Protein 4M8O (pdb70)

Secondary structure (DSSP, 8-state):
--HHHHHHHHHHHHHHHHHTT-PBP-PPP--S---STTTTTSSSEEEEEEEEEEEEE------SS-EEEEEEEEEETTS-EEEEEEE---EEEEEES-GGGHHHHHHHHHHHTTTT--EEEEEEEB-TTSTTGGGT--EEEEEEE-SSHHHHHHHHHHHHHHHHHHHH----S-TTT----GGGGEEEEES-S--HHHHHHHHHT--TTSEEEEETTEEEE-TT--S-----EEEEEEEE---TTS---TTT--EEEEEEEETTEEEEEEETTTS-SPPPPEE--SSTTS--EEEEEEESSHHHHHHHHHHHHHHH--SEEEESSTTTTHHHHHHHHHHHTT--HHHHHS-EE-TTS-EE-SSSEEEEHHHHHHHHS---GGG-SHHHHIIIII-S------GGGHHHHHHH-HHHHHHHHHHHHHHHHHHIIIIIHHHHHHHHTTSSS-HHHHHHS-HHHHHHHHHHHHHHHTTBPPPPPP---S--EETTEEEEEEEE----EEE---EEEETTS-EEEE--HHHHHHHHHHHHHHHHHIIIIIS---GGGBSSHHHHHHHHHHHHHHHHHS-EEEE-EEEEEEEETTHHHHHHHHHT--GGGEESS-SSS----EEEEEEEEEEEE-S--HHHHHHHHHHHHT-EEE---TT-S--EEEGGGS-HHHHHHHHHHHHHHHHHHHHS-S-EEEEEEEEEEEESSS--HHHHHHHHHHHHHHHHHHHHHHHHHHHHHTTTSSS----HHHHHHHHHHHHHHHHHHHHHHHHHGGGSTT-SS--HHHHHHHHHHHHHHHHHHHHHHHHHSEEEEEETTEEEEEEETTS--EEEEEBTTS-EEEEEHHHHHHHHHHHHHH-EEEEEEEEETTTTEEEEEEE----EEEEEEESEEEE-B-SSTT-B--S-EEEE-TTS-EEEEESSTTTSSSEEHHHHHHHHHHGGGGG--SSHHHHHHHHHHHHHHHHHHHHTTTTTS-HHHHHHHH-EEEE-SS-GGGGTT---HHHHHHHHHHHHH-GGGGSSSS-EEEEEEBS-STT--GGG-EEEGGGGGS-HHHHHHHHHHHHT-TT-----HHHHB-HHHHHHHHHHHHIIIIIHHHHHTT---S-TTSPPPHHHHHHS--

Radius of gyration: 33.65 Å; Cα contacts (8 Å, |Δi|>4): 2026; chains: 1; bounding box: 86×96×93 Å

Nearest PDB structures (foldseek):
  4m8o-assembly1_A  TM=1.001E+00  e=0.000E+00  Saccharomyces cerevisiae S288C
  8b79-assembly2_B  TM=9.960E-01  e=0.000E+00  Saccharomyces cerevisiae
  8b7e-assembly1_A  TM=9.956E-01  e=0.000E+00  Saccharomyces cerevisiae
  8b79-assembly1_A  TM=9.960E-01  e=0.000E+00  Saccharomyces cerevisiae
  9b8r-assembly1_E  TM=9.674E-01  e=0.000E+00  Saccharomyces cerevisiae

Structure (mmCIF, N/CA/C/O backbone):
data_4M8O
#
_entry.id   4M8O
#
_cell.length_a   148.495
_cell.length_b   68.919
_cell.length_c   149.852
_cell.angle_alpha   90.00
_cell.angle_beta   109.50
_cell.angle_gamma   90.00
#
_symmetry.space_group_name_H-M   'C 1 2 1'
#
loop_
_entity.id
_entity.type
_entity.pdbx_description
1 polymer 'DNA polymerase epsilon catalytic subunit A'
2 polymer 'PRIMER DNA'
3 polymer 'TEMPLATE DNA'
4 non-polymer "2'-DEOXYADENOSINE 5'-TRIPHOSPHATE"
5 non-polymer 'MAGNESIUM ION'
6 non-polymer 'ZINC ION'
7 non-polymer '2-AMINOETHANESULFONIC ACID'
8 non-polymer 'CHLORIDE ION'
9 water water
#
loop_
_atom_site.group_PDB
_atom_site.id
_atom_site.type_symbol
_atom_site.label_atom_id
_atom_site.label_alt_id
_atom_site.label_comp_id
_atom_site.label_asym_id
_atom_site.label_entity_id
_atom_site.label_seq_id
_atom_site.pdbx_PDB_ins_code
_atom_site.Cartn_x
_atom_site.Cartn_y
_atom_site.Cartn_z
_atom_site.occupancy
_atom_site.B_iso_or_equiv
_atom_site.auth_seq_id
_atom_site.auth_comp_id
_atom_site.auth_asym_id
_atom_site.auth_atom_id
_atom_site.pdbx_PDB_model_num
ATOM 1 N N . ALA A 1 31 ? 39.325 77.405 8.222 1.00 78.02 31 ALA A N 1
ATOM 2 C CA . ALA A 1 31 ? 40.280 77.478 9.377 1.00 79.73 31 ALA A CA 1
ATOM 3 C C . ALA A 1 31 ? 40.109 76.274 10.343 1.00 80.32 31 ALA A C 1
ATOM 4 O O . ALA A 1 31 ? 41.033 75.474 10.507 1.00 78.74 31 ALA A O 1
ATOM 6 N N . LEU A 1 32 ? 38.926 76.156 10.958 1.00 79.49 32 LEU A N 1
ATOM 7 C CA . LEU A 1 32 ? 38.532 74.996 11.807 1.00 72.78 32 LEU A CA 1
ATOM 8 C C . LEU A 1 32 ? 37.952 73.863 10.935 1.00 64.53 32 LEU A C 1
ATOM 9 O O . LEU A 1 32 ? 38.017 72.678 11.274 1.00 58.11 32 LEU A O 1
ATOM 14 N N . SER A 1 33 ? 37.369 74.274 9.812 1.00 66.76 33 SER A N 1
ATOM 15 C CA . SER A 1 33 ? 37.078 73.410 8.679 1.00 65.85 33 SER A CA 1
ATOM 16 C C . SER A 1 33 ? 38.232 72.420 8.435 1.00 66.15 33 SER A C 1
ATOM 17 O O . SER A 1 33 ? 38.040 71.200 8.523 1.00 63.12 33 SER A O 1
ATOM 20 N N . ALA A 1 34 ? 39.438 72.935 8.193 1.00 63.03 34 ALA A N 1
ATOM 21 C CA . ALA A 1 34 ? 40.567 72.076 7.810 1.00 59.22 34 ALA A CA 1
ATOM 22 C C . ALA A 1 34 ? 41.041 71.082 8.911 1.00 52.99 34 ALA A C 1
ATOM 23 O O . ALA A 1 34 ? 41.605 70.057 8.590 1.00 49.55 34 ALA A O 1
ATOM 25 N N . GLN A 1 35 ? 40.779 71.387 10.179 1.00 51.07 35 GLN A N 1
ATOM 26 C CA . GLN A 1 35 ? 41.067 70.499 11.312 1.00 48.68 35 GLN A CA 1
ATOM 27 C C . GLN A 1 35 ? 40.006 69.394 11.458 1.00 52.32 35 GLN A C 1
ATOM 28 O O . GLN A 1 35 ? 40.323 68.229 11.739 1.00 54.18 35 GLN A O 1
ATOM 34 N N . GLN A 1 36 ? 38.735 69.753 11.286 1.00 52.94 36 GLN A N 1
ATOM 35 C CA . GLN A 1 36 ? 37.680 68.730 11.250 1.00 50.33 36 GLN A CA 1
ATOM 36 C C . GLN A 1 36 ? 37.891 67.764 10.087 1.00 46.75 36 GLN A C 1
ATOM 37 O O . GLN A 1 36 ? 37.554 66.596 10.201 1.00 45.92 36 GLN A O 1
ATOM 43 N N . LEU A 1 37 ? 38.475 68.241 8.987 1.00 46.69 37 LEU A N 1
ATOM 44 C CA . LEU A 1 37 ? 38.803 67.363 7.861 1.00 47.48 37 LEU A CA 1
ATOM 45 C C . LEU A 1 37 ? 39.929 66.384 8.217 1.00 45.94 37 LEU A C 1
ATOM 46 O O . LEU A 1 37 ? 39.987 65.267 7.699 1.00 45.85 37 LEU A O 1
ATOM 51 N N . LEU A 1 38 ? 40.828 66.804 9.096 1.00 51.33 38 LEU A N 1
ATOM 52 C CA . LEU A 1 38 ? 41.904 65.928 9.547 1.00 54.71 38 LEU A CA 1
ATOM 53 C C . LEU A 1 38 ? 41.345 64.829 10.446 1.00 51.61 38 LEU A C 1
ATOM 54 O O . LEU A 1 38 ? 41.744 63.679 10.332 1.00 46.43 38 LEU A O 1
ATOM 59 N N . ASN A 1 39 ? 40.424 65.184 11.340 1.00 48.89 39 ASN A N 1
ATOM 60 C CA . ASN A 1 39 ? 39.797 64.180 12.196 1.00 46.44 39 ASN A CA 1
ATOM 61 C C . ASN A 1 39 ? 39.012 63.150 11.401 1.00 39.76 39 ASN A C 1
ATOM 62 O O . ASN A 1 39 ? 39.073 61.972 11.713 1.00 38.26 39 ASN A O 1
ATOM 67 N N . ALA A 1 40 ? 38.294 63.604 10.377 1.00 36.56 40 ALA A N 1
ATOM 68 C CA . ALA A 1 40 ? 37.545 62.733 9.457 1.00 34.01 40 ALA A CA 1
ATOM 69 C C . ALA A 1 40 ? 38.419 61.695 8.768 1.00 37.69 40 ALA A C 1
ATOM 70 O O . ALA A 1 40 ? 38.055 60.483 8.597 1.00 37.05 40 ALA A O 1
ATOM 72 N N . SER A 1 41 ? 39.585 62.183 8.359 1.00 35.68 41 SER A N 1
ATOM 73 C CA . SER A 1 41 ? 40.519 61.396 7.603 1.00 38.19 41 SER A CA 1
ATOM 74 C C . SER A 1 41 ? 41.155 60.354 8.538 1.00 35.96 41 SER A C 1
ATOM 75 O O . SER A 1 41 ? 41.322 59.193 8.144 1.00 31.17 41 SER A O 1
ATOM 78 N N . LYS A 1 42 ? 41.431 60.738 9.788 1.00 34.37 42 LYS A N 1
ATOM 79 C CA . LYS A 1 42 ? 41.793 59.757 10.825 1.00 35.82 42 LYS A CA 1
ATOM 80 C C . LYS A 1 42 ? 40.690 58.721 11.076 1.00 36.21 42 LYS A C 1
ATOM 81 O O . LYS A 1 42 ? 40.961 57.546 11.272 1.00 34.05 42 LYS A O 1
ATOM 87 N N . ILE A 1 43 ? 39.433 59.167 11.119 1.00 33.90 43 ILE A N 1
ATOM 88 C CA . ILE A 1 43 ? 38.308 58.231 11.278 1.00 33.17 43 ILE A CA 1
ATOM 89 C C . ILE A 1 43 ? 38.184 57.311 10.079 1.00 28.04 43 ILE A C 1
ATOM 90 O O . ILE A 1 43 ? 37.950 56.122 10.233 1.00 28.95 43 ILE A O 1
ATOM 95 N N . ASP A 1 44 ? 38.398 57.840 8.882 1.00 31.44 44 ASP A N 1
ATOM 96 C CA . ASP A 1 44 ? 38.434 56.984 7.670 1.00 29.61 44 ASP A CA 1
ATOM 97 C C . ASP A 1 44 ? 39.457 55.864 7.762 1.00 29.35 44 ASP A C 1
ATOM 98 O O . ASP A 1 44 ? 39.174 54.697 7.412 1.00 26.74 44 ASP A O 1
ATOM 103 N N . ASP A 1 45 ? 40.615 56.167 8.320 1.00 31.35 45 ASP A N 1
ATOM 104 C CA . ASP A 1 45 ? 41.667 55.124 8.468 1.00 33.43 45 ASP A CA 1
ATOM 105 C C . ASP A 1 45 ? 41.295 54.041 9.480 1.00 31.77 45 ASP A C 1
ATOM 106 O O . ASP A 1 45 ? 41.476 52.822 9.233 1.00 26.84 45 ASP A O 1
ATOM 111 N N . ILE A 1 46 ? 40.775 54.471 10.631 1.00 33.43 46 ILE A N 1
ATOM 112 C CA . ILE A 1 46 ? 40.217 53.507 11.615 1.00 32.05 46 ILE A CA 1
ATOM 113 C C . ILE A 1 46 ? 39.143 52.599 10.937 1.00 25.69 46 ILE A C 1
ATOM 114 O O . ILE A 1 46 ? 39.146 51.399 11.048 1.00 24.87 46 ILE A O 1
ATOM 119 N N . ASP A 1 47 ? 38.227 53.219 10.230 1.00 27.26 47 ASP A N 1
ATOM 120 C CA . ASP A 1 47 ? 37.145 52.507 9.586 1.00 29.11 47 ASP A CA 1
ATOM 121 C C . ASP A 1 47 ? 37.650 51.511 8.567 1.00 29.67 47 ASP A C 1
ATOM 122 O O . ASP A 1 47 ? 37.169 50.388 8.581 1.00 32.34 47 ASP A O 1
ATOM 127 N N . SER A 1 48 ? 38.635 51.855 7.722 1.00 30.89 48 SER A N 1
ATOM 128 C CA . SER A 1 48 ? 39.124 50.845 6.725 1.00 33.96 48 SER A CA 1
ATOM 129 C C . SER A 1 48 ? 39.844 49.741 7.428 1.00 31.38 48 SER A C 1
ATOM 130 O O . SER A 1 48 ? 39.689 48.571 7.083 1.00 37.98 48 SER A O 1
ATOM 133 N N . MET A 1 49 ? 40.607 50.063 8.461 1.00 33.79 49 MET A N 1
ATOM 134 C CA . MET A 1 49 ? 41.223 48.957 9.255 1.00 37.69 49 MET A CA 1
ATOM 135 C C . MET A 1 49 ? 40.188 47.974 9.864 1.00 35.25 49 MET A C 1
ATOM 136 O O . MET A 1 49 ? 40.439 46.761 10.000 1.00 32.60 49 MET A O 1
ATOM 141 N N . MET A 1 50 ? 39.018 48.496 10.238 1.00 32.66 50 MET A N 1
ATOM 142 C CA . MET A 1 50 ? 37.983 47.641 10.822 1.00 29.40 50 MET A CA 1
ATOM 143 C C . MET A 1 50 ? 36.955 47.143 9.831 1.00 29.75 50 MET A C 1
ATOM 144 O O . MET A 1 50 ? 35.926 46.566 10.251 1.00 28.33 50 MET A O 1
ATOM 149 N N . GLY A 1 51 ? 37.206 47.343 8.531 1.00 27.06 51 GLY A N 1
ATOM 150 C CA . GLY A 1 51 ? 36.363 46.699 7.505 1.00 25.87 51 GLY A CA 1
ATOM 151 C C . GLY A 1 51 ? 35.288 47.582 6.910 1.00 26.54 51 GLY A C 1
ATOM 152 O O . GLY A 1 51 ? 34.370 47.063 6.262 1.00 32.44 51 GLY A O 1
ATOM 153 N N . PHE A 1 52 ? 35.375 48.882 7.121 1.00 28.04 52 PHE A N 1
ATOM 154 C CA . PHE A 1 52 ? 34.439 49.826 6.536 1.00 28.74 52 PHE A CA 1
ATOM 155 C C . PHE A 1 52 ? 35.084 50.791 5.567 1.00 31.60 52 PHE A C 1
ATOM 156 O O . PHE A 1 52 ? 35.268 51.916 5.880 1.00 34.45 52 PHE A O 1
ATOM 164 N N . GLU A 1 53 ? 35.381 50.337 4.370 1.00 31.13 53 GLU A N 1
ATOM 165 C CA . GLU A 1 53 ? 35.833 51.232 3.294 1.00 36.97 53 GLU A CA 1
ATOM 166 C C . GLU A 1 53 ? 34.651 51.963 2.736 1.00 34.83 53 GLU A C 1
ATOM 167 O O . GLU A 1 53 ? 33.569 51.430 2.703 1.00 32.83 53 GLU A O 1
ATOM 173 N N . ARG A 1 54 ? 34.894 53.178 2.264 1.00 35.30 54 ARG A N 1
ATOM 174 C CA . ARG A 1 54 ? 33.895 53.993 1.632 1.00 37.46 54 ARG A CA 1
ATOM 175 C C . ARG A 1 54 ? 33.548 53.399 0.270 1.00 37.72 54 ARG A C 1
ATOM 176 O O . ARG A 1 54 ? 34.417 53.234 -0.564 1.00 40.98 54 ARG A O 1
ATOM 184 N N . TYR A 1 55 ? 32.288 53.012 0.098 1.00 35.70 55 TYR A N 1
ATOM 185 C CA . TYR A 1 55 ? 31.718 52.544 -1.172 1.00 33.90 55 TYR A CA 1
ATOM 186 C C . TYR A 1 55 ? 31.012 53.721 -1.886 1.00 34.98 55 TYR A C 1
ATOM 187 O O . TYR A 1 55 ? 30.217 54.474 -1.258 1.00 34.55 55 TYR A O 1
ATOM 196 N N . VAL A 1 56 ? 31.329 53.892 -3.170 1.00 32.25 56 VAL A N 1
ATOM 197 C CA . VAL A 1 56 ? 30.710 54.884 -4.058 1.00 35.50 56 VAL A CA 1
ATOM 198 C C . VAL A 1 56 ? 30.041 54.103 -5.165 1.00 34.52 56 VAL A C 1
ATOM 199 O O . VAL A 1 56 ? 30.744 53.415 -5.922 1.00 35.72 56 VAL A O 1
ATOM 203 N N . PRO A 1 57 ? 28.683 54.126 -5.250 1.00 34.04 57 PRO A N 1
ATOM 204 C CA . PRO A 1 57 ? 27.998 53.233 -6.208 1.00 31.38 57 PRO A CA 1
ATOM 205 C C . PRO A 1 57 ? 28.230 53.661 -7.650 1.00 34.31 57 PRO A C 1
ATOM 206 O O . PRO A 1 57 ? 28.651 54.786 -7.883 1.00 32.34 57 PRO A O 1
ATOM 210 N N . PRO A 1 58 ? 27.929 52.787 -8.619 1.00 34.96 58 PRO A N 1
ATOM 211 C CA . PRO A 1 58 ? 28.231 53.201 -9.985 1.00 39.77 58 PRO A CA 1
ATOM 212 C C . PRO A 1 58 ? 27.281 54.267 -10.484 1.00 40.97 58 PRO A C 1
ATOM 213 O O . PRO A 1 58 ? 26.136 54.337 -10.022 1.00 39.22 58 PRO A O 1
ATOM 217 N N . GLN A 1 59 ? 27.771 55.099 -11.402 1.00 47.01 59 GLN A N 1
ATOM 218 C CA . GLN A 1 59 ? 26.926 56.039 -12.160 1.00 51.96 59 GLN A CA 1
ATOM 219 C C . GLN A 1 59 ? 25.794 55.305 -12.784 1.00 45.46 59 GLN A C 1
ATOM 220 O O . GLN A 1 59 ? 25.969 54.190 -13.254 1.00 47.49 59 GLN A O 1
ATOM 226 N N . TYR A 1 60 ? 24.623 55.924 -12.757 1.00 51.15 60 TYR A N 1
ATOM 227 C CA . TYR A 1 60 ? 23.442 55.373 -13.399 1.00 51.66 60 TYR A CA 1
ATOM 228 C C . TYR A 1 60 ? 22.494 56.479 -13.821 1.00 55.86 60 TYR A C 1
ATOM 229 O O . TYR A 1 60 ? 21.732 56.995 -13.007 1.00 60.12 60 TYR A O 1
ATOM 238 N N . ASN A 1 61 ? 22.528 56.807 -15.105 1.00 62.90 61 ASN A N 1
ATOM 239 C CA . ASN A 1 61 ? 21.738 57.908 -15.662 1.00 69.43 61 ASN A CA 1
ATOM 240 C C . ASN A 1 61 ? 20.235 57.664 -15.711 1.00 64.94 61 ASN A C 1
ATOM 241 O O . ASN A 1 61 ? 19.497 58.605 -15.883 1.00 60.86 61 ASN A O 1
ATOM 246 N N . GLY A 1 62 ? 19.814 56.423 -15.541 1.00 64.40 62 GLY A N 1
ATOM 247 C CA . GLY A 1 62 ? 18.432 56.028 -15.662 1.00 62.26 62 GLY A CA 1
ATOM 248 C C . GLY A 1 62 ? 17.488 56.590 -14.643 1.00 61.86 62 GLY A C 1
ATOM 249 O O . GLY A 1 62 ? 17.811 57.526 -13.984 1.00 66.94 62 GLY A O 1
ATOM 250 N N . ARG A 1 63 ? 16.312 55.993 -14.535 1.00 71.04 63 ARG A N 1
ATOM 251 C CA . ARG A 1 63 ? 15.254 56.459 -13.657 1.00 78.12 63 ARG A CA 1
ATOM 252 C C . ARG A 1 63 ? 15.394 55.907 -12.280 1.00 94.66 63 ARG A C 1
ATOM 253 O O . ARG A 1 63 ? 15.194 54.727 -12.028 1.00 93.90 63 ARG A O 1
ATOM 261 N N . PHE A 1 64 ? 15.688 56.813 -11.349 1.00 112.05 64 PHE A N 1
ATOM 262 C CA . PHE A 1 64 ? 15.693 56.509 -9.923 1.00 116.72 64 PHE A CA 1
ATOM 263 C C . PHE A 1 64 ? 14.242 56.055 -9.810 1.00 116.86 64 PHE A C 1
ATOM 264 O O . PHE A 1 64 ? 13.310 56.857 -9.867 1.00 117.37 64 PHE A O 1
ATOM 272 N N . ASP A 1 65 ? 14.078 54.749 -9.652 1.00 117.36 65 ASP A N 1
ATOM 273 C CA . ASP A 1 65 ? 12.791 54.100 -9.490 1.00 109.96 65 ASP A CA 1
ATOM 274 C C . ASP A 1 65 ? 12.967 53.160 -8.308 1.00 110.93 65 ASP A C 1
ATOM 275 O O . ASP A 1 65 ? 14.018 52.531 -8.166 1.00 111.98 65 ASP A O 1
ATOM 280 N N . ALA A 1 66 ? 11.951 53.055 -7.458 1.00 105.49 66 ALA A N 1
ATOM 281 C CA . ALA A 1 66 ? 12.081 52.186 -6.285 1.00 96.98 66 ALA A CA 1
ATOM 282 C C . ALA A 1 66 ? 11.558 50.791 -6.488 1.00 83.49 66 ALA A C 1
ATOM 283 O O . ALA A 1 66 ? 11.855 49.942 -5.680 1.00 73.89 66 ALA A O 1
ATOM 285 N N . LYS A 1 67 ? 10.805 50.555 -7.557 1.00 73.12 67 LYS A N 1
ATOM 286 C CA . LYS A 1 67 ? 10.117 49.280 -7.730 1.00 78.84 67 LYS A CA 1
ATOM 287 C C . LYS A 1 67 ? 10.935 48.173 -8.413 1.00 74.31 67 LYS A C 1
ATOM 288 O O . LYS A 1 67 ? 10.735 46.996 -8.111 1.00 75.49 67 LYS A O 1
ATOM 294 N N . ASP A 1 68 ? 11.837 48.543 -9.324 1.00 75.23 68 ASP A N 1
ATOM 295 C CA . ASP A 1 68 ? 12.707 47.570 -10.032 1.00 78.74 68 ASP A CA 1
ATOM 296 C C . ASP A 1 68 ? 14.092 47.534 -9.392 1.00 72.98 68 ASP A C 1
ATOM 297 O O . ASP A 1 68 ? 15.108 47.342 -10.074 1.00 67.09 68 ASP A O 1
ATOM 302 N N . ILE A 1 69 ? 14.105 47.716 -8.072 1.00 64.50 69 ILE A N 1
ATOM 303 C CA . ILE A 1 69 ? 15.326 47.944 -7.300 1.00 55.84 69 ILE A CA 1
ATOM 304 C C . ILE A 1 69 ? 16.425 46.973 -7.736 1.00 45.02 69 ILE A C 1
ATOM 305 O O . ILE A 1 69 ? 17.583 47.356 -7.802 1.00 38.03 69 ILE A O 1
ATOM 310 N N . ASP A 1 70 ? 16.058 45.742 -8.076 1.00 49.68 70 ASP A N 1
ATOM 311 C CA . ASP A 1 70 ? 17.078 44.712 -8.351 1.00 52.92 70 ASP A CA 1
ATOM 312 C C . ASP A 1 70 ? 17.861 44.931 -9.633 1.00 52.08 70 ASP A C 1
ATOM 313 O O . ASP A 1 70 ? 18.932 44.366 -9.786 1.00 57.78 70 ASP A O 1
ATOM 318 N N . GLN A 1 71 ? 17.366 45.776 -10.532 1.00 57.38 71 GLN A N 1
ATOM 319 C CA . GLN A 1 71 ? 18.128 46.133 -11.748 1.00 62.33 71 GLN A CA 1
ATOM 320 C C . GLN A 1 71 ? 19.226 47.162 -11.471 1.00 56.49 71 GLN A C 1
ATOM 321 O O . GLN A 1 71 ? 20.370 47.015 -11.914 1.00 62.76 71 GLN A O 1
ATOM 327 N N . ILE A 1 72 ? 18.870 48.169 -10.691 1.00 52.20 72 ILE A N 1
ATOM 328 C CA . ILE A 1 72 ? 19.680 49.367 -10.511 1.00 51.07 72 ILE A CA 1
ATOM 329 C C . ILE A 1 72 ? 21.064 49.064 -9.931 1.00 47.72 72 ILE A C 1
ATOM 330 O O . ILE A 1 72 ? 21.175 48.273 -9.009 1.00 39.23 72 ILE A O 1
ATOM 335 N N . PRO A 1 73 ? 22.117 49.711 -10.458 1.00 45.60 73 PRO A N 1
ATOM 336 C CA . PRO A 1 73 ? 23.441 49.462 -9.921 1.00 43.46 73 PRO A CA 1
ATOM 337 C C . PRO A 1 73 ? 23.637 50.064 -8.523 1.00 39.31 73 PRO A C 1
ATOM 338 O O . PRO A 1 73 ? 23.285 51.213 -8.269 1.00 42.50 73 PRO A O 1
ATOM 342 N N . GLY A 1 74 ? 24.226 49.277 -7.648 1.00 34.53 74 GLY A N 1
ATOM 343 C CA . GLY A 1 74 ? 24.532 49.689 -6.290 1.00 32.74 74 GLY A CA 1
ATOM 344 C C . GLY A 1 74 ? 24.714 48.475 -5.405 1.00 30.68 74 GLY A C 1
ATOM 345 O O . GLY A 1 74 ? 24.841 47.360 -5.902 1.00 27.09 74 GLY A O 1
ATOM 346 N N . ARG A 1 75 ? 24.654 48.685 -4.090 1.00 30.96 75 ARG A N 1
ATOM 347 C CA . ARG A 1 75 ? 24.927 47.615 -3.105 1.00 28.02 75 ARG A CA 1
ATOM 348 C C . ARG A 1 75 ? 23.925 47.640 -1.956 1.00 25.36 75 ARG A C 1
ATOM 349 O O . ARG A 1 75 ? 23.636 48.694 -1.414 1.00 24.57 75 ARG A O 1
ATOM 357 N N . VAL A 1 76 ? 23.392 46.467 -1.653 1.00 26.56 76 VAL A N 1
ATOM 358 C CA . VAL A 1 76 ? 22.446 46.236 -0.597 1.00 28.77 76 VAL A CA 1
ATOM 359 C C . VAL A 1 76 ? 23.137 46.026 0.766 1.00 26.73 76 VAL A C 1
ATOM 360 O O . VAL A 1 76 ? 24.114 45.298 0.867 1.00 27.64 76 VAL A O 1
ATOM 364 N N . GLY A 1 77 ? 22.607 46.663 1.806 1.00 25.14 77 GLY A N 1
ATOM 365 C CA . GLY A 1 77 ? 23.201 46.644 3.147 1.00 21.64 77 GLY A CA 1
ATOM 366 C C . GLY A 1 77 ? 22.178 46.824 4.245 1.00 19.33 77 GLY A C 1
ATOM 367 O O . GLY A 1 77 ? 21.164 47.461 4.023 1.00 21.05 77 GLY A O 1
ATOM 368 N N . TRP A 1 78 ? 22.458 46.271 5.427 1.00 19.04 78 TRP A N 1
ATOM 369 C CA . TRP A 1 78 ? 21.670 46.463 6.628 1.00 17.41 78 TRP A CA 1
ATOM 370 C C . TRP A 1 78 ? 22.342 47.606 7.341 1.00 17.56 78 TRP A C 1
ATOM 371 O O . TRP A 1 78 ? 23.509 47.574 7.581 1.00 16.40 78 TRP A O 1
ATOM 382 N N . LEU A 1 79 ? 21.627 48.659 7.601 1.00 16.93 79 LEU A N 1
ATOM 383 C CA . LEU A 1 79 ? 22.237 49.829 8.123 1.00 18.84 79 LEU A CA 1
ATOM 384 C C . LEU A 1 79 ? 22.396 49.662 9.635 1.00 18.80 79 LEU A C 1
ATOM 385 O O . LEU A 1 79 ? 21.458 49.300 10.341 1.00 18.45 79 LEU A O 1
ATOM 390 N N . THR A 1 80 ? 23.603 49.878 10.132 1.00 18.12 80 THR A N 1
ATOM 391 C CA . THR A 1 80 ? 23.864 49.592 11.520 1.00 19.46 80 THR A CA 1
ATOM 392 C C . THR A 1 80 ? 24.378 50.773 12.349 1.00 18.23 80 THR A C 1
ATOM 393 O O . THR A 1 80 ? 24.409 50.682 13.562 1.00 16.56 80 THR A O 1
ATOM 397 N N . ASN A 1 81 ? 24.771 51.881 11.719 1.00 19.61 81 ASN A N 1
ATOM 398 C CA . ASN A 1 81 ? 25.257 53.020 12.459 1.00 19.76 81 ASN A CA 1
ATOM 399 C C . ASN A 1 81 ? 25.303 54.208 11.521 1.00 20.74 81 ASN A C 1
ATOM 400 O O . ASN A 1 81 ? 25.211 54.020 10.329 1.00 19.82 81 ASN A O 1
ATOM 405 N N . MET A 1 82 ? 25.428 55.421 12.050 1.00 19.62 82 MET A N 1
ATOM 406 C CA . MET A 1 82 ? 25.575 56.623 11.232 1.00 22.09 82 MET A CA 1
ATOM 407 C C . MET A 1 82 ? 26.213 57.733 12.080 1.00 22.68 82 MET A C 1
ATOM 408 O O . MET A 1 82 ? 25.991 57.766 13.280 1.00 23.72 82 MET A O 1
ATOM 413 N N . HIS A 1 83 ? 27.018 58.607 11.478 1.00 21.59 83 HIS A N 1
ATOM 414 C CA . HIS A 1 83 ? 27.638 59.758 12.214 1.00 23.88 83 HIS A CA 1
ATOM 415 C C . HIS A 1 83 ? 27.805 60.972 11.257 1.00 23.08 83 HIS A C 1
ATOM 416 O O . HIS A 1 83 ? 28.139 60.785 10.104 1.00 25.78 83 HIS A O 1
ATOM 423 N N . ALA A 1 84 ? 27.618 62.183 11.735 1.00 22.51 84 ALA A N 1
ATOM 424 C CA . ALA A 1 84 ? 27.995 63.382 11.013 1.00 24.19 84 ALA A CA 1
ATOM 425 C C . ALA A 1 84 ? 29.444 63.365 10.713 1.00 26.19 84 ALA A C 1
ATOM 426 O O . ALA A 1 84 ? 30.236 62.857 11.483 1.00 26.05 84 ALA A O 1
ATOM 428 N N . THR A 1 85 ? 29.806 63.939 9.581 1.00 30.51 85 THR A N 1
ATOM 429 C CA . THR A 1 85 ? 31.208 64.036 9.222 1.00 30.27 85 THR A CA 1
ATOM 430 C C . THR A 1 85 ? 31.391 65.206 8.259 1.00 32.55 85 THR A C 1
ATOM 431 O O . THR A 1 85 ? 30.451 65.889 7.851 1.00 26.01 85 THR A O 1
ATOM 435 N N . LEU A 1 86 ? 32.641 65.450 7.911 1.00 35.42 86 LEU A N 1
ATOM 436 C CA . LEU A 1 86 ? 32.960 66.509 6.966 1.00 35.89 86 LEU A CA 1
ATOM 437 C C . LEU A 1 86 ? 33.849 65.902 5.881 1.00 37.03 86 LEU A C 1
ATOM 438 O O . LEU A 1 86 ? 34.785 65.183 6.172 1.00 34.45 86 LEU A O 1
ATOM 443 N N . VAL A 1 87 ? 33.536 66.212 4.636 1.00 38.00 87 VAL A N 1
ATOM 444 C CA . VAL A 1 87 ? 34.139 65.545 3.516 1.00 41.70 87 VAL A CA 1
ATOM 445 C C . VAL A 1 87 ? 34.600 66.633 2.546 1.00 42.19 87 VAL A C 1
ATOM 446 O O . VAL A 1 87 ? 33.960 67.669 2.469 1.00 38.10 87 VAL A O 1
ATOM 450 N N . SER A 1 88 ? 35.725 66.413 1.859 1.00 47.78 88 SER A N 1
ATOM 451 C CA . SER A 1 88 ? 36.220 67.342 0.826 1.00 50.29 88 SER A CA 1
ATOM 452 C C . SER A 1 88 ? 35.588 67.087 -0.510 1.00 51.10 88 SER A C 1
ATOM 453 O O . SER A 1 88 ? 35.114 65.990 -0.779 1.00 50.31 88 SER A O 1
ATOM 456 N N . GLN A 1 89 ? 35.614 68.113 -1.360 1.00 62.43 89 GLN A N 1
ATOM 457 C CA . GLN A 1 89 ? 35.261 67.992 -2.792 1.00 69.97 89 GLN A CA 1
ATOM 458 C C . GLN A 1 89 ? 35.866 66.745 -3.464 1.00 69.17 89 GLN A C 1
ATOM 459 O O . GLN A 1 89 ? 35.163 66.039 -4.164 1.00 71.90 89 GLN A O 1
ATOM 465 N N . GLU A 1 90 ? 37.170 66.518 -3.267 1.00 73.07 90 GLU A N 1
ATOM 466 C CA . GLU A 1 90 ? 37.854 65.244 -3.570 1.00 75.68 90 GLU A CA 1
ATOM 467 C C . GLU A 1 90 ? 39.379 65.449 -3.642 1.00 77.79 90 GLU A C 1
ATOM 468 O O . GLU A 1 90 ? 40.160 64.508 -3.440 1.00 68.50 90 GLU A O 1
ATOM 474 N N . VAL A 1 108 ? 30.231 74.264 -6.433 1.00 95.34 108 VAL A N 1
ATOM 475 C CA . VAL A 1 108 ? 31.199 75.252 -6.893 1.00 100.10 108 VAL A CA 1
ATOM 476 C C . VAL A 1 108 ? 31.741 76.075 -5.734 1.00 94.73 108 VAL A C 1
ATOM 477 O O . VAL A 1 108 ? 31.621 77.280 -5.737 1.00 82.53 108 VAL A O 1
ATOM 481 N N . THR A 1 109 ? 32.352 75.392 -4.766 1.00 98.71 109 THR A N 1
ATOM 482 C CA . THR A 1 109 ? 32.794 75.963 -3.491 1.00 96.95 109 THR A CA 1
ATOM 483 C C . THR A 1 109 ? 34.328 76.155 -3.618 1.00 97.28 109 THR A C 1
ATOM 484 O O . THR A 1 109 ? 34.889 75.944 -4.701 1.00 80.67 109 THR A O 1
ATOM 488 N N . THR A 1 110 ? 34.941 76.346 -2.417 1.00 95.33 110 THR A N 1
ATOM 489 C CA . THR A 1 110 ? 36.292 76.869 -2.109 1.00 87.91 110 THR A CA 1
ATOM 490 C C . THR A 1 110 ? 37.089 75.762 -1.342 1.00 89.62 110 THR A C 1
ATOM 491 O O . THR A 1 110 ? 36.792 74.598 -1.468 1.00 81.64 110 THR A O 1
ATOM 495 N N . ASN A 1 111 ? 38.132 76.132 -0.595 1.00 95.68 111 ASN A N 1
ATOM 496 C CA . ASN A 1 111 ? 38.950 75.152 0.116 1.00 97.19 111 ASN A CA 1
ATOM 497 C C . ASN A 1 111 ? 38.365 74.981 1.528 1.00 92.22 111 ASN A C 1
ATOM 498 O O . ASN A 1 111 ? 38.977 75.360 2.518 1.00 90.39 111 ASN A O 1
ATOM 503 N N . GLN A 1 112 ? 37.167 74.425 1.602 1.00 79.23 112 GLN A N 1
ATOM 504 C CA . GLN A 1 112 ? 36.482 74.222 2.855 1.00 69.39 112 GLN A CA 1
ATOM 505 C C . GLN A 1 112 ? 35.649 72.962 2.702 1.00 59.03 112 GLN A C 1
ATOM 506 O O . GLN A 1 112 ? 35.231 72.648 1.613 1.00 57.97 112 GLN A O 1
ATOM 512 N N . GLY A 1 113 ? 35.423 72.249 3.791 1.00 49.44 113 GLY A N 1
ATOM 513 C CA . GLY A 1 113 ? 34.717 70.969 3.742 1.00 44.29 113 GLY A CA 1
ATOM 514 C C . GLY A 1 113 ? 33.187 71.047 3.650 1.00 37.14 113 GLY A C 1
ATOM 515 O O . GLY A 1 113 ? 32.584 72.097 3.904 1.00 36.69 113 GLY A O 1
ATOM 516 N N . ILE A 1 114 ? 32.611 69.921 3.250 1.00 30.93 114 ILE A N 1
ATOM 517 C CA . ILE A 1 114 ? 31.190 69.739 2.984 1.00 33.63 114 ILE A CA 1
ATOM 518 C C . ILE A 1 114 ? 30.600 68.823 4.051 1.00 30.79 114 ILE A C 1
ATOM 519 O O . ILE A 1 114 ? 31.115 67.739 4.273 1.00 26.33 114 ILE A O 1
ATOM 524 N N . SER A 1 115 ? 29.510 69.243 4.689 1.00 28.75 115 SER A N 1
ATOM 525 C CA . SER A 1 115 ? 28.851 68.400 5.696 1.00 26.75 115 SER A CA 1
ATOM 526 C C . SER A 1 115 ? 28.110 67.236 5.028 1.00 25.44 115 SER A C 1
ATOM 527 O O . SER A 1 115 ? 27.518 67.373 3.957 1.00 24.59 115 SER A O 1
ATOM 530 N N . GLY A 1 116 ? 28.159 66.092 5.681 1.00 24.70 116 GLY A N 1
ATOM 531 C CA . GLY A 1 116 ? 27.371 64.936 5.251 1.00 25.60 116 GLY A CA 1
ATOM 532 C C . GLY A 1 116 ? 27.370 63.936 6.399 1.00 24.26 116 GLY A C 1
ATOM 533 O O . GLY A 1 116 ? 27.829 64.265 7.525 1.00 26.01 116 GLY A O 1
ATOM 534 N N . VAL A 1 117 ? 26.841 62.743 6.127 1.00 24.33 117 VAL A N 1
ATOM 535 C CA . VAL A 1 117 ? 26.719 61.671 7.135 1.00 24.31 117 VAL A CA 1
ATOM 536 C C . VAL A 1 117 ? 27.271 60.392 6.573 1.00 23.34 117 VAL A C 1
ATOM 537 O O . VAL A 1 117 ? 26.955 60.020 5.456 1.00 23.48 117 VAL A O 1
ATOM 541 N N . ASP A 1 118 ? 28.084 59.717 7.368 1.00 22.64 118 ASP A N 1
ATOM 542 C CA . ASP A 1 118 ? 28.558 58.384 7.022 1.00 24.65 118 ASP A CA 1
ATOM 543 C C . ASP A 1 118 ? 27.531 57.376 7.570 1.00 24.47 118 ASP A C 1
ATOM 544 O O . ASP A 1 118 ? 27.179 57.407 8.768 1.00 26.22 118 ASP A O 1
ATOM 549 N N . PHE A 1 119 ? 27.089 56.474 6.709 1.00 22.08 119 PHE A N 1
ATOM 550 C CA . PHE A 1 119 ? 26.232 55.396 7.086 1.00 23.07 119 PHE A CA 1
ATOM 551 C C . PHE A 1 119 ? 26.982 54.063 6.976 1.00 25.16 119 PHE A C 1
ATOM 552 O O . PHE A 1 119 ? 27.626 53.816 5.965 1.00 24.25 119 PHE A O 1
ATOM 560 N N . TYR A 1 120 ? 26.910 53.234 8.032 1.00 23.82 120 TYR A N 1
ATOM 561 C CA . TYR A 1 120 ? 27.644 51.946 8.156 1.00 21.02 120 TYR A CA 1
ATOM 562 C C . TYR A 1 120 ? 26.739 50.741 7.917 1.00 22.42 120 TYR A C 1
ATOM 563 O O . TYR A 1 120 ? 25.728 50.574 8.598 1.00 25.96 120 TYR A O 1
ATOM 572 N N . PHE A 1 121 ? 27.111 49.875 6.983 1.00 21.02 121 PHE A N 1
ATOM 573 C CA . PHE A 1 121 ? 26.293 48.774 6.533 1.00 18.95 121 PHE A CA 1
ATOM 574 C C . PHE A 1 121 ? 26.974 47.449 6.712 1.00 21.50 121 PHE A C 1
ATOM 575 O O . PHE A 1 121 ? 28.214 47.332 6.570 1.00 19.75 121 PHE A O 1
ATOM 583 N N . LEU A 1 122 ? 26.173 46.436 6.983 1.00 21.90 122 LEU A N 1
ATOM 584 C CA . LEU A 1 122 ? 26.625 45.051 6.879 1.00 24.32 122 LEU A CA 1
ATOM 585 C C . LEU A 1 122 ? 26.002 44.469 5.595 1.00 27.87 122 LEU A C 1
ATOM 586 O O . LEU A 1 122 ? 24.775 44.618 5.386 1.00 26.27 122 LEU A O 1
ATOM 591 N N . ASP A 1 123 ? 26.816 43.826 4.749 1.00 25.61 123 ASP A N 1
ATOM 592 C CA . ASP A 1 123 ? 26.274 43.295 3.503 1.00 31.64 123 ASP A CA 1
ATOM 593 C C . ASP A 1 123 ? 25.666 41.905 3.658 1.00 32.96 123 ASP A C 1
ATOM 594 O O . ASP A 1 123 ? 25.689 41.299 4.733 1.00 35.08 123 ASP A O 1
ATOM 599 N N . GLU A 1 124 ? 25.062 41.449 2.566 1.00 38.18 124 GLU A N 1
ATOM 600 C CA . GLU A 1 124 ? 24.437 40.152 2.488 1.00 40.01 124 GLU A CA 1
ATOM 601 C C . GLU A 1 124 ? 25.460 39.014 2.424 1.00 40.06 124 GLU A C 1
ATOM 602 O O . GLU A 1 124 ? 25.089 37.862 2.584 1.00 40.60 124 GLU A O 1
ATOM 608 N N . GLU A 1 125 ? 26.731 39.335 2.193 1.00 42.98 125 GLU A N 1
ATOM 609 C CA . GLU A 1 125 ? 27.773 38.315 1.999 1.00 47.77 125 GLU A CA 1
ATOM 610 C C . GLU A 1 125 ? 28.719 38.134 3.204 1.00 44.63 125 GLU A C 1
ATOM 611 O O . GLU A 1 125 ? 29.778 37.541 3.043 1.00 46.53 125 GLU A O 1
ATOM 617 N N . GLY A 1 126 ? 28.363 38.621 4.396 1.00 41.87 126 GLY A N 1
ATOM 618 C CA . GLY A 1 126 ? 29.289 38.583 5.554 1.00 36.78 126 GLY A CA 1
ATOM 619 C C . GLY A 1 126 ? 30.361 39.689 5.657 1.00 33.99 126 GLY A C 1
ATOM 620 O O . GLY A 1 126 ? 31.237 39.649 6.527 1.00 36.21 126 GLY A O 1
ATOM 621 N N . GLY A 1 127 ? 30.292 40.681 4.786 1.00 33.33 127 GLY A N 1
ATOM 622 C CA . GLY A 1 127 ? 31.237 41.791 4.775 1.00 30.66 127 GLY A CA 1
ATOM 623 C C . GLY A 1 127 ? 30.531 43.069 5.230 1.00 29.10 127 GLY A C 1
ATOM 624 O O . GLY A 1 127 ? 29.391 43.022 5.636 1.00 25.12 127 GLY A O 1
ATOM 625 N N . SER A 1 128 ? 31.215 44.202 5.098 1.00 24.52 128 SER A N 1
ATOM 626 C CA . SER A 1 128 ? 30.719 45.440 5.588 1.00 27.18 128 SER A CA 1
ATOM 627 C C . SER A 1 128 ? 31.272 46.589 4.747 1.00 25.59 128 SER A C 1
ATOM 628 O O . SER A 1 128 ? 32.309 46.441 4.081 1.00 25.17 128 SER A O 1
ATOM 631 N N . PHE A 1 129 ? 30.570 47.724 4.760 1.00 23.23 129 PHE A N 1
ATOM 632 C CA . PHE A 1 129 ? 31.049 48.943 4.105 1.00 22.55 129 PHE A CA 1
ATOM 633 C C . PHE A 1 129 ? 30.358 50.200 4.612 1.00 23.18 129 PHE A C 1
ATOM 634 O O . PHE A 1 129 ? 29.335 50.130 5.259 1.00 27.54 129 PHE A O 1
ATOM 642 N N . LYS A 1 130 ? 30.901 51.354 4.282 1.00 22.63 130 LYS A N 1
ATOM 643 C CA . LYS A 1 130 ? 30.224 52.568 4.570 1.00 26.07 130 LYS A CA 1
ATOM 644 C C . LYS A 1 130 ? 30.023 53.401 3.347 1.00 26.19 130 LYS A C 1
ATOM 645 O O . LYS A 1 130 ? 30.767 53.339 2.411 1.00 25.71 130 LYS A O 1
ATOM 651 N N . SER A 1 131 ? 29.009 54.223 3.375 1.00 28.42 131 SER A N 1
ATOM 652 C CA . SER A 1 131 ? 28.768 55.084 2.270 1.00 31.08 131 SER A CA 1
ATOM 653 C C . SER A 1 131 ? 28.230 56.396 2.827 1.00 33.35 131 SER A C 1
ATOM 654 O O . SER A 1 131 ? 27.741 56.442 3.946 1.00 29.30 131 SER A O 1
ATOM 657 N N . THR A 1 132 ? 28.383 57.466 2.065 1.00 33.01 132 THR A N 1
ATOM 658 C CA . THR A 1 132 ? 28.213 58.848 2.555 1.00 30.84 132 THR A CA 1
ATOM 659 C C . THR A 1 132 ? 27.178 59.631 1.767 1.00 31.22 132 THR A C 1
ATOM 660 O O . THR A 1 132 ? 27.164 59.580 0.547 1.00 29.71 132 THR A O 1
ATOM 664 N N . VAL A 1 133 ? 26.339 60.365 2.483 1.00 33.03 133 VAL A N 1
ATOM 665 C CA . VAL A 1 133 ? 25.328 61.239 1.888 1.00 33.74 133 VAL A CA 1
ATOM 666 C C . VAL A 1 133 ? 25.751 62.649 2.257 1.00 30.48 133 VAL A C 1
ATOM 667 O O . VAL A 1 133 ? 26.079 62.910 3.407 1.00 26.97 133 VAL A O 1
ATOM 671 N N . VAL A 1 134 ? 25.746 63.534 1.292 1.00 30.40 134 VAL A N 1
ATOM 672 C CA . VAL A 1 134 ? 25.906 64.933 1.573 1.00 29.28 134 VAL A CA 1
ATOM 673 C C . VAL A 1 134 ? 24.585 65.683 1.494 1.00 27.62 134 VAL A C 1
ATOM 674 O O . VAL A 1 134 ? 23.732 65.341 0.739 1.00 23.91 134 VAL A O 1
ATOM 678 N N . TYR A 1 135 ? 24.455 66.705 2.321 1.00 28.07 135 TYR A N 1
ATOM 679 C CA . TYR A 1 135 ? 23.235 67.473 2.470 1.00 27.27 135 TYR A CA 1
ATOM 680 C C . TYR A 1 135 ? 23.617 68.814 3.060 1.00 25.39 135 TYR A C 1
ATOM 681 O O . TYR A 1 135 ? 24.337 68.870 3.982 1.00 25.25 135 TYR A O 1
ATOM 690 N N . ASP A 1 136 ? 23.082 69.883 2.500 1.00 25.58 136 ASP A N 1
ATOM 691 C CA . ASP A 1 136 ? 23.198 71.232 3.037 1.00 26.27 136 ASP A CA 1
ATOM 692 C C . ASP A 1 136 ? 22.367 71.441 4.320 1.00 26.38 136 ASP A C 1
ATOM 693 O O . ASP A 1 136 ? 21.188 71.287 4.299 1.00 23.94 136 ASP A O 1
ATOM 698 N N . PRO A 1 137 ? 23.011 71.777 5.422 1.00 24.64 137 PRO A N 1
ATOM 699 C CA . PRO A 1 137 ? 22.320 72.235 6.589 1.00 25.45 137 PRO A CA 1
ATOM 700 C C . PRO A 1 137 ? 21.638 73.547 6.313 1.00 29.61 137 PRO A C 1
ATOM 701 O O . PRO A 1 137 ? 22.121 74.378 5.493 1.00 27.28 137 PRO A O 1
ATOM 705 N N . TYR A 1 138 ? 20.519 73.718 6.999 1.00 25.57 138 TYR A N 1
ATOM 706 C CA . TYR A 1 138 ? 19.669 74.862 6.789 1.00 24.43 138 TYR A CA 1
ATOM 707 C C . TYR A 1 138 ? 18.879 75.248 8.027 1.00 21.91 138 TYR A C 1
ATOM 708 O O . TYR A 1 138 ? 18.702 74.448 8.932 1.00 23.95 138 TYR A O 1
ATOM 717 N N . PHE A 1 139 ? 18.445 76.504 8.057 1.00 23.74 139 PHE A N 1
ATOM 718 C CA . PHE A 1 139 ? 17.446 77.005 9.019 1.00 21.14 139 PHE A CA 1
ATOM 719 C C . PHE A 1 139 ? 16.637 78.142 8.386 1.00 22.64 139 PHE A C 1
ATOM 720 O O . PHE A 1 139 ? 16.943 78.555 7.247 1.00 20.81 139 PHE A O 1
ATOM 728 N N . PHE A 1 140 ? 15.557 78.590 9.063 1.00 20.66 140 PHE A N 1
ATOM 729 C CA . PHE A 1 140 ? 14.633 79.508 8.488 1.00 21.06 140 PHE A CA 1
ATOM 730 C C . PHE A 1 140 ? 14.675 80.854 9.248 1.00 24.16 140 PHE A C 1
ATOM 731 O O . PHE A 1 140 ? 14.973 80.899 10.446 1.00 23.37 140 PHE A O 1
ATOM 739 N N . ILE A 1 141 ? 14.365 81.930 8.519 1.00 25.90 141 ILE A N 1
ATOM 740 C CA . ILE A 1 141 ? 14.046 83.238 9.107 1.00 27.35 141 ILE A CA 1
ATOM 741 C C . ILE A 1 141 ? 12.595 83.490 8.919 1.00 27.82 141 ILE A C 1
ATOM 742 O O . ILE A 1 141 ? 12.081 83.332 7.810 1.00 29.14 141 ILE A O 1
ATOM 747 N N . ALA A 1 142 ? 11.918 83.885 9.990 1.00 26.13 142 ALA A N 1
ATOM 748 C CA . ALA A 1 142 ? 10.539 84.285 9.874 1.00 31.82 142 ALA A CA 1
ATOM 749 C C . ALA A 1 142 ? 10.420 85.821 9.888 1.00 34.48 142 ALA A C 1
ATOM 750 O O . ALA A 1 142 ? 11.184 86.484 10.632 1.00 31.74 142 ALA A O 1
ATOM 752 N N . CYS A 1 143 ? 9.427 86.347 9.142 1.00 34.00 143 CYS A N 1
ATOM 753 C CA . CYS A 1 143 ? 9.150 87.791 9.070 1.00 37.93 143 CYS A CA 1
ATOM 754 C C . CYS A 1 143 ? 7.841 88.210 9.701 1.00 43.71 143 CYS A C 1
ATOM 755 O O . CYS A 1 143 ? 6.853 87.467 9.692 1.00 43.44 143 CYS A O 1
ATOM 758 N N . ASN A 1 144 ? 7.820 89.417 10.256 1.00 46.44 144 ASN A N 1
ATOM 759 C CA . ASN A 1 144 ? 6.546 89.974 10.763 1.00 53.34 144 ASN A CA 1
ATOM 760 C C . ASN A 1 144 ? 5.729 90.769 9.717 1.00 51.31 144 ASN A C 1
ATOM 761 O O . ASN A 1 144 ? 4.564 91.074 9.972 1.00 44.72 144 ASN A O 1
ATOM 766 N N . ASP A 1 145 ? 6.321 91.077 8.563 1.00 47.98 145 ASP A N 1
ATOM 767 C CA . ASP A 1 145 ? 5.556 91.637 7.426 1.00 53.63 145 ASP A CA 1
ATOM 768 C C . ASP A 1 145 ? 5.779 90.903 6.105 1.00 45.71 145 ASP A C 1
ATOM 769 O O . ASP A 1 145 ? 6.779 91.144 5.416 1.00 40.92 145 ASP A O 1
ATOM 774 N N . GLU A 1 146 ? 4.822 90.076 5.710 1.00 50.99 146 GLU A N 1
ATOM 775 C CA . GLU A 1 146 ? 4.985 89.297 4.474 1.00 58.34 146 GLU A CA 1
ATOM 776 C C . GLU A 1 146 ? 5.256 90.189 3.261 1.00 58.08 146 GLU A C 1
ATOM 777 O O . GLU A 1 146 ? 6.099 89.868 2.432 1.00 53.99 146 GLU A O 1
ATOM 783 N N . SER A 1 147 ? 4.572 91.329 3.177 1.00 62.53 147 SER A N 1
ATOM 784 C CA . SER A 1 147 ? 4.612 92.155 1.958 1.00 61.04 147 SER A CA 1
ATOM 785 C C . SER A 1 147 ? 6.038 92.525 1.590 1.00 56.81 147 SER A C 1
ATOM 786 O O . SER A 1 147 ? 6.364 92.661 0.410 1.00 55.67 147 SER A O 1
ATOM 789 N N . ARG A 1 148 ? 6.894 92.621 2.607 1.00 51.07 148 ARG A N 1
ATOM 790 C CA . ARG A 1 148 ? 8.280 93.002 2.413 1.00 49.55 148 ARG A CA 1
ATOM 791 C C . ARG A 1 148 ? 9.279 91.874 2.659 1.00 48.80 148 ARG A C 1
ATOM 792 O O . ARG A 1 148 ? 10.432 92.112 2.993 1.00 47.67 148 ARG A O 1
ATOM 800 N N . VAL A 1 149 ? 8.852 90.642 2.472 1.00 50.20 149 VAL A N 1
ATOM 801 C CA . VAL A 1 149 ? 9.784 89.519 2.492 1.00 49.07 149 VAL A CA 1
ATOM 802 C C . VAL A 1 149 ? 10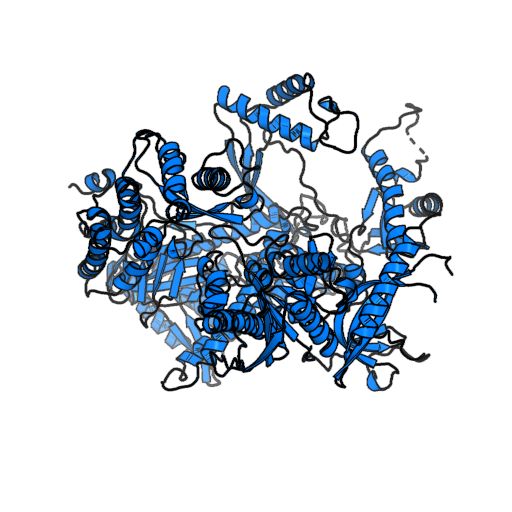.958 89.749 1.553 1.00 46.90 149 VAL A C 1
ATOM 803 O O . VAL A 1 149 ? 12.065 89.359 1.881 1.00 46.46 149 VAL A O 1
ATOM 807 N N . ASN A 1 150 ? 10.739 90.374 0.398 1.00 53.04 150 ASN A N 1
ATOM 808 C CA . ASN A 1 150 ? 11.833 90.595 -0.548 1.00 53.88 150 ASN A CA 1
ATOM 809 C C . ASN A 1 150 ? 12.923 91.506 0.025 1.00 49.22 150 ASN A C 1
ATOM 810 O O . ASN A 1 150 ? 14.102 91.296 -0.244 1.00 49.14 150 ASN A O 1
ATOM 815 N N . ASP A 1 151 ? 12.552 92.488 0.840 1.00 50.17 151 ASP A N 1
ATOM 816 C CA . ASP A 1 151 ? 13.574 93.343 1.502 1.00 50.88 151 ASP A CA 1
ATOM 817 C C . ASP A 1 151 ? 14.401 92.549 2.566 1.00 49.42 151 ASP A C 1
ATOM 818 O O . ASP A 1 151 ? 15.615 92.784 2.741 1.00 47.43 151 ASP A O 1
ATOM 823 N N . VAL A 1 152 ? 13.771 91.630 3.303 1.00 41.56 152 VAL A N 1
ATOM 824 C CA . VAL A 1 152 ? 14.561 90.853 4.261 1.00 40.21 152 VAL A CA 1
ATOM 825 C C . VAL A 1 152 ? 15.596 90.023 3.527 1.00 38.15 152 VAL A C 1
ATOM 826 O O . VAL A 1 152 ? 16.772 89.988 3.910 1.00 36.30 152 VAL A O 1
ATOM 830 N N . GLU A 1 153 ? 15.136 89.369 2.461 1.00 39.20 153 GLU A N 1
ATOM 831 C CA . GLU A 1 153 ? 15.961 88.540 1.627 1.00 41.49 153 GLU A CA 1
ATOM 832 C C . GLU A 1 153 ? 17.204 89.287 1.136 1.00 45.32 153 GLU A C 1
ATOM 833 O O . GLU A 1 153 ? 18.339 88.796 1.258 1.00 43.21 153 GLU A O 1
ATOM 839 N N . GLU A 1 154 ? 16.990 90.488 0.600 1.00 48.69 154 GLU A N 1
ATOM 840 C CA . GLU A 1 154 ? 18.078 91.308 0.044 1.00 52.03 154 GLU A CA 1
ATOM 841 C C . GLU A 1 154 ? 19.028 91.719 1.145 1.00 49.29 154 GLU A C 1
ATOM 842 O O . GLU A 1 154 ? 20.244 91.697 0.982 1.00 48.44 154 GLU A O 1
ATOM 848 N N . LEU A 1 155 ? 18.474 92.118 2.276 1.00 44.18 155 LEU A N 1
ATOM 849 C CA . LEU A 1 155 ? 19.319 92.447 3.400 1.00 44.19 155 LEU A CA 1
ATOM 850 C C . LEU A 1 155 ? 20.254 91.261 3.774 1.00 44.46 155 LEU A C 1
ATOM 851 O O . LEU A 1 155 ? 21.474 91.448 3.937 1.00 44.24 155 LEU A O 1
ATOM 856 N N . VAL A 1 156 ? 19.708 90.049 3.923 1.00 43.02 156 VAL A N 1
ATOM 857 C CA . VAL A 1 156 ? 20.539 88.972 4.527 1.00 43.68 156 VAL A CA 1
ATOM 858 C C . VAL A 1 156 ? 21.520 88.348 3.561 1.00 41.54 156 VAL A C 1
ATOM 859 O O . VAL A 1 156 ? 22.628 87.979 3.966 1.00 41.92 156 VAL A O 1
ATOM 863 N N . LYS A 1 157 ? 21.127 88.247 2.295 1.00 43.32 157 LYS A N 1
ATOM 864 C CA . LYS A 1 157 ? 22.050 87.839 1.234 1.00 49.23 157 LYS A CA 1
ATOM 865 C C . LYS A 1 157 ? 23.406 88.538 1.413 1.00 51.16 157 LYS A C 1
ATOM 866 O O . LYS A 1 157 ? 24.457 87.906 1.330 1.00 54.73 157 LYS A O 1
ATOM 872 N N . LYS A 1 158 ? 23.332 89.850 1.658 1.00 51.81 158 LYS A N 1
ATOM 873 C CA . LYS A 1 158 ? 24.476 90.709 1.934 1.00 50.00 158 LYS A CA 1
ATOM 874 C C . LYS A 1 158 ? 24.999 90.617 3.336 1.00 40.30 158 LYS A C 1
ATOM 875 O O . LYS A 1 158 ? 26.175 90.391 3.521 1.00 37.62 158 LYS A O 1
ATOM 881 N N . TYR A 1 159 ? 24.157 90.809 4.343 1.00 38.24 159 TYR A N 1
ATOM 882 C CA . TYR A 1 159 ? 24.666 90.694 5.743 1.00 40.36 159 TYR A CA 1
ATOM 883 C C . TYR A 1 159 ? 25.401 89.360 6.007 1.00 40.31 159 TYR A C 1
ATOM 884 O O . TYR A 1 159 ? 26.398 89.354 6.715 1.00 39.30 159 TYR A O 1
ATOM 893 N N . LEU A 1 160 ? 24.950 88.261 5.380 1.00 38.34 160 LEU A N 1
ATOM 894 C CA . LEU A 1 160 ? 25.503 86.899 5.622 1.00 38.97 160 LEU A CA 1
ATOM 895 C C . LEU A 1 160 ? 26.333 86.397 4.446 1.00 39.52 160 LEU A C 1
ATOM 896 O O . LEU A 1 160 ? 26.533 85.199 4.282 1.00 34.03 160 LEU A O 1
ATOM 901 N N . GLU A 1 161 ? 26.814 87.320 3.624 1.00 47.33 161 GLU A N 1
ATOM 902 C CA . GLU A 1 161 ? 27.578 86.970 2.415 1.00 51.72 161 GLU A CA 1
ATOM 903 C C . GLU A 1 161 ? 28.754 86.047 2.732 1.00 43.65 161 GLU A C 1
ATOM 904 O O . GLU A 1 161 ? 29.050 85.171 1.970 1.00 41.33 161 GLU A O 1
ATOM 910 N N . SER A 1 162 ? 29.393 86.218 3.882 1.00 46.08 162 SER A N 1
ATOM 911 C CA . SER A 1 162 ? 30.593 85.434 4.219 1.00 44.20 162 SER A CA 1
ATOM 912 C C . SER A 1 162 ? 30.353 83.966 4.632 1.00 49.01 162 SER A C 1
ATOM 913 O O . SER A 1 162 ? 31.309 83.194 4.772 1.00 48.89 162 SER A O 1
ATOM 916 N N . CYS A 1 163 ? 29.104 83.576 4.876 1.00 47.02 163 CYS A N 1
ATOM 917 C CA . CYS A 1 163 ? 28.819 82.246 5.364 1.00 45.61 163 CYS A CA 1
ATOM 918 C C . CYS A 1 163 ? 27.741 81.440 4.582 1.00 39.03 163 CYS A C 1
ATOM 919 O O . CYS A 1 163 ? 27.709 80.223 4.610 1.00 45.33 163 CYS A O 1
ATOM 922 N N . LEU A 1 164 ? 26.923 82.149 3.835 1.00 34.08 164 LEU A N 1
ATOM 923 C CA . LEU A 1 164 ? 25.685 81.680 3.321 1.00 35.20 164 LEU A CA 1
ATOM 924 C C . LEU A 1 164 ? 25.950 80.984 1.971 1.00 36.12 164 LEU A C 1
ATOM 925 O O . LEU A 1 164 ? 26.754 81.484 1.188 1.00 36.20 164 LEU A O 1
ATOM 930 N N . LYS A 1 165 ? 25.295 79.852 1.719 1.00 35.26 165 LYS A N 1
ATOM 931 C CA . LYS A 1 165 ? 25.391 79.155 0.437 1.00 31.23 165 LYS A CA 1
ATOM 932 C C . LYS A 1 165 ? 24.248 79.490 -0.494 1.00 33.52 165 LYS A C 1
ATOM 933 O O . LYS A 1 165 ? 24.445 79.562 -1.680 1.00 34.97 165 LYS A O 1
ATOM 939 N N . SER A 1 166 ? 23.030 79.625 0.027 1.00 36.21 166 SER A N 1
ATOM 940 C CA . SER A 1 166 ? 21.885 80.014 -0.810 1.00 34.00 166 SER A CA 1
ATOM 941 C C . SER A 1 166 ? 20.665 80.317 0.015 1.00 33.34 166 SER A C 1
ATOM 942 O O . SER A 1 166 ? 20.618 80.119 1.228 1.00 29.56 166 SER A O 1
ATOM 945 N N . LEU A 1 167 ? 19.649 80.776 -0.662 1.00 33.68 167 LEU A N 1
ATOM 946 C CA . LEU A 1 167 ? 18.462 81.145 0.035 1.00 38.48 167 LEU A CA 1
ATOM 947 C C . LEU A 1 167 ? 17.280 81.029 -0.874 1.00 39.65 167 LEU A C 1
ATOM 948 O O . LEU A 1 167 ? 17.431 81.049 -2.113 1.00 39.94 167 LEU A O 1
ATOM 953 N N . GLN A 1 168 ? 16.107 80.859 -0.268 1.00 34.92 168 GLN A N 1
ATOM 954 C CA . GLN A 1 168 ? 14.939 80.573 -1.036 1.00 40.02 168 GLN A CA 1
ATOM 955 C C . GLN A 1 168 ? 13.726 80.749 -0.160 1.00 37.44 168 GLN A C 1
ATOM 956 O O . GLN A 1 168 ? 13.789 80.626 1.050 1.00 42.88 168 GLN A O 1
ATOM 962 N N . ILE A 1 169 ? 12.642 81.148 -0.774 1.00 34.26 169 ILE A N 1
ATOM 963 C CA . ILE A 1 169 ? 11.407 81.407 -0.070 1.00 37.36 169 ILE A CA 1
ATOM 964 C C . ILE A 1 169 ? 10.606 80.131 -0.072 1.00 36.50 169 ILE A C 1
ATOM 965 O O . ILE A 1 169 ? 10.446 79.524 -1.102 1.00 35.29 169 ILE A O 1
ATOM 970 N N . ILE A 1 170 ? 10.142 79.719 1.098 1.00 35.22 170 ILE A N 1
ATOM 971 C CA . ILE A 1 170 ? 9.346 78.519 1.211 1.00 32.85 170 ILE A CA 1
ATOM 972 C C . ILE A 1 170 ? 8.190 78.758 2.180 1.00 33.07 170 ILE A C 1
ATOM 973 O O . ILE A 1 170 ? 8.124 79.798 2.868 1.00 28.07 170 ILE A O 1
ATOM 978 N N . ARG A 1 171 ? 7.263 77.805 2.171 1.00 29.90 171 ARG A N 1
ATOM 979 C CA . ARG A 1 171 ? 6.053 77.877 2.948 1.00 30.56 171 ARG A CA 1
ATOM 980 C C . ARG A 1 171 ? 5.890 76.589 3.754 1.00 28.31 171 ARG A C 1
ATOM 981 O O . ARG A 1 171 ? 6.119 75.481 3.226 1.00 25.42 171 ARG A O 1
ATOM 989 N N . LYS A 1 172 ? 5.539 76.752 5.024 1.00 24.65 172 LYS A N 1
ATOM 990 C CA . LYS A 1 172 ? 5.176 75.623 5.895 1.00 26.87 172 LYS A CA 1
ATOM 991 C C . LYS A 1 172 ? 3.859 75.912 6.607 1.00 26.32 172 LYS A C 1
ATOM 992 O O . LYS A 1 172 ? 3.410 77.085 6.623 1.00 25.77 172 LYS A O 1
ATOM 998 N N . GLU A 1 173 ? 3.229 74.885 7.189 1.00 29.03 173 GLU A N 1
ATOM 999 C CA . GLU A 1 173 ? 2.012 75.099 8.003 1.00 30.10 173 GLU A CA 1
ATOM 1000 C C . GLU A 1 173 ? 2.522 75.573 9.358 1.00 29.95 173 GLU A C 1
ATOM 1001 O O . GLU A 1 173 ? 3.547 75.083 9.836 1.00 28.48 173 GLU A O 1
ATOM 1007 N N . ASP A 1 174 ? 1.870 76.603 9.904 1.00 27.75 174 ASP A N 1
ATOM 1008 C CA . ASP A 1 174 ? 2.145 77.163 11.228 1.00 27.03 174 ASP A CA 1
ATOM 1009 C C . ASP A 1 174 ? 0.867 77.017 12.067 1.00 25.98 174 ASP A C 1
ATOM 1010 O O . ASP A 1 174 ? -0.168 77.618 11.740 1.00 26.29 174 ASP A O 1
ATOM 1015 N N . LEU A 1 175 ? 0.925 76.237 13.137 1.00 22.29 175 LEU A N 1
ATOM 1016 C CA . LEU A 1 175 ? -0.282 75.964 13.882 1.00 26.91 175 LEU A CA 1
ATOM 1017 C C . LEU A 1 175 ? -0.702 77.084 14.877 1.00 27.93 175 LEU A C 1
ATOM 1018 O O . LEU A 1 175 ? -1.748 76.965 15.488 1.00 31.86 175 LEU A O 1
ATOM 1023 N N . THR A 1 176 ? 0.118 78.121 15.056 1.00 28.73 176 THR A N 1
ATOM 1024 C CA . THR A 1 176 ? -0.296 79.344 15.793 1.00 31.43 176 THR A CA 1
ATOM 1025 C C . THR A 1 176 ? -1.012 80.385 14.935 1.00 32.95 176 THR A C 1
ATOM 1026 O O . THR A 1 176 ? -1.490 81.368 15.465 1.00 38.61 176 THR A O 1
ATOM 1030 N N . MET A 1 177 ? -1.080 80.169 13.629 1.00 34.13 177 MET A N 1
ATOM 1031 C CA . MET A 1 177 ? -1.511 81.187 12.652 1.00 38.50 177 MET A CA 1
ATOM 1032 C C . MET A 1 177 ? -2.985 81.040 12.300 1.00 42.82 177 MET A C 1
ATOM 1033 O O . MET A 1 177 ? -3.457 79.931 12.019 1.00 43.92 177 MET A O 1
ATOM 1038 N N . ASP A 1 178 ? -3.701 82.173 12.269 1.00 51.45 178 ASP A N 1
ATOM 1039 C CA . ASP A 1 178 ? -5.098 82.217 11.822 1.00 49.60 178 ASP A CA 1
ATOM 1040 C C . ASP A 1 178 ? -5.291 81.715 10.414 1.00 47.19 178 ASP A C 1
ATOM 1041 O O . ASP A 1 178 ? -4.507 82.039 9.512 1.00 43.98 178 ASP A O 1
ATOM 1046 N N . ASN A 1 179 ? -6.349 80.917 10.252 1.00 46.90 179 ASN A N 1
ATOM 1047 C CA . ASN A 1 179 ? -6.735 80.259 8.986 1.00 46.43 179 ASN A CA 1
ATOM 1048 C C . ASN A 1 179 ? -5.718 79.232 8.433 1.00 45.41 179 ASN A C 1
ATOM 1049 O O . ASN A 1 179 ? -5.771 78.856 7.231 1.00 44.42 179 ASN A O 1
ATOM 1054 N N . HIS A 1 180 ? -4.839 78.715 9.299 1.00 39.05 180 HIS A N 1
ATOM 1055 C CA . HIS A 1 180 ? -3.979 77.636 8.836 1.00 36.93 180 HIS A CA 1
ATOM 1056 C C . HIS A 1 180 ? -4.830 76.398 8.450 1.00 31.29 180 HIS A C 1
ATOM 1057 O O . HIS A 1 180 ? -4.453 75.641 7.575 1.00 30.05 180 HIS A O 1
ATOM 1064 N N . LEU A 1 181 ? -5.996 76.245 9.057 1.00 32.33 181 LEU A N 1
ATOM 1065 C CA . LEU A 1 181 ? -6.959 75.144 8.759 1.00 37.52 181 LEU A CA 1
ATOM 1066 C C . LEU A 1 181 ? -7.712 75.263 7.418 1.00 42.60 181 LEU A C 1
ATOM 1067 O O . LEU A 1 181 ? -8.385 74.302 6.976 1.00 34.99 181 LEU A O 1
ATOM 1072 N N . LEU A 1 182 ? -7.648 76.449 6.804 1.00 47.76 182 LEU A N 1
ATOM 1073 C CA . LEU A 1 182 ? -8.223 76.681 5.457 1.00 46.74 182 LEU A CA 1
ATOM 1074 C C . LEU A 1 182 ? -7.140 76.673 4.401 1.00 46.28 182 LEU A C 1
ATOM 1075 O O . LEU A 1 182 ? -7.406 77.051 3.254 1.00 45.55 182 LEU A O 1
ATOM 1080 N N . GLY A 1 183 ? -5.925 76.255 4.809 1.00 38.47 183 GLY A N 1
ATOM 1081 C CA . GLY A 1 183 ? -4.790 76.085 3.919 1.00 36.04 183 GLY A CA 1
ATOM 1082 C C . GLY A 1 183 ? -3.801 77.239 3.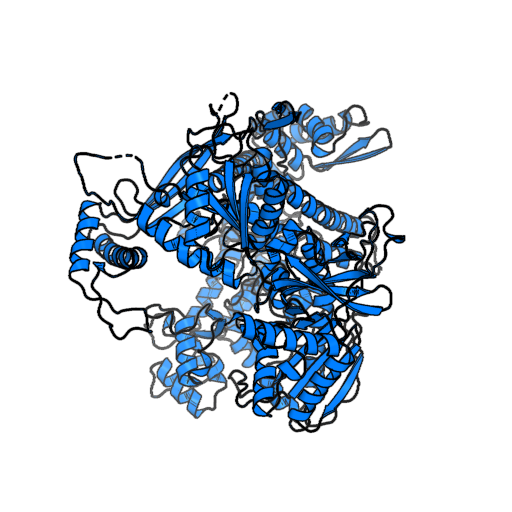824 1.00 32.74 183 GLY A C 1
ATOM 1083 O O . GLY A 1 183 ? -2.786 77.114 3.138 1.00 36.50 183 GLY A O 1
ATOM 1084 N N . LEU A 1 184 ? -4.075 78.340 4.507 1.00 30.27 184 LEU A N 1
ATOM 1085 C CA . LEU A 1 184 ? -3.128 79.453 4.622 1.00 33.81 184 LEU A CA 1
ATOM 1086 C C . LEU A 1 184 ? -1.794 79.019 5.252 1.00 33.82 184 LEU A C 1
ATOM 1087 O O . LEU A 1 184 ? -1.767 78.413 6.292 1.00 32.66 184 LEU A O 1
ATOM 1092 N N . GLN A 1 185 ? -0.689 79.324 4.592 1.00 36.04 185 GLN A N 1
ATOM 1093 C CA . GLN A 1 185 ? 0.644 78.908 5.052 1.00 35.61 185 GLN A CA 1
ATOM 1094 C C . GLN A 1 185 ? 1.520 80.087 5.513 1.00 36.35 185 GLN A C 1
ATOM 1095 O O . GLN A 1 185 ? 1.273 81.242 5.146 1.00 34.09 185 GLN A O 1
ATOM 1101 N N . LYS A 1 186 ? 2.562 79.794 6.285 1.00 35.39 186 LYS A N 1
ATOM 1102 C CA . LYS A 1 186 ? 3.540 80.812 6.660 1.00 30.20 186 LYS A CA 1
ATOM 1103 C C . LYS A 1 186 ? 4.677 80.856 5.662 1.00 30.81 186 LYS A C 1
ATOM 1104 O O . LYS A 1 186 ? 5.202 79.807 5.305 1.00 29.64 186 LYS A O 1
ATOM 1110 N N . THR A 1 187 ? 5.086 82.066 5.252 1.00 31.47 187 THR A N 1
ATOM 1111 C CA . THR A 1 187 ? 6.152 82.234 4.257 1.00 32.60 187 THR A CA 1
ATOM 1112 C C . THR A 1 187 ? 7.441 82.393 4.972 1.00 29.12 187 THR A C 1
ATOM 1113 O O . THR A 1 187 ? 7.524 83.191 5.884 1.00 29.16 187 THR A O 1
ATOM 1117 N N . LEU A 1 188 ? 8.467 81.654 4.580 1.00 29.49 188 LEU A N 1
ATOM 1118 C CA . LEU A 1 188 ? 9.732 81.685 5.328 1.00 28.53 188 LEU A CA 1
ATOM 1119 C C . LEU A 1 188 ? 10.882 81.850 4.364 1.00 28.88 188 LEU A C 1
ATOM 1120 O O . LEU A 1 188 ? 10.763 81.438 3.179 1.00 30.16 188 LEU A O 1
ATOM 1125 N N . ILE A 1 189 ? 11.989 82.382 4.882 1.00 23.67 189 ILE A N 1
ATOM 1126 C CA . ILE A 1 189 ? 13.244 82.329 4.182 1.00 26.93 189 ILE A CA 1
ATOM 1127 C C . ILE A 1 189 ? 14.103 81.172 4.660 1.00 24.66 189 ILE A C 1
ATOM 1128 O O . ILE A 1 189 ? 14.544 81.172 5.784 1.00 24.05 189 ILE A O 1
ATOM 1133 N N . LYS A 1 190 ? 14.316 80.194 3.797 1.00 23.27 190 LYS A N 1
ATOM 1134 C CA . LYS A 1 190 ? 15.248 79.100 4.056 1.00 25.06 190 LYS A CA 1
ATOM 1135 C C . LYS A 1 190 ? 16.688 79.446 3.704 1.00 25.09 190 LYS A C 1
ATOM 1136 O O . LYS A 1 190 ? 16.985 79.822 2.572 1.00 24.85 190 LYS A O 1
ATOM 1142 N N . LEU A 1 191 ? 17.588 79.277 4.669 1.00 26.05 191 LEU A N 1
ATOM 1143 C CA . LEU A 1 191 ? 18.979 79.621 4.514 1.00 26.10 191 LEU A CA 1
ATOM 1144 C C . LEU A 1 191 ? 19.756 78.354 4.527 1.00 26.49 191 LEU A C 1
ATOM 1145 O O . LEU A 1 191 ? 19.706 77.630 5.518 1.00 27.47 191 LEU A O 1
ATOM 1150 N N . SER A 1 192 ? 20.499 78.089 3.446 1.00 28.07 192 SER A N 1
ATOM 1151 C CA . SER A 1 192 ? 21.322 76.886 3.340 1.00 26.82 192 SER A CA 1
ATOM 1152 C C . SER A 1 192 ? 22.796 77.235 3.388 1.00 26.22 192 SER A C 1
ATOM 1153 O O . SER A 1 192 ? 23.247 78.357 3.002 1.00 23.81 192 SER A O 1
ATOM 1156 N N . PHE A 1 193 ? 23.535 76.232 3.801 1.00 25.46 193 PHE A N 1
ATOM 1157 C CA . PHE A 1 193 ? 24.941 76.365 4.123 1.00 27.02 193 PHE A CA 1
ATOM 1158 C C . PHE A 1 193 ? 25.691 75.166 3.637 1.00 29.77 193 PHE A C 1
ATOM 1159 O O . PHE A 1 193 ? 25.111 74.087 3.435 1.00 32.08 193 PHE A O 1
ATOM 1167 N N . VAL A 1 194 ? 26.994 75.353 3.452 1.00 31.72 194 VAL A N 1
ATOM 1168 C CA . VAL A 1 194 ? 27.883 74.328 2.932 1.00 30.52 194 VAL A CA 1
ATOM 1169 C C . VAL A 1 194 ? 28.170 73.339 4.003 1.00 28.12 194 VAL A C 1
ATOM 1170 O O . VAL A 1 194 ? 28.347 72.163 3.731 1.00 32.71 194 VAL A O 1
ATOM 1174 N N . ASN A 1 195 ? 28.257 73.836 5.221 1.00 29.21 195 ASN A N 1
ATOM 1175 C CA . ASN A 1 195 ? 28.487 73.014 6.364 1.00 28.26 195 ASN A CA 1
ATOM 1176 C C . ASN A 1 195 ? 28.007 73.639 7.667 1.00 28.02 195 ASN A C 1
ATOM 1177 O O . ASN A 1 195 ? 27.521 74.771 7.713 1.00 28.57 195 ASN A O 1
ATOM 1182 N N . SER A 1 196 ? 28.135 72.852 8.715 1.00 28.90 196 SER A N 1
ATOM 1183 C CA . SER A 1 196 ? 27.638 73.176 10.038 1.00 31.69 196 SER A CA 1
ATOM 1184 C C . SER A 1 196 ? 28.345 74.389 10.662 1.00 30.61 196 SER A C 1
ATOM 1185 O O . SER A 1 196 ? 27.711 75.234 11.290 1.00 28.21 196 SER A O 1
ATOM 1188 N N . ASN A 1 197 ? 29.646 74.515 10.439 1.00 34.63 197 ASN A N 1
ATOM 1189 C CA . ASN A 1 197 ? 30.398 75.705 10.897 1.00 36.21 197 ASN A CA 1
ATOM 1190 C C . ASN A 1 197 ? 29.835 76.974 10.314 1.00 35.06 197 ASN A C 1
ATOM 1191 O O . ASN A 1 197 ? 29.717 77.968 11.002 1.00 37.95 197 ASN A O 1
ATOM 1196 N N . GLN A 1 198 ? 29.519 76.961 9.029 1.00 34.60 198 GLN A N 1
ATOM 1197 C CA . GLN A 1 198 ? 28.981 78.159 8.406 1.00 35.42 198 GLN A CA 1
ATOM 1198 C C . GLN A 1 198 ? 27.586 78.456 8.970 1.00 35.55 198 GLN A C 1
ATOM 1199 O O . GLN A 1 198 ? 27.244 79.623 9.170 1.00 34.21 198 GLN A O 1
ATOM 1205 N N . LEU A 1 199 ? 26.789 77.401 9.225 1.00 29.86 199 LEU A N 1
ATOM 1206 C CA . LEU A 1 199 ? 25.460 77.585 9.822 1.00 29.78 199 LEU A CA 1
ATOM 1207 C C . LEU A 1 199 ? 25.584 78.372 11.143 1.00 30.80 199 LEU A C 1
ATOM 1208 O O . LEU A 1 199 ? 24.820 79.324 11.372 1.00 26.11 199 LEU A O 1
ATOM 1213 N N . PHE A 1 200 ? 26.570 77.986 11.961 1.00 32.61 200 PHE A N 1
ATOM 1214 C CA . PHE A 1 200 ? 26.766 78.539 13.286 1.00 38.24 200 PHE A CA 1
ATOM 1215 C C . PHE A 1 200 ? 27.218 80.005 13.218 1.00 38.15 200 PHE A C 1
ATOM 1216 O O . PHE A 1 200 ? 26.820 80.802 14.065 1.00 37.94 200 PHE A O 1
ATOM 1224 N N . GLU A 1 201 ? 27.977 80.375 12.187 1.00 38.04 201 GLU A N 1
ATOM 1225 C CA . GLU A 1 201 ? 28.327 81.780 11.930 1.00 37.41 201 GLU A CA 1
ATOM 1226 C C . GLU A 1 201 ? 27.106 82.551 11.550 1.00 33.73 201 GLU A C 1
ATOM 1227 O O . GLU A 1 201 ? 26.944 83.705 11.919 1.00 39.83 201 GLU A O 1
ATOM 1233 N N . ALA A 1 202 ? 26.202 81.936 10.818 1.00 34.71 202 ALA A N 1
ATOM 1234 C CA . ALA A 1 202 ? 25.003 82.670 10.500 1.00 31.78 202 ALA A CA 1
ATOM 1235 C C . ALA A 1 202 ? 24.283 82.945 11.777 1.00 31.75 202 ALA A C 1
ATOM 1236 O O . ALA A 1 202 ? 23.723 84.013 11.930 1.00 34.27 202 ALA A O 1
ATOM 1238 N N . ARG A 1 203 ? 24.239 81.981 12.695 1.00 30.55 203 ARG A N 1
ATOM 1239 C CA . ARG A 1 203 ? 23.471 82.214 13.926 1.00 33.46 203 ARG A CA 1
ATOM 1240 C C . ARG A 1 203 ? 24.065 83.338 14.796 1.00 37.09 203 ARG A C 1
ATOM 1241 O O . ARG A 1 203 ? 23.313 84.104 15.414 1.00 37.67 203 ARG A O 1
ATOM 1249 N N . LYS A 1 204 ? 25.397 83.387 14.862 1.00 40.03 204 LYS A N 1
ATOM 1250 C CA . LYS A 1 204 ? 26.133 84.429 15.591 1.00 44.48 204 LYS A CA 1
ATOM 1251 C C . LYS A 1 204 ? 25.937 85.839 15.016 1.00 43.73 204 LYS A C 1
ATOM 1252 O O . LYS A 1 204 ? 25.899 86.822 15.753 1.00 46.46 204 LYS A O 1
ATOM 1258 N N . LEU A 1 205 ? 25.841 85.948 13.698 1.00 43.22 205 LEU A N 1
ATOM 1259 C CA . LEU A 1 205 ? 25.501 87.223 13.067 1.00 40.10 205 LEU A CA 1
ATOM 1260 C C . LEU A 1 205 ? 24.045 87.627 13.304 1.00 40.97 205 LEU A C 1
ATOM 1261 O O . LEU A 1 205 ? 23.738 88.808 13.453 1.00 39.56 205 LEU A O 1
ATOM 1266 N N . LEU A 1 206 ? 23.145 86.654 13.358 1.00 38.08 206 LEU A N 1
ATOM 1267 C CA . LEU A 1 206 ? 21.721 86.976 13.471 1.00 37.43 206 LEU A CA 1
ATOM 1268 C C . LEU A 1 206 ? 21.230 87.158 14.872 1.00 38.38 206 LEU A C 1
ATOM 1269 O O . LEU A 1 206 ? 20.338 87.951 15.094 1.00 38.14 206 LEU A O 1
ATOM 1274 N N . ARG A 1 207 ? 21.809 86.449 15.836 1.00 44.16 207 ARG A N 1
ATOM 1275 C CA . ARG A 1 207 ? 21.325 86.550 17.214 1.00 43.44 207 ARG A CA 1
ATOM 1276 C C . ARG A 1 207 ? 21.349 87.988 17.738 1.00 41.31 207 ARG A C 1
ATOM 1277 O O . ARG A 1 207 ? 20.426 88.362 18.429 1.00 42.21 207 ARG A O 1
ATOM 1285 N N . PRO A 1 208 ? 22.402 88.767 17.446 1.00 39.54 208 PRO A N 1
ATOM 1286 C CA . PRO A 1 208 ? 22.443 90.158 17.906 1.00 41.65 208 PRO A CA 1
ATOM 1287 C C . PRO A 1 208 ? 21.339 91.021 17.295 1.00 42.01 208 PRO A C 1
ATOM 1288 O O . PRO A 1 208 ? 20.785 91.888 17.945 1.00 32.15 208 PRO A O 1
ATOM 1292 N N . ILE A 1 209 ? 21.025 90.799 16.038 1.00 41.61 209 ILE A N 1
ATOM 1293 C CA . ILE A 1 209 ? 19.944 91.560 15.461 1.00 42.94 209 ILE A CA 1
ATOM 1294 C C . ILE A 1 209 ? 18.645 91.343 16.268 1.00 43.01 209 ILE A C 1
ATOM 1295 O O . ILE A 1 209 ? 17.940 92.305 16.616 1.00 35.90 209 ILE A O 1
ATOM 1300 N N . LEU A 1 210 ? 18.367 90.078 16.585 1.00 40.66 210 LEU A N 1
ATOM 1301 C CA . LEU A 1 210 ? 17.135 89.679 17.272 1.00 41.74 210 LEU A CA 1
ATOM 1302 C C . LEU A 1 210 ? 17.141 90.189 18.704 1.00 43.52 210 LEU A C 1
ATOM 1303 O O . LEU A 1 210 ? 16.089 90.596 19.213 1.00 47.79 210 LEU A O 1
ATOM 1308 N N . GLN A 1 211 ? 18.313 90.148 19.348 1.00 43.12 211 GLN A N 1
ATOM 1309 C CA . GLN A 1 211 ? 18.549 90.834 20.632 1.00 48.44 211 GLN A CA 1
ATOM 1310 C C . GLN A 1 211 ? 18.211 92.332 20.552 1.00 47.38 211 GLN A C 1
ATOM 1311 O O . GLN A 1 211 ? 17.295 92.770 21.205 1.00 47.99 211 GLN A O 1
ATOM 1317 N N . ASP A 1 212 ? 18.943 93.085 19.727 1.00 46.78 212 ASP A N 1
ATOM 1318 C CA . ASP A 1 212 ? 18.718 94.522 19.491 1.00 45.38 212 ASP A CA 1
ATOM 1319 C C . ASP A 1 212 ? 17.235 94.823 19.216 1.00 46.68 212 ASP A C 1
ATOM 1320 O O . ASP A 1 212 ? 16.673 95.752 19.818 1.00 45.97 212 ASP A O 1
ATOM 1325 N N . ASN A 1 213 ? 16.582 94.030 18.362 1.00 44.99 213 ASN A N 1
ATOM 1326 C CA . ASN A 1 213 ? 15.140 94.247 18.053 1.00 45.75 213 ASN A CA 1
ATOM 1327 C C . ASN A 1 213 ? 14.224 94.176 19.285 1.00 42.98 213 ASN A C 1
ATOM 1328 O O . ASN A 1 213 ? 13.287 94.935 19.414 1.00 46.06 213 ASN A O 1
ATOM 1333 N N . ALA A 1 214 ? 14.476 93.243 20.186 1.00 44.07 214 ALA A N 1
ATOM 1334 C CA . ALA A 1 214 ? 13.600 93.069 21.347 1.00 43.59 214 ALA A CA 1
ATOM 1335 C C . ALA A 1 214 ? 14.012 93.981 22.533 1.00 46.41 214 ALA A C 1
ATOM 1336 O O . ALA A 1 214 ? 13.230 94.188 23.454 1.00 43.45 214 ALA A O 1
ATOM 1338 N N . ASN A 1 215 ? 15.237 94.510 22.479 1.00 50.02 215 ASN A N 1
ATOM 1339 C CA . ASN A 1 215 ? 15.919 95.163 23.605 1.00 58.22 215 ASN A CA 1
ATOM 1340 C C . ASN A 1 215 ? 15.876 96.682 23.646 1.00 61.37 215 ASN A C 1
ATOM 1341 O O . ASN A 1 215 ? 15.827 97.252 24.729 1.00 58.47 215 ASN A O 1
ATOM 1346 N N . ASN A 1 216 ? 16.067 97.337 22.502 1.00 68.99 216 ASN A N 1
ATOM 1347 C CA . ASN A 1 216 ? 16.207 98.798 22.511 1.00 77.86 216 ASN A CA 1
ATOM 1348 C C . ASN A 1 216 ? 15.378 99.560 21.482 1.00 70.37 216 ASN A C 1
ATOM 1349 O O . ASN A 1 216 ? 15.310 99.226 20.291 1.00 67.24 216 ASN A O 1
ATOM 1354 N N . ASN A 1 217 ? 14.729 100.580 22.022 1.00 63.87 217 ASN A N 1
ATOM 1355 C CA . ASN A 1 217 ? 14.062 101.605 21.273 1.00 62.51 217 ASN A CA 1
ATOM 1356 C C . ASN A 1 217 ? 15.031 102.696 20.758 1.00 59.49 217 ASN A C 1
ATOM 1357 O O . ASN A 1 217 ? 15.696 103.456 21.522 1.00 47.09 217 ASN A O 1
ATOM 1362 N N . VAL A 1 218 ? 15.141 102.754 19.440 1.00 58.56 218 VAL A N 1
ATOM 1363 C CA . VAL A 1 218 ? 15.998 103.765 18.839 1.00 59.33 218 VAL A CA 1
ATOM 1364 C C . VAL A 1 218 ? 15.083 104.880 18.378 1.00 51.23 218 VAL A C 1
ATOM 1365 O O . VAL A 1 218 ? 14.349 104.743 17.380 1.00 48.33 218 VAL A O 1
ATOM 1369 N N . GLN A 1 219 ? 15.089 105.966 19.142 1.00 51.30 219 GLN A N 1
ATOM 1370 C CA . GLN A 1 219 ? 14.378 107.170 18.725 1.00 52.95 219 GLN A CA 1
ATOM 1371 C C . GLN A 1 219 ? 15.381 108.196 18.248 1.00 46.29 219 GLN A C 1
ATOM 1372 O O . GLN A 1 219 ? 16.375 108.446 18.945 1.00 45.49 219 GLN A O 1
ATOM 1378 N N . ARG A 1 220 ? 15.113 108.767 17.078 1.00 38.26 220 ARG A N 1
ATOM 1379 C CA . ARG A 1 220 ? 15.895 109.861 16.537 1.00 40.74 220 ARG A CA 1
ATOM 1380 C C . ARG A 1 220 ? 14.987 111.069 16.376 1.00 35.02 220 ARG A C 1
ATOM 1381 O O . ARG A 1 220 ? 15.015 111.954 17.219 1.00 32.08 220 ARG A O 1
ATOM 1389 N N . ASN A 1 221 ? 14.163 111.058 15.328 1.00 28.97 221 ASN A N 1
ATOM 1390 C CA . ASN A 1 221 ? 13.238 112.116 15.048 1.00 30.12 221 ASN A CA 1
ATOM 1391 C C . ASN A 1 221 ? 11.969 111.705 15.750 1.00 29.91 221 ASN A C 1
ATOM 1392 O O . ASN A 1 221 ? 11.254 110.826 15.277 1.00 30.56 221 ASN A O 1
ATOM 1397 N N . ILE A 1 222 ? 11.717 112.296 16.913 1.00 27.59 222 ILE A N 1
ATOM 1398 C CA . ILE A 1 222 ? 10.533 111.947 17.664 1.00 22.78 222 ILE A CA 1
ATOM 1399 C C . ILE A 1 222 ? 9.261 112.439 16.973 1.00 22.04 222 ILE A C 1
ATOM 1400 O O . ILE A 1 222 ? 8.162 112.019 17.344 1.00 22.80 222 ILE A O 1
ATOM 1405 N N . TYR A 1 223 ? 9.398 113.311 16.002 1.00 22.53 223 TYR A N 1
ATOM 1406 C CA . TYR A 1 223 ? 8.273 113.768 15.232 1.00 25.99 223 TYR A CA 1
ATOM 1407 C C . TYR A 1 223 ? 7.983 112.920 13.994 1.00 33.69 223 TYR A C 1
ATOM 1408 O O . TYR A 1 223 ? 7.065 113.195 13.277 1.00 34.08 223 TYR A O 1
ATOM 1417 N N . ASN A 1 224 ? 8.773 111.895 13.754 1.00 38.68 224 ASN A N 1
ATOM 1418 C CA . ASN A 1 224 ? 8.572 111.067 12.597 1.00 46.33 224 ASN A CA 1
ATOM 1419 C C . ASN A 1 224 ? 7.741 109.817 12.831 1.00 54.50 224 ASN A C 1
ATOM 1420 O O . ASN A 1 224 ? 6.527 109.778 12.552 1.00 55.11 224 ASN A O 1
ATOM 1425 N N . VAL A 1 225 ? 8.426 108.803 13.332 1.00 63.83 225 VAL A N 1
ATOM 1426 C CA . VAL A 1 225 ? 7.896 107.467 13.442 1.00 81.53 225 VAL A CA 1
ATOM 1427 C C . VAL A 1 225 ? 7.176 107.176 14.761 1.00 82.04 225 VAL A C 1
ATOM 1428 O O . VAL A 1 225 ? 6.176 106.470 14.789 1.00 75.01 225 VAL A O 1
ATOM 1432 N N . LYS A 1 232 ? 9.519 104.938 6.212 1.00 76.28 232 LYS A N 1
ATOM 1433 C CA . LYS A 1 232 ? 9.956 103.735 5.511 1.00 84.89 232 LYS A CA 1
ATOM 1434 C C . LYS A 1 232 ? 10.945 102.866 6.357 1.00 92.15 232 LYS A C 1
ATOM 1435 O O . LYS A 1 232 ? 12.177 102.965 6.201 1.00 82.77 232 LYS A O 1
ATOM 1441 N N . VAL A 1 233 ? 10.386 102.001 7.223 1.00 93.72 233 VAL A N 1
ATOM 1442 C CA . VAL A 1 233 ? 11.167 101.146 8.175 1.00 89.92 233 VAL A CA 1
ATOM 1443 C C . VAL A 1 233 ? 12.284 100.300 7.490 1.00 89.45 233 VAL A C 1
ATOM 1444 O O . VAL A 1 233 ? 12.256 100.026 6.276 1.00 83.54 233 VAL A O 1
ATOM 1448 N N . ASP A 1 234 ? 13.295 99.947 8.280 1.00 82.23 234 ASP A N 1
ATOM 1449 C CA . ASP A 1 234 ? 14.470 99.278 7.770 1.00 77.58 234 ASP A CA 1
ATOM 1450 C C . ASP A 1 234 ? 14.366 97.759 7.945 1.00 70.53 234 ASP A C 1
ATOM 1451 O O . ASP A 1 234 ? 13.600 97.239 8.765 1.00 58.77 234 ASP A O 1
ATOM 1456 N N . ALA A 1 235 ? 15.183 97.062 7.173 1.00 59.73 235 ALA A N 1
ATOM 1457 C CA . ALA A 1 235 ? 15.031 95.646 6.997 1.00 59.29 235 ALA A CA 1
ATOM 1458 C C . ALA A 1 235 ? 15.196 94.836 8.318 1.00 53.32 235 ALA A C 1
ATOM 1459 O O . ALA A 1 235 ? 14.488 93.862 8.542 1.00 49.36 235 ALA A O 1
ATOM 1461 N N . LYS A 1 236 ? 16.091 95.260 9.199 1.00 45.77 236 LYS A N 1
ATOM 1462 C CA . LYS A 1 236 ? 16.408 94.454 10.336 1.00 48.35 236 LYS A CA 1
ATOM 1463 C C . LYS A 1 236 ? 15.172 94.175 11.142 1.00 47.89 236 LYS A C 1
ATOM 1464 O O . LYS A 1 236 ? 15.000 93.105 11.665 1.00 48.68 236 LYS A O 1
ATOM 1470 N N . HIS A 1 237 ? 14.281 95.134 11.250 1.00 49.78 237 HIS A N 1
ATOM 1471 C CA . HIS A 1 237 ? 13.210 94.950 12.187 1.00 50.00 237 HIS A CA 1
ATOM 1472 C C . HIS A 1 237 ? 12.103 94.086 11.656 1.00 45.58 237 HIS A C 1
ATOM 1473 O O . HIS A 1 237 ? 11.154 93.817 12.390 1.00 34.88 237 HIS A O 1
ATOM 1480 N N . LEU A 1 238 ? 12.214 93.623 10.411 1.00 43.78 238 LEU A N 1
ATOM 1481 C CA . LEU A 1 238 ? 11.189 92.704 9.877 1.00 46.88 238 LEU A CA 1
ATOM 1482 C C . LEU A 1 238 ? 11.506 91.225 10.217 1.00 45.59 238 LEU A C 1
ATOM 1483 O O . LEU A 1 238 ? 10.628 90.371 10.097 1.00 40.94 238 LEU A O 1
ATOM 1488 N N . ILE A 1 239 ? 12.749 90.957 10.648 1.00 42.37 239 ILE A N 1
ATOM 1489 C CA . ILE A 1 239 ? 13.163 89.633 11.106 1.00 39.22 239 ILE A CA 1
ATOM 1490 C C . ILE A 1 239 ? 12.580 89.397 12.497 1.00 37.96 239 ILE A C 1
ATOM 1491 O O . ILE A 1 239 ? 13.111 89.864 13.496 1.00 45.75 239 ILE A O 1
ATOM 1496 N N . GLU A 1 240 ? 11.496 88.666 12.578 1.00 35.59 240 GLU A N 1
ATOM 1497 C CA . GLU A 1 240 ? 10.868 88.403 13.839 1.00 39.09 240 GLU A CA 1
ATOM 1498 C C . GLU A 1 240 ? 11.600 87.318 14.613 1.00 34.91 240 GLU A C 1
ATOM 1499 O O . GLU A 1 240 ? 11.685 87.391 15.817 1.00 37.05 240 GLU A O 1
ATOM 1505 N N . ASP A 1 241 ? 12.068 86.274 13.936 1.00 33.52 241 ASP A N 1
ATOM 1506 C CA . ASP A 1 241 ? 12.798 85.152 14.612 1.00 32.96 241 ASP A CA 1
ATOM 1507 C C . ASP A 1 241 ? 13.500 84.234 13.624 1.00 30.35 241 ASP A C 1
ATOM 1508 O O . ASP A 1 241 ? 13.302 84.347 12.429 1.00 32.18 241 ASP A O 1
ATOM 1513 N N . ILE A 1 242 ? 14.292 83.307 14.151 1.00 28.72 242 ILE A N 1
ATOM 1514 C CA . ILE A 1 242 ? 14.807 82.200 13.400 1.00 27.82 242 ILE A CA 1
ATOM 1515 C C . ILE A 1 242 ? 14.228 80.866 13.923 1.00 26.27 242 ILE A C 1
ATOM 1516 O O . ILE A 1 242 ? 13.883 80.745 15.097 1.00 24.46 242 ILE A O 1
ATOM 1521 N N . ARG A 1 243 ? 14.072 79.912 12.998 1.00 22.98 243 ARG A N 1
ATOM 1522 C CA . ARG A 1 243 ? 13.288 78.749 13.233 1.00 22.96 243 ARG A CA 1
ATOM 1523 C C . ARG A 1 243 ? 14.078 77.536 12.776 1.00 23.00 243 ARG A C 1
ATOM 1524 O O . ARG A 1 243 ? 14.888 77.634 11.833 1.00 21.28 243 ARG A O 1
ATOM 1532 N N . GLU A 1 244 ? 13.918 76.429 13.517 1.00 21.65 244 GLU A N 1
ATOM 1533 C CA . GLU A 1 244 ? 14.590 75.189 13.224 1.00 21.31 244 GLU A CA 1
ATOM 1534 C C . GLU A 1 244 ? 16.093 75.362 13.110 1.00 22.64 244 GLU A C 1
ATOM 1535 O O . GLU A 1 244 ? 16.731 74.790 12.232 1.00 23.40 244 GLU A O 1
ATOM 1541 N N . TYR A 1 245 ? 16.665 76.122 14.030 1.00 23.31 245 TYR A N 1
ATOM 1542 C CA . TYR A 1 245 ? 18.058 76.527 13.915 1.00 24.53 245 TYR A CA 1
ATOM 1543 C C . TYR A 1 245 ? 18.973 75.640 14.746 1.00 24.21 245 TYR A C 1
ATOM 1544 O O . TYR A 1 245 ? 20.174 75.750 14.596 1.00 23.95 245 TYR A O 1
ATOM 1553 N N . ASP A 1 246 ? 18.402 74.759 15.574 1.00 23.68 246 ASP A N 1
ATOM 1554 C CA . ASP A 1 246 ? 19.146 73.945 16.533 1.00 24.36 246 ASP A CA 1
ATOM 1555 C C . ASP A 1 246 ? 18.762 72.493 16.364 1.00 24.11 246 ASP A C 1
ATOM 1556 O O . ASP A 1 246 ? 18.707 71.769 17.341 1.00 22.82 246 ASP A O 1
ATOM 1561 N N . VAL A 1 247 ? 18.436 72.055 15.155 1.00 25.32 247 VAL A N 1
ATOM 1562 C CA . VAL A 1 247 ? 18.084 70.637 14.952 1.00 25.40 247 VAL A CA 1
ATOM 1563 C C . VAL A 1 247 ? 19.423 69.992 14.713 1.00 26.89 247 VAL A C 1
ATOM 1564 O O . VAL A 1 247 ? 20.142 70.472 13.856 1.00 26.00 247 VAL A O 1
ATOM 1568 N N . PRO A 1 248 ? 19.793 68.938 15.486 1.00 27.22 248 PRO A N 1
ATOM 1569 C CA . PRO A 1 248 ? 21.141 68.395 15.290 1.00 24.39 248 PRO A CA 1
ATOM 1570 C C . PRO A 1 248 ? 21.283 67.826 13.885 1.00 24.92 248 PRO A C 1
ATOM 1571 O O . PRO A 1 248 ? 20.293 67.304 13.314 1.00 22.44 248 PRO A O 1
ATOM 1575 N N . TYR A 1 249 ? 22.471 67.999 13.293 1.00 21.08 249 TYR A N 1
ATOM 1576 C CA . TYR A 1 249 ? 22.616 67.746 11.880 1.00 20.36 249 TYR A CA 1
ATOM 1577 C C . TYR A 1 249 ? 22.356 66.331 11.496 1.00 21.13 249 TYR A C 1
ATOM 1578 O O . TYR A 1 249 ? 21.711 66.101 10.488 1.00 23.47 249 TYR A O 1
ATOM 1587 N N . HIS A 1 250 ? 22.857 65.362 12.268 1.00 22.50 250 HIS A N 1
ATOM 1588 C CA . HIS A 1 250 ? 22.636 63.958 11.941 1.00 22.09 250 HIS A CA 1
ATOM 1589 C C . HIS A 1 250 ? 21.112 63.652 11.939 1.00 20.66 250 HIS A C 1
ATOM 1590 O O . HIS A 1 250 ? 20.627 62.910 11.117 1.00 20.10 250 HIS A O 1
ATOM 1597 N N . VAL A 1 251 ? 20.355 64.296 12.814 1.00 19.62 251 VAL A N 1
ATOM 1598 C CA . VAL A 1 251 ? 18.899 64.120 12.876 1.00 18.89 251 VAL A CA 1
ATOM 1599 C C . VAL A 1 251 ? 18.224 64.705 11.662 1.00 19.30 251 VAL A C 1
ATOM 1600 O O . VAL A 1 251 ? 17.304 64.142 11.099 1.00 20.18 251 VAL A O 1
ATOM 1604 N N . ARG A 1 252 ? 18.685 65.895 11.288 1.00 20.70 252 ARG A N 1
ATOM 1605 C CA . ARG A 1 252 ? 18.125 66.623 10.159 1.00 20.65 252 ARG A CA 1
ATOM 1606 C C . ARG A 1 252 ? 18.240 65.788 8.895 1.00 20.65 252 ARG A C 1
ATOM 1607 O O . ARG A 1 252 ? 17.318 65.747 8.081 1.00 20.41 252 ARG A O 1
ATOM 1615 N N . VAL A 1 253 ? 19.376 65.119 8.738 1.00 19.64 253 VAL A N 1
ATOM 1616 C CA . VAL A 1 253 ? 19.571 64.259 7.603 1.00 21.69 253 VAL A CA 1
ATOM 1617 C C . VAL A 1 253 ? 18.737 63.004 7.697 1.00 19.05 253 VAL A C 1
ATOM 1618 O O . VAL A 1 253 ? 18.191 62.598 6.733 1.00 20.11 253 VAL A O 1
ATOM 1622 N N . SER A 1 254 ? 18.754 62.323 8.827 1.00 19.09 254 SER A N 1
ATOM 1623 C CA . SER A 1 254 ? 17.925 61.140 9.026 1.00 19.07 254 SER A CA 1
ATOM 1624 C C . SER A 1 254 ? 16.449 61.407 8.796 1.00 20.75 254 SER A C 1
ATOM 1625 O O . SER A 1 254 ? 15.747 60.602 8.186 1.00 21.29 254 SER A O 1
ATOM 1628 N N . ILE A 1 255 ? 15.960 62.544 9.254 1.00 20.71 255 ILE A N 1
ATOM 1629 C CA . ILE A 1 255 ? 14.525 62.878 9.024 1.00 20.80 255 ILE A CA 1
ATOM 1630 C C . ILE A 1 255 ? 14.226 63.220 7.552 1.00 19.19 255 ILE A C 1
ATOM 1631 O O . ILE A 1 255 ? 13.316 62.678 6.959 1.00 19.57 255 ILE A O 1
ATOM 1636 N N . ASP A 1 256 ? 14.964 64.162 6.991 1.00 19.94 256 ASP A N 1
ATOM 1637 C CA . ASP A 1 256 ? 14.639 64.687 5.667 1.00 20.69 256 ASP A CA 1
ATOM 1638 C C . ASP A 1 256 ? 14.864 63.609 4.645 1.00 20.95 256 ASP A C 1
ATOM 1639 O O . ASP A 1 256 ? 14.171 63.599 3.700 1.00 21.57 256 ASP A O 1
ATOM 1644 N N . LYS A 1 257 ? 15.864 62.726 4.811 1.00 22.29 257 LYS A N 1
ATOM 1645 C CA . LYS A 1 257 ? 16.091 61.650 3.846 1.00 24.57 257 LYS A CA 1
ATOM 1646 C C . LYS A 1 257 ? 15.341 60.399 4.173 1.00 27.16 257 LYS A C 1
ATOM 1647 O O . LYS A 1 257 ? 15.320 59.500 3.363 1.00 25.11 257 LYS A O 1
ATOM 1653 N N . ASP A 1 258 ? 14.746 60.331 5.382 1.00 26.16 258 ASP A N 1
ATOM 1654 C CA . ASP A 1 258 ? 13.984 59.188 5.794 1.00 28.42 258 ASP A CA 1
ATOM 1655 C C . ASP A 1 258 ? 14.822 57.889 5.831 1.00 26.57 258 ASP A C 1
ATOM 1656 O O . ASP A 1 258 ? 14.429 56.864 5.288 1.00 29.06 258 ASP A O 1
ATOM 1661 N N . ILE A 1 259 ? 15.967 57.947 6.498 1.00 22.64 259 ILE A N 1
ATOM 1662 C CA . ILE A 1 259 ? 16.865 56.824 6.606 1.00 20.78 259 ILE A CA 1
ATOM 1663 C C . ILE A 1 259 ? 16.859 56.463 8.099 1.00 19.97 259 ILE A C 1
ATOM 1664 O O . ILE A 1 259 ? 16.927 57.361 8.943 1.00 20.55 259 ILE A O 1
ATOM 1669 N N . ARG A 1 260 ? 16.801 55.171 8.424 1.00 19.18 260 ARG A N 1
ATOM 1670 C CA . ARG A 1 260 ? 16.862 54.641 9.819 1.00 18.58 260 ARG A CA 1
ATOM 1671 C C . ARG A 1 260 ? 17.762 53.434 10.034 1.00 18.83 260 ARG A C 1
ATOM 1672 O O . ARG A 1 260 ? 17.739 52.460 9.265 1.00 18.60 260 ARG A O 1
ATOM 1680 N N . VAL A 1 261 ? 18.548 53.487 11.093 1.00 18.30 261 VAL A N 1
ATOM 1681 C CA . VAL A 1 261 ? 19.311 52.354 11.469 1.00 17.45 261 VAL A CA 1
ATOM 1682 C C . VAL A 1 261 ? 18.376 51.203 11.673 1.00 18.64 261 VAL A C 1
ATOM 1683 O O . VAL A 1 261 ? 17.253 51.393 12.126 1.00 19.45 261 VAL A O 1
ATOM 1687 N N . GLY A 1 262 ? 18.809 49.990 11.319 1.00 19.33 262 GLY A N 1
ATOM 1688 C CA . GLY A 1 262 ? 17.972 48.791 11.457 1.00 19.54 262 GLY A CA 1
ATOM 1689 C C . GLY A 1 262 ? 17.187 48.361 10.200 1.00 20.86 262 GLY A C 1
ATOM 1690 O O . GLY A 1 262 ? 16.683 47.243 10.123 1.00 21.25 262 GLY A O 1
ATOM 1691 N N . LYS A 1 263 ? 17.090 49.240 9.219 1.00 20.99 263 LYS A N 1
ATOM 1692 C CA . LYS A 1 263 ? 16.476 48.899 7.960 1.00 22.73 263 LYS A CA 1
ATOM 1693 C C . LYS A 1 263 ? 17.548 48.636 6.924 1.00 23.84 263 LYS A C 1
ATOM 1694 O O . LYS A 1 263 ? 18.718 49.022 7.120 1.00 21.70 263 LYS A O 1
ATOM 1700 N N . TRP A 1 264 ? 17.111 48.024 5.820 1.00 23.66 264 TRP A N 1
ATOM 1701 C CA . TRP A 1 264 ? 17.954 47.571 4.706 1.00 23.43 264 TRP A CA 1
ATOM 1702 C C . TRP A 1 264 ? 17.732 48.550 3.607 1.00 24.20 264 TRP A C 1
ATOM 1703 O O . TRP A 1 264 ? 16.602 48.949 3.395 1.00 25.46 264 TRP A O 1
ATOM 1714 N N . TYR A 1 265 ? 18.807 48.939 2.937 1.00 23.47 265 TYR A N 1
ATOM 1715 C CA . TYR A 1 265 ? 18.811 49.898 1.854 1.00 23.64 265 TYR A CA 1
ATOM 1716 C C . TYR A 1 265 ? 19.706 49.342 0.699 1.00 25.43 265 TYR A C 1
ATOM 1717 O O . TYR A 1 265 ? 20.751 48.643 0.944 1.00 22.92 265 TYR A O 1
ATOM 1726 N N . LYS A 1 266 ? 19.316 49.639 -0.551 1.00 26.82 266 LYS A N 1
ATOM 1727 C CA . LYS A 1 266 ? 20.290 49.608 -1.651 1.00 26.66 266 LYS A CA 1
ATOM 1728 C C . LYS A 1 266 ? 20.887 50.999 -1.847 1.00 26.26 266 LYS A C 1
ATOM 1729 O O . LYS A 1 266 ? 20.179 51.948 -2.107 1.00 28.92 266 LYS A O 1
ATOM 1735 N N . VAL A 1 267 ? 22.195 51.110 -1.720 1.00 26.16 267 VAL A N 1
ATOM 1736 C CA . VAL A 1 267 ? 22.920 52.337 -1.974 1.00 26.89 267 VAL A CA 1
ATOM 1737 C C . VAL A 1 267 ? 23.205 52.498 -3.476 1.00 29.49 267 VAL A C 1
ATOM 1738 O O . VAL A 1 267 ? 23.877 51.638 -4.075 1.00 26.80 267 VAL A O 1
ATOM 1742 N N . THR A 1 268 ? 22.718 53.613 -4.037 1.00 28.70 268 THR A N 1
ATOM 1743 C CA . THR A 1 268 ? 22.721 53.942 -5.466 1.00 29.70 268 THR A CA 1
ATOM 1744 C C . THR A 1 268 ? 23.164 55.377 -5.584 1.00 33.60 268 THR A C 1
ATOM 1745 O O . THR A 1 268 ? 23.249 56.102 -4.567 1.00 35.01 268 THR A O 1
ATOM 1749 N N . GLN A 1 269 ? 23.444 55.789 -6.815 1.00 34.94 269 GLN A N 1
ATOM 1750 C CA . GLN A 1 269 ? 23.861 57.182 -7.082 1.00 41.42 269 GLN A CA 1
ATOM 1751 C C . GLN A 1 269 ? 22.711 58.159 -6.761 1.00 39.34 269 GLN A C 1
ATOM 1752 O O . GLN A 1 269 ? 22.927 59.269 -6.342 1.00 43.09 269 GLN A O 1
ATOM 1758 N N . GLN A 1 270 ? 21.497 57.686 -6.951 1.00 44.54 270 GLN A N 1
ATOM 1759 C CA . GLN A 1 270 ? 20.285 58.416 -6.657 1.00 49.95 270 GLN A CA 1
ATOM 1760 C C . GLN A 1 270 ? 19.996 58.632 -5.160 1.00 49.46 270 GLN A C 1
ATOM 1761 O O . GLN A 1 270 ? 19.255 59.561 -4.799 1.00 54.92 270 GLN A O 1
ATOM 1767 N N . GLY A 1 271 ? 20.588 57.784 -4.312 1.00 43.41 271 GLY A N 1
ATOM 1768 C CA . GLY A 1 271 ? 20.396 57.808 -2.869 1.00 35.23 271 GLY A CA 1
ATOM 1769 C C . GLY A 1 271 ? 20.094 56.407 -2.358 1.00 32.43 271 GLY A C 1
ATOM 1770 O O . GLY A 1 271 ? 20.249 55.370 -3.070 1.00 28.96 271 GLY A O 1
ATOM 1771 N N . PHE A 1 272 ? 19.642 56.365 -1.119 1.00 30.31 272 PHE A N 1
ATOM 1772 C CA . PHE A 1 272 ? 19.403 55.099 -0.452 1.00 29.83 272 PHE A CA 1
ATOM 1773 C C . PHE A 1 272 ? 17.991 54.685 -0.761 1.00 27.92 272 PHE A C 1
ATOM 1774 O O . PHE A 1 272 ? 17.097 55.460 -0.551 1.00 30.39 272 PHE A O 1
ATOM 1782 N N . ILE A 1 273 ? 17.804 53.473 -1.238 1.00 24.87 273 ILE A N 1
ATOM 1783 C CA . ILE A 1 273 ? 16.502 52.973 -1.550 1.00 27.33 273 ILE A CA 1
ATOM 1784 C C . ILE A 1 273 ? 16.137 51.895 -0.571 1.00 28.33 273 ILE A C 1
ATOM 1785 O O . ILE A 1 273 ? 16.732 50.841 -0.585 1.00 30.37 273 ILE A O 1
ATOM 1790 N N . GLU A 1 274 ? 15.144 52.138 0.271 1.00 31.90 274 GLU A N 1
ATOM 1791 C CA . GLU A 1 274 ? 14.713 51.146 1.279 1.00 35.88 274 GLU A CA 1
ATOM 1792 C C . GLU A 1 274 ? 14.237 49.856 0.628 1.00 38.49 274 GLU A C 1
ATOM 1793 O O . GLU A 1 274 ? 13.393 49.856 -0.285 1.00 37.42 274 GLU A O 1
ATOM 1799 N N . ASP A 1 275 ? 14.780 48.749 1.104 1.00 40.69 275 ASP A N 1
ATOM 1800 C CA . ASP A 1 275 ? 14.239 47.479 0.715 1.00 40.68 275 ASP A CA 1
ATOM 1801 C C . ASP A 1 275 ? 13.216 47.020 1.705 1.00 41.82 275 ASP A C 1
ATOM 1802 O O . ASP A 1 275 ? 13.532 46.405 2.710 1.00 43.54 275 ASP A O 1
ATOM 1807 N N . THR A 1 276 ? 11.972 47.329 1.359 1.00 44.06 276 THR A N 1
ATOM 1808 C CA . THR A 1 276 ? 10.799 46.943 2.107 1.00 47.78 276 THR A CA 1
ATOM 1809 C C . THR A 1 276 ? 10.561 45.433 2.150 1.00 48.67 276 THR A C 1
ATOM 1810 O O . THR A 1 276 ? 9.805 44.959 2.997 1.00 55.10 276 THR A O 1
ATOM 1814 N N . ARG A 1 277 ? 11.215 44.678 1.275 1.00 49.43 277 ARG A N 1
ATOM 1815 C CA . ARG A 1 277 ? 11.104 43.209 1.307 1.00 50.44 277 ARG A CA 1
ATOM 1816 C C . ARG A 1 277 ? 11.894 42.532 2.424 1.00 52.22 277 ARG A C 1
ATOM 1817 O O . ARG A 1 277 ? 11.576 41.415 2.831 1.00 48.74 277 ARG A O 1
ATOM 1825 N N . LYS A 1 278 ? 12.965 43.174 2.864 1.00 53.80 278 LYS A N 1
ATOM 1826 C CA . LYS A 1 278 ? 13.811 42.634 3.923 1.00 53.75 278 LYS A CA 1
ATOM 1827 C C . LYS A 1 278 ? 13.500 43.411 5.193 1.00 49.86 278 LYS A C 1
ATOM 1828 O O . LYS A 1 278 ? 13.632 44.647 5.211 1.00 43.69 278 LYS A O 1
ATOM 1834 N N . ILE A 1 279 ? 13.054 42.694 6.207 1.00 45.91 279 ILE A N 1
ATOM 1835 C CA . ILE A 1 279 ? 12.741 43.233 7.518 1.00 40.50 279 ILE A CA 1
ATOM 1836 C C . ILE A 1 279 ? 13.622 42.640 8.611 1.00 38.54 279 ILE A C 1
ATOM 1837 O O . ILE A 1 279 ? 14.107 43.374 9.419 1.00 36.75 279 ILE A O 1
ATOM 1842 N N . ALA A 1 280 ? 13.826 41.322 8.634 1.00 34.33 280 ALA A N 1
ATOM 1843 C CA . ALA A 1 280 ? 14.790 40.666 9.550 1.00 30.05 280 ALA A CA 1
ATOM 1844 C C . ALA A 1 280 ? 16.169 41.324 9.548 1.00 27.84 280 ALA A C 1
ATOM 1845 O O . ALA A 1 280 ? 16.772 41.530 8.496 1.00 27.82 280 ALA A O 1
ATOM 1847 N N . PHE A 1 281 ? 16.666 41.647 10.731 1.00 25.52 281 PHE A N 1
ATOM 1848 C CA . PHE A 1 281 ? 17.968 42.249 10.877 1.00 25.60 281 PHE A CA 1
ATOM 1849 C C . PHE A 1 281 ? 19.092 41.300 10.391 1.00 23.48 281 PHE A C 1
ATOM 1850 O O . PHE A 1 281 ? 18.987 40.110 10.576 1.00 25.62 281 PHE A O 1
ATOM 1858 N N . ALA A 1 282 ? 20.196 41.846 9.886 1.00 21.04 282 ALA A N 1
ATOM 1859 C CA . ALA A 1 282 ? 21.466 41.096 9.764 1.00 21.35 282 ALA A CA 1
ATOM 1860 C C . ALA A 1 282 ? 22.076 40.904 11.144 1.00 21.99 282 ALA A C 1
ATOM 1861 O O . ALA A 1 282 ? 21.545 41.441 12.135 1.00 21.22 282 ALA A O 1
ATOM 1863 N N . ASP A 1 283 ? 23.200 40.181 11.215 1.00 21.55 283 ASP A N 1
ATOM 1864 C CA . ASP A 1 283 ? 23.788 39.807 12.506 1.00 22.78 283 ASP A CA 1
ATOM 1865 C C . ASP A 1 283 ? 25.113 40.447 12.676 1.00 24.38 283 ASP A C 1
ATOM 1866 O O . ASP A 1 283 ? 26.101 39.983 12.117 1.00 22.63 283 ASP A O 1
ATOM 1871 N N . PRO A 1 284 ? 25.153 41.535 13.466 1.00 24.36 284 PRO A N 1
ATOM 1872 C CA . PRO A 1 284 ? 26.475 42.142 13.708 1.00 24.01 284 PRO A CA 1
ATOM 1873 C C . PRO A 1 284 ? 27.384 41.190 14.489 1.00 22.38 284 PRO A C 1
ATOM 1874 O O . PRO A 1 284 ? 26.892 40.293 15.156 1.00 24.24 284 PRO A O 1
ATOM 1878 N N . VAL A 1 285 ? 28.699 41.397 14.423 1.00 20.67 285 VAL A N 1
ATOM 1879 C CA . VAL A 1 285 ? 29.604 40.783 15.369 1.00 19.90 285 VAL A CA 1
ATOM 1880 C C . VAL A 1 285 ? 29.461 41.527 16.721 1.00 19.14 285 VAL A C 1
ATOM 1881 O O . VAL A 1 285 ? 29.715 42.724 16.783 1.00 17.67 285 VAL A O 1
ATOM 1885 N N . VAL A 1 286 ? 29.134 40.806 17.788 1.00 17.86 286 VAL A N 1
ATOM 1886 C CA . VAL A 1 286 ? 28.886 41.416 19.061 1.00 20.37 286 VAL A CA 1
ATOM 1887 C C . VAL A 1 286 ? 29.884 40.987 20.108 1.00 20.56 286 VAL A C 1
ATOM 1888 O O . VAL A 1 286 ? 30.055 39.790 20.333 1.00 19.39 286 VAL A O 1
ATOM 1892 N N . MET A 1 287 ? 30.544 41.952 20.723 1.00 19.30 287 MET A N 1
ATOM 1893 C CA . MET A 1 287 ? 31.434 41.629 21.830 1.00 23.04 287 MET A CA 1
ATOM 1894 C C . MET A 1 287 ? 30.982 42.242 23.145 1.00 22.13 287 MET A C 1
ATOM 1895 O O . MET A 1 287 ? 30.723 43.401 23.143 1.00 26.27 287 MET A O 1
ATOM 1900 N N . ALA A 1 288 ? 30.977 41.496 24.251 1.00 19.01 288 ALA A N 1
ATOM 1901 C CA . ALA A 1 288 ? 30.742 42.036 25.563 1.00 20.15 288 ALA A CA 1
ATOM 1902 C C . ALA A 1 288 ? 31.943 41.733 26.451 1.00 21.76 288 ALA A C 1
ATOM 1903 O O . ALA A 1 288 ? 32.417 40.609 26.424 1.00 22.49 288 ALA A O 1
ATOM 1905 N N . PHE A 1 289 ? 32.349 42.689 27.283 1.00 19.13 289 PHE A N 1
ATOM 1906 C CA . PHE A 1 289 ? 33.455 42.524 28.180 1.00 20.53 289 PHE A CA 1
ATOM 1907 C C . PHE A 1 289 ? 33.243 43.168 29.577 1.00 21.51 289 PHE A C 1
ATOM 1908 O O . PHE A 1 289 ? 32.387 44.059 29.776 1.00 20.63 289 PHE A O 1
ATOM 1916 N N . ALA A 1 290 ? 33.972 42.608 30.534 1.00 20.59 290 ALA A N 1
ATOM 1917 C CA . ALA A 1 290 ? 34.084 43.086 31.896 1.00 21.96 290 ALA A CA 1
ATOM 1918 C C . ALA A 1 290 ? 35.589 43.002 32.349 1.00 23.10 290 ALA A C 1
ATOM 1919 O O . ALA A 1 290 ? 36.251 42.002 32.066 1.00 26.87 290 ALA A O 1
ATOM 1921 N N . ILE A 1 291 ? 36.102 44.040 33.003 1.00 22.23 291 ILE A N 1
ATOM 1922 C CA . ILE A 1 291 ? 37.411 44.019 33.641 1.00 23.33 291 ILE A CA 1
ATOM 1923 C C . ILE A 1 291 ? 37.337 43.807 35.133 1.00 25.25 291 ILE A C 1
ATOM 1924 O O . ILE A 1 291 ? 36.357 44.163 35.785 1.00 23.02 291 ILE A O 1
ATOM 1929 N N . ALA A 1 292 ? 38.413 43.251 35.663 1.00 23.82 292 ALA A N 1
ATOM 1930 C CA . ALA A 1 292 ? 38.647 43.119 37.075 1.00 23.83 292 ALA A CA 1
ATOM 1931 C C . ALA A 1 292 ? 39.978 43.794 37.380 1.00 26.08 292 ALA A C 1
ATOM 1932 O O . ALA A 1 292 ? 40.988 43.579 36.657 1.00 27.65 292 ALA A O 1
ATOM 1934 N N . THR A 1 293 ? 39.987 44.622 38.422 1.00 24.63 293 THR A N 1
ATOM 1935 C CA . THR A 1 293 ? 41.158 45.363 38.794 1.00 24.94 293 THR A CA 1
ATOM 1936 C C . THR A 1 293 ? 41.513 45.103 40.258 1.00 26.55 293 THR A C 1
ATOM 1937 O O . THR A 1 293 ? 40.670 44.655 41.012 1.00 24.89 293 THR A O 1
ATOM 1941 N N . THR A 1 294 ? 42.782 45.327 40.615 1.00 26.09 294 THR A N 1
ATOM 1942 C CA . THR A 1 294 ? 43.246 45.336 41.997 1.00 26.45 294 THR A CA 1
ATOM 1943 C C . THR A 1 294 ? 42.692 46.618 42.617 1.00 29.10 294 THR A C 1
ATOM 1944 O O . THR A 1 294 ? 42.322 47.543 41.912 1.00 29.34 294 THR A O 1
ATOM 1948 N N . LYS A 1 295 ? 42.652 46.670 43.939 1.00 31.17 295 LYS A N 1
ATOM 1949 C CA . LYS A 1 295 ? 42.341 47.917 44.662 1.00 31.03 295 LYS A CA 1
ATOM 1950 C C . LYS A 1 295 ? 42.866 47.806 46.110 1.00 28.56 295 LYS A C 1
ATOM 1951 O O . LYS A 1 295 ? 43.040 46.723 46.631 1.00 28.14 295 LYS A O 1
ATOM 1957 N N . PRO A 1 296 ? 43.063 48.927 46.774 1.00 31.94 296 PRO A N 1
ATOM 1958 C CA . PRO A 1 296 ? 43.415 48.780 48.180 1.00 35.31 296 PRO A CA 1
ATOM 1959 C C . PRO A 1 296 ? 42.253 48.364 49.080 1.00 36.77 296 PRO A C 1
ATOM 1960 O O . PRO A 1 296 ? 41.107 48.680 48.795 1.00 37.69 296 PRO A O 1
ATOM 1964 N N . PRO A 1 297 ? 42.555 47.718 50.210 1.00 41.25 297 PRO A N 1
ATOM 1965 C CA . PRO A 1 297 ? 41.490 47.432 51.171 1.00 42.26 297 PRO A CA 1
ATOM 1966 C C . PRO A 1 297 ? 40.596 48.650 51.576 1.00 36.86 297 PRO A C 1
ATOM 1967 O O . PRO A 1 297 ? 41.069 49.747 51.802 1.00 33.28 297 PRO A O 1
ATOM 1971 N N . LEU A 1 298 ? 39.290 48.412 51.548 1.00 34.42 298 LEU A N 1
ATOM 1972 C CA . LEU A 1 298 ? 38.246 49.393 51.881 1.00 34.49 298 LEU A CA 1
ATOM 1973 C C . LEU A 1 298 ? 38.206 50.672 51.058 1.00 32.04 298 LEU A C 1
ATOM 1974 O O . LEU A 1 298 ? 37.442 51.543 51.404 1.00 31.64 298 LEU A O 1
ATOM 1979 N N . LYS A 1 299 ? 39.009 50.806 50.002 1.00 32.50 299 LYS A N 1
ATOM 1980 C CA . LYS A 1 299 ? 38.917 51.973 49.124 1.00 34.87 299 LYS A CA 1
ATOM 1981 C C . LYS A 1 299 ? 38.524 51.561 47.720 1.00 35.13 299 LYS A C 1
ATOM 1982 O O . LYS A 1 299 ? 38.354 50.389 47.424 1.00 31.40 299 LYS A O 1
ATOM 1988 N N . PHE A 1 300 ? 38.366 52.555 46.872 1.00 34.85 300 PHE A N 1
ATOM 1989 C CA . PHE A 1 300 ? 38.011 52.334 45.497 1.00 37.54 300 PHE A CA 1
ATOM 1990 C C . PHE A 1 300 ? 39.241 52.141 44.633 1.00 35.68 300 PHE A C 1
ATOM 1991 O O . PHE A 1 300 ? 40.341 52.638 44.975 1.00 32.18 300 PHE A O 1
ATOM 1999 N N . PRO A 1 301 ? 39.054 51.423 43.511 1.00 35.56 301 PRO A N 1
ATOM 2000 C CA . PRO A 1 301 ? 40.103 51.259 42.488 1.00 35.04 301 PRO A CA 1
ATOM 2001 C C . PRO A 1 301 ? 40.559 52.605 42.004 1.00 31.24 301 PRO A C 1
ATOM 2002 O O . PRO A 1 301 ? 39.741 53.489 41.803 1.00 28.36 301 PRO A O 1
ATOM 2006 N N . ASP A 1 302 ? 41.859 52.789 41.849 1.00 32.94 302 ASP A N 1
ATOM 2007 C CA . ASP A 1 302 ? 42.352 54.016 41.264 1.00 34.00 302 ASP A CA 1
ATOM 2008 C C . ASP A 1 302 ? 43.302 53.722 40.098 1.00 33.43 302 ASP A C 1
ATOM 2009 O O . ASP A 1 302 ? 44.332 53.102 40.291 1.00 35.89 302 ASP A O 1
ATOM 2014 N N . SER A 1 303 ? 42.978 54.205 38.899 1.00 31.17 303 SER A N 1
ATOM 2015 C CA . SER A 1 303 ? 43.658 53.743 37.700 1.00 30.02 303 SER A CA 1
ATOM 2016 C C . SER A 1 303 ? 45.075 54.285 37.566 1.00 31.87 303 SER A C 1
ATOM 2017 O O . SER A 1 303 ? 45.867 53.738 36.803 1.00 28.12 303 SER A O 1
ATOM 2020 N N . ALA A 1 304 ? 45.389 55.290 38.353 1.00 35.67 304 ALA A N 1
ATOM 2021 C CA . ALA A 1 304 ? 46.731 55.808 38.470 1.00 40.31 304 ALA A CA 1
ATOM 2022 C C . ALA A 1 304 ? 47.705 54.817 39.072 1.00 41.95 304 ALA A C 1
ATOM 2023 O O . ALA A 1 304 ? 48.869 54.882 38.788 1.00 48.48 304 ALA A O 1
ATOM 2025 N N . VAL A 1 305 ? 47.224 53.903 39.887 1.00 39.73 305 VAL A N 1
ATOM 2026 C CA . VAL A 1 305 ? 48.086 52.985 40.562 1.00 38.70 305 VAL A CA 1
ATOM 2027 C C . VAL A 1 305 ? 47.650 51.540 40.521 1.00 41.70 305 VAL A C 1
ATOM 2028 O O . VAL A 1 305 ? 48.482 50.666 40.523 1.00 40.15 305 VAL A O 1
ATOM 2032 N N . ASP A 1 306 ? 46.354 51.284 40.491 1.00 34.46 306 ASP A N 1
ATOM 2033 C CA . ASP A 1 306 ? 45.874 49.934 40.387 1.00 36.47 306 ASP A CA 1
ATOM 2034 C C . ASP A 1 306 ? 45.991 49.360 38.991 1.00 31.19 306 ASP A C 1
ATOM 2035 O O . ASP A 1 306 ? 46.004 50.069 38.041 1.00 30.14 306 ASP A O 1
ATOM 2040 N N . GLN A 1 307 ? 46.078 48.047 38.906 1.00 31.45 307 GLN A N 1
ATOM 2041 C CA . GLN A 1 307 ? 46.336 47.394 37.630 1.00 30.47 307 GLN A CA 1
ATOM 2042 C C . GLN A 1 307 ? 45.161 46.546 37.212 1.00 29.37 307 GLN A C 1
ATOM 2043 O O . GLN A 1 307 ? 44.505 45.954 38.069 1.00 25.90 307 GLN A O 1
ATOM 2049 N N . ILE A 1 308 ? 45.025 46.312 35.907 1.00 26.64 308 ILE A N 1
ATOM 2050 C CA . ILE A 1 308 ? 44.037 45.326 35.448 1.00 28.59 308 ILE A CA 1
ATOM 2051 C C . ILE A 1 308 ? 44.578 43.906 35.623 1.00 28.92 308 ILE A C 1
ATOM 2052 O O . ILE A 1 308 ? 45.697 43.621 35.193 1.00 25.30 308 ILE A O 1
ATOM 2057 N N . MET A 1 309 ? 43.792 43.033 36.245 1.00 28.86 309 MET A N 1
ATOM 2058 C CA . MET A 1 309 ? 44.194 41.659 36.473 1.00 31.02 309 MET A CA 1
ATOM 2059 C C . MET A 1 309 ? 43.556 40.623 35.533 1.00 31.86 309 MET A C 1
ATOM 2060 O O . MET A 1 309 ? 44.214 39.605 35.226 1.00 31.21 309 MET A O 1
ATOM 2065 N N . MET A 1 310 ? 42.328 40.876 35.062 1.00 26.13 310 MET A N 1
ATOM 2066 C CA . MET A 1 310 ? 41.651 40.052 34.051 1.00 25.47 310 MET A CA 1
ATOM 2067 C C . MET A 1 310 ? 40.740 40.918 33.210 1.00 27.52 310 MET A C 1
ATOM 2068 O O . MET A 1 310 ? 40.262 41.977 33.675 1.00 25.73 310 MET A O 1
ATOM 2073 N N . ILE A 1 311 ? 40.555 40.509 31.951 1.00 25.91 311 ILE A N 1
ATOM 2074 C CA . ILE A 1 311 ? 39.456 40.963 31.123 1.00 25.46 311 ILE A CA 1
ATOM 2075 C C . ILE A 1 311 ? 38.787 39.730 30.613 1.00 24.86 311 ILE A C 1
ATOM 2076 O O . ILE A 1 311 ? 39.478 38.886 30.046 1.00 25.03 311 ILE A O 1
ATOM 2081 N N . SER A 1 312 ? 37.506 39.552 30.960 1.00 22.17 312 SER A N 1
ATOM 2082 C CA . SER A 1 312 ? 36.664 38.459 30.433 1.00 22.89 312 SER A CA 1
ATOM 2083 C C . SER A 1 312 ? 35.836 39.075 29.333 1.00 22.85 312 SER A C 1
ATOM 2084 O O . SER A 1 312 ? 35.513 40.283 29.387 1.00 23.21 312 SER A O 1
ATOM 2087 N N . TYR A 1 313 ? 35.549 38.294 28.319 1.00 22.32 313 TYR A N 1
ATOM 2088 C CA . TYR A 1 313 ? 34.677 38.728 27.265 1.00 22.31 313 TYR A CA 1
ATOM 2089 C C . TYR A 1 313 ? 34.032 37.588 26.500 1.00 23.16 313 TYR A C 1
ATOM 2090 O O . TYR A 1 313 ? 34.421 36.434 26.654 1.00 24.55 313 TYR A O 1
ATOM 2099 N N . MET A 1 314 ? 32.989 37.914 25.746 1.00 22.54 314 MET A N 1
ATOM 2100 C CA . MET A 1 314 ? 32.358 37.001 24.842 1.00 25.28 314 MET A CA 1
ATOM 2101 C C . MET A 1 314 ? 32.251 37.675 23.497 1.00 25.31 314 MET A C 1
ATOM 2102 O O . MET A 1 314 ? 31.982 38.855 23.421 1.00 27.08 314 MET A O 1
ATOM 2107 N N . ILE A 1 315 ? 32.471 36.907 22.440 1.00 26.94 315 ILE A N 1
ATOM 2108 C CA . ILE A 1 315 ? 32.291 37.331 21.057 1.00 24.96 315 ILE A CA 1
ATOM 2109 C C . ILE A 1 315 ? 31.355 36.310 20.392 1.00 26.28 315 ILE A C 1
ATOM 2110 O O . ILE A 1 315 ? 31.660 35.108 20.297 1.00 25.37 315 ILE A O 1
ATOM 2115 N N . ASP A 1 316 ? 30.166 36.774 20.023 1.00 26.32 316 ASP A N 1
ATOM 2116 C CA . ASP A 1 316 ? 29.177 35.955 19.369 1.00 28.81 316 ASP A CA 1
ATOM 2117 C C . ASP A 1 316 ? 29.063 34.605 20.037 1.00 30.51 316 ASP A C 1
ATOM 2118 O O . ASP A 1 316 ? 28.886 33.584 19.398 1.00 28.80 316 ASP A O 1
ATOM 2123 N N . GLY A 1 317 ? 29.097 34.620 21.361 1.00 32.00 317 GLY A N 1
ATOM 2124 C CA . GLY A 1 317 ? 28.761 33.417 22.120 1.00 29.54 317 GLY A CA 1
ATOM 2125 C C . GLY A 1 317 ? 29.935 32.549 22.515 1.00 27.32 317 GLY A C 1
ATOM 2126 O O . GLY A 1 317 ? 29.699 31.500 23.098 1.00 29.11 317 GLY A O 1
ATOM 2127 N N . GLU A 1 318 ? 31.154 33.020 22.261 1.00 26.79 318 GLU A N 1
ATOM 2128 C CA . GLU A 1 318 ? 32.420 32.323 22.590 1.00 30.47 318 GLU A CA 1
ATOM 2129 C C . GLU A 1 318 ? 33.188 33.142 23.602 1.00 26.06 318 GLU A C 1
ATOM 2130 O O . GLU A 1 318 ? 33.378 34.334 23.407 1.00 22.53 318 GLU A O 1
ATOM 2136 N N . GLY A 1 319 ? 33.637 32.512 24.674 1.00 24.44 319 GLY A N 1
ATOM 2137 C CA . GLY A 1 319 ? 34.283 33.235 25.768 1.00 24.68 319 GLY A CA 1
ATOM 2138 C C . GLY A 1 319 ? 35.790 33.267 25.690 1.00 25.14 319 GLY A C 1
ATOM 2139 O O . GLY A 1 319 ? 36.438 32.348 25.195 1.00 25.78 319 GLY A O 1
ATOM 2140 N N . PHE A 1 320 ? 36.338 34.352 26.201 1.00 24.18 320 PHE A N 1
ATOM 2141 C CA . PHE A 1 320 ? 37.737 34.575 26.281 1.00 23.73 320 PHE A CA 1
ATOM 2142 C C . PHE A 1 320 ? 37.980 35.208 27.650 1.00 28.17 320 PHE A C 1
ATOM 2143 O O . PHE A 1 320 ? 37.137 35.933 28.151 1.00 29.30 320 PHE A O 1
ATOM 2151 N N . LEU A 1 321 ? 39.116 34.866 28.249 1.00 26.58 321 LEU A N 1
ATOM 2152 C CA . LEU A 1 321 ? 39.618 35.432 29.467 1.00 26.40 321 LEU A CA 1
ATOM 2153 C C . LEU A 1 321 ? 41.123 35.696 29.348 1.00 27.48 321 LEU A C 1
ATOM 2154 O O . LEU A 1 321 ? 41.920 34.755 29.046 1.00 24.70 321 LEU A O 1
ATOM 2159 N N . ILE A 1 322 ? 41.503 36.956 29.570 1.00 26.18 322 ILE A N 1
ATOM 2160 C CA . ILE A 1 322 ? 42.864 37.361 29.469 1.00 28.02 322 ILE A CA 1
ATOM 2161 C C . ILE A 1 322 ? 43.264 37.594 30.881 1.00 31.38 322 ILE A C 1
ATOM 2162 O O . ILE A 1 322 ? 42.511 38.194 31.630 1.00 33.76 322 ILE A O 1
ATOM 2167 N N . THR A 1 323 ? 44.483 37.173 31.219 1.00 30.34 323 THR A N 1
ATOM 2168 C CA . THR A 1 323 ? 44.919 37.077 32.585 1.00 28.84 323 THR A CA 1
ATOM 2169 C C . THR A 1 323 ? 46.254 37.859 32.646 1.00 32.00 323 THR A C 1
ATOM 2170 O O . THR A 1 323 ? 47.003 37.914 31.679 1.00 26.06 323 THR A O 1
ATOM 2174 N N . ASN A 1 324 ? 46.485 38.550 33.747 1.00 32.17 324 ASN A N 1
ATOM 2175 C CA . ASN A 1 324 ? 47.697 39.253 33.957 1.00 32.65 324 ASN A CA 1
ATOM 2176 C C . ASN A 1 324 ? 48.527 38.532 34.994 1.00 32.85 324 ASN A C 1
ATOM 2177 O O . ASN A 1 324 ? 48.338 38.769 36.182 1.00 31.86 324 ASN A O 1
ATOM 2182 N N . ARG A 1 325 ? 49.505 37.739 34.517 1.00 32.79 325 ARG A N 1
ATOM 2183 C CA . ARG A 1 325 ? 50.287 36.833 35.368 1.00 29.77 325 ARG A CA 1
ATOM 2184 C C . ARG A 1 325 ? 51.326 37.486 36.290 1.00 30.46 325 ARG A C 1
ATOM 2185 O O . ARG A 1 325 ? 51.926 36.755 37.072 1.00 31.24 325 ARG A O 1
ATOM 2193 N N . GLU A 1 326 ? 51.479 38.805 36.282 1.00 30.29 326 GLU A N 1
ATOM 2194 C CA . GLU A 1 326 ? 52.175 39.532 37.330 1.00 32.86 326 GLU A CA 1
ATOM 2195 C C . GLU A 1 326 ? 51.352 39.510 38.591 1.00 37.69 326 GLU A C 1
ATOM 2196 O O . GLU A 1 326 ? 51.851 39.793 39.643 1.00 33.91 326 GLU A O 1
ATOM 2202 N N . ILE A 1 327 ? 50.060 39.225 38.462 1.00 41.24 327 ILE A N 1
ATOM 2203 C CA . ILE A 1 327 ? 49.109 39.324 39.555 1.00 37.66 327 ILE A CA 1
ATOM 2204 C C . ILE A 1 327 ? 48.419 38.013 39.824 1.00 34.62 327 ILE A C 1
ATOM 2205 O O . ILE A 1 327 ? 48.388 37.556 40.920 1.00 35.31 327 ILE A O 1
ATOM 2210 N N . ILE A 1 328 ? 47.866 37.418 38.791 1.00 35.71 328 ILE A N 1
ATOM 2211 C CA . ILE A 1 328 ? 47.205 36.140 38.862 1.00 35.50 328 ILE A CA 1
ATOM 2212 C C . ILE A 1 328 ? 48.258 35.045 39.012 1.00 40.78 328 ILE A C 1
ATOM 2213 O O . ILE A 1 328 ? 49.069 34.868 38.143 1.00 37.73 328 ILE A O 1
ATOM 2218 N N . SER A 1 329 ? 48.224 34.318 40.111 1.00 41.56 329 SER A N 1
ATOM 2219 C CA . SER A 1 329 ? 49.347 33.519 40.540 1.00 43.77 329 SER A CA 1
ATOM 2220 C C . SER A 1 329 ? 49.428 32.125 39.897 1.00 47.89 329 SER A C 1
ATOM 2221 O O . SER A 1 329 ? 50.314 31.341 40.243 1.00 51.47 329 SER A O 1
ATOM 2224 N N . GLU A 1 330 ? 48.506 31.778 39.012 1.00 47.64 330 GLU A N 1
ATOM 2225 C CA . GLU A 1 330 ? 48.742 30.606 38.161 1.00 45.29 330 GLU A CA 1
ATOM 2226 C C . GLU A 1 330 ? 48.098 30.772 36.806 1.00 46.54 330 GLU A C 1
ATOM 2227 O O . GLU A 1 330 ? 47.206 31.607 36.620 1.00 44.69 330 GLU A O 1
ATOM 2233 N N . ASP A 1 331 ? 48.583 29.986 35.854 1.00 43.97 331 ASP A N 1
ATOM 2234 C CA . ASP A 1 331 ? 47.988 29.928 34.539 1.00 44.64 331 ASP A CA 1
ATOM 2235 C C . ASP A 1 331 ? 46.608 29.362 34.740 1.00 43.91 331 ASP A C 1
ATOM 2236 O O . ASP A 1 331 ? 46.444 28.260 35.280 1.00 38.00 331 ASP A O 1
ATOM 2241 N N . ILE A 1 332 ? 45.608 30.107 34.293 1.00 42.21 332 ILE A N 1
ATOM 2242 C CA . ILE A 1 332 ? 44.257 29.604 34.332 1.00 34.71 332 ILE A CA 1
ATOM 2243 C C . ILE A 1 332 ? 44.041 28.757 33.101 1.00 31.48 332 ILE A C 1
ATOM 2244 O O . ILE A 1 332 ? 44.471 29.149 32.022 1.00 32.75 332 ILE A O 1
ATOM 2249 N N . GLU A 1 333 ? 43.344 27.628 33.258 1.00 30.79 333 GLU A N 1
ATOM 2250 C CA . GLU A 1 333 ? 42.995 26.732 32.171 1.00 35.60 333 GLU A CA 1
ATOM 2251 C C . GLU A 1 333 ? 41.559 27.008 31.599 1.00 36.40 333 GLU A C 1
ATOM 2252 O O . GLU A 1 333 ? 40.711 27.602 32.243 1.00 37.11 333 GLU A O 1
ATOM 2258 N N . ASP A 1 334 ? 41.333 26.527 30.394 1.00 32.03 334 ASP A N 1
ATOM 2259 C CA . ASP A 1 334 ? 40.133 26.716 29.674 1.00 29.75 334 ASP A CA 1
ATOM 2260 C C . ASP A 1 334 ? 39.056 26.057 30.461 1.00 31.70 334 ASP A C 1
ATOM 2261 O O . ASP A 1 334 ? 39.271 24.967 30.990 1.00 34.43 334 ASP A O 1
ATOM 2266 N N . PHE A 1 335 ? 37.883 26.693 30.555 1.00 28.30 335 PHE A N 1
ATOM 2267 C CA . PHE A 1 335 ? 36.766 26.036 31.255 1.00 27.83 335 PHE A CA 1
ATOM 2268 C C . PHE A 1 335 ? 35.437 26.560 30.790 1.00 27.01 335 PHE A C 1
ATOM 2269 O O . PHE A 1 335 ? 35.368 27.545 30.073 1.00 24.45 335 PHE A O 1
ATOM 2277 N N . GLU A 1 336 ? 34.399 25.879 31.229 1.00 28.93 336 GLU A N 1
ATOM 2278 C CA . GLU A 1 336 ? 33.044 26.122 30.819 1.00 32.11 336 GLU A CA 1
ATOM 2279 C C . GLU A 1 336 ? 32.330 26.757 31.979 1.00 30.52 336 GLU A C 1
ATOM 2280 O O . GLU A 1 336 ? 32.394 26.249 33.082 1.00 26.47 336 GLU A O 1
ATOM 2286 N N . TYR A 1 337 ? 31.622 27.854 31.724 1.00 29.69 337 TYR A N 1
ATOM 2287 C CA . TYR A 1 337 ? 30.573 28.316 32.631 1.00 29.93 337 TYR A CA 1
ATOM 2288 C C . TYR A 1 337 ? 29.272 28.615 31.876 1.00 29.10 337 TYR A C 1
ATOM 2289 O O . TYR A 1 337 ? 29.135 29.650 31.201 1.00 29.22 337 TYR A O 1
ATOM 2298 N N . THR A 1 338 ? 28.320 27.717 32.046 1.00 27.67 338 THR A N 1
ATOM 2299 C CA . THR A 1 338 ? 27.115 27.663 31.277 1.00 27.40 338 THR A CA 1
ATOM 2300 C C . THR A 1 338 ? 25.965 27.497 32.272 1.00 29.85 338 THR A C 1
ATOM 2301 O O . THR A 1 338 ? 25.700 26.383 32.720 1.00 29.36 338 THR A O 1
ATOM 2305 N N . PRO A 1 339 ? 25.314 28.619 32.661 1.00 29.39 339 PRO A N 1
ATOM 2306 C CA . PRO A 1 339 ? 24.312 28.588 33.764 1.00 29.19 339 PRO A CA 1
ATOM 2307 C C . PRO A 1 339 ? 22.959 28.105 33.351 1.00 28.39 339 PRO A C 1
ATOM 2308 O O . PRO A 1 339 ? 22.169 27.726 34.212 1.00 30.71 339 PRO A O 1
ATOM 2312 N N . LYS A 1 340 ? 22.713 28.097 32.045 1.00 30.13 340 LYS A N 1
ATOM 2313 C CA . LYS A 1 340 ? 21.543 27.478 31.471 1.00 33.69 340 LYS A CA 1
ATOM 2314 C C . LYS A 1 340 ? 21.935 26.967 30.100 1.00 33.98 340 LYS A C 1
ATOM 2315 O O . LYS A 1 340 ? 22.763 27.568 29.467 1.00 39.09 340 LYS A O 1
ATOM 2321 N N . PRO A 1 341 ? 21.312 25.889 29.606 1.00 34.75 341 PRO A N 1
ATOM 2322 C CA . PRO A 1 341 ? 21.743 25.435 28.267 1.00 36.32 341 PRO A CA 1
ATOM 2323 C C . PRO A 1 341 ? 21.634 26.550 27.210 1.00 37.63 341 PRO A C 1
ATOM 2324 O O . PRO A 1 341 ? 22.515 26.658 26.373 1.00 39.74 341 PRO A O 1
ATOM 2328 N N . GLU A 1 342 ? 20.613 27.390 27.299 1.00 38.49 342 GLU A N 1
ATOM 2329 C CA . GLU A 1 342 ? 20.479 28.609 26.485 1.00 41.76 342 GLU A CA 1
ATOM 2330 C C . GLU A 1 342 ? 21.687 29.534 26.455 1.00 36.86 342 GLU A C 1
ATOM 2331 O O . GLU A 1 342 ? 21.910 30.202 25.493 1.00 30.24 342 GLU A O 1
ATOM 2337 N N . TYR A 1 343 ? 22.421 29.600 27.553 1.00 34.68 343 TYR A N 1
ATOM 2338 C CA . TYR A 1 343 ? 23.542 30.498 27.687 1.00 32.28 343 TYR A CA 1
ATOM 2339 C C . TYR A 1 343 ? 24.911 29.812 27.730 1.00 32.73 343 TYR A C 1
ATOM 2340 O O . TYR A 1 343 ? 25.529 29.718 28.761 1.00 30.26 343 TYR A O 1
ATOM 2349 N N . PRO A 1 344 ? 25.332 29.214 26.643 1.00 31.17 344 PRO A N 1
ATOM 2350 C CA . PRO A 1 344 ? 26.602 28.520 26.694 1.00 29.92 344 PRO A CA 1
ATOM 2351 C C . PRO A 1 344 ? 27.749 29.472 26.995 1.00 29.53 344 PRO A C 1
ATOM 2352 O O . PRO A 1 344 ? 27.772 30.577 26.564 1.00 25.93 344 PRO A O 1
ATOM 2356 N N . GLY A 1 345 ? 28.677 29.031 27.810 1.00 27.96 345 GLY A N 1
ATOM 2357 C CA . GLY A 1 345 ? 29.907 29.784 27.974 1.00 29.18 345 GLY A CA 1
ATOM 2358 C C . GLY A 1 345 ? 31.167 28.943 28.026 1.00 29.33 345 GLY A C 1
ATOM 2359 O O . GLY A 1 345 ? 31.625 28.601 29.092 1.00 29.53 345 GLY A O 1
ATOM 2360 N N . PHE A 1 346 ? 31.774 28.669 26.879 1.00 31.30 346 PHE A N 1
ATOM 2361 C CA . PHE A 1 346 ? 33.068 27.929 26.854 1.00 30.81 346 PHE A CA 1
ATOM 2362 C C . PHE A 1 346 ? 34.159 28.985 26.784 1.00 28.92 346 PHE A C 1
ATOM 2363 O O . PHE A 1 346 ? 34.211 29.783 25.834 1.00 28.30 346 PHE A O 1
ATOM 2371 N N . PHE A 1 347 ? 34.989 29.067 27.819 1.00 24.30 347 PHE A N 1
ATOM 2372 C CA . PHE A 1 347 ? 36.018 30.075 27.822 1.00 27.57 347 PHE A CA 1
ATOM 2373 C C . PHE A 1 347 ? 37.423 29.543 27.450 1.00 27.94 347 PHE A C 1
ATOM 2374 O O . PHE A 1 347 ? 37.921 28.614 28.094 1.00 27.25 347 PHE A O 1
ATOM 2382 N N . THR A 1 348 ? 38.063 30.230 26.491 1.00 29.13 348 THR A N 1
ATOM 2383 C CA . THR A 1 348 ? 39.472 30.024 26.098 1.00 29.73 348 THR A CA 1
ATOM 2384 C C . THR A 1 348 ? 40.344 31.056 26.781 1.00 28.87 348 THR A C 1
ATOM 2385 O O . THR A 1 348 ? 39.961 32.228 26.835 1.00 24.24 348 THR A O 1
ATOM 2389 N N . ILE A 1 349 ? 41.522 30.629 27.285 1.00 27.99 349 ILE A N 1
ATOM 2390 C CA . ILE A 1 349 ? 42.363 31.482 28.122 1.00 28.21 349 ILE A CA 1
ATOM 2391 C C . ILE A 1 349 ? 43.609 31.989 27.435 1.00 29.15 349 ILE A C 1
ATOM 2392 O O . ILE A 1 349 ? 44.214 31.254 26.655 1.00 34.59 349 ILE A O 1
ATOM 2397 N N . PHE A 1 350 ? 43.954 33.255 27.710 1.00 30.75 350 PHE A N 1
ATOM 2398 C CA . PHE A 1 350 ? 45.174 33.911 27.259 1.00 31.29 350 PHE A CA 1
ATOM 2399 C C . PHE A 1 350 ? 45.898 34.413 28.481 1.00 34.01 350 PHE A C 1
ATOM 2400 O O . PHE A 1 350 ? 45.613 35.523 29.002 1.00 34.50 350 PHE A O 1
ATOM 2408 N N . ASN A 1 351 ? 46.829 33.587 28.964 1.00 32.23 351 ASN A N 1
ATOM 2409 C CA . ASN A 1 351 ? 47.635 33.947 30.108 1.00 32.32 351 ASN A CA 1
ATOM 2410 C C . ASN A 1 351 ? 48.799 34.834 29.692 1.00 31.06 351 ASN A C 1
ATOM 2411 O O . ASN A 1 351 ? 49.767 34.334 29.148 1.00 33.80 351 ASN A O 1
ATOM 2416 N N . GLU A 1 352 ? 48.715 36.129 29.939 1.00 30.37 352 GLU A N 1
ATOM 2417 C CA . GLU A 1 352 ? 49.736 37.071 29.498 1.00 31.02 352 GLU A CA 1
ATOM 2418 C C . GLU A 1 352 ? 50.655 37.402 30.637 1.00 33.26 352 GLU A C 1
ATOM 2419 O O . GLU A 1 352 ? 50.249 37.322 31.773 1.00 29.96 352 GLU A O 1
ATOM 2425 N N . ASN A 1 353 ? 51.905 37.769 30.333 1.00 36.27 353 ASN A N 1
ATOM 2426 C CA . ASN A 1 353 ? 52.898 37.904 31.387 1.00 37.78 353 ASN A CA 1
ATOM 2427 C C . ASN A 1 353 ? 52.634 39.119 32.257 1.00 38.15 353 ASN A C 1
ATOM 2428 O O . ASN A 1 353 ? 52.972 39.127 33.419 1.00 34.29 353 ASN A O 1
ATOM 2433 N N . ASP A 1 354 ? 52.128 40.193 31.666 1.00 37.65 354 ASP A N 1
ATOM 2434 C CA . ASP A 1 354 ? 51.920 41.402 32.433 1.00 37.64 354 ASP A CA 1
ATOM 2435 C C . ASP A 1 354 ? 50.789 42.281 31.871 1.00 34.19 354 ASP A C 1
ATOM 2436 O O . ASP A 1 354 ? 50.084 41.896 30.935 1.00 30.75 354 ASP A O 1
ATOM 2441 N N . GLU A 1 355 ? 50.692 43.493 32.397 1.00 33.79 355 GLU A N 1
ATOM 2442 C CA . GLU A 1 355 ? 49.560 44.306 32.168 1.00 34.20 355 GLU A CA 1
ATOM 2443 C C . GLU A 1 355 ? 49.539 44.747 30.738 1.00 34.30 355 GLU A C 1
ATOM 2444 O O . GLU A 1 355 ? 48.501 44.700 30.098 1.00 34.25 355 GLU A O 1
ATOM 2450 N N . VAL A 1 356 ? 50.694 45.157 30.228 1.00 34.28 356 VAL A N 1
ATOM 2451 C CA . VAL A 1 356 ? 50.777 45.728 28.882 1.00 29.56 356 VAL A CA 1
ATOM 2452 C C . VAL A 1 356 ? 50.416 44.630 27.855 1.00 28.71 356 VAL A C 1
ATOM 2453 O O . VAL A 1 356 ? 49.701 44.835 26.878 1.00 29.66 356 VAL A O 1
ATOM 2457 N N . ALA A 1 357 ? 50.858 43.425 28.118 1.00 27.43 357 ALA A N 1
ATOM 2458 C CA . ALA A 1 357 ? 50.587 42.355 27.234 1.00 28.16 357 ALA A CA 1
ATOM 2459 C C . ALA A 1 357 ? 49.059 42.062 27.213 1.00 27.08 357 ALA A C 1
ATOM 2460 O O . ALA A 1 357 ? 48.449 41.838 26.149 1.00 23.81 357 ALA A O 1
ATOM 2462 N N . LEU A 1 358 ? 48.446 42.043 28.403 1.00 28.35 358 LEU A N 1
ATOM 2463 C CA . LEU A 1 358 ? 46.984 41.857 28.516 1.00 25.59 358 LEU A CA 1
ATOM 2464 C C . LEU A 1 358 ? 46.272 42.902 27.684 1.00 23.41 358 LEU A C 1
ATOM 2465 O O . LEU A 1 358 ? 45.396 42.531 26.920 1.00 23.71 358 LEU A O 1
ATOM 2470 N N . LEU A 1 359 ? 46.679 44.175 27.777 1.00 21.16 359 LEU A N 1
ATOM 2471 C CA . LEU A 1 359 ? 46.096 45.224 26.929 1.00 26.31 359 LEU A CA 1
ATOM 2472 C C . LEU A 1 359 ? 46.283 45.011 25.426 1.00 29.65 359 LEU A C 1
ATOM 2473 O O . LEU A 1 359 ? 45.367 45.236 24.614 1.00 27.58 359 LEU A O 1
ATOM 2478 N N . GLN A 1 360 ? 47.486 44.595 25.051 1.00 30.97 360 GLN A N 1
ATOM 2479 C CA . GLN A 1 360 ? 47.823 44.421 23.642 1.00 29.58 360 GLN A CA 1
ATOM 2480 C C . GLN A 1 360 ? 47.088 43.234 23.102 1.00 26.10 360 GLN A C 1
ATOM 2481 O O . GLN A 1 360 ? 46.604 43.261 21.985 1.00 29.47 360 GLN A O 1
ATOM 2487 N N . ARG A 1 361 ? 46.987 42.188 23.893 1.00 24.48 361 ARG A N 1
ATOM 2488 C CA . ARG A 1 361 ? 46.138 41.061 23.511 1.00 28.55 361 ARG A CA 1
ATOM 2489 C C . ARG A 1 361 ? 44.611 41.478 23.337 1.00 31.04 361 ARG A C 1
ATOM 2490 O O . ARG A 1 361 ? 43.919 40.959 22.462 1.00 24.70 361 ARG A O 1
ATOM 2498 N N . PHE A 1 362 ? 44.114 42.398 24.177 1.00 27.94 362 PHE A N 1
ATOM 2499 C CA . PHE A 1 362 ? 42.692 42.815 24.100 1.00 24.97 362 PHE A CA 1
ATOM 2500 C C . PHE A 1 362 ? 42.456 43.556 22.804 1.00 25.83 362 PHE A C 1
ATOM 2501 O O . PHE A 1 362 ? 41.572 43.179 22.038 1.00 22.69 362 PHE A O 1
ATOM 2509 N N . PHE A 1 363 ? 43.295 44.566 22.542 1.00 25.63 363 PHE A N 1
ATOM 2510 C CA . PHE A 1 363 ? 43.214 45.374 21.349 1.00 26.12 363 PHE A CA 1
ATOM 2511 C C . PHE A 1 363 ? 43.403 44.545 20.081 1.00 30.02 363 PHE A C 1
ATOM 2512 O O . PHE A 1 363 ? 42.617 44.636 19.120 1.00 32.45 363 PHE A O 1
ATOM 2520 N N . GLU A 1 364 ? 44.400 43.684 20.078 1.00 29.72 364 GLU A N 1
ATOM 2521 C CA . GLU A 1 364 ? 44.606 42.868 18.916 1.00 29.29 364 GLU A CA 1
ATOM 2522 C C . GLU A 1 364 ? 43.388 41.952 18.644 1.00 27.05 364 GLU A C 1
ATOM 2523 O O . GLU A 1 364 ? 42.960 41.801 17.512 1.00 24.61 364 GLU A O 1
ATOM 2529 N N . HIS A 1 365 ? 42.836 41.330 19.670 1.00 23.80 365 HIS A N 1
ATOM 2530 C CA . HIS A 1 365 ? 41.635 40.532 19.429 1.00 23.83 365 HIS A CA 1
ATOM 2531 C C . HIS A 1 365 ? 40.451 41.320 18.859 1.00 23.49 365 HIS A C 1
ATOM 2532 O O . HIS A 1 365 ? 39.687 40.865 18.004 1.00 22.54 365 HIS A O 1
ATOM 2539 N N . ILE A 1 366 ? 40.311 42.533 19.333 1.00 24.71 366 ILE A N 1
ATOM 2540 C CA . ILE A 1 366 ? 39.262 43.391 18.839 1.00 26.33 366 ILE A CA 1
ATOM 2541 C C . ILE A 1 366 ? 39.499 43.710 17.356 1.00 27.16 366 ILE A C 1
ATOM 2542 O O . ILE A 1 366 ? 38.562 43.681 16.553 1.00 24.63 366 ILE A O 1
ATOM 2547 N N . ARG A 1 367 ? 40.737 44.068 17.022 1.00 28.80 367 ARG A N 1
ATOM 2548 C CA . ARG A 1 367 ? 41.132 44.274 15.621 1.00 29.42 367 ARG A CA 1
ATOM 2549 C C . ARG A 1 367 ? 40.909 42.995 14.798 1.00 29.19 367 ARG A C 1
ATOM 2550 O O . ARG A 1 367 ? 40.426 43.086 13.682 1.00 27.95 367 ARG A O 1
ATOM 2558 N N . ASP A 1 368 ? 41.207 41.820 15.344 1.00 30.39 368 ASP A N 1
ATOM 2559 C CA . ASP A 1 368 ? 40.944 40.583 14.628 1.00 35.11 368 ASP A CA 1
ATOM 2560 C C . ASP A 1 368 ? 39.448 40.361 14.241 1.00 35.06 368 ASP A C 1
ATOM 2561 O O . ASP A 1 368 ? 39.176 39.911 13.119 1.00 31.12 368 ASP A O 1
ATOM 2566 N N . VAL A 1 369 ? 38.497 40.605 15.163 1.00 29.89 369 VAL A N 1
ATOM 2567 C CA . VAL A 1 369 ? 37.064 40.205 14.926 1.00 27.61 369 VAL A CA 1
ATOM 2568 C C . VAL A 1 369 ? 36.152 41.294 14.393 1.00 23.60 369 VAL A C 1
ATOM 2569 O O . VAL A 1 369 ? 35.108 41.004 13.850 1.00 28.03 369 VAL A O 1
ATOM 2573 N N . ARG A 1 370 ? 36.539 42.537 14.582 1.00 23.92 370 ARG A N 1
ATOM 2574 C CA . ARG A 1 370 ? 35.853 43.694 14.070 1.00 28.59 370 ARG A CA 1
ATOM 2575 C C . ARG A 1 370 ? 34.404 43.715 14.619 1.00 25.94 370 ARG A C 1
ATOM 2576 O O . ARG A 1 370 ? 33.450 43.560 13.843 1.00 23.40 370 ARG A O 1
ATOM 2584 N N . PRO A 1 371 ? 34.270 43.834 15.953 1.00 23.91 371 PRO A N 1
ATOM 2585 C CA . PRO A 1 371 ? 32.924 43.890 16.518 1.00 22.37 371 PRO A CA 1
ATOM 2586 C C . PRO A 1 371 ? 32.306 45.185 16.013 1.00 21.26 371 PRO A C 1
ATOM 2587 O O . PRO A 1 371 ? 32.975 46.179 15.860 1.00 19.59 371 PRO A O 1
ATOM 2591 N N . THR A 1 372 ? 31.032 45.136 15.726 1.00 22.20 372 THR A N 1
ATOM 2592 C CA . THR A 1 372 ? 30.298 46.357 15.527 1.00 23.58 372 THR A CA 1
ATOM 2593 C C . THR A 1 372 ? 29.316 46.762 16.649 1.00 21.54 372 THR A C 1
ATOM 2594 O O . THR A 1 372 ? 28.812 47.905 16.660 1.00 21.10 372 THR A O 1
ATOM 2598 N N . VAL A 1 373 ? 29.105 45.866 17.605 1.00 20.12 373 VAL A N 1
ATOM 2599 C CA . VAL A 1 373 ? 28.681 46.247 18.900 1.00 19.01 373 VAL A CA 1
ATOM 2600 C C . VAL A 1 373 ? 29.668 45.781 19.949 1.00 21.51 373 VAL A C 1
ATOM 2601 O O . VAL A 1 373 ? 30.093 44.633 19.934 1.00 21.16 373 VAL A O 1
ATOM 2605 N N . ILE A 1 374 ? 30.040 46.687 20.851 1.00 21.24 374 ILE A N 1
ATOM 2606 C CA . ILE A 1 374 ? 30.710 46.307 22.078 1.00 22.63 374 ILE A CA 1
ATOM 2607 C C . ILE A 1 374 ? 29.821 46.702 23.246 1.00 20.05 374 ILE A C 1
ATOM 2608 O O . ILE A 1 374 ? 29.540 47.871 23.405 1.00 20.48 374 ILE A O 1
ATOM 2613 N N . SER A 1 375 ? 29.455 45.751 24.081 1.00 18.50 375 SER A N 1
ATOM 2614 C CA . SER A 1 375 ? 28.581 45.984 25.196 1.00 20.10 375 SER A CA 1
ATOM 2615 C C . SER A 1 375 ? 29.327 45.842 26.496 1.00 20.62 375 SER A C 1
ATOM 2616 O O . SER A 1 375 ? 30.272 45.035 26.602 1.00 21.21 375 SER A O 1
ATOM 2619 N N . THR A 1 376 ? 28.899 46.586 27.495 1.00 19.87 376 THR A N 1
ATOM 2620 C CA . THR A 1 376 ? 29.420 46.483 28.863 1.00 18.93 376 THR A CA 1
ATOM 2621 C C . THR A 1 376 ? 28.272 46.622 29.867 1.00 19.96 376 THR A C 1
ATOM 2622 O O . THR A 1 376 ? 27.120 46.801 29.483 1.00 20.50 376 THR A O 1
ATOM 2626 N N . PHE A 1 377 ? 28.588 46.525 31.147 1.00 19.41 377 PHE A N 1
ATOM 2627 C CA . PHE A 1 377 ? 27.676 46.934 32.191 1.00 20.83 377 PHE A CA 1
ATOM 2628 C C . PHE A 1 377 ? 28.354 48.012 33.016 1.00 19.81 377 PHE A C 1
ATOM 2629 O O . PHE A 1 377 ? 29.280 47.697 33.706 1.00 19.01 377 PHE A O 1
ATOM 2637 N N . ASN A 1 378 ? 27.946 49.286 32.841 1.00 19.98 378 ASN A N 1
ATOM 2638 C CA . ASN A 1 378 ? 28.616 50.414 33.457 1.00 20.81 378 ASN A CA 1
ATOM 2639 C C . ASN A 1 378 ? 30.055 50.609 32.953 1.00 22.25 378 ASN A C 1
ATOM 2640 O O . ASN A 1 378 ? 30.869 51.150 33.642 1.00 20.58 378 ASN A O 1
ATOM 2645 N N . GLY A 1 379 ? 30.320 50.268 31.700 1.00 20.96 379 GLY A N 1
ATOM 2646 C CA . GLY A 1 379 ? 31.609 50.521 31.118 1.00 19.61 379 GLY A CA 1
ATOM 2647 C C . GLY A 1 379 ? 31.961 51.938 30.843 1.00 20.59 379 GLY A C 1
ATOM 2648 O O . GLY A 1 379 ? 33.135 52.253 30.808 1.00 21.36 379 GLY A O 1
ATOM 2649 N N . ASP A 1 380 ? 30.991 52.833 30.664 1.00 20.97 380 ASP A N 1
ATOM 2650 C CA . ASP A 1 380 ? 31.310 54.224 30.427 1.00 21.69 380 ASP A CA 1
ATOM 2651 C C . ASP A 1 380 ? 31.897 54.869 31.652 1.00 24.63 380 ASP A C 1
ATOM 2652 O O . ASP A 1 380 ? 32.725 55.761 31.519 1.00 27.54 380 ASP A O 1
ATOM 2657 N N . PHE A 1 381 ? 31.499 54.427 32.843 1.00 26.79 381 PHE A N 1
ATOM 2658 C CA . PHE A 1 381 ? 32.026 54.994 34.068 1.00 31.96 381 PHE A CA 1
ATOM 2659 C C . PHE A 1 381 ? 33.144 54.221 34.768 1.00 27.88 381 PHE A C 1
ATOM 2660 O O . PHE A 1 381 ? 33.911 54.814 35.466 1.00 27.54 381 PHE A O 1
ATOM 2668 N N . PHE A 1 382 ? 33.243 52.925 34.579 1.00 24.92 382 PHE A N 1
ATOM 2669 C CA . PHE A 1 382 ? 34.321 52.169 35.172 1.00 24.16 382 PHE A CA 1
ATOM 2670 C C . PHE A 1 382 ? 35.283 51.523 34.102 1.00 22.61 382 PHE A C 1
ATOM 2671 O O . PHE A 1 382 ? 36.339 52.033 33.916 1.00 25.90 382 PHE A O 1
ATOM 2679 N N . ASP A 1 383 ? 34.858 50.439 33.463 1.00 22.99 383 ASP A N 1
ATOM 2680 C CA . ASP A 1 383 ? 35.703 49.697 32.532 1.00 22.52 383 ASP A CA 1
ATOM 2681 C C . ASP A 1 383 ? 36.533 50.559 31.578 1.00 25.45 383 ASP A C 1
ATOM 2682 O O . ASP A 1 383 ? 37.763 50.512 31.601 1.00 25.26 383 ASP A O 1
ATOM 2687 N N . TRP A 1 384 ? 35.858 51.330 30.731 1.00 24.70 384 TRP A N 1
ATOM 2688 C CA . TRP A 1 384 ? 36.511 52.021 29.637 1.00 26.08 384 TRP A CA 1
ATOM 2689 C C . TRP A 1 384 ? 37.560 53.020 30.134 1.00 28.12 384 TRP A C 1
ATOM 2690 O O . TRP A 1 384 ? 38.689 52.982 29.680 1.00 22.86 384 TRP A O 1
ATOM 2701 N N . PRO A 1 385 ? 37.182 53.927 31.055 1.00 27.71 385 PRO A N 1
ATOM 2702 C CA . PRO A 1 385 ? 38.165 54.891 31.557 1.00 28.30 385 PRO A CA 1
ATOM 2703 C C . PRO A 1 385 ? 39.376 54.237 32.249 1.00 26.16 385 PRO A C 1
ATOM 2704 O O . PRO A 1 385 ? 40.520 54.729 32.110 1.00 25.98 385 PRO A O 1
ATOM 2708 N N . PHE A 1 386 ? 39.130 53.101 32.889 1.00 23.56 386 PHE A N 1
ATOM 2709 C CA . PHE A 1 386 ? 40.194 52.357 33.490 1.00 24.68 386 PHE A CA 1
ATOM 2710 C C . PHE A 1 386 ? 41.152 51.837 32.413 1.00 25.39 386 PHE A C 1
ATOM 2711 O O . PHE A 1 386 ? 42.349 52.078 32.479 1.00 24.62 386 PHE A O 1
ATOM 2719 N N . ILE A 1 387 ? 40.610 51.162 31.417 1.00 23.74 387 ILE A N 1
ATOM 2720 C CA . ILE A 1 387 ? 41.382 50.746 30.297 1.00 23.90 387 ILE A CA 1
ATOM 2721 C C . ILE A 1 387 ? 42.118 51.883 29.643 1.00 25.73 387 ILE A C 1
ATOM 2722 O O . ILE A 1 387 ? 43.309 51.753 29.417 1.00 24.71 387 ILE A O 1
ATOM 2727 N N . HIS A 1 388 ? 41.458 53.000 29.384 1.00 27.02 388 HIS A N 1
ATOM 2728 C CA . HIS A 1 388 ? 42.132 54.170 28.783 1.00 26.08 388 HIS A CA 1
ATOM 2729 C C . HIS A 1 388 ? 43.319 54.690 29.631 1.00 28.90 388 HIS A C 1
ATOM 2730 O O . HIS A 1 388 ? 44.357 55.073 29.077 1.00 31.77 388 HIS A O 1
ATOM 2737 N N . ASN A 1 389 ? 43.182 54.735 30.950 1.00 28.11 389 ASN A N 1
ATOM 2738 C CA . ASN A 1 389 ? 44.221 55.347 31.768 1.00 29.74 389 ASN A CA 1
ATOM 2739 C C . ASN A 1 389 ? 45.454 54.456 31.932 1.00 29.66 389 ASN A C 1
ATOM 2740 O O . ASN A 1 389 ? 46.567 54.921 31.819 1.00 28.48 389 ASN A O 1
ATOM 2745 N N . ARG A 1 390 ? 45.246 53.156 32.054 1.00 29.85 390 ARG A N 1
ATOM 2746 C CA . ARG A 1 390 ? 46.321 52.200 32.047 1.00 31.04 390 ARG A CA 1
ATOM 2747 C C . ARG A 1 390 ? 47.014 52.141 30.678 1.00 35.11 390 ARG A C 1
ATOM 2748 O O . ARG A 1 390 ? 48.252 51.986 30.613 1.00 38.24 390 ARG A O 1
ATOM 2756 N N . SER A 1 391 ? 46.243 52.280 29.598 1.00 32.55 391 SER A N 1
ATOM 2757 C CA . SER A 1 391 ? 46.832 52.328 28.270 1.00 31.09 391 SER A CA 1
ATOM 2758 C C . SER A 1 391 ? 47.826 53.449 28.157 1.00 30.10 391 SER A C 1
ATOM 2759 O O . SER A 1 391 ? 48.937 53.240 27.712 1.00 35.16 391 SER A O 1
ATOM 2762 N N . LYS A 1 392 ? 47.415 54.632 28.560 1.00 32.71 392 LYS A N 1
ATOM 2763 C CA . LYS A 1 392 ? 48.282 55.798 28.606 1.00 35.02 392 LYS A CA 1
ATOM 2764 C C . LYS A 1 392 ? 49.505 55.592 29.533 1.00 36.30 392 LYS A C 1
ATOM 2765 O O . LYS A 1 392 ? 50.589 55.949 29.187 1.00 35.42 392 LYS A O 1
ATOM 2771 N N . ILE A 1 393 ? 49.333 54.986 30.699 1.00 38.20 393 ILE A N 1
ATOM 2772 C CA . ILE A 1 393 ? 50.474 54.795 31.553 1.00 39.33 393 ILE A CA 1
ATOM 2773 C C . ILE A 1 393 ? 51.545 53.950 30.852 1.00 39.63 393 ILE A C 1
ATOM 2774 O O . ILE A 1 393 ? 52.703 54.190 31.041 1.00 47.23 393 ILE A O 1
ATOM 2779 N N . HIS A 1 394 ? 51.161 52.968 30.054 1.00 37.08 394 HIS A N 1
ATOM 2780 C CA . HIS A 1 394 ? 52.117 52.160 29.326 1.00 38.33 394 HIS A CA 1
ATOM 2781 C C . HIS A 1 394 ? 52.458 52.698 27.917 1.00 34.74 394 HIS A C 1
ATOM 2782 O O . HIS A 1 394 ? 52.918 51.948 27.082 1.00 33.32 394 HIS A O 1
ATOM 2789 N N . GLY A 1 395 ? 52.205 53.964 27.643 1.00 36.51 395 GLY A N 1
ATOM 2790 C CA . GLY A 1 395 ? 52.535 54.482 26.335 1.00 38.41 395 GLY A CA 1
ATOM 2791 C C . GLY A 1 395 ? 51.759 53.970 25.142 1.00 37.85 395 GLY A C 1
ATOM 2792 O O . GLY A 1 395 ? 52.216 54.117 24.015 1.00 38.89 395 GLY A O 1
ATOM 2793 N N . LEU A 1 396 ? 50.563 53.423 25.358 1.00 40.38 396 LEU A N 1
ATOM 2794 C CA . LEU A 1 396 ? 49.710 52.985 24.254 1.00 36.45 396 LEU A CA 1
ATOM 2795 C C . LEU A 1 396 ? 48.660 54.031 23.915 1.00 40.00 396 LEU A C 1
ATOM 2796 O O . LEU A 1 396 ? 48.179 54.745 24.809 1.00 41.02 396 LEU A O 1
ATOM 2801 N N . ASP A 1 397 ? 48.272 54.086 22.636 1.00 39.34 397 ASP A N 1
ATOM 2802 C CA . ASP A 1 397 ? 47.255 55.039 22.171 1.00 42.40 397 ASP A CA 1
ATOM 2803 C C . ASP A 1 397 ? 45.962 54.296 21.795 1.00 39.06 397 ASP A C 1
ATOM 2804 O O . ASP A 1 397 ? 45.864 53.648 20.728 1.00 33.26 397 ASP A O 1
ATOM 2809 N N . MET A 1 398 ? 44.980 54.366 22.686 1.00 35.95 398 MET A N 1
ATOM 2810 C CA . MET A 1 398 ? 43.785 53.525 22.541 1.00 32.22 398 MET A CA 1
ATOM 2811 C C . MET A 1 398 ? 43.051 53.926 21.282 1.00 26.17 398 MET A C 1
ATOM 2812 O O . MET A 1 398 ? 42.597 53.093 20.538 1.00 24.66 398 MET A O 1
ATOM 2817 N N . PHE A 1 399 ? 42.973 55.208 21.020 1.00 25.07 399 PHE A N 1
ATOM 2818 C CA . PHE A 1 399 ? 42.350 55.614 19.815 1.00 28.45 399 PHE A CA 1
ATOM 2819 C C . PHE A 1 399 ? 43.024 54.968 18.580 1.00 32.65 399 PHE A C 1
ATOM 2820 O O . PHE A 1 399 ? 42.307 54.443 17.720 1.00 35.58 399 PHE A O 1
ATOM 2828 N N . ASP A 1 400 ? 44.367 54.964 18.493 1.00 34.10 400 ASP A N 1
ATOM 2829 C CA . ASP A 1 400 ? 45.047 54.339 17.344 1.00 33.61 400 ASP A CA 1
ATOM 2830 C C . ASP A 1 400 ? 44.895 52.867 17.339 1.00 29.65 400 ASP A C 1
ATOM 2831 O O . ASP A 1 400 ? 44.887 52.263 16.299 1.00 27.95 400 ASP A O 1
ATOM 2836 N N . GLU A 1 401 ? 44.778 52.258 18.496 1.00 30.71 401 GLU A N 1
ATOM 2837 C CA . GLU A 1 401 ? 44.715 50.791 18.533 1.00 32.58 401 GLU A CA 1
ATOM 2838 C C . GLU A 1 401 ? 43.332 50.243 18.123 1.00 32.96 401 GLU A C 1
ATOM 2839 O O . GLU A 1 401 ? 43.230 49.230 17.414 1.00 34.96 401 GLU A O 1
ATOM 2845 N N . ILE A 1 402 ? 42.261 50.898 18.573 1.00 29.02 402 ILE A N 1
ATOM 2846 C CA . ILE A 1 402 ? 40.891 50.398 18.288 1.00 26.09 402 ILE A CA 1
ATOM 2847 C C . ILE A 1 402 ? 39.803 51.439 18.035 1.00 24.56 402 ILE A C 1
ATOM 2848 O O . ILE A 1 402 ? 38.626 51.076 17.879 1.00 27.32 402 ILE A O 1
ATOM 2853 N N . GLY A 1 403 ? 40.169 52.706 18.002 1.00 24.64 403 GLY A N 1
ATOM 2854 C CA . GLY A 1 403 ? 39.281 53.752 17.510 1.00 26.95 403 GLY A CA 1
ATOM 2855 C C . GLY A 1 403 ? 38.255 54.286 18.495 1.00 27.45 403 GLY A C 1
ATOM 2856 O O . GLY A 1 403 ? 37.366 55.026 18.101 1.00 30.02 403 GLY A O 1
ATOM 2857 N N . PHE A 1 404 ? 38.442 53.947 19.773 1.00 29.69 404 PHE A N 1
ATOM 2858 C CA . PHE A 1 404 ? 37.657 54.418 20.911 1.00 27.29 404 PHE A CA 1
ATOM 2859 C C . PHE A 1 404 ? 38.383 55.528 21.666 1.00 28.40 404 PHE A C 1
ATOM 2860 O O . PHE A 1 404 ? 39.614 55.455 21.839 1.00 26.32 404 PHE A O 1
ATOM 2868 N N . ALA A 1 405 ? 37.589 56.533 22.059 1.00 26.32 405 ALA A N 1
ATOM 2869 C CA . ALA A 1 405 ? 37.973 57.727 22.834 1.00 26.90 405 ALA A CA 1
ATOM 2870 C C . ALA A 1 405 ? 36.744 58.283 23.597 1.00 30.98 405 ALA A C 1
ATOM 2871 O O . ALA A 1 405 ? 35.588 58.073 23.200 1.00 26.76 405 ALA A O 1
ATOM 2873 N N . PRO A 1 406 ? 37.004 59.053 24.662 1.00 32.67 406 PRO A N 1
ATOM 2874 C CA . PRO A 1 406 ? 35.909 59.703 25.324 1.00 32.11 406 PRO A CA 1
ATOM 2875 C C . PRO A 1 406 ? 35.356 60.828 24.448 1.00 33.88 406 PRO A C 1
ATOM 2876 O O . PRO A 1 406 ? 36.125 61.458 23.728 1.00 34.53 406 PRO A O 1
ATOM 2880 N N . ASP A 1 407 ? 34.032 61.021 24.455 1.00 32.35 407 ASP A N 1
ATOM 2881 C CA . ASP A 1 407 ? 33.375 62.122 23.737 1.00 32.55 407 ASP A CA 1
ATOM 2882 C C . ASP A 1 407 ? 33.135 63.267 24.686 1.00 31.32 407 ASP A C 1
ATOM 2883 O O . ASP A 1 407 ? 33.513 63.196 25.855 1.00 30.36 407 ASP A O 1
ATOM 2888 N N . ALA A 1 408 ? 32.418 64.283 24.244 1.00 32.81 408 ALA A N 1
ATOM 2889 C CA . ALA A 1 408 ? 32.246 65.480 25.092 1.00 38.31 408 ALA A CA 1
ATOM 2890 C C . ALA A 1 408 ? 31.532 65.178 26.442 1.00 41.76 408 ALA A C 1
ATOM 2891 O O . ALA A 1 408 ? 31.728 65.895 27.412 1.00 46.74 408 ALA A O 1
ATOM 2893 N N . GLU A 1 409 ? 30.737 64.106 26.522 1.00 43.85 409 GLU A N 1
ATOM 2894 C CA . GLU A 1 409 ? 30.091 63.748 27.803 1.00 44.97 409 GLU A CA 1
ATOM 2895 C C . GLU A 1 409 ? 30.988 62.902 28.692 1.00 37.84 409 GLU A C 1
ATOM 2896 O O . GLU A 1 409 ? 30.557 62.445 29.749 1.00 36.33 409 GLU A O 1
ATOM 2902 N N . GLY A 1 410 ? 32.219 62.654 28.270 1.00 34.14 410 GLY A N 1
ATOM 2903 C CA . GLY A 1 410 ? 33.039 61.680 28.965 1.00 32.63 410 GLY A CA 1
ATOM 2904 C C . GLY A 1 410 ? 32.666 60.234 28.652 1.00 32.49 410 GLY A C 1
ATOM 2905 O O . GLY A 1 410 ? 33.238 59.324 29.218 1.00 36.98 410 GLY A O 1
ATOM 2906 N N . GLU A 1 411 ? 31.793 59.985 27.685 1.00 28.32 411 GLU A N 1
ATOM 2907 C CA . GLU A 1 411 ? 31.443 58.597 27.350 1.00 28.42 411 GLU A CA 1
ATOM 2908 C C . GLU A 1 411 ? 32.310 58.044 26.208 1.00 26.07 411 GLU A C 1
ATOM 2909 O O . GLU A 1 411 ? 32.757 58.818 25.387 1.00 29.01 411 GLU A O 1
ATOM 2915 N N . TYR A 1 412 ? 32.530 56.729 26.188 1.00 21.74 412 TYR A N 1
ATOM 2916 C CA . TYR A 1 412 ? 33.389 56.047 25.239 1.00 24.52 412 TYR A CA 1
ATOM 2917 C C . TYR A 1 412 ? 32.635 55.508 23.991 1.00 26.05 412 TYR A C 1
ATOM 2918 O O . TYR A 1 412 ? 31.707 54.661 24.069 1.00 22.78 412 TYR A O 1
ATOM 2927 N N . LYS A 1 413 ? 33.076 56.035 22.861 1.00 25.50 413 LYS A N 1
ATOM 2928 C CA . LYS A 1 413 ? 32.454 55.912 21.541 1.00 26.56 413 LYS A CA 1
ATOM 2929 C C . LYS A 1 413 ? 33.532 55.654 20.494 1.00 28.23 413 LYS A C 1
ATOM 2930 O O . LYS A 1 413 ? 34.712 56.080 20.678 1.00 28.10 413 LYS A O 1
ATOM 2936 N N . SER A 1 414 ? 33.141 54.901 19.457 1.00 28.43 414 SER A N 1
ATOM 2937 C CA . SER A 1 414 ? 33.871 54.812 18.185 1.00 27.10 414 SER A CA 1
ATOM 2938 C C . SER A 1 414 ? 32.982 55.145 17.011 1.00 25.67 414 SER A C 1
ATOM 2939 O O . SER A 1 414 ? 31.772 55.284 17.154 1.00 25.83 414 SER A O 1
ATOM 2942 N N . SER A 1 415 ? 33.563 55.225 15.824 1.00 24.91 415 SER A N 1
ATOM 2943 C CA . SER A 1 415 ? 32.802 55.437 14.606 1.00 23.38 415 SER A CA 1
ATOM 2944 C C . SER A 1 415 ? 32.122 54.134 14.140 1.00 24.70 415 SER A C 1
ATOM 2945 O O . SER A 1 415 ? 30.920 54.086 13.843 1.00 29.70 415 SER A O 1
ATOM 2948 N N . TYR A 1 416 ? 32.873 53.052 14.132 1.00 20.89 416 TYR A N 1
ATOM 2949 C CA . TYR A 1 416 ? 32.497 51.850 13.489 1.00 19.54 416 TYR A CA 1
ATOM 2950 C C . TYR A 1 416 ? 31.809 50.899 14.475 1.00 21.71 416 TYR A C 1
ATOM 2951 O O . TYR A 1 416 ? 31.251 49.903 14.061 1.00 18.68 416 TYR A O 1
ATOM 2960 N N . CYS A 1 417 ? 31.841 51.176 15.784 1.00 20.88 417 CYS A N 1
ATOM 2961 C CA . CYS A 1 417 ? 31.288 50.197 16.714 1.00 21.85 417 CYS A CA 1
ATOM 2962 C C . CYS A 1 417 ? 30.505 50.854 17.863 1.00 20.35 417 CYS A C 1
ATOM 2963 O O . CYS A 1 417 ? 31.034 51.687 18.586 1.00 20.30 417 CYS A O 1
ATOM 2966 N N . SER A 1 418 ? 29.253 50.478 18.024 1.00 19.54 418 SER A N 1
ATOM 2967 C CA . SER A 1 418 ? 28.418 51.070 19.085 1.00 18.99 418 SER A CA 1
ATOM 2968 C C . SER A 1 418 ? 28.884 50.585 20.432 1.00 18.01 418 SER A C 1
ATOM 2969 O O . SER A 1 418 ? 29.317 49.471 20.573 1.00 18.24 418 SER A O 1
ATOM 2972 N N . HIS A 1 419 ? 28.860 51.469 21.403 1.00 16.78 419 HIS A N 1
ATOM 2973 C CA . HIS A 1 419 ? 29.086 51.073 22.779 1.00 15.89 419 HIS A CA 1
ATOM 2974 C C . HIS A 1 419 ? 27.753 51.000 23.544 1.00 16.59 419 HIS A C 1
ATOM 2975 O O . HIS A 1 419 ? 27.239 52.021 24.032 1.00 18.88 419 HIS A O 1
ATOM 2982 N N . MET A 1 420 ? 27.263 49.794 23.716 1.00 16.51 420 MET A N 1
ATOM 2983 C CA . MET A 1 420 ? 25.991 49.554 24.283 1.00 17.25 420 MET A CA 1
ATOM 2984 C C . MET A 1 420 ? 26.208 49.173 25.726 1.00 18.20 420 MET A C 1
ATOM 2985 O O . MET A 1 420 ? 26.464 48.023 26.060 1.00 20.12 420 MET A O 1
ATOM 2990 N N . ASP A 1 421 ? 26.182 50.192 26.567 1.00 17.98 421 ASP A N 1
ATOM 2991 C CA . ASP A 1 421 ? 26.323 50.021 28.006 1.00 19.03 421 ASP A CA 1
ATOM 2992 C C . ASP A 1 421 ? 24.963 49.587 28.544 1.00 17.79 421 ASP A C 1
ATOM 2993 O O . ASP A 1 421 ? 24.031 50.378 28.554 1.00 16.85 421 ASP A O 1
ATOM 2998 N N . CYS A 1 422 ? 24.864 48.327 28.954 1.00 18.62 422 CYS A N 1
ATOM 2999 C CA . CYS A 1 422 ? 23.625 47.758 29.401 1.00 19.67 422 CYS A CA 1
ATOM 3000 C C . CYS A 1 422 ? 23.046 48.491 30.614 1.00 19.72 422 CYS A C 1
ATOM 3001 O O . CYS A 1 422 ? 21.847 48.511 30.789 1.00 19.58 422 CYS A O 1
ATOM 3004 N N . PHE A 1 423 ? 23.885 49.061 31.450 1.00 18.67 423 PHE A N 1
ATOM 3005 C CA . PHE A 1 423 ? 23.408 49.835 32.581 1.00 20.15 423 PHE A CA 1
ATOM 3006 C C . PHE A 1 423 ? 22.462 50.983 32.178 1.00 19.52 423 PHE A C 1
ATOM 3007 O O . PHE A 1 423 ? 21.529 51.256 32.904 1.00 16.72 423 PHE A O 1
ATOM 3015 N N . ARG A 1 424 ? 22.683 51.601 31.025 1.00 20.38 424 ARG A N 1
ATOM 3016 C CA . ARG A 1 424 ? 21.800 52.670 30.547 1.00 19.62 424 ARG A CA 1
ATOM 3017 C C . ARG A 1 424 ? 20.392 52.140 30.282 1.00 20.40 424 ARG A C 1
ATOM 3018 O O . ARG A 1 424 ? 19.440 52.793 30.697 1.00 19.56 424 ARG A O 1
ATOM 3026 N N . TRP A 1 425 ? 20.287 50.956 29.672 1.00 18.46 425 TRP A N 1
ATOM 3027 C CA . TRP A 1 425 ? 19.002 50.299 29.397 1.00 19.63 425 TRP A CA 1
ATOM 3028 C C . TRP A 1 425 ? 18.357 49.922 30.731 1.00 21.59 425 TRP A C 1
ATOM 3029 O O . TRP A 1 425 ? 17.146 50.099 30.922 1.00 20.46 425 TRP A O 1
ATOM 3040 N N . VAL A 1 426 ? 19.169 49.366 31.626 1.00 21.21 426 VAL A N 1
ATOM 3041 C CA . VAL A 1 426 ? 18.706 49.049 32.937 1.00 19.18 426 VAL A CA 1
ATOM 3042 C C . VAL A 1 426 ? 18.061 50.270 33.594 1.00 19.25 426 VAL A C 1
ATOM 3043 O O . VAL A 1 426 ? 16.990 50.124 34.095 1.00 18.80 426 VAL A O 1
ATOM 3047 N N . LYS A 1 427 ? 18.708 51.411 33.650 1.00 19.67 427 LYS A N 1
ATOM 3048 C CA . LYS A 1 427 ? 18.123 52.566 34.361 1.00 23.38 427 LYS A CA 1
ATOM 3049 C C . LYS A 1 427 ? 16.883 53.147 33.658 1.00 22.31 427 LYS A C 1
ATOM 3050 O O . LYS A 1 427 ? 15.995 53.679 34.293 1.00 20.10 427 LYS A O 1
ATOM 3056 N N . ARG A 1 428 ? 16.878 53.131 32.322 1.00 22.13 428 ARG A N 1
ATOM 3057 C CA . ARG A 1 428 ? 15.827 53.792 31.557 1.00 20.76 428 ARG A CA 1
ATOM 3058 C C . ARG A 1 428 ? 14.603 52.925 31.254 1.00 19.54 428 ARG A C 1
ATOM 3059 O O . ARG A 1 428 ? 13.477 53.357 31.441 1.00 19.13 428 ARG A O 1
ATOM 3067 N N . ASP A 1 429 ? 14.834 51.685 30.881 1.00 19.72 429 ASP A N 1
ATOM 3068 C CA . ASP A 1 429 ? 13.879 50.856 30.204 1.00 19.41 429 ASP A CA 1
ATOM 3069 C C . ASP A 1 429 ? 13.498 49.542 30.926 1.00 19.61 429 ASP A C 1
ATOM 3070 O O . ASP A 1 429 ? 12.521 48.909 30.562 1.00 19.28 429 ASP A O 1
ATOM 3075 N N . SER A 1 430 ? 14.268 49.101 31.911 1.00 19.14 430 SER A N 1
ATOM 3076 C CA . SER A 1 430 ? 13.998 47.800 32.521 1.00 18.22 430 SER A CA 1
ATOM 3077 C C . SER A 1 430 ? 12.769 47.771 33.423 1.00 19.01 430 SER A C 1
ATOM 3078 O O . SER A 1 430 ? 12.332 46.708 33.775 1.00 18.33 430 SER A O 1
ATOM 3081 N N . TYR A 1 431 ? 12.367 48.936 33.925 1.00 21.71 431 TYR A N 1
ATOM 3082 C CA . TYR A 1 431 ? 11.313 49.072 34.935 1.00 22.43 431 TYR A CA 1
ATOM 3083 C C . TYR A 1 431 ? 11.699 48.425 36.261 1.00 22.27 431 TYR A C 1
ATOM 3084 O O . TYR A 1 431 ? 10.858 48.010 36.965 1.00 26.02 431 TYR A O 1
ATOM 3093 N N . LEU A 1 432 ? 12.973 48.292 36.582 1.00 25.13 432 LEU A N 1
ATOM 3094 C CA . LEU A 1 432 ? 13.365 47.731 37.873 1.00 22.51 432 LEU A CA 1
ATOM 3095 C C . LEU A 1 432 ? 13.610 48.851 38.849 1.00 20.05 432 LEU A C 1
ATOM 3096 O O . LEU A 1 432 ? 14.157 49.891 38.492 1.00 18.08 432 LEU A O 1
ATOM 3101 N N . PRO A 1 433 ? 13.283 48.607 40.113 1.00 18.78 433 PRO A N 1
ATOM 3102 C CA . PRO A 1 433 ? 13.673 49.582 41.120 1.00 19.57 433 PRO A CA 1
ATOM 3103 C C . PRO A 1 433 ? 15.191 49.708 41.230 1.00 20.20 433 PRO A C 1
ATOM 3104 O O . PRO A 1 433 ? 15.906 48.766 41.019 1.00 21.34 433 PRO A O 1
ATOM 3108 N N . GLN A 1 434 ? 15.652 50.873 41.600 1.00 22.22 434 GLN A N 1
ATOM 3109 C CA . GLN A 1 434 ? 17.076 51.111 41.698 1.00 24.73 434 GLN A CA 1
ATOM 3110 C C . GLN A 1 434 ? 17.721 50.098 42.624 1.00 25.84 434 GLN A C 1
ATOM 3111 O O . GLN A 1 434 ? 18.844 49.687 42.365 1.00 24.42 434 GLN A O 1
ATOM 3117 N N . GLY A 1 435 ? 16.992 49.627 43.650 1.00 26.77 435 GLY A N 1
ATOM 3118 C CA . GLY A 1 435 ? 17.518 48.544 44.537 1.00 26.83 435 GLY A CA 1
ATOM 3119 C C . GLY A 1 435 ? 17.829 47.237 43.806 1.00 25.86 435 GLY A C 1
ATOM 3120 O O . GLY A 1 435 ? 18.598 46.414 44.303 1.00 22.21 435 GLY A O 1
ATOM 3121 N N . SER A 1 436 ? 17.233 47.043 42.624 1.00 22.88 436 SER A N 1
ATOM 3122 C CA . SER A 1 436 ? 17.522 45.845 41.837 1.00 23.69 436 SER A CA 1
ATOM 3123 C C . SER A 1 436 ? 18.248 46.128 40.518 1.00 23.01 436 SER A C 1
ATOM 3124 O O . SER A 1 436 ? 18.107 45.358 39.565 1.00 22.37 436 SER A O 1
ATOM 3127 N N . GLN A 1 437 ? 19.023 47.206 40.458 1.00 21.65 437 GLN A N 1
ATOM 3128 C CA . GLN A 1 437 ? 19.704 47.575 39.211 1.00 22.84 437 GLN A CA 1
ATOM 3129 C C . GLN A 1 437 ? 21.178 47.173 39.108 1.00 23.83 437 GLN A C 1
ATOM 3130 O O . GLN A 1 437 ? 21.831 47.548 38.150 1.00 24.45 437 GLN A O 1
ATOM 3136 N N . GLY A 1 438 ? 21.695 46.446 40.095 1.00 23.74 438 GLY A N 1
ATOM 3137 C CA . GLY A 1 438 ? 23.021 45.832 40.029 1.00 24.83 438 GLY A CA 1
ATOM 3138 C C . GLY A 1 438 ? 22.965 44.636 39.070 1.00 25.07 438 GLY A C 1
ATOM 3139 O O . GLY A 1 438 ? 21.870 44.054 38.817 1.00 22.69 438 GLY A O 1
ATOM 3140 N N . LEU A 1 439 ? 24.126 44.257 38.525 1.00 24.39 439 LEU A N 1
ATOM 3141 C CA . LEU A 1 439 ? 24.178 43.130 37.558 1.00 24.64 439 LEU A CA 1
ATOM 3142 C C . LEU A 1 439 ? 23.623 41.868 38.124 1.00 24.67 439 LEU A C 1
ATOM 3143 O O . LEU A 1 439 ? 22.935 41.137 37.456 1.00 26.83 439 LEU A O 1
ATOM 3148 N N . LYS A 1 440 ? 23.931 41.610 39.371 1.00 26.13 440 LYS A N 1
ATOM 3149 C CA . LYS A 1 440 ? 23.426 40.410 40.015 1.00 27.36 440 LYS A CA 1
ATOM 3150 C C . LYS A 1 440 ? 21.890 40.363 39.990 1.00 25.60 440 LYS A C 1
ATOM 3151 O O . LYS A 1 440 ? 21.282 39.386 39.523 1.00 25.57 440 LYS A O 1
ATOM 3157 N N . ALA A 1 441 ? 21.259 41.418 40.524 1.00 24.06 441 ALA A N 1
ATOM 3158 C CA . ALA A 1 441 ? 19.801 41.460 40.563 1.00 25.53 441 ALA A CA 1
ATOM 3159 C C . ALA A 1 441 ? 19.164 41.504 39.135 1.00 23.51 441 ALA A C 1
ATOM 3160 O O . ALA A 1 441 ? 18.133 40.899 38.886 1.00 24.79 441 ALA A O 1
ATOM 3162 N N . VAL A 1 442 ? 19.809 42.166 38.188 1.00 24.04 442 VAL A N 1
ATOM 3163 C CA . VAL A 1 442 ? 19.306 42.193 36.813 1.00 23.29 442 VAL A CA 1
ATOM 3164 C C . VAL A 1 442 ? 19.427 40.793 36.222 1.00 24.11 442 VAL A C 1
ATOM 3165 O O . VAL A 1 442 ? 18.531 40.309 35.511 1.00 21.56 442 VAL A O 1
ATOM 3169 N N . THR A 1 443 ? 20.516 40.104 36.566 1.00 23.65 443 THR A N 1
ATOM 3170 C CA . THR A 1 443 ? 20.714 38.786 36.023 1.00 23.79 443 THR A CA 1
ATOM 3171 C C . THR A 1 443 ? 19.549 37.865 36.515 1.00 25.60 443 THR A C 1
ATOM 3172 O O . THR A 1 443 ? 18.918 37.166 35.708 1.00 27.61 443 THR A O 1
ATOM 3176 N N . GLN A 1 444 ? 19.218 37.915 37.805 1.00 27.63 444 GLN A N 1
ATOM 3177 C CA . GLN A 1 444 ? 18.177 37.015 38.376 1.00 29.94 444 GLN A CA 1
ATOM 3178 C C . GLN A 1 444 ? 16.820 37.316 37.792 1.00 30.22 444 GLN A C 1
ATOM 3179 O O . GLN A 1 444 ? 16.105 36.438 37.328 1.00 30.08 444 GLN A O 1
ATOM 3185 N N . SER A 1 445 ? 16.527 38.599 37.694 1.00 29.78 445 SER A N 1
ATOM 3186 C CA . SER A 1 445 ? 15.231 39.050 37.204 1.00 27.60 445 SER A CA 1
ATOM 3187 C C . SER A 1 445 ? 15.103 38.707 35.721 1.00 27.76 445 SER A C 1
ATOM 3188 O O . SER A 1 445 ? 14.094 38.190 35.284 1.00 30.21 445 SER A O 1
ATOM 3191 N N . LYS A 1 446 ? 16.141 38.938 34.928 1.00 25.43 446 LYS A N 1
ATOM 3192 C CA . LYS A 1 446 ? 15.932 38.962 33.509 1.00 23.89 446 LYS A CA 1
ATOM 3193 C C . LYS A 1 446 ? 16.413 37.686 32.817 1.00 24.09 446 LYS A C 1
ATOM 3194 O O . LYS A 1 446 ? 15.809 37.262 31.813 1.00 20.38 446 LYS A O 1
ATOM 3200 N N . LEU A 1 447 ? 17.472 37.076 33.345 1.00 24.88 447 LEU A N 1
ATOM 3201 C CA . LEU A 1 447 ? 17.986 35.850 32.730 1.00 26.62 447 LEU A CA 1
ATOM 3202 C C . LEU A 1 447 ? 17.594 34.593 33.536 1.00 24.80 447 LEU A C 1
ATOM 3203 O O . LEU A 1 447 ? 17.756 33.477 33.063 1.00 23.12 447 LEU A O 1
ATOM 3208 N N . GLY A 1 448 ? 17.181 34.779 34.782 1.00 26.86 448 GLY A N 1
ATOM 3209 C CA . GLY A 1 448 ? 16.465 33.730 35.503 1.00 25.38 448 GLY A CA 1
ATOM 3210 C C . GLY A 1 448 ? 17.367 32.708 36.172 1.00 27.62 448 GLY A C 1
ATOM 3211 O O . GLY A 1 448 ? 16.985 31.578 36.350 1.00 29.23 448 GLY A O 1
ATOM 3212 N N . TYR A 1 449 ? 18.538 33.142 36.596 1.00 28.60 449 TYR A N 1
ATOM 3213 C CA . TYR A 1 449 ? 19.469 32.290 37.265 1.00 29.56 449 TYR A CA 1
ATOM 3214 C C . TYR A 1 449 ? 20.315 33.181 38.149 1.00 28.55 449 TYR A C 1
ATOM 3215 O O . TYR A 1 449 ? 20.267 34.391 38.099 1.00 28.95 449 TYR A O 1
ATOM 3224 N N . ASN A 1 450 ? 21.119 32.546 38.957 1.00 31.13 450 ASN A N 1
ATOM 3225 C CA . ASN A 1 450 ? 21.813 33.191 40.031 1.00 32.74 450 ASN A CA 1
ATOM 3226 C C . ASN A 1 450 ? 23.314 33.219 39.759 1.00 32.97 450 ASN A C 1
ATOM 3227 O O . ASN A 1 450 ? 23.959 32.208 39.856 1.00 30.36 450 ASN A O 1
ATOM 3232 N N . PRO A 1 451 ? 23.873 34.380 39.406 1.00 31.99 451 PRO A N 1
ATOM 3233 C CA . PRO A 1 451 ? 25.251 34.353 38.973 1.00 32.23 451 PRO A CA 1
ATOM 3234 C C . PRO A 1 451 ? 26.206 34.256 40.114 1.00 34.26 451 PRO A C 1
ATOM 3235 O O . PRO A 1 451 ? 25.805 34.394 41.292 1.00 33.82 451 PRO A O 1
ATOM 3239 N N . ILE A 1 452 ? 27.479 34.062 39.759 1.00 34.73 452 ILE A N 1
ATOM 3240 C CA . ILE A 1 452 ? 28.522 33.983 40.760 1.00 33.70 452 ILE A CA 1
ATOM 3241 C C . ILE A 1 452 ? 28.756 35.338 41.374 1.00 34.60 452 ILE A C 1
ATOM 3242 O O . ILE A 1 452 ? 28.873 36.368 40.701 1.00 37.22 452 ILE A O 1
ATOM 3247 N N . GLU A 1 453 ? 28.905 35.284 42.682 1.00 39.90 453 GLU A N 1
ATOM 3248 C CA . GLU A 1 453 ? 29.039 36.424 43.533 1.00 39.90 453 GLU A CA 1
ATOM 3249 C C . GLU A 1 453 ? 30.345 36.326 44.326 1.00 36.03 453 GLU A C 1
ATOM 3250 O O . GLU A 1 453 ? 30.702 35.255 44.789 1.00 33.52 453 GLU A O 1
ATOM 3256 N N . LEU A 1 454 ? 31.031 37.457 44.471 1.00 34.35 454 LEU A N 1
ATOM 3257 C CA . LEU A 1 454 ? 32.307 37.557 45.166 1.00 38.48 454 LEU A CA 1
ATOM 3258 C C . LEU A 1 454 ? 32.433 38.925 45.829 1.00 39.63 454 LEU A C 1
ATOM 3259 O O . LEU A 1 454 ? 32.270 39.943 45.182 1.00 46.97 454 LEU A O 1
ATOM 3264 N N . ASP A 1 455 ? 32.768 38.946 47.110 1.00 38.20 455 ASP A N 1
ATOM 3265 C CA . ASP A 1 455 ? 32.983 40.177 47.867 1.00 36.40 455 ASP A CA 1
ATOM 3266 C C . ASP A 1 455 ? 34.117 41.038 47.262 1.00 36.56 455 ASP A C 1
ATOM 3267 O O . ASP A 1 455 ? 35.225 40.542 47.000 1.00 35.17 455 ASP A O 1
ATOM 3272 N N . PRO A 1 456 ? 33.855 42.332 47.015 1.00 39.92 456 PRO A N 1
ATOM 3273 C CA . PRO A 1 456 ? 34.894 43.140 46.383 1.00 38.22 456 PRO A CA 1
ATOM 3274 C C . PRO A 1 456 ? 36.202 43.197 47.138 1.00 40.74 456 PRO A C 1
ATOM 3275 O O . PRO A 1 456 ? 37.308 43.244 46.489 1.00 34.19 456 PRO A O 1
ATOM 3279 N N . GLU A 1 457 ? 36.099 43.206 48.474 1.00 37.81 457 GLU A N 1
ATOM 3280 C CA . GLU A 1 457 ? 37.296 43.146 49.342 1.00 41.55 457 GLU A CA 1
ATOM 3281 C C . GLU A 1 457 ? 38.145 41.875 49.120 1.00 40.36 457 GLU A C 1
ATOM 3282 O O . GLU A 1 457 ? 39.322 41.882 49.422 1.00 38.40 457 GLU A O 1
ATOM 3288 N N . LEU A 1 458 ? 37.550 40.805 48.597 1.00 35.75 458 LEU A N 1
ATOM 3289 C CA . LEU A 1 458 ? 38.304 39.571 48.370 1.00 36.46 458 LEU A CA 1
ATOM 3290 C C . LEU A 1 458 ? 38.985 39.411 47.003 1.00 35.42 458 LEU A C 1
ATOM 3291 O O . LEU A 1 458 ? 39.751 38.457 46.815 1.00 33.38 458 LEU A O 1
ATOM 3296 N N . MET A 1 459 ? 38.748 40.306 46.059 1.00 34.98 459 MET A N 1
ATOM 3297 C CA . MET A 1 459 ? 39.213 40.062 44.674 1.00 36.52 459 MET A CA 1
ATOM 3298 C C . MET A 1 459 ? 40.752 40.161 44.475 1.00 34.17 459 MET A C 1
ATOM 3299 O O . MET A 1 459 ? 41.341 39.340 43.766 1.00 36.51 459 MET A O 1
ATOM 3304 N N . THR A 1 460 ? 41.369 41.149 45.106 1.00 30.77 460 THR A N 1
ATOM 3305 C CA . THR A 1 460 ? 42.808 41.348 45.043 1.00 34.05 460 THR A CA 1
ATOM 3306 C C . THR A 1 460 ? 43.517 40.147 45.720 1.00 35.90 460 THR A C 1
ATOM 3307 O O . THR A 1 460 ? 44.234 39.413 45.026 1.00 38.53 460 THR A O 1
ATOM 3311 N N . PRO A 1 461 ? 43.201 39.857 47.013 1.00 38.33 461 PRO A N 1
ATOM 3312 C CA . PRO A 1 461 ? 43.769 38.688 47.706 1.00 37.39 461 PRO A CA 1
ATOM 3313 C C . PRO A 1 461 ? 43.587 37.365 46.995 1.00 40.56 461 PRO A C 1
ATOM 3314 O O . PRO A 1 461 ? 44.516 36.556 46.986 1.00 43.76 461 PRO A O 1
ATOM 3318 N N . TYR A 1 462 ? 42.417 37.132 46.420 1.00 34.43 462 TYR A N 1
ATOM 3319 C CA . TYR A 1 462 ? 42.163 35.893 45.676 1.00 36.69 462 TYR A CA 1
ATOM 3320 C C . TYR A 1 462 ? 43.011 35.710 44.415 1.00 32.85 462 TYR A C 1
ATOM 3321 O O . TYR A 1 462 ? 43.219 34.610 43.970 1.00 33.02 462 TYR A O 1
ATOM 3330 N N . ALA A 1 463 ? 43.427 36.797 43.813 1.00 33.57 463 ALA A N 1
ATOM 3331 C CA . ALA A 1 463 ? 44.342 36.736 42.684 1.00 37.29 463 ALA A CA 1
ATOM 3332 C C . ALA A 1 463 ? 45.521 35.829 43.057 1.00 42.19 463 ALA A C 1
ATOM 3333 O O . ALA A 1 463 ? 45.929 34.970 42.262 1.00 40.26 463 ALA A O 1
ATOM 3335 N N . PHE A 1 464 ? 46.056 36.056 44.265 1.00 44.13 464 PHE A N 1
ATOM 3336 C CA . PHE A 1 464 ? 47.137 35.248 44.797 1.00 46.18 464 PHE A CA 1
ATOM 3337 C C . PHE A 1 464 ? 46.613 33.907 45.326 1.00 44.80 464 PHE A C 1
ATOM 3338 O O . PHE A 1 464 ? 47.105 32.847 44.933 1.00 39.76 464 PHE A O 1
ATOM 3346 N N . GLU A 1 465 ? 45.610 33.955 46.193 1.00 41.20 465 GLU A N 1
ATOM 3347 C CA . GLU A 1 465 ? 45.224 32.799 46.973 1.00 42.85 465 GLU A CA 1
ATOM 3348 C C . GLU A 1 465 ? 44.261 31.869 46.269 1.00 47.89 465 GLU A C 1
ATOM 3349 O O . GLU A 1 465 ? 44.365 30.672 46.474 1.00 47.20 465 GLU A O 1
ATOM 3355 N N . LYS A 1 466 ? 43.301 32.380 45.484 1.00 45.94 466 LYS A N 1
ATOM 3356 C CA . LYS A 1 466 ? 42.306 31.498 44.850 1.00 45.00 466 LYS A CA 1
ATOM 3357 C C . LYS A 1 466 ? 42.020 31.925 43.407 1.00 46.88 466 LYS A C 1
ATOM 3358 O O . LYS A 1 466 ? 40.880 32.222 43.073 1.00 47.60 466 LYS A O 1
ATOM 3364 N N . PRO A 1 467 ? 42.988 31.842 42.508 1.00 46.89 467 PRO A N 1
ATOM 3365 C CA . PRO A 1 467 ? 42.937 32.498 41.217 1.00 41.95 467 PRO A CA 1
ATOM 3366 C C . PRO A 1 467 ? 41.843 31.888 40.374 1.00 40.50 467 PRO A C 1
ATOM 3367 O O . PRO A 1 467 ? 41.252 32.586 39.553 1.00 41.55 467 PRO A O 1
ATOM 3371 N N . GLN A 1 468 ? 41.561 30.611 40.577 1.00 38.97 468 GLN A N 1
ATOM 3372 C CA . GLN A 1 468 ? 40.468 29.951 39.878 1.00 39.79 468 GLN A CA 1
ATOM 3373 C C . GLN A 1 468 ? 39.101 30.512 40.255 1.00 41.36 468 GLN A C 1
ATOM 3374 O O . GLN A 1 468 ? 38.235 30.696 39.381 1.00 31.75 468 GLN A O 1
ATOM 3380 N N . HIS A 1 469 ? 38.905 30.796 41.540 1.00 39.14 469 HIS A N 1
ATOM 3381 C CA . HIS A 1 469 ? 37.614 31.315 41.985 1.00 41.10 469 HIS A CA 1
ATOM 3382 C C . HIS A 1 469 ? 37.399 32.742 41.412 1.00 35.62 469 HIS A C 1
ATOM 3383 O O . HIS A 1 469 ? 36.340 33.062 40.855 1.00 32.58 469 HIS A O 1
ATOM 3390 N N . LEU A 1 470 ? 38.419 33.578 41.503 1.00 31.34 470 LEU A N 1
ATOM 3391 C CA . LEU A 1 470 ? 38.351 34.889 40.892 1.00 30.66 470 LEU A CA 1
ATOM 3392 C C . LEU A 1 470 ? 38.024 34.827 39.383 1.00 35.39 470 LEU A C 1
ATOM 3393 O O . LEU A 1 470 ? 37.197 35.606 38.873 1.00 34.23 470 LEU A O 1
ATOM 3398 N N . SER A 1 471 ? 38.588 33.857 38.669 1.00 30.88 471 SER A N 1
ATOM 3399 C CA . SER A 1 471 ? 38.346 33.785 37.226 1.00 32.59 471 SER A CA 1
ATOM 3400 C C . SER A 1 471 ? 36.939 33.277 36.928 1.00 29.22 471 SER A C 1
ATOM 3401 O O . SER A 1 471 ? 36.345 33.620 35.933 1.00 27.64 471 SER A O 1
ATOM 3404 N N . GLU A 1 472 ? 36.376 32.490 37.817 1.00 28.23 472 GLU A N 1
ATOM 3405 C CA . GLU A 1 472 ? 35.017 32.070 37.630 1.00 30.66 472 GLU A CA 1
ATOM 3406 C C . GLU A 1 472 ? 34.050 33.266 37.781 1.00 28.42 472 GLU A C 1
ATOM 3407 O O . GLU A 1 472 ? 33.107 33.365 37.007 1.00 24.82 472 GLU A O 1
ATOM 3413 N N . TYR A 1 473 ? 34.330 34.149 38.735 1.00 24.67 473 TYR A N 1
ATOM 3414 C CA . TYR A 1 473 ? 33.571 35.353 38.924 1.00 27.85 473 TYR A CA 1
ATOM 3415 C C . TYR A 1 473 ? 33.679 36.247 37.671 1.00 28.61 473 TYR A C 1
ATOM 3416 O O . TYR A 1 473 ? 32.670 36.723 37.108 1.00 26.57 473 TYR A O 1
ATOM 3425 N N . SER A 1 474 ? 34.921 36.436 37.230 1.00 25.03 474 SER A N 1
ATOM 3426 C CA . SER A 1 474 ? 35.214 37.272 36.120 1.00 24.53 474 SER A CA 1
ATOM 3427 C C . SER A 1 474 ? 34.419 36.813 34.916 1.00 24.16 474 SER A C 1
ATOM 3428 O O . SER A 1 474 ? 33.771 37.661 34.288 1.00 25.66 474 SER A O 1
ATOM 3431 N N . VAL A 1 475 ? 34.447 35.519 34.596 1.00 20.76 475 VAL A N 1
ATOM 3432 C CA . VAL A 1 475 ? 33.804 35.071 33.424 1.00 22.09 475 VAL A CA 1
ATOM 3433 C C . VAL A 1 475 ? 32.272 35.099 33.605 1.00 24.02 475 VAL A C 1
ATOM 3434 O O . VAL A 1 475 ? 31.566 35.241 32.613 1.00 18.83 475 VAL A O 1
ATOM 3438 N N . SER A 1 476 ? 31.780 34.944 34.841 1.00 23.76 476 SER A N 1
ATOM 3439 C CA . SER A 1 476 ? 30.343 35.039 35.099 1.00 25.51 476 SER A CA 1
ATOM 3440 C C . SER A 1 476 ? 29.763 36.432 34.701 1.00 23.36 476 SER A C 1
ATOM 3441 O O . SER A 1 476 ? 28.670 36.529 34.138 1.00 24.70 476 SER A O 1
ATOM 3444 N N . ASP A 1 477 ? 30.482 37.484 35.045 1.00 21.74 477 ASP A N 1
ATOM 3445 C CA . ASP A 1 477 ? 30.194 38.833 34.579 1.00 22.55 477 ASP A CA 1
ATOM 3446 C C . ASP A 1 477 ? 30.030 38.993 33.070 1.00 22.00 477 ASP A C 1
ATOM 3447 O O . ASP A 1 477 ? 29.080 39.616 32.595 1.00 20.40 477 ASP A O 1
ATOM 3452 N N . ALA A 1 478 ? 30.968 38.435 32.318 1.00 20.28 478 ALA A N 1
ATOM 3453 C CA . ALA A 1 478 ? 30.943 38.555 30.888 1.00 20.19 478 ALA A CA 1
ATOM 3454 C C . ALA A 1 478 ? 29.784 37.755 30.340 1.00 19.23 478 ALA A C 1
ATOM 3455 O O . ALA A 1 478 ? 29.226 38.137 29.315 1.00 16.63 478 ALA A O 1
ATOM 3457 N N . VAL A 1 479 ? 29.452 36.624 30.965 1.00 18.91 479 VAL A N 1
ATOM 3458 C CA . VAL A 1 479 ? 28.317 35.780 30.469 1.00 20.91 479 VAL A CA 1
ATOM 3459 C C . VAL A 1 479 ? 26.973 36.562 30.705 1.00 20.19 479 VAL A C 1
ATOM 3460 O O . VAL A 1 479 ? 26.096 36.625 29.826 1.00 20.18 479 VAL A O 1
ATOM 3464 N N . ALA A 1 480 ? 26.830 37.108 31.894 1.00 18.51 480 ALA A N 1
ATOM 3465 C CA . ALA A 1 480 ? 25.601 37.820 32.255 1.00 21.40 480 ALA A CA 1
ATOM 3466 C C . ALA A 1 480 ? 25.458 39.002 31.282 1.00 20.96 480 ALA A C 1
ATOM 3467 O O . ALA A 1 480 ? 24.399 39.202 30.759 1.00 21.72 480 ALA A O 1
ATOM 3469 N N . THR A 1 481 ? 26.566 39.692 31.005 1.00 19.64 481 THR A N 1
ATOM 3470 C CA . THR A 1 481 ? 26.542 40.870 30.265 1.00 18.28 481 THR A CA 1
ATOM 3471 C C . THR A 1 481 ? 26.214 40.598 28.841 1.00 21.24 481 THR A C 1
ATOM 3472 O O . THR A 1 481 ? 25.364 41.329 28.299 1.00 23.15 481 THR A O 1
ATOM 3476 N N . TYR A 1 482 ? 26.827 39.556 28.247 1.00 18.80 482 TYR A N 1
ATOM 3477 C CA . TYR A 1 482 ? 26.584 39.170 26.876 1.00 19.50 482 TYR A CA 1
ATOM 3478 C C . TYR A 1 482 ? 25.122 38.821 26.595 1.00 20.51 482 TYR A C 1
ATOM 3479 O O . TYR A 1 482 ? 24.536 39.251 25.587 1.00 19.77 482 TYR A O 1
ATOM 3488 N N . TYR A 1 483 ? 24.563 37.957 27.422 1.00 20.02 483 TYR A N 1
ATOM 3489 C CA . TYR A 1 483 ? 23.260 37.460 27.110 1.00 19.66 483 TYR A CA 1
ATOM 3490 C C . TYR A 1 483 ? 22.164 38.468 27.510 1.00 19.35 483 TYR A C 1
ATOM 3491 O O . TYR A 1 483 ? 21.104 38.451 26.948 1.00 19.71 483 TYR A O 1
ATOM 3500 N N . LEU A 1 484 ? 22.446 39.319 28.486 1.00 19.65 484 LEU A N 1
ATOM 3501 C CA . LEU A 1 484 ? 21.587 40.448 28.817 1.00 18.83 484 LEU A CA 1
ATOM 3502 C C . LEU A 1 484 ? 21.458 41.352 27.611 1.00 17.60 484 LEU A C 1
ATOM 3503 O O . LEU A 1 484 ? 20.305 41.745 27.205 1.00 19.20 484 LEU A O 1
ATOM 3508 N N . TYR A 1 485 ? 22.610 41.622 26.998 1.00 16.17 485 TYR A N 1
ATOM 3509 C CA . TYR A 1 485 ? 22.700 42.416 25.808 1.00 16.51 485 TYR A CA 1
ATOM 3510 C C . TYR A 1 485 ? 21.942 41.757 24.653 1.00 19.03 485 TYR A C 1
ATOM 3511 O O . TYR A 1 485 ? 21.109 42.418 24.053 1.00 17.69 485 TYR A O 1
ATOM 3520 N N . MET A 1 486 ? 22.214 40.478 24.339 1.00 16.85 486 MET A N 1
ATOM 3521 C CA . MET A 1 486 ? 21.600 39.854 23.197 1.00 19.19 486 MET A CA 1
ATOM 3522 C C . MET A 1 486 ? 20.051 39.678 23.359 1.00 21.07 486 MET A C 1
ATOM 3523 O O . MET A 1 486 ? 19.307 39.817 22.408 1.00 20.47 486 MET A O 1
ATOM 3528 N N . LYS A 1 487 ? 19.595 39.362 24.555 1.00 21.37 487 LYS A N 1
ATOM 3529 C CA . LYS A 1 487 ? 18.205 39.049 24.799 1.00 23.25 487 LYS A CA 1
ATOM 3530 C C . LYS A 1 487 ? 17.306 40.258 25.072 1.00 21.02 487 LYS A C 1
ATOM 3531 O O . LYS A 1 487 ? 16.144 40.200 24.725 1.00 20.16 487 LYS A O 1
ATOM 3537 N N . TYR A 1 488 ? 17.853 41.333 25.673 1.00 18.96 488 TYR A N 1
ATOM 3538 C CA . TYR A 1 488 ? 17.053 42.480 26.097 1.00 17.77 488 TYR A CA 1
ATOM 3539 C C . TYR A 1 488 ? 17.454 43.741 25.407 1.00 17.07 488 TYR A C 1
ATOM 3540 O O . TYR A 1 488 ? 16.609 44.349 24.854 1.00 18.90 488 TYR A O 1
ATOM 3549 N N . VAL A 1 489 ? 18.738 44.111 25.366 1.00 15.56 489 VAL A N 1
ATOM 3550 C CA . VAL A 1 489 ? 19.113 45.417 24.923 1.00 16.06 489 VAL A CA 1
ATOM 3551 C C . VAL A 1 489 ? 19.113 45.506 23.380 1.00 18.51 489 VAL A C 1
ATOM 3552 O O . VAL A 1 489 ? 18.506 46.386 22.782 1.00 16.56 489 VAL A O 1
ATOM 3556 N N . HIS A 1 490 ? 19.694 44.517 22.745 1.00 15.91 490 HIS A N 1
ATOM 3557 C CA . HIS A 1 490 ? 19.859 44.526 21.327 1.00 18.36 490 HIS A CA 1
ATOM 3558 C C . HIS A 1 490 ? 18.559 44.623 20.541 1.00 18.89 490 HIS A C 1
ATOM 3559 O O . HIS A 1 490 ? 18.431 45.518 19.708 1.00 19.28 490 HIS A O 1
ATOM 3566 N N . PRO A 1 491 ? 17.626 43.677 20.750 1.00 19.51 491 PRO A N 1
ATOM 3567 C CA . PRO A 1 491 ? 16.352 43.772 20.013 1.00 21.10 491 PRO A CA 1
ATOM 3568 C C . PRO A 1 491 ? 15.628 45.116 20.250 1.00 21.08 491 PRO A C 1
ATOM 3569 O O . PRO A 1 491 ? 15.167 45.771 19.291 1.00 21.28 491 PRO A O 1
ATOM 3573 N N . PHE A 1 492 ? 15.631 45.572 21.488 1.00 20.11 492 PHE A N 1
ATOM 3574 C CA . PHE A 1 492 ? 14.905 46.774 21.811 1.00 20.53 492 PHE A CA 1
ATOM 3575 C C . PHE A 1 492 ? 15.497 47.986 21.158 1.00 19.30 492 PHE A C 1
ATOM 3576 O O . PHE A 1 492 ? 14.800 48.703 20.460 1.00 16.73 492 PHE A O 1
ATOM 3584 N N . ILE A 1 493 ? 16.793 48.222 21.355 1.00 19.15 493 ILE A N 1
ATOM 3585 C CA . ILE A 1 493 ? 17.411 49.430 20.813 1.00 19.58 493 ILE A CA 1
ATOM 3586 C C . ILE A 1 493 ? 17.411 49.475 19.272 1.00 19.38 493 ILE A C 1
ATOM 3587 O O . ILE A 1 493 ? 16.980 50.465 18.653 1.00 20.13 493 ILE A O 1
ATOM 3592 N N . PHE A 1 494 ? 17.858 48.390 18.646 1.00 18.51 494 PHE A N 1
ATOM 3593 C CA . PHE A 1 494 ? 17.883 48.316 17.192 1.00 17.14 494 PHE A CA 1
ATOM 3594 C C . PHE A 1 494 ? 16.477 48.431 16.632 1.00 17.41 494 PHE A C 1
ATOM 3595 O O . PHE A 1 494 ? 16.286 49.111 15.629 1.00 18.68 494 PHE A O 1
ATOM 3603 N N . SER A 1 495 ? 15.475 47.797 17.241 1.00 16.80 495 SER A N 1
ATOM 3604 C CA . SER A 1 495 ? 14.117 48.026 16.739 1.00 16.37 495 SER A CA 1
ATOM 3605 C C . SER A 1 495 ? 13.622 49.458 16.915 1.00 17.05 495 SER A C 1
ATOM 3606 O O . SER A 1 495 ? 13.008 50.001 16.032 1.00 20.10 495 SER A O 1
ATOM 3609 N N . LEU A 1 496 ? 13.890 50.077 18.042 1.00 17.25 496 LEU A N 1
ATOM 3610 C CA . LEU A 1 496 ? 13.591 51.522 18.246 1.00 16.00 496 LEU A CA 1
ATOM 3611 C C . LEU A 1 496 ? 14.264 52.435 17.211 1.00 15.94 496 LEU A C 1
ATOM 3612 O O . LEU A 1 496 ? 13.677 53.366 16.664 1.00 15.72 496 LEU A O 1
ATOM 3617 N N . CYS A 1 497 ? 15.498 52.124 16.848 1.00 16.51 497 CYS A N 1
ATOM 3618 C CA . CYS A 1 497 ? 16.140 52.845 15.781 1.00 17.22 497 CYS A CA 1
ATOM 3619 C C . CYS A 1 497 ? 15.370 52.791 14.452 1.00 15.78 497 CYS A C 1
ATOM 3620 O O . CYS A 1 497 ? 15.561 53.654 13.602 1.00 14.12 497 CYS A O 1
ATOM 3623 N N . THR A 1 498 ? 14.584 51.753 14.194 1.00 15.21 498 THR A N 1
ATOM 3624 C CA . THR A 1 498 ? 13.877 51.730 12.917 1.00 15.91 498 THR A CA 1
ATOM 3625 C C . THR A 1 498 ? 12.761 52.801 12.838 1.00 17.12 498 THR A C 1
ATOM 3626 O O . THR A 1 498 ? 12.264 53.109 11.741 1.00 17.28 498 THR A O 1
ATOM 3630 N N . ILE A 1 499 ? 12.427 53.409 13.954 1.00 16.61 499 ILE A N 1
ATOM 3631 C CA . ILE A 1 499 ? 11.462 54.502 13.956 1.00 20.09 499 ILE A CA 1
ATOM 3632 C C . ILE A 1 499 ? 11.959 55.833 14.525 1.00 19.92 499 ILE A C 1
ATOM 3633 O O . ILE A 1 499 ? 11.402 56.852 14.197 1.00 22.74 499 ILE A O 1
ATOM 3638 N N . ILE A 1 500 ? 13.003 55.833 15.331 1.00 20.12 500 ILE A N 1
ATOM 3639 C CA . ILE A 1 500 ? 13.568 57.062 15.874 1.00 22.02 500 ILE A CA 1
ATOM 3640 C C . ILE A 1 500 ? 14.846 57.380 15.085 1.00 21.91 500 ILE A C 1
ATOM 3641 O O . ILE A 1 500 ? 15.599 56.473 14.813 1.00 24.18 500 ILE A O 1
ATOM 3646 N N . PRO A 1 501 ? 15.048 58.642 14.683 1.00 20.49 501 PRO A N 1
ATOM 3647 C CA . PRO A 1 501 ? 16.099 59.079 13.779 1.00 20.12 501 PRO A CA 1
ATOM 3648 C C . PRO A 1 501 ? 17.407 59.342 14.447 1.00 20.65 501 PRO A C 1
ATOM 3649 O O . PRO A 1 501 ? 17.894 60.450 14.361 1.00 23.75 501 PRO A O 1
ATOM 3653 N N . LEU A 1 502 ? 17.969 58.311 15.083 1.00 20.97 502 LEU A N 1
ATOM 3654 C CA . LEU A 1 502 ? 19.193 58.382 15.882 1.00 20.27 502 LEU A CA 1
ATOM 3655 C C . LEU A 1 502 ? 19.955 57.078 15.693 1.00 20.27 502 LEU A C 1
ATOM 3656 O O . LEU A 1 502 ? 19.363 56.049 15.326 1.00 19.26 502 LEU A O 1
ATOM 3661 N N . ASN A 1 503 ? 21.249 57.096 15.963 1.00 19.15 503 ASN A N 1
ATOM 3662 C CA . ASN A 1 503 ? 22.002 55.868 15.980 1.00 18.12 503 ASN A CA 1
ATOM 3663 C C . ASN A 1 503 ? 21.817 55.120 17.284 1.00 18.17 503 ASN A C 1
ATOM 3664 O O . ASN A 1 503 ? 21.228 55.638 18.206 1.00 17.96 503 ASN A O 1
ATOM 3669 N N . PRO A 1 504 ? 22.264 53.866 17.336 1.00 18.48 504 PRO A N 1
ATOM 3670 C CA . PRO A 1 504 ? 22.117 53.052 18.514 1.00 18.98 504 PRO A CA 1
ATOM 3671 C C . PRO A 1 504 ? 22.679 53.623 19.828 1.00 18.58 504 PRO A C 1
ATOM 3672 O O . PRO A 1 504 ? 21.999 53.560 20.847 1.00 20.15 504 PRO A O 1
ATOM 3676 N N . ASP A 1 505 ? 23.886 54.152 19.802 1.00 18.06 505 ASP A N 1
ATOM 3677 C CA . ASP A 1 505 ? 24.513 54.783 20.950 1.00 18.43 505 ASP A CA 1
ATOM 3678 C C . ASP A 1 505 ? 23.552 55.829 21.612 1.00 19.43 505 ASP A C 1
ATOM 3679 O O . ASP A 1 505 ? 23.424 55.927 22.861 1.00 17.11 505 ASP A O 1
ATOM 3684 N N . GLU A 1 506 ? 22.955 56.632 20.751 1.00 18.96 506 GLU A N 1
ATOM 3685 C CA . GLU A 1 506 ? 22.145 57.779 21.141 1.00 21.92 506 GLU A CA 1
ATOM 3686 C C . GLU A 1 506 ? 20.791 57.257 21.596 1.00 19.33 506 GLU A C 1
ATOM 3687 O O . GLU A 1 506 ? 20.328 57.583 22.662 1.00 19.91 506 GLU A O 1
ATOM 3693 N N . THR A 1 507 ? 20.223 56.349 20.801 1.00 17.48 507 THR A N 1
ATOM 3694 C CA . THR A 1 507 ? 18.968 55.734 21.088 1.00 17.03 507 THR A CA 1
ATOM 3695 C C . THR A 1 507 ? 18.956 55.010 22.413 1.00 19.56 507 THR A C 1
ATOM 3696 O O . THR A 1 507 ? 17.941 55.058 23.135 1.00 17.99 507 THR A O 1
ATOM 3700 N N . LEU A 1 508 ? 20.091 54.402 22.774 1.00 20.79 508 LEU A N 1
ATOM 3701 C CA . LEU A 1 508 ? 20.280 53.840 24.127 1.00 20.10 508 LEU A CA 1
ATOM 3702 C C . LEU A 1 508 ? 20.266 54.876 25.269 1.00 19.96 508 LEU A C 1
ATOM 3703 O O . LEU A 1 508 ? 19.804 54.609 26.366 1.00 19.00 508 LEU A O 1
ATOM 3708 N N . ARG A 1 509 ? 20.822 56.029 25.011 1.00 19.65 509 ARG A N 1
ATOM 3709 C CA . ARG A 1 509 ? 21.188 56.953 26.066 1.00 19.99 509 ARG A CA 1
ATOM 3710 C C . ARG A 1 509 ? 20.250 58.160 26.209 1.00 20.64 509 ARG A C 1
ATOM 3711 O O . ARG A 1 509 ? 20.205 58.683 27.288 1.00 20.77 509 ARG A O 1
ATOM 3719 N N . LYS A 1 510 ? 19.522 58.600 25.178 1.00 19.38 510 LYS A N 1
ATOM 3720 C CA . LYS A 1 510 ? 18.698 59.805 25.374 1.00 21.52 510 LYS A CA 1
ATOM 3721 C C . LYS A 1 510 ? 17.593 59.621 26.433 1.00 18.34 510 LYS A C 1
ATOM 3722 O O . LYS A 1 510 ? 17.040 58.558 26.552 1.00 16.95 510 LYS A O 1
ATOM 3728 N N . GLY A 1 511 ? 17.209 60.693 27.094 1.00 17.07 511 GLY A N 1
ATOM 3729 C CA . GLY A 1 511 ? 15.956 60.661 27.962 1.00 17.18 511 GLY A CA 1
ATOM 3730 C C . GLY A 1 511 ? 14.730 60.210 27.144 1.00 16.17 511 GLY A C 1
ATOM 3731 O O . GLY A 1 511 ? 14.680 60.444 25.932 1.00 15.99 511 GLY A O 1
ATOM 3732 N N . THR A 1 512 ? 13.753 59.548 27.771 1.00 16.16 512 THR A N 1
ATOM 3733 C CA . THR A 1 512 ? 12.487 59.238 27.105 1.00 16.47 512 THR A CA 1
ATOM 3734 C C . THR A 1 512 ? 11.713 60.453 26.568 1.00 16.16 512 THR A C 1
ATOM 3735 O O . THR A 1 512 ? 11.050 60.388 25.526 1.00 17.63 512 THR A O 1
ATOM 3739 N N . GLY A 1 513 ? 11.800 61.585 27.246 1.00 16.07 513 GLY A N 1
ATOM 3740 C CA . GLY A 1 513 ? 11.231 62.818 26.699 1.00 15.04 513 GLY A CA 1
ATOM 3741 C C . GLY A 1 513 ? 11.826 63.215 25.366 1.00 16.97 513 GLY A C 1
ATOM 3742 O O . GLY A 1 513 ? 11.109 63.641 24.442 1.00 15.72 513 GLY A O 1
ATOM 3743 N N . THR A 1 514 ? 13.146 63.077 25.230 1.00 18.03 514 THR A N 1
ATOM 3744 C CA . THR A 1 514 ? 13.807 63.398 23.965 1.00 18.93 514 THR A CA 1
ATOM 3745 C C . THR A 1 514 ? 13.435 62.421 22.879 1.00 17.35 514 THR A C 1
ATOM 3746 O O . THR A 1 514 ? 13.295 62.823 21.698 1.00 19.01 514 THR A O 1
ATOM 3750 N N . LEU A 1 515 ? 13.267 61.165 23.254 1.00 16.50 515 LEU A N 1
ATOM 3751 C CA . LEU A 1 515 ? 12.792 60.161 22.294 1.00 18.10 515 LEU A CA 1
ATOM 3752 C C . LEU A 1 515 ? 11.440 60.564 21.677 1.00 17.79 515 LEU A C 1
ATOM 3753 O O . LEU A 1 515 ? 11.265 60.439 20.448 1.00 16.16 515 LEU A O 1
ATOM 3758 N N . CYS A 1 516 ? 10.508 60.958 22.556 1.00 17.62 516 CYS A N 1
ATOM 3759 C CA . CYS A 1 516 ? 9.201 61.517 22.161 1.00 18.65 516 CYS A CA 1
ATOM 3760 C C . CYS A 1 516 ? 9.358 62.661 21.237 1.00 18.39 516 CYS A C 1
ATOM 3761 O O . CYS A 1 516 ? 8.719 62.694 20.161 1.00 18.28 516 CYS A O 1
ATOM 3764 N N . GLU A 1 517 ? 10.227 63.585 21.617 1.00 16.59 517 GLU A N 1
ATOM 3765 C CA . GLU A 1 517 ? 10.483 64.738 20.756 1.00 19.12 517 GLU A CA 1
ATOM 3766 C C . GLU A 1 517 ? 10.856 64.353 19.255 1.00 19.74 517 GLU A C 1
ATOM 3767 O O . GLU A 1 517 ? 10.376 64.950 18.243 1.00 16.22 517 GLU A O 1
ATOM 3773 N N . MET A 1 518 ? 11.706 63.336 19.153 1.00 19.06 518 MET A N 1
ATOM 3774 C CA . MET A 1 518 ? 12.250 62.903 17.876 1.00 19.97 518 MET A CA 1
ATOM 3775 C C . MET A 1 518 ? 11.080 62.300 17.119 1.00 18.48 518 MET A C 1
ATOM 3776 O O . MET A 1 518 ? 10.855 62.626 15.961 1.00 19.30 518 MET A O 1
ATOM 3781 N N . LEU A 1 519 ? 10.254 61.523 17.788 1.00 18.35 519 LEU A N 1
ATOM 3782 C CA . LEU A 1 519 ? 9.071 60.999 17.085 1.00 18.25 519 LEU A CA 1
ATOM 3783 C C . LEU A 1 519 ? 8.160 62.103 16.574 1.00 18.07 519 LEU A C 1
ATOM 3784 O O . LEU A 1 519 ? 7.639 62.062 15.433 1.00 18.71 519 LEU A O 1
ATOM 3789 N N . LEU A 1 520 ? 7.960 63.115 17.399 1.00 16.22 520 LEU A N 1
ATOM 3790 C CA . LEU A 1 520 ? 7.038 64.193 17.016 1.00 14.94 520 LEU A CA 1
ATOM 3791 C C . LEU A 1 520 ? 7.598 65.028 15.919 1.00 15.11 520 LEU A C 1
ATOM 3792 O O . LEU A 1 520 ? 6.865 65.472 15.090 1.00 15.50 520 LEU A O 1
ATOM 3797 N N . MET A 1 521 ? 8.910 65.230 15.906 1.00 16.54 521 MET A N 1
ATOM 3798 C CA . MET A 1 521 ? 9.561 65.994 14.881 1.00 17.55 521 MET A CA 1
ATOM 3799 C C . MET A 1 521 ? 9.408 65.348 13.513 1.00 18.50 521 MET A C 1
ATOM 3800 O O . MET A 1 521 ? 9.261 66.031 12.511 1.00 17.98 521 MET A O 1
ATOM 3805 N N . VAL A 1 522 ? 9.508 64.031 13.467 1.00 19.29 522 VAL A N 1
ATOM 3806 C CA . VAL A 1 522 ? 9.305 63.351 12.214 1.00 19.17 522 VAL A CA 1
ATOM 3807 C C . VAL A 1 522 ? 7.887 63.602 11.734 1.00 19.60 522 VAL A C 1
ATOM 3808 O O . VAL A 1 522 ? 7.630 63.998 10.576 1.00 17.95 522 VAL A O 1
ATOM 3812 N N . GLN A 1 523 ? 6.960 63.391 12.628 1.00 19.34 523 GLN A N 1
ATOM 3813 C CA . GLN A 1 523 ? 5.572 63.560 12.215 1.00 19.97 523 GLN A CA 1
ATOM 3814 C C . GLN A 1 523 ? 5.322 64.981 11.787 1.00 19.62 523 GLN A C 1
ATOM 3815 O O . GLN A 1 523 ? 4.639 65.209 10.775 1.00 17.15 523 GLN A O 1
ATOM 3821 N N . ALA A 1 524 ? 5.958 65.946 12.440 1.00 20.70 524 ALA A N 1
ATOM 3822 C CA . ALA A 1 524 ? 5.686 67.342 12.058 1.00 20.49 524 ALA A CA 1
ATOM 3823 C C . ALA A 1 524 ? 6.315 67.665 10.732 1.00 20.77 524 ALA A C 1
ATOM 3824 O O . ALA A 1 524 ? 5.675 68.263 9.830 1.00 17.16 524 ALA A O 1
ATOM 3826 N N . TYR A 1 525 ? 7.596 67.304 10.603 1.00 20.82 525 TYR A N 1
ATOM 3827 C CA . TYR A 1 525 ? 8.285 67.478 9.330 1.00 20.13 525 TYR A CA 1
ATOM 3828 C C . TYR A 1 525 ? 7.543 66.851 8.161 1.00 19.96 525 TYR A C 1
ATOM 3829 O O . TYR A 1 525 ? 7.354 67.476 7.144 1.00 20.42 525 TYR A O 1
ATOM 3838 N N . GLN A 1 526 ? 7.056 65.632 8.307 1.00 20.95 526 GLN A N 1
ATOM 3839 C CA . GLN A 1 526 ? 6.378 64.980 7.167 1.00 22.34 526 GLN A CA 1
ATOM 3840 C C . GLN A 1 526 ? 5.031 65.599 6.864 1.00 23.06 526 GLN A C 1
ATOM 3841 O O . GLN A 1 526 ? 4.588 65.487 5.792 1.00 22.04 526 GLN A O 1
ATOM 3847 N N . HIS A 1 527 ? 4.409 66.307 7.784 1.00 24.10 527 HIS A N 1
ATOM 3848 C CA . HIS A 1 527 ? 3.142 66.931 7.456 1.00 22.86 527 HIS A CA 1
ATOM 3849 C C . HIS A 1 527 ? 3.405 68.401 7.127 1.00 22.60 527 HIS A C 1
ATOM 3850 O O . HIS A 1 527 ? 2.491 69.203 7.098 1.00 19.88 527 HIS A O 1
ATOM 3857 N N . ASN A 1 528 ? 4.683 68.747 6.924 1.00 22.44 528 ASN A N 1
ATOM 3858 C CA . ASN A 1 528 ? 5.080 70.094 6.609 1.00 22.71 528 ASN A CA 1
ATOM 3859 C C . ASN A 1 528 ? 4.731 71.122 7.629 1.00 22.36 528 ASN A C 1
ATOM 3860 O O . ASN A 1 528 ? 4.410 72.259 7.259 1.00 23.51 528 ASN A O 1
ATOM 3865 N N . ILE A 1 529 ? 4.805 70.757 8.896 1.00 21.20 529 ILE A N 1
ATOM 3866 C CA . ILE A 1 529 ? 4.521 71.696 9.993 1.00 22.58 529 ILE A CA 1
ATOM 3867 C C . ILE A 1 529 ? 5.823 72.264 10.520 1.00 21.23 529 ILE A C 1
ATOM 3868 O O . ILE A 1 529 ? 6.727 71.539 10.852 1.00 21.43 529 ILE A O 1
ATOM 3873 N N . LEU A 1 530 ? 5.925 73.574 10.541 1.00 19.14 530 LEU A N 1
ATOM 3874 C CA . LEU A 1 530 ? 7.057 74.269 11.104 1.00 21.18 530 LEU A CA 1
ATOM 3875 C C . LEU A 1 530 ? 7.153 73.978 12.596 1.00 20.70 530 LEU A C 1
ATOM 3876 O O . LEU A 1 530 ? 6.177 74.120 13.337 1.00 19.87 530 LEU A O 1
ATOM 3881 N N . LEU A 1 531 ? 8.331 73.579 13.028 1.00 20.89 531 LEU A N 1
ATOM 3882 C CA . LEU A 1 531 ? 8.564 73.322 14.413 1.00 21.22 531 LEU A CA 1
ATOM 3883 C C . LEU A 1 531 ? 8.603 74.596 15.258 1.00 21.77 531 LEU A C 1
ATOM 3884 O O . LEU A 1 531 ? 9.291 75.596 14.921 1.00 22.52 531 LEU A O 1
ATOM 3889 N N . PRO A 1 532 ? 7.939 74.544 16.411 1.00 21.11 532 PRO A N 1
ATOM 3890 C CA . PRO A 1 532 ? 8.120 75.619 17.375 1.00 21.82 532 PRO A CA 1
ATOM 3891 C C . PRO A 1 532 ? 9.527 75.548 17.923 1.00 22.42 532 PRO A C 1
ATOM 3892 O O . PRO A 1 532 ? 10.099 74.478 17.966 1.00 19.88 532 PRO A O 1
ATOM 3896 N N . ASN A 1 533 ? 10.089 76.701 18.282 1.00 23.73 533 ASN A N 1
ATOM 3897 C CA . ASN A 1 533 ? 11.278 76.772 19.106 1.00 23.76 533 ASN A CA 1
ATOM 3898 C C . ASN A 1 533 ? 11.073 76.230 20.531 1.00 23.10 533 ASN A C 1
ATOM 3899 O O . ASN A 1 533 ? 9.961 76.149 21.049 1.00 21.09 533 ASN A O 1
ATOM 3904 N N . LYS A 1 534 ? 12.168 75.859 21.143 1.00 23.26 534 LYS A N 1
ATOM 3905 C CA . LYS A 1 534 ? 12.161 75.339 22.507 1.00 24.91 534 LYS A CA 1
ATOM 3906 C C . LYS A 1 534 ? 11.668 76.382 23.474 1.00 22.25 534 LYS A C 1
ATOM 3907 O O . LYS A 1 534 ? 12.006 77.531 23.350 1.00 22.87 534 LYS A O 1
ATOM 3913 N N . HIS A 1 535 ? 10.794 75.930 24.354 1.00 23.36 535 HIS A N 1
ATOM 3914 C CA . HIS A 1 535 ? 10.198 76.685 25.401 1.00 26.20 535 HIS A CA 1
ATOM 3915 C C . HIS A 1 535 ? 11.211 77.050 26.439 1.00 29.33 535 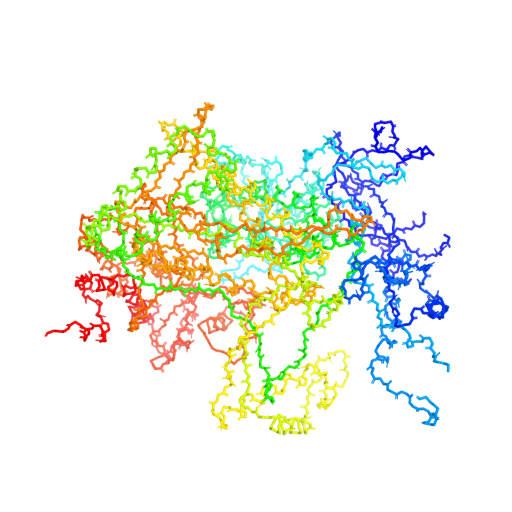HIS A C 1
ATOM 3916 O O . HIS A 1 535 ? 12.068 76.259 26.802 1.00 27.86 535 HIS A O 1
ATOM 3923 N N . THR A 1 536 ? 11.088 78.247 26.941 1.00 33.30 536 THR A N 1
ATOM 3924 C CA . THR A 1 536 ? 11.929 78.674 28.019 1.00 41.06 536 THR A CA 1
ATOM 3925 C C . THR A 1 536 ? 11.002 79.208 29.134 1.00 39.31 536 THR A C 1
ATOM 3926 O O . THR A 1 536 ? 10.122 80.011 28.848 1.00 35.65 536 THR A O 1
ATOM 3930 N N . ASP A 1 537 ? 11.159 78.689 30.360 1.00 42.86 537 ASP A N 1
ATOM 3931 C CA . ASP A 1 537 ? 10.273 79.026 31.517 1.00 49.56 537 ASP A CA 1
ATOM 3932 C C . ASP A 1 537 ? 10.438 80.494 31.848 1.00 43.01 537 ASP A C 1
ATOM 3933 O O . ASP A 1 537 ? 11.549 81.017 31.737 1.00 41.07 537 ASP A O 1
ATOM 3938 N N . PRO A 1 538 ? 9.356 81.176 32.240 1.00 42.08 538 PRO A N 1
ATOM 3939 C CA . PRO A 1 538 ? 9.576 82.583 32.662 1.00 45.07 538 PRO A CA 1
ATOM 3940 C C . PRO A 1 538 ? 10.477 82.629 33.918 1.00 40.47 538 PRO A C 1
ATOM 3941 O O . PRO A 1 538 ? 10.433 81.745 34.751 1.00 37.53 538 PRO A O 1
ATOM 3945 N N . ILE A 1 539 ? 11.354 83.605 33.995 1.00 43.51 539 ILE A N 1
ATOM 3946 C CA . ILE A 1 539 ? 12.250 83.700 35.140 1.00 50.31 539 ILE A CA 1
ATOM 3947 C C . ILE A 1 539 ? 11.491 83.989 36.479 1.00 47.60 539 ILE A C 1
ATOM 3948 O O . ILE A 1 539 ? 11.842 83.442 37.533 1.00 51.19 539 ILE A O 1
ATOM 3953 N N . GLU A 1 540 ? 10.438 84.799 36.412 1.00 44.27 540 GLU A N 1
ATOM 3954 C CA . GLU A 1 540 ? 9.598 85.072 37.551 1.00 50.75 540 GLU A CA 1
ATOM 3955 C C . GLU A 1 540 ? 8.140 85.220 37.161 1.00 50.24 540 GLU A C 1
ATOM 3956 O O . GLU A 1 540 ? 7.813 85.950 36.236 1.00 53.56 540 GLU A O 1
ATOM 3962 N N . ARG A 1 541 ? 7.257 84.510 37.857 1.00 52.61 541 ARG A N 1
ATOM 3963 C CA . ARG A 1 541 ? 5.822 84.740 37.713 1.00 57.54 541 ARG A CA 1
ATOM 3964 C C . ARG A 1 541 ? 5.223 85.205 39.044 1.00 52.41 541 ARG A C 1
ATOM 3965 O O . ARG A 1 541 ? 5.715 84.840 40.107 1.00 45.76 541 ARG A O 1
ATOM 3973 N N . PHE A 1 542 ? 4.164 86.001 38.936 1.00 44.69 542 PHE A N 1
ATOM 3974 C CA . PHE A 1 542 ? 3.443 86.587 40.052 1.00 46.43 542 PHE A CA 1
ATOM 3975 C C . PHE A 1 542 ? 1.994 86.126 40.063 1.00 43.40 542 PHE A C 1
ATOM 3976 O O . PHE A 1 542 ? 1.416 85.939 39.011 1.00 46.07 542 PHE A O 1
ATOM 3984 N N . TYR A 1 543 ? 1.415 85.933 41.246 1.00 41.96 543 TYR A N 1
ATOM 3985 C CA . TYR A 1 543 ? -0.023 85.674 41.377 1.00 39.97 543 TYR A CA 1
ATOM 3986 C C . TYR A 1 543 ? -0.541 86.569 42.499 1.00 41.65 543 TYR A C 1
ATOM 3987 O O . TYR A 1 543 ? 0.081 86.627 43.550 1.00 37.81 543 TYR A O 1
ATOM 3996 N N . ASP A 1 544 ? -1.637 87.305 42.238 1.00 50.23 544 ASP A N 1
ATOM 3997 C CA . ASP A 1 544 ? -2.232 88.250 43.203 1.00 50.31 544 ASP A CA 1
ATOM 3998 C C . ASP A 1 544 ? -1.166 89.166 43.789 1.00 45.83 544 ASP A C 1
ATOM 3999 O O . ASP A 1 544 ? -1.158 89.428 44.993 1.00 42.53 544 ASP A O 1
ATOM 4004 N N . GLY A 1 545 ? -0.209 89.587 42.967 1.00 44.66 545 GLY A N 1
ATOM 4005 C CA . GLY A 1 545 ? 0.871 90.468 43.449 1.00 45.61 545 GLY A CA 1
ATOM 4006 C C . GLY A 1 545 ? 1.991 89.782 44.224 1.00 43.57 545 GLY A C 1
ATOM 4007 O O . GLY A 1 545 ? 2.916 90.450 44.659 1.00 40.05 545 GLY A O 1
ATOM 4008 N N . HIS A 1 546 ? 1.925 88.453 44.376 1.00 44.82 546 HIS A N 1
ATOM 4009 C CA . HIS A 1 546 ? 2.960 87.692 45.071 1.00 43.36 546 HIS A CA 1
ATOM 4010 C C . HIS A 1 546 ? 3.864 87.035 44.060 1.00 40.92 546 HIS A C 1
ATOM 4011 O O . HIS A 1 546 ? 3.390 86.616 43.005 1.00 39.36 546 HIS A O 1
ATOM 4018 N N . LEU A 1 547 ? 5.144 86.906 44.396 1.00 35.36 547 LEU A N 1
ATOM 4019 C CA . LEU A 1 547 ? 6.057 86.151 43.581 1.00 35.19 547 LEU A CA 1
ATOM 4020 C C . LEU A 1 547 ? 5.836 84.672 43.844 1.00 39.49 547 LEU A C 1
ATOM 4021 O O . LEU A 1 547 ? 5.734 84.232 44.999 1.00 33.69 547 LEU A O 1
ATOM 4026 N N . LEU A 1 548 ? 5.764 83.904 42.759 1.00 42.13 548 LEU A N 1
ATOM 4027 C CA . LEU A 1 548 ? 5.578 82.449 42.852 1.00 40.28 548 LEU A CA 1
ATOM 4028 C C . LEU A 1 548 ? 6.923 81.806 43.062 1.00 37.80 548 LEU A C 1
ATOM 4029 O O . LEU A 1 548 ? 7.854 82.113 42.353 1.00 35.70 548 LEU A O 1
ATOM 4034 N N . GLU A 1 549 ? 7.026 80.922 44.041 1.00 38.31 549 GLU A N 1
ATOM 4035 C CA . GLU A 1 549 ? 8.184 80.044 44.123 1.00 42.35 549 GLU A CA 1
ATOM 4036 C C . GLU A 1 549 ? 8.039 78.899 43.075 1.00 40.17 549 GLU A C 1
ATOM 4037 O O . GLU A 1 549 ? 8.996 78.557 42.400 1.00 42.48 549 GLU A O 1
ATOM 4043 N N . SER A 1 550 ? 6.844 78.346 42.906 1.00 38.50 550 SER A N 1
ATOM 4044 C CA . SER A 1 550 ? 6.590 77.314 41.885 1.00 38.43 550 SER A CA 1
ATOM 4045 C C . SER A 1 550 ? 5.113 77.257 41.511 1.00 40.73 550 SER A C 1
ATOM 4046 O O . SER A 1 550 ? 4.266 77.726 42.275 1.00 36.12 550 SER A O 1
ATOM 4049 N N . GLU A 1 551 ? 4.802 76.694 40.341 1.00 39.13 551 GLU A N 1
ATOM 4050 C CA . GLU A 1 551 ? 3.437 76.439 39.993 1.00 40.57 551 GLU A CA 1
ATOM 4051 C C . GLU A 1 551 ? 3.343 75.193 39.183 1.00 40.24 551 GLU A C 1
ATOM 4052 O O . GLU A 1 551 ? 4.229 74.920 38.379 1.00 36.73 551 GLU A O 1
ATOM 4058 N N . THR A 1 552 ? 2.225 74.489 39.366 1.00 31.41 552 THR A N 1
ATOM 4059 C CA . THR A 1 552 ? 2.056 73.133 38.865 1.00 29.30 552 THR A CA 1
ATOM 4060 C C . THR A 1 552 ? 0.544 72.919 38.803 1.00 24.59 552 THR A C 1
ATOM 4061 O O . THR A 1 552 ? -0.229 73.902 38.821 1.00 24.34 552 THR A O 1
ATOM 4065 N N . TYR A 1 553 ? 0.113 71.681 38.633 1.00 24.38 553 TYR A N 1
ATOM 4066 C CA . TYR A 1 553 ? -1.315 71.311 38.586 1.00 21.50 553 TYR A CA 1
ATOM 4067 C C . TYR A 1 553 ? -1.438 70.139 39.474 1.00 22.88 553 TYR A C 1
ATOM 4068 O O . TYR A 1 553 ? -0.428 69.463 39.737 1.00 21.71 553 TYR A O 1
ATOM 4077 N N . VAL A 1 554 ? -2.679 69.882 39.915 1.00 22.49 554 VAL A N 1
ATOM 4078 C CA . VAL A 1 554 ? -2.983 68.719 40.723 1.00 23.57 554 VAL A CA 1
ATOM 4079 C C . VAL A 1 554 ? -2.886 67.475 39.839 1.00 23.75 554 VAL A C 1
ATOM 4080 O O . VAL A 1 554 ? -3.482 67.431 38.755 1.00 22.13 554 VAL A O 1
ATOM 4084 N N . GLY A 1 555 ? -2.198 66.447 40.332 1.00 20.83 555 GLY A N 1
ATOM 4085 C CA . GLY A 1 555 ? -1.963 65.245 39.535 1.00 20.80 555 GLY A CA 1
ATOM 4086 C C . GLY A 1 555 ? -2.889 64.086 39.806 1.00 20.73 555 GLY A C 1
ATOM 4087 O O . GLY A 1 555 ? -4.108 64.235 39.916 1.00 22.97 555 GLY A O 1
ATOM 4088 N N . GLY A 1 556 ? -2.323 62.903 39.917 1.00 21.28 556 GLY A N 1
ATOM 4089 C CA . GLY A 1 556 ? -3.163 61.707 40.133 1.00 21.36 556 GLY A CA 1
ATOM 4090 C C . GLY A 1 556 ? -3.829 61.702 41.492 1.00 20.42 556 GLY A C 1
ATOM 4091 O O . GLY A 1 556 ? -3.382 62.400 42.420 1.00 20.71 556 GLY A O 1
ATOM 4092 N N . HIS A 1 557 ? -4.908 60.926 41.595 1.00 20.14 557 HIS A N 1
ATOM 4093 C CA . HIS A 1 557 ? -5.651 60.853 42.790 1.00 19.43 557 HIS A CA 1
ATOM 4094 C C . HIS A 1 557 ? -5.339 59.547 43.440 1.00 19.17 557 HIS A C 1
ATOM 4095 O O . HIS A 1 557 ? -5.502 58.503 42.811 1.00 17.82 557 HIS A O 1
ATOM 4102 N N . VAL A 1 558 ? -5.051 59.602 44.749 1.00 18.85 558 VAL A N 1
ATOM 4103 C CA . VAL A 1 558 ? -4.696 58.416 45.507 1.00 19.89 558 VAL A CA 1
ATOM 4104 C C . VAL A 1 558 ? -5.453 58.330 46.821 1.00 18.52 558 VAL A C 1
ATOM 4105 O O . VAL A 1 558 ? -5.563 59.326 47.525 1.00 18.69 558 VAL A O 1
ATOM 4109 N N . GLU A 1 559 ? -5.873 57.127 47.189 1.00 19.90 559 GLU A N 1
ATOM 4110 C CA . GLU A 1 559 ? -6.598 56.916 48.464 1.00 22.36 559 GLU A CA 1
ATOM 4111 C C . GLU A 1 559 ? -6.223 55.594 49.154 1.00 21.57 559 GLU A C 1
ATOM 4112 O O . GLU A 1 559 ? -6.138 54.539 48.518 1.00 20.69 559 GLU A O 1
ATOM 4118 N N . SER A 1 560 ? -6.022 55.694 50.460 1.00 22.71 560 SER A N 1
ATOM 4119 C CA . SER A 1 560 ? -5.955 54.562 51.314 1.00 26.77 560 SER A CA 1
ATOM 4120 C C . SER A 1 560 ? -7.319 54.440 52.030 1.00 27.32 560 SER A C 1
ATOM 4121 O O . SER A 1 560 ? -7.665 55.283 52.781 1.00 27.99 560 SER A O 1
ATOM 4124 N N . LEU A 1 561 ? -8.034 53.356 51.817 1.00 28.64 561 LEU A N 1
ATOM 4125 C CA . LEU A 1 561 ? -9.384 53.169 52.379 1.00 33.13 561 LEU A CA 1
ATOM 4126 C C . LEU A 1 561 ? -9.388 52.151 53.499 1.00 34.49 561 LEU A C 1
ATOM 4127 O O . LEU A 1 561 ? -10.122 52.279 54.437 1.00 36.89 561 LEU A O 1
ATOM 4132 N N . GLU A 1 562 ? -8.568 51.125 53.389 1.00 34.31 562 GLU A N 1
ATOM 4133 C CA . GLU A 1 562 ? -8.555 50.093 54.396 1.00 33.10 562 GLU A CA 1
ATOM 4134 C C . GLU A 1 562 ? -7.161 49.494 54.605 1.00 31.37 562 GLU A C 1
ATOM 4135 O O . GLU A 1 562 ? -6.351 49.450 53.691 1.00 27.40 562 GLU A O 1
ATOM 4141 N N . ALA A 1 563 ? -6.931 49.010 55.819 1.00 26.00 563 ALA A N 1
ATOM 4142 C CA . ALA A 1 563 ? -5.779 48.282 56.150 1.00 24.54 563 ALA A CA 1
ATOM 4143 C C . ALA A 1 563 ? -6.215 46.912 56.653 1.00 28.60 563 ALA A C 1
ATOM 4144 O O . ALA A 1 563 ? -7.435 46.667 56.898 1.00 28.71 563 ALA A O 1
ATOM 4146 N N . GLY A 1 564 ? -5.273 45.977 56.714 1.00 25.92 564 GLY A N 1
ATOM 4147 C CA . GLY A 1 564 ? -5.645 44.613 57.136 1.00 24.14 564 GLY A CA 1
ATOM 4148 C C . GLY A 1 564 ? -5.182 43.508 56.205 1.00 24.18 564 GLY A C 1
ATOM 4149 O O . GLY A 1 564 ? -4.513 43.737 55.177 1.00 23.78 564 GLY A O 1
ATOM 4150 N N . VAL A 1 565 ? -5.519 42.283 56.587 1.00 23.15 565 VAL A N 1
ATOM 4151 C CA . VAL A 1 565 ? -5.235 41.093 55.822 1.00 22.59 565 VAL A CA 1
ATOM 4152 C C . VAL A 1 565 ? -6.552 40.753 55.195 1.00 23.67 565 VAL A C 1
ATOM 4153 O O . VAL A 1 565 ? -7.576 40.773 55.894 1.00 22.28 565 VAL A O 1
ATOM 4157 N N . PHE A 1 566 ? -6.518 40.424 53.901 1.00 24.49 566 PHE A N 1
ATOM 4158 C CA . PHE A 1 566 ? -7.663 39.961 53.133 1.00 22.97 566 PHE A CA 1
ATOM 4159 C C . PHE A 1 566 ? -7.270 38.669 52.395 1.00 25.28 566 PHE A C 1
ATOM 4160 O O . PHE A 1 566 ? -6.213 38.590 51.777 1.00 23.69 566 PHE A O 1
ATOM 4168 N N . ARG A 1 567 ? -8.094 37.639 52.498 1.00 24.77 567 ARG A N 1
ATOM 4169 C CA . ARG A 1 567 ? -7.742 36.329 51.974 1.00 26.93 567 ARG A CA 1
ATOM 4170 C C . ARG A 1 567 ? -8.963 35.605 51.462 1.00 27.00 567 ARG A C 1
ATOM 4171 O O . ARG A 1 567 ? -10.005 35.750 52.047 1.00 25.27 567 ARG A O 1
ATOM 4179 N N . SER A 1 568 ? -8.789 34.826 50.391 1.00 28.02 568 SER A N 1
ATOM 4180 C CA . SER A 1 568 ? -9.878 34.209 49.663 1.00 30.39 568 SER A CA 1
ATOM 4181 C C . SER A 1 568 ? -10.561 33.115 50.465 1.00 33.97 568 SER A C 1
ATOM 4182 O O . SER A 1 568 ? -11.647 32.661 50.111 1.00 34.81 568 SER A O 1
ATOM 4185 N N . ASP A 1 569 ? -9.941 32.713 51.562 1.00 33.14 569 ASP A N 1
ATOM 4186 C CA . ASP A 1 569 ? -10.522 31.692 52.413 1.00 34.42 569 ASP A CA 1
ATOM 4187 C C . ASP A 1 569 ? -10.938 32.262 53.768 1.00 34.19 569 ASP A C 1
ATOM 4188 O O . ASP A 1 569 ? -11.246 31.494 54.656 1.00 39.10 569 ASP A O 1
ATOM 4193 N N . LEU A 1 570 ? -10.959 33.592 53.928 1.00 35.41 570 LEU A N 1
ATOM 4194 C CA . LEU A 1 570 ? -11.501 34.224 55.143 1.00 34.97 570 LEU A CA 1
ATOM 4195 C C . LEU A 1 570 ? -12.616 35.184 54.777 1.00 36.59 570 LEU A C 1
ATOM 4196 O O . LEU A 1 570 ? -12.510 35.951 53.837 1.00 36.01 570 LEU A O 1
ATOM 4201 N N . LYS A 1 571 ? -13.682 35.162 55.567 1.00 34.88 571 LYS A N 1
ATOM 4202 C CA . LYS A 1 571 ? -14.888 35.884 55.240 1.00 31.69 571 LYS A CA 1
ATOM 4203 C C . LYS A 1 571 ? -14.795 37.289 55.680 1.00 28.71 571 LYS A C 1
ATOM 4204 O O . LYS A 1 571 ? -14.166 37.605 56.702 1.00 29.31 571 LYS A O 1
ATOM 4210 N N . ASN A 1 572 ? -15.454 38.142 54.923 1.00 29.00 572 ASN A N 1
ATOM 4211 C CA . ASN A 1 572 ? -15.557 39.550 55.249 1.00 30.22 572 ASN A CA 1
ATOM 4212 C C . ASN A 1 572 ? -17.010 39.948 55.259 1.00 31.76 572 ASN A C 1
ATOM 4213 O O . ASN A 1 572 ? -17.852 39.312 54.577 1.00 32.24 572 ASN A O 1
ATOM 4218 N N . GLU A 1 573 ? -17.291 40.985 56.040 1.00 33.28 573 GLU A N 1
ATOM 4219 C CA . GLU A 1 573 ? -18.607 41.587 56.097 1.00 38.35 573 GLU A CA 1
ATOM 4220 C C . GLU A 1 573 ? -18.775 42.597 54.968 1.00 40.12 573 GLU A C 1
ATOM 4221 O O . GLU A 1 573 ? -17.956 43.526 54.825 1.00 38.46 573 GLU A O 1
ATOM 4227 N N . PHE A 1 574 ? -19.869 42.455 54.226 1.00 36.55 574 PHE A N 1
ATOM 4228 C CA . PHE A 1 574 ? -20.279 43.423 53.210 1.00 34.82 574 PHE A CA 1
ATOM 4229 C C . PHE A 1 574 ? -21.631 44.027 53.507 1.00 34.55 574 PHE A C 1
ATOM 4230 O O . PHE A 1 574 ? -22.558 43.323 53.925 1.00 37.36 574 PHE A O 1
ATOM 4238 N N . LYS A 1 575 ? -21.757 45.318 53.265 1.00 38.26 575 LYS A N 1
ATOM 4239 C CA . LYS A 1 575 ? -23.035 46.016 53.290 1.00 43.27 575 LYS A CA 1
ATOM 4240 C C . LYS A 1 575 ? -23.391 46.597 51.927 1.00 41.92 575 LYS A C 1
ATOM 4241 O O . LYS A 1 575 ? -22.992 47.688 51.597 1.00 41.15 575 LYS A O 1
ATOM 4247 N N . ILE A 1 576 ? -24.200 45.886 51.157 1.00 40.71 576 ILE A N 1
ATOM 4248 C CA . ILE A 1 576 ? -24.581 46.344 49.823 1.00 40.76 576 ILE A CA 1
ATOM 4249 C C . ILE A 1 576 ? -25.704 47.372 49.859 1.00 42.95 576 ILE A C 1
ATOM 4250 O O . ILE A 1 576 ? -26.723 47.156 50.495 1.00 44.58 576 ILE A O 1
ATOM 4255 N N . ASP A 1 577 ? -25.466 48.514 49.205 1.00 44.42 577 ASP A N 1
ATOM 4256 C CA . ASP A 1 577 ? -26.491 49.521 48.907 1.00 43.70 577 ASP A CA 1
ATOM 4257 C C . ASP A 1 577 ? -27.480 48.986 47.843 1.00 42.98 577 ASP A C 1
ATOM 4258 O O . ASP A 1 577 ? -27.148 48.933 46.648 1.00 41.99 577 ASP A O 1
ATOM 4263 N N . PRO A 1 578 ? -28.705 48.608 48.257 1.00 42.08 578 PRO A N 1
ATOM 4264 C CA . PRO A 1 578 ? -29.642 48.046 47.272 1.00 38.56 578 PRO A CA 1
ATOM 4265 C C . PRO A 1 578 ? -29.954 48.987 46.102 1.00 32.59 578 PRO A C 1
ATOM 4266 O O . PRO A 1 578 ? -30.267 48.514 45.041 1.00 27.80 578 PRO A O 1
ATOM 4270 N N . SER A 1 579 ? -29.872 50.306 46.287 1.00 34.37 579 SER A N 1
ATOM 4271 C CA . SER A 1 579 ? -30.152 51.220 45.179 1.00 36.86 579 SER A CA 1
ATOM 4272 C C . SER A 1 579 ? -29.012 51.240 44.112 1.00 42.50 579 SER A C 1
ATOM 4273 O O . SER A 1 579 ? -29.207 51.692 42.971 1.00 44.69 579 SER A O 1
ATOM 4276 N N . ALA A 1 580 ? -27.845 50.704 44.484 1.00 40.91 580 ALA A N 1
ATOM 4277 C CA . ALA A 1 580 ? -26.782 50.452 43.538 1.00 38.75 580 ALA A CA 1
ATOM 4278 C C . ALA A 1 580 ? -27.120 49.267 42.681 1.00 35.10 580 ALA A C 1
ATOM 4279 O O . ALA A 1 580 ? -26.895 49.277 41.459 1.00 29.39 580 ALA A O 1
ATOM 4281 N N . ILE A 1 581 ? -27.626 48.221 43.324 1.00 31.90 581 ILE A N 1
ATOM 4282 C CA . ILE A 1 581 ? -27.998 47.033 42.589 1.00 32.50 581 ILE A CA 1
ATOM 4283 C C . ILE A 1 581 ? -29.101 47.329 41.581 1.00 32.04 581 ILE A C 1
ATOM 4284 O O . ILE A 1 581 ? -29.174 46.671 40.533 1.00 29.29 581 ILE A O 1
ATOM 4289 N N . ASP A 1 582 ? -29.974 48.265 41.931 1.00 31.54 582 ASP A N 1
ATOM 4290 C CA . ASP A 1 582 ? -31.108 48.608 41.071 1.00 35.84 582 ASP A CA 1
ATOM 4291 C C . ASP A 1 582 ? -30.606 49.317 39.797 1.00 31.26 582 ASP A C 1
ATOM 4292 O O . ASP A 1 582 ? -31.042 48.995 38.703 1.00 30.56 582 ASP A O 1
ATOM 4297 N N . GLU A 1 583 ? -29.692 50.278 39.966 1.00 31.51 583 GLU A N 1
ATOM 4298 C CA . GLU A 1 583 ? -28.990 50.935 38.825 1.00 31.70 583 GLU A CA 1
ATOM 4299 C C . GLU A 1 583 ? -28.288 49.909 37.946 1.00 31.70 583 GLU A C 1
ATOM 4300 O O . GLU A 1 583 ? -28.443 49.918 36.722 1.00 34.60 583 GLU A O 1
ATOM 4306 N N . LEU A 1 584 ? -27.584 48.956 38.559 1.00 31.75 584 LEU A N 1
ATOM 4307 C CA . LEU A 1 584 ? -26.916 47.940 37.753 1.00 30.70 584 LEU A CA 1
ATOM 4308 C C . LEU A 1 584 ? -27.896 47.162 36.917 1.00 32.84 584 LEU A C 1
ATOM 4309 O O . LEU A 1 584 ? -27.691 46.952 35.708 1.00 32.63 584 LEU A O 1
ATOM 4314 N N . LEU A 1 585 ? -28.965 46.716 37.568 1.00 33.07 585 LEU A N 1
ATOM 4315 C CA . LEU A 1 585 ? -30.053 46.002 36.889 1.00 33.36 585 LEU A CA 1
ATOM 4316 C C . LEU A 1 585 ? -30.672 46.812 35.767 1.00 29.16 585 LEU A C 1
ATOM 4317 O O . LEU A 1 585 ? -30.964 46.324 34.721 1.00 30.24 585 LEU A O 1
ATOM 4322 N N . GLN A 1 586 ? -30.856 48.068 36.004 1.00 31.65 586 GLN A N 1
ATOM 4323 C CA . GLN A 1 586 ? -31.416 48.932 34.987 1.00 38.62 586 GLN A CA 1
ATOM 4324 C C . GLN A 1 586 ? -30.453 49.022 33.769 1.00 41.32 586 GLN A C 1
ATOM 4325 O O . GLN A 1 586 ? -30.864 48.908 32.606 1.00 36.44 586 GLN A O 1
ATOM 4331 N N . GLU A 1 587 ? -29.157 49.194 34.045 1.00 38.17 587 GLU A N 1
ATOM 4332 C CA . GLU A 1 587 ? -28.158 49.386 32.984 1.00 33.52 587 GLU A CA 1
ATOM 4333 C C . GLU A 1 587 ? -27.841 48.075 32.265 1.00 32.39 587 GLU A C 1
ATOM 4334 O O . GLU A 1 587 ? -27.297 48.067 31.127 1.00 27.80 587 GLU A O 1
ATOM 4340 N N . LEU A 1 588 ? -28.234 46.964 32.886 1.00 29.57 588 LEU A N 1
ATOM 4341 C CA . LEU A 1 588 ? -27.716 45.680 32.465 1.00 32.54 588 LEU A CA 1
ATOM 4342 C C . LEU A 1 588 ? -27.858 45.373 30.990 1.00 35.78 588 LEU A C 1
ATOM 4343 O O . LEU A 1 588 ? -26.883 44.932 30.389 1.00 34.08 588 LEU A O 1
ATOM 4348 N N . PRO A 1 589 ? -29.068 45.560 30.404 1.00 37.87 589 PRO A N 1
ATOM 4349 C CA . PRO A 1 589 ? -29.198 45.281 28.956 1.00 36.98 589 PRO A CA 1
ATOM 4350 C C . PRO A 1 589 ? -28.215 46.097 28.077 1.00 30.93 589 PRO A C 1
ATOM 4351 O O . PRO A 1 589 ? -27.569 45.541 27.225 1.00 31.15 589 PRO A O 1
ATOM 4355 N N . GLU A 1 590 ? -28.103 47.398 28.283 1.00 30.95 590 GLU A N 1
ATOM 4356 C CA . GLU A 1 590 ? -27.161 48.194 27.497 1.00 31.69 590 GLU A CA 1
ATOM 4357 C C . GLU A 1 590 ? -25.671 47.865 27.849 1.00 31.84 590 GLU A C 1
ATOM 4358 O O . GLU A 1 590 ? -24.812 47.882 26.973 1.00 32.10 590 GLU A O 1
ATOM 4364 N N . ALA A 1 591 ? -25.388 47.503 29.110 1.00 30.89 591 ALA A N 1
ATOM 4365 C CA . ALA A 1 591 ? -24.038 47.116 29.532 1.00 26.93 591 ALA A CA 1
ATOM 4366 C C . ALA A 1 591 ? -23.531 45.825 28.865 1.00 27.96 591 ALA A C 1
ATOM 4367 O O . ALA A 1 591 ? -22.382 45.771 28.418 1.00 28.68 591 ALA A O 1
ATOM 4369 N N . LEU A 1 592 ? -24.382 44.801 28.693 1.00 29.21 592 LEU A N 1
ATOM 4370 C CA . LEU A 1 592 ? -23.968 43.581 28.015 1.00 29.01 592 LEU A CA 1
ATOM 4371 C C . LEU A 1 592 ? -23.845 43.772 26.515 1.00 30.44 592 LEU A C 1
ATOM 4372 O O . LEU A 1 592 ? -22.991 43.152 25.863 1.00 29.44 592 LEU A O 1
ATOM 4377 N N . LYS A 1 593 ? -24.683 44.635 25.966 1.00 29.33 593 LYS A N 1
ATOM 4378 C CA . LYS A 1 593 ? -24.631 44.945 24.565 1.00 33.55 593 LYS A CA 1
ATOM 4379 C C . LYS A 1 593 ? -23.327 45.653 24.275 1.00 31.52 593 LYS A C 1
ATOM 4380 O O . LYS A 1 593 ? -22.690 45.396 23.258 1.00 30.83 593 LYS A O 1
ATOM 4386 N N . PHE A 1 594 ? -22.951 46.563 25.174 1.00 31.81 594 PHE A N 1
ATOM 4387 C CA . PHE A 1 594 ? -21.671 47.320 25.072 1.00 30.41 594 PHE A CA 1
ATOM 4388 C C . PHE A 1 594 ? -20.488 46.364 25.126 1.00 32.88 594 PHE A C 1
ATOM 4389 O O . PHE A 1 594 ? -19.602 46.450 24.287 1.00 31.67 594 PHE A O 1
ATOM 4397 N N . SER A 1 595 ? -20.494 45.438 26.097 1.00 32.26 595 SER A N 1
ATOM 4398 C CA . SER A 1 595 ? -19.496 44.355 26.122 1.00 33.29 595 SER A CA 1
ATOM 4399 C C . SER A 1 595 ? -19.306 43.599 24.799 1.00 33.88 595 SER A C 1
ATOM 4400 O O . SER A 1 595 ? -18.161 43.309 24.396 1.00 32.74 595 SER A O 1
ATOM 4403 N N . VAL A 1 596 ? -20.417 43.267 24.149 1.00 31.00 596 VAL A N 1
ATOM 4404 C CA . VAL A 1 596 ? -20.371 42.501 22.898 1.00 32.84 596 VAL A CA 1
ATOM 4405 C C . VAL A 1 596 ? -19.881 43.342 21.762 1.00 30.88 596 VAL A C 1
ATOM 4406 O O . VAL A 1 596 ? -19.086 42.886 20.954 1.00 28.68 596 VAL A O 1
ATOM 4410 N N . GLU A 1 597 ? -20.392 44.566 21.696 1.00 33.58 597 GLU A N 1
ATOM 4411 C CA . GLU A 1 597 ? -20.238 45.376 20.507 1.00 35.87 597 GLU A CA 1
ATOM 4412 C C . GLU A 1 597 ? -19.101 46.370 20.597 1.00 35.02 597 GLU A C 1
ATOM 4413 O O . GLU A 1 597 ? -18.501 46.674 19.580 1.00 32.69 597 GLU A O 1
ATOM 4419 N N . VAL A 1 598 ? -18.841 46.934 21.768 1.00 32.39 598 VAL A N 1
ATOM 4420 C CA . VAL A 1 598 ? -17.699 47.832 21.894 1.00 34.25 598 VAL A CA 1
ATOM 4421 C C . VAL A 1 598 ? -16.476 47.137 22.465 1.00 35.28 598 VAL A C 1
ATOM 4422 O O . VAL A 1 598 ? -15.445 47.138 21.824 1.00 38.82 598 VAL A O 1
ATOM 4426 N N . GLU A 1 599 ? -16.581 46.486 23.623 1.00 36.93 599 GLU A N 1
ATOM 4427 C CA . GLU A 1 599 ? -15.410 45.739 24.170 1.00 34.86 599 GLU A CA 1
ATOM 4428 C C . GLU A 1 599 ? -14.945 44.569 23.278 1.00 36.10 599 GLU A C 1
ATOM 4429 O O . GLU A 1 599 ? -13.740 44.353 23.155 1.00 36.27 599 GLU A O 1
ATOM 4435 N N . ASN A 1 600 ? -15.851 43.814 22.651 1.00 38.78 600 ASN A N 1
ATOM 4436 C CA . ASN A 1 600 ? -15.440 42.634 21.851 1.00 36.90 600 ASN A CA 1
ATOM 4437 C C . ASN A 1 600 ? -15.533 42.850 20.316 1.00 41.05 600 ASN A C 1
ATOM 4438 O O . ASN A 1 600 ? -15.172 41.955 19.532 1.00 44.12 600 ASN A O 1
ATOM 4443 N N . LYS A 1 601 ? -16.022 44.012 19.890 1.00 47.72 601 LYS A N 1
ATOM 4444 C CA . LYS A 1 601 ? -16.213 44.334 18.451 1.00 54.49 601 LYS A CA 1
ATOM 4445 C C . LYS A 1 601 ? -17.055 43.297 17.703 1.00 50.59 601 LYS A C 1
ATOM 4446 O O . LYS A 1 601 ? -16.680 42.856 16.628 1.00 44.07 601 LYS A O 1
ATOM 4452 N N . SER A 1 602 ? -18.189 42.910 18.272 1.00 52.44 602 SER A N 1
ATOM 4453 C CA . SER A 1 602 ? -19.075 41.939 17.627 1.00 52.24 602 SER A CA 1
ATOM 4454 C C . SER A 1 602 ? -20.489 42.472 17.530 1.00 46.94 602 SER A C 1
ATOM 4455 O O . SER A 1 602 ? -20.692 43.677 17.577 1.00 52.46 602 SER A O 1
ATOM 4458 N N . SER A 1 603 ? -21.461 41.581 17.365 1.00 49.98 603 SER A N 1
ATOM 4459 C CA . SER A 1 603 ? -22.875 41.968 17.285 1.00 52.39 603 SER A CA 1
ATOM 4460 C C . SER A 1 603 ? -23.720 40.987 18.037 1.00 46.00 603 SER A C 1
ATOM 4461 O O . SER A 1 603 ? -23.511 39.781 17.955 1.00 48.46 603 SER A O 1
ATOM 4464 N N . VAL A 1 604 ? -24.638 41.515 18.805 1.00 47.84 604 VAL A N 1
ATOM 4465 C CA . VAL A 1 604 ? -25.462 40.693 19.622 1.00 51.50 604 VAL A CA 1
ATOM 4466 C C . VAL A 1 604 ? -26.125 39.713 18.704 1.00 53.52 604 VAL A C 1
ATOM 4467 O O . VAL A 1 604 ? -26.224 38.557 19.011 1.00 56.98 604 VAL A O 1
ATOM 4471 N N . ASP A 1 605 ? -26.527 40.200 17.548 1.00 53.97 605 ASP A N 1
ATOM 4472 C CA . ASP A 1 605 ? -27.008 39.390 16.463 1.00 56.73 605 ASP A CA 1
ATOM 4473 C C . ASP A 1 605 ? -26.392 38.023 16.369 1.00 53.34 605 ASP A C 1
ATOM 4474 O O . ASP A 1 605 ? -27.104 37.069 16.209 1.00 55.15 605 ASP A O 1
ATOM 4479 N N . LYS A 1 606 ? -25.086 37.912 16.477 1.00 45.56 606 LYS A N 1
ATOM 4480 C CA . LYS A 1 606 ? -24.441 36.623 16.311 1.00 48.84 606 LYS A CA 1
ATOM 4481 C C . LYS A 1 606 ? -24.193 35.866 17.593 1.00 46.25 606 LYS A C 1
ATOM 4482 O O . LYS A 1 606 ? -23.460 34.904 17.601 1.00 40.69 606 LYS A O 1
ATOM 4488 N N . VAL A 1 607 ? -24.797 36.326 18.673 1.00 47.63 607 VAL A N 1
ATOM 4489 C CA . VAL A 1 607 ? -24.611 35.735 19.982 1.00 47.27 607 VAL A CA 1
ATOM 4490 C C . VAL A 1 607 ? -25.715 34.738 20.240 1.00 49.53 607 VAL A C 1
ATOM 4491 O O . VAL A 1 607 ? -26.870 35.057 20.098 1.00 48.83 607 VAL A O 1
ATOM 4495 N N . THR A 1 608 ? -25.329 33.541 20.643 1.00 53.68 608 THR A N 1
ATOM 4496 C CA . THR A 1 608 ? -26.241 32.438 20.906 1.00 57.50 608 THR A CA 1
ATOM 4497 C C . THR A 1 608 ? -26.959 32.575 22.232 1.00 57.07 608 THR A C 1
ATOM 4498 O O . THR A 1 608 ? -28.150 32.321 22.324 1.00 61.10 608 THR A O 1
ATOM 4502 N N . ASN A 1 609 ? -26.235 32.981 23.265 1.00 54.36 609 ASN A N 1
ATOM 4503 C CA . ASN A 1 609 ? -26.708 32.791 24.626 1.00 49.71 609 ASN A CA 1
ATOM 4504 C C . ASN A 1 609 ? -26.840 34.087 25.351 1.00 46.20 609 ASN A C 1
ATOM 4505 O O . ASN A 1 609 ? -26.684 34.144 26.558 1.00 50.97 609 ASN A O 1
ATOM 4510 N N . PHE A 1 610 ? -27.169 35.137 24.622 1.00 44.21 610 PHE A N 1
ATOM 4511 C CA . PHE A 1 610 ? -27.244 36.447 25.218 1.00 43.56 610 PHE A CA 1
ATOM 4512 C C . PHE A 1 610 ? -28.180 36.455 26.418 1.00 46.72 610 PHE A C 1
ATOM 4513 O O . PHE A 1 610 ? -27.833 36.982 27.485 1.00 44.49 610 PHE A O 1
ATOM 4521 N N . GLU A 1 611 ? -29.383 35.908 26.248 1.00 50.05 611 GLU A N 1
ATOM 4522 C CA . GLU A 1 611 ? -30.411 36.006 27.305 1.00 44.93 611 GLU A CA 1
ATOM 4523 C C . GLU A 1 611 ? -30.051 35.086 28.474 1.00 37.34 611 GLU A C 1
ATOM 4524 O O . GLU A 1 611 ? -30.308 35.394 29.611 1.00 34.48 611 GLU A O 1
ATOM 4530 N N . GLU A 1 612 ? -29.415 33.973 28.210 1.00 35.46 612 GLU A N 1
ATOM 4531 C CA . GLU A 1 612 ? -29.045 33.105 29.306 1.00 42.24 612 GLU A CA 1
ATOM 4532 C C . GLU A 1 612 ? -28.123 33.863 30.292 1.00 42.69 612 GLU A C 1
ATOM 4533 O O . GLU A 1 612 ? -28.458 34.040 31.496 1.00 37.10 612 GLU A O 1
ATOM 4539 N N . ILE A 1 613 ? -26.981 34.324 29.753 1.00 46.58 613 ILE A N 1
ATOM 4540 C CA . ILE A 1 613 ? -26.002 35.130 30.510 1.00 41.06 613 ILE A CA 1
ATOM 4541 C C . ILE A 1 613 ? -26.721 36.213 31.280 1.00 35.77 613 ILE A C 1
ATOM 4542 O O . ILE A 1 613 ? -26.483 36.408 32.454 1.00 38.11 613 ILE A O 1
ATOM 4547 N N . LYS A 1 614 ? -27.651 36.884 30.629 1.00 34.94 614 LYS A N 1
ATOM 4548 C CA . LYS A 1 614 ? -28.305 38.008 31.257 1.00 35.58 614 LYS A CA 1
ATOM 4549 C C . LYS A 1 614 ? -29.226 37.590 32.406 1.00 37.18 614 LYS A C 1
ATOM 4550 O O . LYS A 1 614 ? -29.391 38.363 33.367 1.00 35.28 614 LYS A O 1
ATOM 4556 N N . ASN A 1 615 ? -29.835 36.399 32.324 1.00 37.23 615 ASN A N 1
ATOM 4557 C CA . ASN A 1 615 ? -30.621 35.895 33.469 1.00 40.74 615 ASN A CA 1
ATOM 4558 C C . ASN A 1 615 ? -29.703 35.577 34.619 1.00 35.93 615 ASN A C 1
ATOM 4559 O O . ASN A 1 615 ? -30.017 35.840 35.758 1.00 33.47 615 ASN A O 1
ATOM 4564 N N . GLN A 1 616 ? -28.568 34.968 34.301 1.00 37.97 616 GLN A N 1
ATOM 4565 C CA . GLN A 1 616 ? -27.665 34.468 35.324 1.00 39.00 616 GLN A CA 1
ATOM 4566 C C . GLN A 1 616 ? -27.173 35.598 36.178 1.00 37.95 616 GLN A C 1
ATOM 4567 O O . GLN A 1 616 ? -27.061 35.465 37.392 1.00 42.85 616 GLN A O 1
ATOM 4573 N N . ILE A 1 617 ? -26.921 36.736 35.544 1.00 35.96 617 ILE A N 1
ATOM 4574 C CA . ILE A 1 617 ? -26.425 37.912 36.256 1.00 32.89 617 ILE A CA 1
ATOM 4575 C C . ILE A 1 617 ? -27.551 38.530 37.053 1.00 33.14 617 ILE A C 1
ATOM 4576 O O . ILE A 1 617 ? -27.390 38.946 38.238 1.00 30.09 617 ILE A O 1
ATOM 4581 N N . THR A 1 618 ? -28.703 38.629 36.398 1.00 35.15 618 THR A N 1
ATOM 4582 C CA . THR A 1 618 ? -29.858 39.251 37.026 1.00 35.68 618 THR A CA 1
ATOM 4583 C C . THR A 1 618 ? -30.148 38.553 38.374 1.00 34.20 618 THR A C 1
ATOM 4584 O O . THR A 1 618 ? -30.364 39.215 39.407 1.00 29.78 618 THR A O 1
ATOM 4588 N N . GLN A 1 619 ? -30.077 37.221 38.378 1.00 39.18 619 GLN A N 1
ATOM 4589 C CA . GLN A 1 619 ? -30.355 36.431 39.615 1.00 41.75 619 GLN A CA 1
ATOM 4590 C C . GLN A 1 619 ? -29.362 36.711 40.726 1.00 38.65 619 GLN A C 1
ATOM 4591 O O . GLN A 1 619 ? -29.739 36.786 41.894 1.00 34.39 619 GLN A O 1
ATOM 4597 N N . LYS A 1 620 ? -28.084 36.855 40.370 1.00 40.70 620 LYS A N 1
ATOM 4598 C CA . LYS A 1 620 ? -27.065 37.085 41.404 1.00 34.85 620 LYS A CA 1
ATOM 4599 C C . LYS A 1 620 ? -27.271 38.433 41.972 1.00 33.30 620 LYS A C 1
ATOM 4600 O O . LYS A 1 620 ? -27.055 38.618 43.160 1.00 36.03 620 LYS A O 1
ATOM 4606 N N . LEU A 1 621 ? -27.695 39.388 41.141 1.00 35.00 621 LEU A N 1
ATOM 4607 C CA . LEU A 1 621 ? -27.856 40.755 41.601 1.00 34.20 621 LEU A CA 1
ATOM 4608 C C . LEU A 1 621 ? -29.090 40.858 42.466 1.00 35.70 621 LEU A C 1
ATOM 4609 O O . LEU A 1 621 ? -29.097 41.620 43.448 1.00 29.60 621 LEU A O 1
ATOM 4614 N N . LEU A 1 622 ? -30.161 40.177 42.036 1.00 38.30 622 LEU A N 1
ATOM 4615 C CA . LEU A 1 622 ? -31.410 40.137 42.825 1.00 38.42 622 LEU A CA 1
ATOM 4616 C C . LEU A 1 622 ? -31.159 39.564 44.205 1.00 37.95 622 LEU A C 1
ATOM 4617 O O . LEU A 1 622 ? -31.624 40.115 45.195 1.00 33.53 622 LEU A O 1
ATOM 4622 N N . GLU A 1 623 ? -30.375 38.489 44.265 1.00 40.03 623 GLU A N 1
ATOM 4623 C CA . GLU A 1 623 ? -29.944 37.911 45.536 1.00 45.21 623 GLU A CA 1
ATOM 4624 C C . GLU A 1 623 ? -29.192 38.949 46.441 1.00 46.97 623 GLU A C 1
ATOM 4625 O O . GLU A 1 623 ? -29.563 39.159 47.610 1.00 46.11 623 GLU A O 1
ATOM 4631 N N . LEU A 1 624 ? -28.187 39.636 45.893 1.00 40.97 624 LEU A N 1
ATOM 4632 C CA . LEU A 1 624 ? -27.508 40.688 46.641 1.00 37.82 624 LEU A CA 1
ATOM 4633 C C . LEU A 1 624 ? -28.444 41.805 47.107 1.00 36.17 624 LEU A C 1
ATOM 4634 O O . LEU A 1 624 ? -28.252 42.430 48.187 1.00 33.49 624 LEU A O 1
ATOM 4639 N N . LYS A 1 625 ? -29.409 42.121 46.261 1.00 37.63 625 LYS A N 1
ATOM 4640 C CA . LYS A 1 625 ? -30.388 43.189 46.581 1.00 47.62 625 LYS A CA 1
ATOM 4641 C C . LYS A 1 625 ? -31.289 42.820 47.783 1.00 48.53 625 LYS A C 1
ATOM 4642 O O . LYS A 1 625 ? -31.478 43.629 48.686 1.00 45.96 625 LYS A O 1
ATOM 4648 N N . GLU A 1 626 ? -31.815 41.594 47.777 1.00 51.65 626 GLU A N 1
ATOM 4649 C CA . GLU A 1 626 ? -32.623 41.086 48.896 1.00 58.90 626 GLU A CA 1
ATOM 4650 C C . GLU A 1 626 ? -31.765 40.996 50.132 1.00 50.03 626 GLU A C 1
ATOM 4651 O O . GLU A 1 626 ? -32.042 41.671 51.108 1.00 49.13 626 GLU A O 1
ATOM 4657 N N . ASN A 1 627 ? -30.732 40.159 50.051 1.00 45.54 627 ASN A N 1
ATOM 4658 C CA . ASN A 1 627 ? -29.854 39.839 51.174 1.00 47.65 627 ASN A CA 1
ATOM 4659 C C . ASN A 1 627 ? -28.563 40.670 51.056 1.00 46.53 627 ASN A C 1
ATOM 4660 O O . ASN A 1 627 ? -27.533 40.210 50.563 1.00 44.26 627 ASN A O 1
ATOM 4665 N N . ASN A 1 628 ? -28.656 41.907 51.510 1.00 46.42 628 ASN A N 1
ATOM 4666 C CA . ASN A 1 628 ? -27.610 42.884 51.298 1.00 49.72 628 ASN A CA 1
ATOM 4667 C C . ASN A 1 628 ? -26.656 43.047 52.471 1.00 47.93 628 ASN A C 1
ATOM 4668 O O . ASN A 1 628 ? -25.653 43.732 52.345 1.00 47.32 628 ASN A O 1
ATOM 4673 N N . ILE A 1 629 ? -26.986 42.480 53.626 1.00 48.14 629 ILE A N 1
ATOM 4674 C CA . ILE A 1 629 ? -26.031 42.397 54.721 1.00 44.45 629 ILE A CA 1
ATOM 4675 C C . ILE A 1 629 ? -25.466 40.997 54.726 1.00 45.17 629 ILE A C 1
ATOM 4676 O O . ILE A 1 629 ? -26.158 40.060 55.094 1.00 43.95 629 ILE A O 1
ATOM 4681 N N . ARG A 1 630 ? -24.236 40.847 54.253 1.00 41.77 630 ARG A N 1
ATOM 4682 C CA . ARG A 1 630 ? -23.682 39.519 54.037 1.00 40.88 630 ARG A CA 1
ATOM 4683 C C . ARG A 1 630 ? -22.312 39.326 54.667 1.00 45.49 630 ARG A C 1
ATOM 4684 O O . ARG A 1 630 ? -21.552 40.275 54.854 1.00 47.11 630 ARG A O 1
ATOM 4692 N N . ASN A 1 631 ? -22.013 38.073 54.985 1.00 41.40 631 ASN A N 1
ATOM 4693 C CA . ASN A 1 631 ? -20.749 37.701 55.522 1.00 39.48 631 ASN A CA 1
ATOM 4694 C C . ASN A 1 631 ? -20.246 36.536 54.729 1.00 41.41 631 ASN A C 1
ATOM 4695 O O . ASN A 1 631 ? -20.742 35.415 54.871 1.00 39.75 631 ASN A O 1
ATOM 4700 N N . GLU A 1 632 ? -19.277 36.777 53.856 1.00 40.56 632 GLU A N 1
ATOM 4701 C CA . GLU A 1 632 ? -18.831 35.699 52.989 1.00 40.49 632 GLU A CA 1
ATOM 4702 C C . GLU A 1 632 ? -17.402 35.905 52.503 1.00 35.06 632 GLU A C 1
ATOM 4703 O O . GLU A 1 632 ? -16.769 36.888 52.837 1.00 33.85 632 GLU A O 1
ATOM 4709 N N . LEU A 1 633 ? -16.934 34.966 51.704 1.00 30.67 633 LEU A N 1
ATOM 4710 C CA . LEU A 1 633 ? -15.582 34.968 51.216 1.00 31.71 633 LEU A CA 1
ATOM 4711 C C . LEU A 1 633 ? -15.448 36.048 50.139 1.00 35.94 633 LEU A C 1
ATOM 4712 O O . LEU A 1 633 ? -16.371 36.279 49.371 1.00 32.37 633 LEU A O 1
ATOM 4717 N N . PRO A 1 634 ? -14.303 36.734 50.075 1.00 34.08 634 PRO A N 1
ATOM 4718 C CA . PRO A 1 634 ? -14.217 37.797 49.110 1.00 30.91 634 PRO A CA 1
ATOM 4719 C C . PRO A 1 634 ? -13.631 37.301 47.803 1.00 30.99 634 PRO A C 1
ATOM 4720 O O . PRO A 1 634 ? -13.065 36.223 47.755 1.00 28.43 634 PRO A O 1
ATOM 4724 N N . LEU A 1 635 ? -13.760 38.128 46.762 1.00 30.20 635 LEU A N 1
ATOM 4725 C CA . LEU A 1 635 ? -12.946 38.031 45.550 1.00 28.71 635 LEU A CA 1
ATOM 4726 C C . LEU A 1 635 ? -12.037 39.264 45.547 1.00 25.69 635 LEU A C 1
ATOM 4727 O O . LEU A 1 635 ? -12.513 40.377 45.559 1.00 28.39 635 LEU A O 1
ATOM 4732 N N . ILE A 1 636 ? -10.726 39.051 45.592 1.00 24.87 636 ILE A N 1
ATOM 4733 C CA . ILE A 1 636 ? -9.752 40.119 45.638 1.00 22.78 636 ILE A CA 1
ATOM 4734 C C . ILE A 1 636 ? -9.409 40.496 44.168 1.00 24.54 636 ILE A C 1
ATOM 4735 O O . ILE A 1 636 ? -8.676 39.789 43.483 1.00 23.14 636 ILE A O 1
ATOM 4740 N N . TYR A 1 637 ? -9.944 41.623 43.701 1.00 25.51 637 TYR A N 1
ATOM 4741 C CA . TYR A 1 637 ? -9.712 42.081 42.328 1.00 26.45 637 TYR A CA 1
ATOM 4742 C C . TYR A 1 637 ? -8.903 43.376 42.234 1.00 24.12 637 TYR A C 1
ATOM 4743 O O . TYR A 1 637 ? -8.924 44.154 43.137 1.00 26.05 637 TYR A O 1
ATOM 4752 N N . HIS A 1 638 ? -8.237 43.586 41.094 1.00 22.58 638 HIS A N 1
ATOM 4753 C CA . HIS A 1 638 ? -7.623 44.800 40.721 1.00 21.80 638 HIS A CA 1
ATOM 4754 C C . HIS A 1 638 ? -8.252 45.250 39.403 1.00 22.21 638 HIS A C 1
ATOM 4755 O O . HIS A 1 638 ? -8.240 44.486 38.423 1.00 24.67 638 HIS A O 1
ATOM 4762 N N . VAL A 1 639 ? -8.750 46.487 39.339 1.00 19.93 639 VAL A N 1
ATOM 4763 C CA . VAL A 1 639 ? -9.130 47.030 38.053 1.00 21.23 639 VAL A CA 1
ATOM 4764 C C . VAL A 1 639 ? -8.368 48.306 37.724 1.00 19.51 639 VAL A C 1
ATOM 4765 O O . VAL A 1 639 ? -8.258 49.169 38.586 1.00 17.48 639 VAL A O 1
ATOM 4769 N N . ASP A 1 640 ? -7.924 48.436 36.460 1.00 18.81 640 ASP A N 1
ATOM 4770 C CA . ASP A 1 640 ? -6.927 49.446 36.070 1.00 19.19 640 ASP A CA 1
ATOM 4771 C C . ASP A 1 640 ? -7.155 49.846 34.635 1.00 17.61 640 ASP A C 1
ATOM 4772 O O . ASP A 1 640 ? -7.305 49.013 33.710 1.00 19.60 640 ASP A O 1
ATOM 4777 N N . VAL A 1 641 ? -7.239 51.110 34.384 1.00 16.57 641 VAL A N 1
ATOM 4778 C CA . VAL A 1 641 ? -7.337 51.557 33.034 1.00 16.83 641 VAL A CA 1
ATOM 4779 C C . VAL A 1 641 ? -6.091 51.252 32.172 1.00 17.54 641 VAL A C 1
ATOM 4780 O O . VAL A 1 641 ? -5.000 51.578 32.535 1.00 17.63 641 VAL A O 1
ATOM 4784 N N . ALA A 1 642 ? -6.316 50.628 31.036 1.00 19.07 642 ALA A N 1
ATOM 4785 C CA . ALA A 1 642 ? -5.319 50.426 29.990 1.00 17.98 642 ALA A CA 1
ATOM 4786 C C . ALA A 1 642 ? -4.763 51.763 29.498 1.00 18.97 642 ALA A C 1
ATOM 4787 O O . ALA A 1 642 ? -5.512 52.585 29.128 1.00 19.17 642 ALA A O 1
ATOM 4789 N N . SER A 1 643 ? -3.457 51.967 29.578 1.00 18.82 643 SER A N 1
ATOM 4790 C CA . SER A 1 643 ? -2.792 53.202 29.169 1.00 19.01 643 SER A CA 1
ATOM 4791 C C . SER A 1 643 ? -3.566 54.514 29.440 1.00 19.28 643 SER A C 1
ATOM 4792 O O . SER A 1 643 ? -3.933 55.206 28.533 1.00 21.04 643 SER A O 1
ATOM 4795 N N . MET A 1 644 ? -3.818 54.827 30.689 1.00 17.38 644 MET A N 1
ATOM 4796 C CA . MET A 1 644 ? -4.787 55.819 31.051 1.00 16.68 644 MET A CA 1
ATOM 4797 C C . MET A 1 644 ? -4.645 57.193 30.424 1.00 16.54 644 MET A C 1
ATOM 4798 O O . MET A 1 644 ? -5.533 57.626 29.780 1.00 17.91 644 MET A O 1
ATOM 4803 N N . TYR A 1 645 ? -3.539 57.858 30.649 1.00 14.90 645 TYR A N 1
ATOM 4804 C CA . TYR A 1 645 ? -3.393 59.208 30.179 1.00 14.76 645 TYR A CA 1
ATOM 4805 C C . TYR A 1 645 ? -3.332 59.240 28.688 1.00 14.99 645 TYR A C 1
ATOM 4806 O O . TYR A 1 645 ? -3.972 60.101 28.070 1.00 16.23 645 TYR A O 1
ATOM 4815 N N . PRO A 1 646 ? -2.607 58.311 28.062 1.00 16.66 646 PRO A N 1
ATOM 4816 C CA . PRO A 1 646 ? -2.659 58.425 26.579 1.00 16.90 646 PRO A CA 1
ATOM 4817 C C . PRO A 1 646 ? -4.054 58.296 26.003 1.00 17.41 646 PRO A C 1
ATOM 4818 O O . PRO A 1 646 ? -4.428 58.983 25.082 1.00 16.68 646 PRO A O 1
ATOM 4822 N N . ASN A 1 647 ? -4.866 57.440 26.580 1.00 19.22 647 ASN A N 1
ATOM 4823 C CA . ASN A 1 647 ? -6.224 57.283 26.079 1.00 16.88 647 ASN A CA 1
ATOM 4824 C C . ASN A 1 647 ? -7.140 58.468 26.402 1.00 17.44 647 ASN A C 1
ATOM 4825 O O . ASN A 1 647 ? -8.021 58.787 25.621 1.00 17.99 647 ASN A O 1
ATOM 4830 N N . ILE A 1 648 ? -6.907 59.142 27.529 1.00 17.04 648 ILE A N 1
ATOM 4831 C CA . ILE A 1 648 ? -7.653 60.346 27.847 1.00 17.66 648 ILE A CA 1
ATOM 4832 C C . ILE A 1 648 ? -7.318 61.387 26.817 1.00 18.68 648 ILE A C 1
ATOM 4833 O O . ILE A 1 648 ? -8.217 62.143 26.380 1.00 18.20 648 ILE A O 1
ATOM 4838 N N . MET A 1 649 ? -6.029 61.448 26.464 1.00 16.81 649 MET A N 1
ATOM 4839 C CA . MET A 1 649 ? -5.541 62.386 25.478 1.00 16.53 649 MET A CA 1
ATOM 4840 C C . MET A 1 649 ? -6.137 62.121 24.109 1.00 16.24 649 MET A C 1
ATOM 4841 O O . MET A 1 649 ? -6.582 63.050 23.419 1.00 15.20 649 MET A O 1
ATOM 4846 N N . THR A 1 650 ? -6.067 60.892 23.646 1.00 15.88 650 THR A N 1
ATOM 4847 C CA . THR A 1 650 ? -6.639 60.608 22.300 1.00 17.36 650 THR A CA 1
ATOM 4848 C C . THR A 1 650 ? -8.193 60.729 22.313 1.00 17.94 650 THR A C 1
ATOM 4849 O O . THR A 1 650 ? -8.802 61.149 21.351 1.00 19.28 650 THR A O 1
ATOM 4853 N N . THR A 1 651 ? -8.851 60.357 23.394 1.00 17.55 651 THR A N 1
ATOM 4854 C CA . THR A 1 651 ? -10.327 60.525 23.487 1.00 16.78 651 THR A CA 1
ATOM 4855 C C . THR A 1 651 ? -10.728 61.958 23.387 1.00 17.63 651 THR A C 1
ATOM 4856 O O . THR A 1 651 ? -11.604 62.284 22.598 1.00 18.73 651 THR A O 1
ATOM 4860 N N . ASN A 1 652 ? -10.068 62.835 24.137 1.00 19.22 652 ASN A N 1
ATOM 4861 C CA . ASN A 1 652 ? -10.341 64.287 24.121 1.00 17.62 652 ASN A CA 1
ATOM 4862 C C . ASN A 1 652 ? -9.604 65.147 23.116 1.00 17.78 652 ASN A C 1
ATOM 4863 O O . ASN A 1 652 ? -9.789 66.386 23.071 1.00 15.54 652 ASN A O 1
ATOM 4868 N N . ARG A 1 653 ? -8.819 64.497 22.281 1.00 17.01 653 ARG A N 1
ATOM 4869 C CA . ARG A 1 653 ? -8.043 65.138 21.219 1.00 15.70 653 ARG A CA 1
ATOM 4870 C C . ARG A 1 653 ? -7.141 66.178 21.761 1.00 15.36 653 ARG A C 1
ATOM 4871 O O . ARG A 1 653 ? -6.946 67.289 21.182 1.00 15.16 653 ARG A O 1
ATOM 4879 N N . LEU A 1 654 ? -6.606 65.856 22.916 1.00 16.45 654 LEU A N 1
ATOM 4880 C CA . LEU A 1 654 ? -5.690 66.760 23.601 1.00 17.56 654 LEU A CA 1
ATOM 4881 C C . LEU A 1 654 ? -4.282 66.737 23.041 1.00 17.84 654 LEU A C 1
ATOM 4882 O O . LEU A 1 654 ? -3.685 65.689 22.930 1.00 20.21 654 LEU A O 1
ATOM 4887 N N . GLN A 1 655 ? -3.747 67.918 22.714 1.00 20.07 655 GLN A N 1
ATOM 4888 C CA . GLN A 1 655 ? -2.340 68.153 22.347 1.00 19.90 655 GLN A CA 1
ATOM 4889 C C . GLN A 1 655 ? -2.069 69.595 22.562 1.00 18.76 655 GLN A C 1
ATOM 4890 O O . GLN A 1 655 ? -2.975 70.368 22.547 1.00 18.34 655 GLN A O 1
ATOM 4896 N N . PRO A 1 656 ? -0.805 70.002 22.709 1.00 20.04 656 PRO A N 1
ATOM 4897 C CA . PRO A 1 656 ? -0.551 71.420 23.037 1.00 19.92 656 PRO A CA 1
ATOM 4898 C C . PRO A 1 656 ? -1.067 72.449 22.059 1.00 22.09 656 PRO A C 1
ATOM 4899 O O . PRO A 1 656 ? -1.557 73.519 22.487 1.00 22.92 656 PRO A O 1
ATOM 4903 N N . ASP A 1 657 ? -1.010 72.131 20.772 1.00 21.63 657 ASP A N 1
ATOM 4904 C CA . ASP A 1 657 ? -1.420 73.091 19.777 1.00 23.54 657 ASP A CA 1
ATOM 4905 C C . ASP A 1 657 ? -2.907 73.238 19.705 1.00 21.85 657 ASP A C 1
ATOM 4906 O O . ASP A 1 657 ? -3.359 74.122 19.046 1.00 20.32 657 ASP A O 1
ATOM 4911 N N . SER A 1 658 ? -3.669 72.346 20.318 1.00 20.30 658 SER A N 1
ATOM 4912 C CA . SER A 1 658 ? -5.100 72.464 20.311 1.00 18.69 658 SER A CA 1
ATOM 4913 C C . SER A 1 658 ? -5.627 73.364 21.424 1.00 20.44 658 SER A C 1
ATOM 4914 O O . SER A 1 658 ? -6.855 73.686 21.430 1.00 20.22 658 SER A O 1
ATOM 4917 N N . ILE A 1 659 ? -4.755 73.754 22.380 1.00 22.77 659 ILE A N 1
ATOM 4918 C CA . ILE A 1 659 ? -5.182 74.579 23.522 1.00 23.59 659 ILE A CA 1
ATOM 4919 C C . ILE A 1 659 ? -5.255 76.005 23.004 1.00 29.68 659 ILE A C 1
ATOM 4920 O O . ILE A 1 659 ? -4.243 76.616 22.679 1.00 25.81 659 ILE A O 1
ATOM 4925 N N . LYS A 1 660 ? -6.472 76.534 22.928 1.00 34.78 660 LYS A N 1
ATOM 4926 C CA . LYS A 1 660 ? -6.687 77.894 22.447 1.00 43.73 660 LYS A CA 1
ATOM 4927 C C . LYS A 1 660 ? -7.110 78.821 23.581 1.00 51.61 660 LYS A C 1
ATOM 4928 O O . LYS A 1 660 ? -7.980 78.481 24.382 1.00 51.93 660 LYS A O 1
ATOM 4934 N N . ALA A 1 661 ? -6.490 79.995 23.640 1.00 69.35 661 ALA A N 1
ATOM 4935 C CA . ALA A 1 661 ? -6.808 80.980 24.667 1.00 88.62 661 ALA A CA 1
ATOM 4936 C C . ALA A 1 661 ? -7.586 82.152 24.080 1.00 93.64 661 ALA A C 1
ATOM 4937 O O . ALA A 1 661 ? -7.144 83.299 24.146 1.00 95.51 661 ALA A O 1
ATOM 4939 N N . GLU A 1 662 ? -8.747 81.856 23.504 1.00 100.99 662 GLU A N 1
ATOM 4940 C CA . GLU A 1 662 ? -9.591 82.882 22.903 1.00 109.39 662 GLU A CA 1
ATOM 4941 C C . GLU A 1 662 ? -9.054 83.316 21.543 1.00 116.93 662 GLU A C 1
ATOM 4942 O O . GLU A 1 662 ? -9.500 84.315 20.979 1.00 109.77 662 GLU A O 1
ATOM 4948 N N . ARG A 1 663 ? -8.095 82.558 21.022 1.00 132.40 663 ARG A N 1
ATOM 4949 C CA . ARG A 1 663 ? -7.496 82.862 19.727 1.00 137.85 663 ARG A CA 1
ATOM 4950 C C . ARG A 1 663 ? -6.767 81.644 19.155 1.00 134.88 663 ARG A C 1
ATOM 4951 O O . ARG A 1 663 ? -6.008 80.988 19.869 1.00 127.25 663 ARG A O 1
ATOM 4959 N N . ASP A 1 664 ? -6.999 81.356 17.879 1.00 131.36 664 ASP A N 1
ATOM 4960 C CA . ASP A 1 664 ? -7.901 82.161 17.064 1.00 131.84 664 ASP A CA 1
ATOM 4961 C C . ASP A 1 664 ? -8.590 81.312 16.002 1.00 126.79 664 ASP A C 1
ATOM 4962 O O . ASP A 1 664 ? -8.649 81.690 14.832 1.00 133.08 664 ASP A O 1
ATOM 4967 N N . CYS A 1 665 ? -9.111 80.162 16.419 1.00 119.35 665 CYS A N 1
ATOM 4968 C CA . CYS A 1 665 ? -9.797 79.256 15.506 1.00 114.30 665 CYS A CA 1
ATOM 4969 C C . CYS A 1 665 ? -10.758 80.013 14.595 1.00 121.98 665 CYS A C 1
ATOM 4970 O O . CYS A 1 665 ? -11.062 79.565 13.489 1.00 116.70 665 CYS A O 1
ATOM 4973 N N . ALA A 1 666 ? -11.232 81.161 15.066 1.00 116.38 666 ALA A N 1
ATOM 4974 C CA . ALA A 1 666 ? -12.159 81.981 14.296 1.00 104.32 666 ALA A CA 1
ATOM 4975 C C . ALA A 1 666 ? -13.483 81.412 13.781 1.00 103.41 666 ALA A C 1
ATOM 4976 O O . ALA A 1 666 ? -13.692 81.331 12.571 1.00 105.67 666 ALA A O 1
ATOM 4978 N N . SER A 1 667 ? -14.348 81.000 14.704 1.00 98.36 667 SER A N 1
ATOM 4979 C CA . SER A 1 667 ? -14.065 81.138 16.130 1.00 92.09 667 SER A CA 1
ATOM 4980 C C . SER A 1 667 ? -14.188 79.827 16.910 1.00 86.99 667 SER A C 1
ATOM 4981 O O . SER A 1 667 ? -14.932 78.924 16.526 1.00 79.64 667 SER A O 1
ATOM 4984 N N . CYS A 1 668 ? -13.448 79.744 18.012 1.00 79.22 668 CYS A N 1
ATOM 4985 C CA . CYS A 1 668 ? -13.478 78.599 18.915 1.00 68.58 668 CYS A CA 1
ATOM 4986 C C . CYS A 1 668 ? -14.140 78.960 20.240 1.00 65.35 668 CYS A C 1
ATOM 4987 O O . CYS A 1 668 ? -14.005 80.083 20.727 1.00 50.25 668 CYS A O 1
ATOM 4990 N N . THR A 1 676 ? -19.584 74.556 15.904 1.00 57.44 676 THR A N 1
ATOM 4991 C CA . THR A 1 676 ? -19.510 74.495 17.364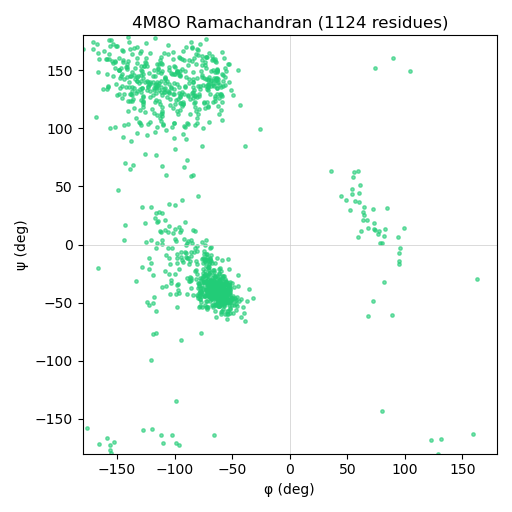 1.00 59.53 676 THR A CA 1
ATOM 4992 C C . THR A 1 676 ? -18.051 74.529 17.920 1.00 56.55 676 THR A C 1
ATOM 4993 O O . THR A 1 676 ? -17.707 75.462 18.680 1.00 52.84 676 THR A O 1
ATOM 4997 N N . CYS A 1 677 ? -17.279 73.463 17.613 1.00 45.06 677 CYS A N 1
ATOM 4998 C CA . CYS A 1 677 ? -15.773 73.367 17.681 1.00 46.83 677 CYS A CA 1
ATOM 4999 C C . CYS A 1 677 ? -14.988 73.292 19.049 1.00 40.42 677 CYS A C 1
ATOM 5000 O O . CYS A 1 677 ? -14.047 72.486 19.235 1.00 36.54 677 CYS A O 1
ATOM 5003 N N . ALA A 1 678 ? -15.313 74.172 19.972 1.00 34.09 678 ALA A N 1
ATOM 5004 C CA . ALA A 1 678 ? -14.535 74.287 21.208 1.00 29.51 678 ALA A CA 1
ATOM 5005 C C . ALA A 1 678 ? -14.990 73.208 22.239 1.00 28.42 678 ALA A C 1
ATOM 5006 O O . ALA A 1 678 ? -16.164 73.013 22.477 1.00 24.81 678 ALA A O 1
ATOM 5008 N N . ARG A 1 679 ? -14.057 72.455 22.791 1.00 25.24 679 ARG A N 1
ATOM 5009 C CA . ARG A 1 679 ? -14.379 71.558 23.887 1.00 24.71 679 ARG A CA 1
ATOM 5010 C C . ARG A 1 679 ? -13.730 72.096 25.094 1.00 25.96 679 ARG A C 1
ATOM 5011 O O . ARG A 1 679 ? -12.476 72.139 25.120 1.00 23.51 679 ARG A O 1
ATOM 5019 N N . LYS A 1 680 ? -14.527 72.520 26.081 1.00 24.32 680 LYS A N 1
ATOM 5020 C CA . LYS A 1 680 ? -13.986 73.140 27.311 1.00 28.22 680 LYS A CA 1
ATOM 5021 C C . LYS A 1 680 ? -13.751 72.092 28.335 1.00 26.33 680 LYS A C 1
ATOM 5022 O O . LYS A 1 680 ? -14.578 71.253 28.531 1.00 23.93 680 LYS A O 1
ATOM 5028 N N . LEU A 1 681 ? -12.606 72.160 29.007 1.00 25.08 681 LEU A N 1
ATOM 5029 C CA . LEU A 1 681 ? -12.251 71.119 29.951 1.00 22.97 681 LEU A CA 1
ATOM 5030 C C . LEU A 1 681 ? -11.587 71.748 31.154 1.00 20.95 681 LEU A C 1
ATOM 5031 O O . LEU A 1 681 ? -10.969 72.791 31.073 1.00 22.49 681 LEU A O 1
ATOM 5036 N N . LYS A 1 682 ? -11.740 71.099 32.278 1.00 21.89 682 LYS A N 1
ATOM 5037 C CA . LYS A 1 682 ? -11.257 71.638 33.530 1.00 24.56 682 LYS A CA 1
ATOM 5038 C C . LYS A 1 682 ? -9.878 71.107 33.873 1.00 23.94 682 LYS A C 1
ATOM 5039 O O . LYS A 1 682 ? -9.589 69.957 33.576 1.00 22.31 682 LYS A O 1
ATOM 5045 N N . TRP A 1 683 ? -9.070 71.956 34.498 1.00 22.81 683 TRP A N 1
ATOM 5046 C CA . TRP A 1 683 ? -7.872 71.556 35.240 1.00 22.11 683 TRP A CA 1
ATOM 5047 C C . TRP A 1 683 ? -7.767 72.313 36.572 1.00 21.65 683 TRP A C 1
ATOM 5048 O O . TRP A 1 683 ? -8.471 73.302 36.770 1.00 23.22 683 TRP A O 1
ATOM 5059 N N . ALA A 1 684 ? -6.923 71.799 37.475 1.00 21.29 684 ALA A N 1
ATOM 5060 C CA . ALA A 1 684 ? -6.667 72.413 38.763 1.00 21.82 684 ALA A CA 1
ATOM 5061 C C . ALA A 1 684 ? -5.218 72.888 38.890 1.00 22.45 684 ALA A C 1
ATOM 5062 O O . ALA A 1 684 ? -4.315 72.078 39.012 1.00 20.92 684 ALA A O 1
ATOM 5064 N N . TRP A 1 685 ? -5.045 74.210 38.921 1.00 20.60 685 TRP A N 1
ATOM 5065 C CA . TRP A 1 685 ? -3.772 74.874 38.965 1.00 22.00 685 TRP A CA 1
ATOM 5066 C C . TRP A 1 685 ? -3.398 74.993 40.423 1.00 23.98 685 TRP A C 1
ATOM 5067 O O . TRP A 1 685 ? -4.272 75.164 41.213 1.00 22.99 685 TRP A O 1
ATOM 5078 N N . ARG A 1 686 ? -2.125 74.833 40.782 1.00 22.59 686 ARG A N 1
ATOM 5079 C CA . ARG A 1 686 ? -1.701 74.990 42.147 1.00 22.56 686 ARG A CA 1
ATOM 5080 C C . ARG A 1 686 ? -0.444 75.790 42.193 1.00 24.40 686 ARG A C 1
ATOM 5081 O O . ARG A 1 686 ? 0.552 75.370 41.669 1.00 26.15 686 ARG A O 1
ATOM 5089 N N . GLY A 1 687 ? -0.502 76.961 42.830 1.00 25.47 687 GLY A N 1
ATOM 5090 C CA . GLY A 1 687 ? 0.649 77.773 43.030 1.00 27.79 687 GLY A CA 1
ATOM 5091 C C . GLY A 1 687 ? 1.180 77.738 44.450 1.00 28.36 687 GLY A C 1
ATOM 5092 O O . GLY A 1 687 ? 0.446 77.503 45.384 1.00 28.81 687 GLY A O 1
ATOM 5093 N N . GLU A 1 688 ? 2.484 77.968 44.583 1.00 30.68 688 GLU A N 1
ATOM 5094 C CA . GLU A 1 688 ? 3.117 78.184 45.864 1.00 33.73 688 GLU A CA 1
ATOM 5095 C C . GLU A 1 688 ? 3.920 79.474 45.819 1.00 35.67 688 GLU A C 1
ATOM 5096 O O . GLU A 1 688 ? 4.774 79.683 44.949 1.00 38.80 688 GLU A O 1
ATOM 5102 N N . PHE A 1 689 ? 3.590 80.382 46.727 1.00 33.85 689 PHE A N 1
ATOM 5103 C CA . PHE A 1 689 ? 4.059 81.763 46.618 1.00 37.73 689 PHE A CA 1
ATOM 5104 C C . PHE A 1 689 ? 4.442 82.365 47.981 1.00 36.85 689 PHE A C 1
ATOM 5105 O O . PHE A 1 689 ? 3.938 81.952 48.998 1.00 32.98 689 PHE A O 1
ATOM 5113 N N . PHE A 1 690 ? 5.363 83.325 47.974 1.00 39.51 690 PHE A N 1
ATOM 5114 C CA . PHE A 1 690 ? 5.735 84.067 49.190 1.00 38.28 690 PHE A CA 1
ATOM 5115 C C . PHE A 1 690 ? 4.583 84.938 49.687 1.00 38.32 690 PHE A C 1
ATOM 5116 O O . PHE A 1 690 ? 3.907 85.582 48.887 1.00 36.64 690 PHE A O 1
ATOM 5124 N N . PRO A 1 691 ? 4.367 84.987 51.013 1.00 43.25 691 PRO A N 1
ATOM 5125 C CA . PRO A 1 691 ? 3.410 85.924 51.619 1.00 49.88 691 PRO A CA 1
ATOM 5126 C C . PRO A 1 691 ? 3.610 87.396 51.234 1.00 51.12 691 PRO A C 1
ATOM 5127 O O . PRO A 1 691 ? 2.628 88.145 51.143 1.00 52.60 691 PRO A O 1
ATOM 5131 N N . SER A 1 692 ? 4.864 87.794 51.019 1.00 48.92 692 SER A N 1
ATOM 5132 C CA . SER A 1 692 ? 5.234 89.181 50.772 1.00 51.00 692 SER A CA 1
ATOM 5133 C C . SER A 1 692 ? 4.446 89.785 49.652 1.00 54.94 692 SER A C 1
ATOM 5134 O O . SER A 1 692 ? 3.970 89.069 48.779 1.00 57.48 692 SER A O 1
ATOM 5137 N N . LYS A 1 693 ? 4.316 91.109 49.661 1.00 56.04 693 LYS A N 1
ATOM 5138 C CA . LYS A 1 693 ? 3.571 91.795 48.607 1.00 58.02 693 LYS A CA 1
ATOM 5139 C C . LYS A 1 693 ? 4.517 92.496 47.661 1.00 46.84 693 LYS A C 1
ATOM 5140 O O . LYS A 1 693 ? 5.707 92.567 47.898 1.00 46.26 693 LYS A O 1
ATOM 5146 N N . MET A 1 694 ? 3.973 93.015 46.572 1.00 54.02 694 MET A N 1
ATOM 5147 C CA . MET A 1 694 ? 4.797 93.636 45.515 1.00 55.84 694 MET A CA 1
ATOM 5148 C C . MET A 1 694 ? 5.671 94.722 46.093 1.00 54.22 694 MET A C 1
ATOM 5149 O O . MET A 1 694 ? 6.889 94.725 45.906 1.00 58.30 694 MET A O 1
ATOM 5154 N N . ASP A 1 695 ? 5.041 95.605 46.857 1.00 54.11 695 ASP A N 1
ATOM 5155 C CA . ASP A 1 695 ? 5.735 96.692 47.535 1.00 59.04 695 ASP A CA 1
ATOM 5156 C C . ASP A 1 695 ? 6.939 96.190 48.356 1.00 53.18 695 ASP A C 1
ATOM 5157 O O . ASP A 1 695 ? 8.009 96.799 48.328 1.00 53.60 695 ASP A O 1
ATOM 5162 N N . GLU A 1 696 ? 6.790 95.052 49.012 1.00 49.91 696 GLU A N 1
ATOM 5163 C CA . GLU A 1 696 ? 7.908 94.435 49.778 1.00 53.51 696 GLU A CA 1
ATOM 5164 C C . GLU A 1 696 ? 8.875 93.616 48.860 1.00 53.34 696 GLU A C 1
ATOM 5165 O O . GLU A 1 696 ? 10.066 93.387 49.184 1.00 44.13 696 GLU A O 1
ATOM 5171 N N . TYR A 1 697 ? 8.381 93.172 47.703 1.00 51.81 697 TYR A N 1
ATOM 5172 C CA . TYR A 1 697 ? 9.300 92.648 46.698 1.00 49.23 697 TYR A CA 1
ATOM 5173 C C . TYR A 1 697 ? 10.209 93.801 46.258 1.00 53.96 697 TYR A C 1
ATOM 5174 O O . TYR A 1 697 ? 11.453 93.650 46.210 1.00 49.93 697 TYR A O 1
ATOM 5183 N N . ASN A 1 698 ? 9.606 94.971 45.986 1.00 51.95 698 ASN A N 1
ATOM 5184 C CA . ASN A 1 698 ? 10.380 96.121 45.481 1.00 54.41 698 ASN A CA 1
ATOM 5185 C C . ASN A 1 698 ? 11.388 96.622 46.487 1.00 56.46 698 ASN A C 1
ATOM 5186 O O . ASN A 1 698 ? 12.480 97.055 46.107 1.00 57.49 698 ASN A O 1
ATOM 5191 N N . MET A 1 699 ? 11.036 96.492 47.764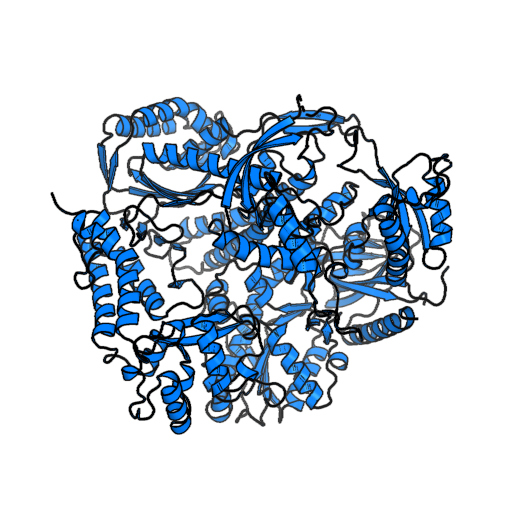 1.00 58.47 699 MET A N 1
ATOM 5192 C CA . MET A 1 699 ? 11.918 96.805 48.893 1.00 61.72 699 MET A CA 1
ATOM 5193 C C . MET A 1 699 ? 13.172 95.987 48.942 1.00 58.21 699 MET A C 1
ATOM 5194 O O . MET A 1 699 ? 14.242 96.491 49.212 1.00 65.42 699 MET A O 1
ATOM 5199 N N . ILE A 1 700 ? 13.017 94.690 48.747 1.00 65.60 700 ILE A N 1
ATOM 5200 C CA . ILE A 1 700 ? 14.132 93.751 48.858 1.00 62.13 700 ILE A CA 1
ATOM 5201 C C . ILE A 1 700 ? 15.157 93.946 47.737 1.00 54.93 700 ILE A C 1
ATOM 5202 O O . ILE A 1 700 ? 16.365 93.768 47.961 1.00 48.09 700 ILE A O 1
ATOM 5207 N N . LYS A 1 701 ? 14.648 94.291 46.545 1.00 54.44 701 LYS A N 1
ATOM 5208 C CA . LYS A 1 701 ? 15.459 94.616 45.375 1.00 55.97 701 LYS A CA 1
ATOM 5209 C C . LYS A 1 701 ? 16.440 95.745 45.674 1.00 57.79 701 LYS A C 1
ATOM 5210 O O . LYS A 1 701 ? 17.650 95.550 45.538 1.00 56.78 701 LYS A O 1
ATOM 5216 N N . ARG A 1 702 ? 15.946 96.928 46.060 1.00 61.82 702 ARG A N 1
ATOM 5217 C CA . ARG A 1 702 ? 16.884 98.050 46.361 1.00 61.99 702 ARG A CA 1
ATOM 5218 C C . ARG A 1 702 ? 17.888 97.695 47.487 1.00 58.80 702 ARG A C 1
ATOM 5219 O O . ARG A 1 702 ? 19.063 98.039 47.394 1.00 64.22 702 ARG A O 1
ATOM 5227 N N . ALA A 1 703 ? 17.475 96.937 48.498 1.00 55.35 703 ALA A N 1
ATOM 5228 C CA . ALA A 1 703 ? 18.453 96.451 49.492 1.00 55.53 703 ALA A CA 1
ATOM 5229 C C . ALA A 1 703 ? 19.544 95.560 48.868 1.00 58.41 703 ALA A C 1
ATOM 5230 O O . ALA A 1 703 ? 20.697 95.583 49.291 1.00 66.80 703 ALA A O 1
ATOM 5232 N N . LEU A 1 704 ? 19.185 94.774 47.860 1.00 55.22 704 LEU A N 1
ATOM 5233 C CA . LEU A 1 704 ? 20.198 94.013 47.105 1.00 53.73 704 LEU A CA 1
ATOM 5234 C C . LEU A 1 704 ? 21.061 94.894 46.176 1.00 51.07 704 LEU A C 1
ATOM 5235 O O . LEU A 1 704 ? 22.263 94.659 46.070 1.00 45.22 704 LEU A O 1
ATOM 5240 N N . GLN A 1 705 ? 20.456 95.889 45.509 1.00 49.20 705 GLN A N 1
ATOM 5241 C CA . GLN A 1 705 ? 21.231 96.919 44.772 1.00 51.06 705 GLN A CA 1
ATOM 5242 C C . GLN A 1 705 ? 22.313 97.681 45.550 1.00 52.31 705 GLN A C 1
ATOM 5243 O O . GLN A 1 705 ? 23.137 98.355 44.944 1.00 56.80 705 GLN A O 1
ATOM 5249 N N . ASN A 1 706 ? 22.333 97.579 46.869 1.00 60.57 706 ASN A N 1
ATOM 5250 C CA . ASN A 1 706 ? 23.434 98.143 47.652 1.00 68.17 706 ASN A CA 1
ATOM 5251 C C . ASN A 1 706 ? 24.522 97.145 47.891 1.00 68.28 706 ASN A C 1
ATOM 5252 O O . ASN A 1 706 ? 25.486 97.447 48.607 1.00 64.33 706 ASN A O 1
ATOM 5257 N N . GLU A 1 707 ? 24.389 95.962 47.305 1.00 64.88 707 GLU A N 1
ATOM 5258 C CA . GLU A 1 707 ? 25.312 94.905 47.612 1.00 65.37 707 GLU A CA 1
ATOM 5259 C C . GLU A 1 707 ? 26.334 94.597 46.514 1.00 61.78 707 GLU A C 1
ATOM 5260 O O . GLU A 1 707 ? 26.204 95.025 45.375 1.00 55.11 707 GLU A O 1
ATOM 5266 N N . THR A 1 708 ? 27.373 93.878 46.911 1.00 61.25 708 THR A N 1
ATOM 5267 C CA . THR A 1 708 ? 28.453 93.431 46.035 1.00 58.99 708 THR A CA 1
ATOM 5268 C C . THR A 1 708 ? 28.317 91.917 45.832 1.00 53.56 708 THR A C 1
ATOM 5269 O O . THR A 1 708 ? 27.983 91.210 46.777 1.00 49.29 708 THR A O 1
ATOM 5273 N N . PHE A 1 709 ? 28.619 91.435 44.622 1.00 48.86 709 PHE A N 1
ATOM 5274 C CA . PHE A 1 709 ? 28.508 90.010 44.276 1.00 52.28 709 PHE A CA 1
ATOM 5275 C C . PHE A 1 709 ? 29.763 89.554 43.518 1.00 56.92 709 PHE A C 1
ATOM 5276 O O . PHE A 1 709 ? 30.412 90.371 42.860 1.00 51.33 709 PHE A O 1
ATOM 5284 N N . PRO A 1 710 ? 30.120 88.249 43.632 1.00 59.69 710 PRO A N 1
ATOM 5285 C CA . PRO A 1 710 ? 31.301 87.711 42.943 1.00 57.60 710 PRO A CA 1
ATOM 5286 C C . PRO A 1 710 ? 31.012 87.343 41.509 1.00 53.71 710 PRO A C 1
ATOM 5287 O O . PRO A 1 710 ? 30.017 86.688 41.239 1.00 58.25 710 PRO A O 1
ATOM 5291 N N . ASN A 1 711 ? 31.876 87.760 40.594 1.00 52.79 711 ASN A N 1
ATOM 5292 C CA . ASN A 1 711 ? 31.780 87.347 39.198 1.00 55.21 711 ASN A CA 1
ATOM 5293 C C . ASN A 1 711 ? 31.939 85.816 39.083 1.00 61.63 711 ASN A C 1
ATOM 5294 O O . ASN A 1 711 ? 33.002 85.256 39.371 1.00 62.17 711 ASN A O 1
ATOM 5299 N N . LYS A 1 712 ? 30.850 85.152 38.694 1.00 65.47 712 LYS A N 1
ATOM 5300 C CA . LYS A 1 712 ? 30.830 83.693 38.513 1.00 64.03 712 LYS A CA 1
ATOM 5301 C C . LYS A 1 712 ? 31.693 83.247 37.348 1.00 60.98 712 LYS A C 1
ATOM 5302 O O . LYS A 1 712 ? 32.145 82.117 37.338 1.00 53.78 712 LYS A O 1
ATOM 5308 N N . ASN A 1 713 ? 31.847 84.104 36.336 1.00 68.27 713 ASN A N 1
ATOM 5309 C CA . ASN A 1 713 ? 32.659 83.771 35.176 1.00 72.06 713 ASN A CA 1
ATOM 5310 C C . ASN A 1 713 ? 34.148 83.840 35.538 1.00 76.74 713 ASN A C 1
ATOM 5311 O O . ASN A 1 713 ? 34.669 84.878 35.970 1.00 74.49 713 ASN A O 1
ATOM 5316 N N . LYS A 1 714 ? 34.810 82.705 35.343 1.00 86.04 714 LYS A N 1
ATOM 5317 C CA . LYS A 1 714 ? 36.187 82.474 35.778 1.00 88.70 714 LYS A CA 1
ATOM 5318 C C . LYS A 1 714 ? 37.201 83.083 34.773 1.00 82.50 714 LYS A C 1
ATOM 5319 O O . LYS A 1 714 ? 38.291 83.513 35.151 1.00 68.54 714 LYS A O 1
ATOM 5325 N N . PHE A 1 715 ? 36.815 83.134 33.499 1.00 82.73 715 PHE A N 1
ATOM 5326 C CA . PHE A 1 715 ? 37.636 83.725 32.428 1.00 83.55 715 PHE A CA 1
ATOM 5327 C C . PHE A 1 715 ? 38.012 85.213 32.626 1.00 82.19 715 PHE A C 1
ATOM 5328 O O . PHE A 1 715 ? 38.897 85.717 31.930 1.00 81.83 715 PHE A O 1
ATOM 5336 N N . SER A 1 716 ? 37.367 85.915 33.560 1.00 74.84 716 SER A N 1
ATOM 5337 C CA . SER A 1 716 ? 37.514 87.376 33.666 1.00 69.84 716 SER A CA 1
ATOM 5338 C C . SER A 1 716 ? 38.327 87.870 34.879 1.00 68.16 716 SER A C 1
ATOM 5339 O O . SER A 1 716 ? 38.192 87.320 35.986 1.00 62.81 716 SER A O 1
ATOM 5342 N N . LYS A 1 717 ? 39.126 88.931 34.649 1.00 65.21 717 LYS A N 1
ATOM 5343 C CA . LYS A 1 717 ? 39.908 89.656 35.699 1.00 63.33 717 LYS A CA 1
ATOM 5344 C C . LYS A 1 717 ? 39.078 90.434 36.723 1.00 63.77 717 LYS A C 1
ATOM 5345 O O . LYS A 1 717 ? 39.606 90.867 37.756 1.00 57.69 717 LYS A O 1
ATOM 5351 N N . LYS A 1 718 ? 37.803 90.664 36.415 1.00 63.53 718 LYS A N 1
ATOM 5352 C CA . LYS A 1 718 ? 36.919 91.446 37.289 1.00 64.68 718 LYS A CA 1
ATOM 5353 C C . LYS A 1 718 ? 36.154 90.477 38.181 1.00 58.11 718 LYS A C 1
ATOM 5354 O O . LYS A 1 718 ? 35.465 89.608 37.668 1.00 59.18 718 LYS A O 1
ATOM 5360 N N . LYS A 1 719 ? 36.273 90.595 39.500 1.00 68.08 719 LYS A N 1
ATOM 5361 C CA . LYS A 1 719 ? 35.571 89.627 40.393 1.00 74.72 719 LYS A CA 1
ATOM 5362 C C . LYS A 1 719 ? 34.546 90.232 41.393 1.00 64.66 719 LYS A C 1
ATOM 5363 O O . LYS A 1 719 ? 33.951 89.499 42.197 1.00 55.30 719 LYS A O 1
ATOM 5369 N N . VAL A 1 720 ? 34.336 91.554 41.307 1.00 58.91 720 VAL A N 1
ATOM 5370 C CA . VAL A 1 720 ? 33.203 92.230 41.969 1.00 56.85 720 VAL A CA 1
ATOM 5371 C C . VAL A 1 720 ? 32.233 92.792 40.915 1.00 52.21 720 VAL A C 1
ATOM 5372 O O . VAL A 1 720 ? 32.637 93.354 39.891 1.00 54.38 720 VAL A O 1
ATOM 5376 N N . LEU A 1 721 ? 30.948 92.644 41.204 1.00 53.31 721 LEU A N 1
ATOM 5377 C CA . LEU A 1 721 ? 29.856 92.987 40.304 1.00 49.28 721 LEU A CA 1
ATOM 5378 C C . LEU A 1 721 ? 28.757 93.632 41.099 1.00 49.11 721 LEU A C 1
ATOM 5379 O O . LEU A 1 721 ? 28.425 93.168 42.189 1.00 49.91 721 LEU A O 1
ATOM 5384 N N . THR A 1 722 ? 28.141 94.663 40.539 1.00 43.44 722 THR A N 1
ATOM 5385 C CA . THR A 1 722 ? 26.915 95.180 41.109 1.00 40.17 722 THR A CA 1
ATOM 5386 C C . THR A 1 722 ? 25.718 94.281 40.788 1.00 37.20 722 THR A C 1
ATOM 5387 O O . THR A 1 722 ? 25.721 93.506 39.838 1.00 38.77 722 THR A O 1
ATOM 5391 N N . PHE A 1 723 ? 24.686 94.420 41.590 1.00 38.42 723 PHE A N 1
ATOM 5392 C CA . PHE A 1 723 ? 23.431 93.728 41.395 1.00 37.40 723 PHE A CA 1
ATOM 5393 C C . PHE A 1 723 ? 22.881 93.878 39.992 1.00 40.47 723 PHE A C 1
ATOM 5394 O O . PHE A 1 723 ? 22.434 92.897 39.387 1.00 37.65 723 PHE A O 1
ATOM 5402 N N . ASP A 1 724 ? 22.902 95.108 39.484 1.00 42.48 724 ASP A N 1
ATOM 5403 C CA . ASP A 1 724 ? 22.393 95.374 38.147 1.00 42.43 724 ASP A CA 1
ATOM 5404 C C . ASP A 1 724 ? 23.156 94.627 37.050 1.00 41.56 724 ASP A C 1
ATOM 5405 O O . ASP A 1 724 ? 22.559 94.255 36.054 1.00 40.53 724 ASP A O 1
ATOM 5410 N N . GLU A 1 725 ? 24.451 94.368 37.249 1.00 40.43 725 GLU A N 1
ATOM 5411 C CA . GLU A 1 725 ? 25.246 93.619 36.251 1.00 39.70 725 GLU A CA 1
ATOM 5412 C C . GLU A 1 725 ? 25.019 92.102 36.175 1.00 38.89 725 GLU A C 1
ATOM 5413 O O . GLU A 1 725 ? 25.367 91.483 35.153 1.00 39.29 725 GLU A O 1
ATOM 5419 N N . LEU A 1 726 ? 24.486 91.493 37.232 1.00 37.60 726 LEU A N 1
ATOM 5420 C CA . LEU A 1 726 ? 24.089 90.067 37.195 1.00 36.58 726 LEU A CA 1
ATOM 5421 C C . LEU A 1 726 ? 22.969 89.868 36.188 1.00 39.22 726 LEU A C 1
ATOM 5422 O O . LEU A 1 726 ? 22.219 90.805 35.918 1.00 34.91 726 LEU A O 1
ATOM 5427 N N . SER A 1 727 ? 22.810 88.648 35.674 1.00 41.51 727 SER A N 1
ATOM 5428 C CA . SER A 1 727 ? 21.736 88.385 34.715 1.00 41.35 727 SER A CA 1
ATOM 5429 C C . SER A 1 727 ? 20.412 88.385 35.469 1.00 42.60 727 SER A C 1
ATOM 5430 O O . SER A 1 727 ? 20.377 88.233 36.698 1.00 35.85 727 SER A O 1
ATOM 5433 N N . TYR A 1 728 ? 19.329 88.539 34.716 1.00 43.08 728 TYR A N 1
ATOM 5434 C CA . TYR A 1 728 ? 17.990 88.530 35.255 1.00 44.30 728 TYR A CA 1
ATOM 5435 C C . TYR A 1 728 ? 17.853 87.337 36.176 1.00 42.84 728 TYR A C 1
ATOM 5436 O O . TYR A 1 728 ? 17.344 87.435 37.305 1.00 40.91 728 TYR A O 1
ATOM 5445 N N . ALA A 1 729 ? 18.281 86.195 35.646 1.00 35.84 729 ALA A N 1
ATOM 5446 C CA . ALA A 1 729 ? 18.088 84.929 36.295 1.00 36.09 729 ALA A CA 1
ATOM 5447 C C . ALA A 1 729 ? 18.744 84.899 37.673 1.00 36.79 729 ALA A C 1
ATOM 5448 O O . ALA A 1 729 ? 18.119 84.561 38.641 1.00 37.84 729 ALA A O 1
ATOM 5450 N N . ASP A 1 730 ? 20.006 85.281 37.749 1.00 40.27 730 ASP A N 1
ATOM 5451 C CA . ASP A 1 730 ? 20.730 85.292 39.025 1.00 41.47 730 ASP A CA 1
ATOM 5452 C C . ASP A 1 730 ? 20.207 86.326 40.014 1.00 40.45 730 ASP A C 1
ATOM 5453 O O . ASP A 1 730 ? 20.153 86.034 41.211 1.00 41.25 730 ASP A O 1
ATOM 5458 N N . GLN A 1 731 ? 19.877 87.531 39.518 1.00 37.94 731 GLN A N 1
ATOM 5459 C CA . GLN A 1 731 ? 19.169 88.566 40.296 1.00 37.07 731 GLN A CA 1
ATOM 5460 C C . GLN A 1 731 ? 17.998 87.934 41.023 1.00 37.84 731 GLN A C 1
ATOM 5461 O O . GLN A 1 731 ? 17.831 88.072 42.269 1.00 38.27 731 GLN A O 1
ATOM 5467 N N . VAL A 1 732 ? 17.194 87.203 40.267 1.00 38.85 732 VAL A N 1
ATOM 5468 C CA . VAL A 1 732 ? 16.001 86.578 40.853 1.00 39.60 732 VAL A CA 1
ATOM 5469 C C . VAL A 1 732 ? 16.339 85.536 41.899 1.00 38.42 732 VAL A C 1
ATOM 5470 O O . VAL A 1 732 ? 15.687 85.446 42.928 1.00 38.26 732 VAL A O 1
ATOM 5474 N N . ILE A 1 733 ? 17.377 84.759 41.664 1.00 42.86 733 ILE A N 1
ATOM 5475 C CA . ILE A 1 733 ? 17.773 83.758 42.652 1.00 44.18 733 ILE A CA 1
ATOM 5476 C C . ILE A 1 733 ? 18.040 84.457 44.001 1.00 43.98 733 ILE A C 1
ATOM 5477 O O . ILE A 1 733 ? 17.510 84.042 45.049 1.00 42.91 733 ILE A O 1
ATOM 5482 N N . HIS A 1 734 ? 18.845 85.524 43.977 1.00 37.74 734 HIS A N 1
ATOM 5483 C CA . HIS A 1 734 ? 19.102 86.253 45.197 1.00 39.67 734 HIS A CA 1
ATOM 5484 C C . HIS A 1 734 ? 17.838 86.830 45.800 1.00 41.36 734 HIS A C 1
ATOM 5485 O O . HIS A 1 734 ? 17.674 86.863 47.021 1.00 40.26 734 HIS A O 1
ATOM 5492 N N . ILE A 1 735 ? 16.930 87.303 44.957 1.00 41.02 735 ILE A N 1
ATOM 5493 C CA . ILE A 1 735 ? 15.682 87.859 45.481 1.00 40.99 735 ILE A CA 1
ATOM 5494 C C . ILE A 1 735 ? 14.930 86.796 46.235 1.00 42.24 735 ILE A C 1
ATOM 5495 O O . ILE A 1 735 ? 14.550 87.009 47.367 1.00 51.09 735 ILE A O 1
ATOM 5500 N N . LYS A 1 736 ? 14.715 85.661 45.596 1.00 42.64 736 LYS A N 1
ATOM 5501 C CA . LYS A 1 736 ? 14.057 84.550 46.227 1.00 45.22 736 LYS A CA 1
ATOM 5502 C C . LYS A 1 736 ? 14.606 84.283 47.624 1.00 43.74 736 LYS A C 1
ATOM 5503 O O . LYS A 1 736 ? 13.843 84.232 48.560 1.00 45.01 736 LYS A O 1
ATOM 5509 N N . LYS A 1 737 ? 15.921 84.135 47.759 1.00 49.62 737 LYS A N 1
ATOM 5510 C CA . LYS A 1 737 ? 16.537 83.793 49.049 1.00 55.01 737 LYS A CA 1
ATOM 5511 C C . LYS A 1 737 ? 16.286 84.845 50.110 1.00 57.96 737 LYS A C 1
ATOM 5512 O O . LYS A 1 737 ? 16.051 84.526 51.262 1.00 62.02 737 LYS A O 1
ATOM 5518 N N . ARG A 1 738 ? 16.330 86.109 49.722 1.00 58.62 738 ARG A N 1
ATOM 5519 C CA . ARG A 1 738 ? 16.077 87.182 50.669 1.00 57.50 738 ARG A CA 1
ATOM 5520 C C . ARG A 1 738 ? 14.603 87.293 50.983 1.00 54.89 738 ARG A C 1
ATOM 5521 O O . ARG A 1 738 ? 14.213 87.698 52.079 1.00 52.13 738 ARG A O 1
ATOM 5529 N N . LEU A 1 739 ? 13.769 86.952 50.021 1.00 52.34 739 LEU A N 1
ATOM 5530 C CA . LEU A 1 739 ? 12.341 86.892 50.291 1.00 51.05 739 LEU A CA 1
ATOM 5531 C C . LEU A 1 739 ? 11.942 85.718 51.173 1.00 48.73 739 LEU A C 1
ATOM 5532 O O . LEU A 1 739 ? 10.937 85.822 51.851 1.00 53.32 739 LEU A O 1
ATOM 5537 N N . THR A 1 740 ? 12.667 84.597 51.133 1.00 50.80 740 THR A N 1
ATOM 5538 C CA . THR A 1 740 ? 12.386 83.498 52.074 1.00 60.21 740 THR A CA 1
ATOM 5539 C C . THR A 1 740 ? 12.424 84.026 53.524 1.00 62.35 740 THR A C 1
ATOM 5540 O O . THR A 1 740 ? 11.434 83.930 54.283 1.00 62.12 740 THR A O 1
ATOM 5544 N N . GLU A 1 741 ? 13.562 84.611 53.891 1.00 65.46 741 GLU A N 1
ATOM 5545 C CA . GLU A 1 741 ? 13.764 85.112 55.259 1.00 63.82 741 GLU A CA 1
ATOM 5546 C C . GLU A 1 741 ? 12.799 86.255 55.618 1.00 61.21 741 GLU A C 1
ATOM 5547 O O . GLU A 1 741 ? 12.031 86.125 56.576 1.00 55.96 741 GLU A O 1
ATOM 5553 N N . TYR A 1 742 ? 12.691 87.308 54.827 1.00 56.47 742 TYR A N 1
ATOM 5554 C CA . TYR A 1 742 ? 11.692 88.327 55.142 1.00 59.32 742 TYR A CA 1
ATOM 5555 C C . TYR A 1 742 ? 10.283 87.806 55.440 1.00 65.30 742 TYR A C 1
ATOM 5556 O O . TYR A 1 742 ? 9.624 88.344 56.291 1.00 61.61 742 TYR A O 1
ATOM 5565 N N . SER A 1 743 ? 9.840 86.761 54.742 1.00 72.02 743 SER A N 1
ATOM 5566 C CA . SER A 1 743 ? 8.499 86.185 54.948 1.00 74.17 743 SER A CA 1
ATOM 5567 C C . SER A 1 743 ? 8.332 85.425 56.263 1.00 76.86 743 SER A C 1
ATOM 5568 O O . SER A 1 743 ? 7.315 85.516 56.919 1.00 60.07 743 SER A O 1
ATOM 5571 N N . ARG A 1 744 ? 9.325 84.638 56.620 1.00 78.82 744 ARG A N 1
ATOM 5572 C CA . ARG A 1 744 ? 9.251 83.875 57.836 1.00 83.41 744 ARG A CA 1
ATOM 5573 C C . ARG A 1 744 ? 8.832 84.828 58.943 1.00 85.87 744 ARG A C 1
ATOM 5574 O O . ARG A 1 744 ? 7.803 84.706 59.588 1.00 81.39 744 ARG A O 1
ATOM 5582 N N . LYS A 1 745 ? 9.709 85.823 59.055 1.00 84.54 745 LYS A N 1
ATOM 5583 C CA . LYS A 1 745 ? 9.749 86.832 60.072 1.00 89.65 745 LYS A CA 1
ATOM 5584 C C . LYS A 1 745 ? 8.438 87.515 60.149 1.00 89.06 745 LYS A C 1
ATOM 5585 O O . LYS A 1 745 ? 7.794 87.510 61.174 1.00 97.69 745 LYS A O 1
ATOM 5591 N N . VAL A 1 746 ? 8.037 88.124 59.056 1.00 77.75 746 VAL A N 1
ATOM 5592 C CA . VAL A 1 746 ? 6.833 88.905 59.068 1.00 74.69 746 VAL A CA 1
ATOM 5593 C C . VAL A 1 746 ? 5.515 88.126 59.126 1.00 71.73 746 VAL A C 1
ATOM 5594 O O . VAL A 1 746 ? 4.507 88.691 59.474 1.00 63.70 746 VAL A O 1
ATOM 5598 N N . TYR A 1 747 ? 5.498 86.838 58.799 1.00 74.21 747 TYR A N 1
ATOM 5599 C CA . TYR A 1 747 ? 4.271 86.262 58.238 1.00 70.20 747 TYR A CA 1
ATOM 5600 C C . TYR A 1 747 ? 3.443 85.047 58.729 1.00 70.32 747 TYR A C 1
ATOM 5601 O O . TYR A 1 747 ? 2.227 85.119 58.765 1.00 65.83 747 TYR A O 1
ATOM 5610 N N . HIS A 1 748 ? 4.028 83.904 58.991 1.00 81.63 748 HIS A N 1
ATOM 5611 C CA . HIS A 1 748 ? 5.405 83.723 59.204 1.00 85.20 748 HIS A CA 1
ATOM 5612 C C . HIS A 1 748 ? 5.833 82.382 58.594 1.00 93.49 748 HIS A C 1
ATOM 5613 O O . HIS A 1 748 ? 6.158 81.439 59.308 1.00 95.86 748 HIS A O 1
ATOM 5620 N N . ARG A 1 749 ? 5.852 82.277 57.267 1.00 101.29 749 ARG A N 1
ATOM 5621 C CA . ARG A 1 749 ? 6.465 81.105 56.591 1.00 93.90 749 ARG A CA 1
ATOM 5622 C C . ARG A 1 749 ? 6.918 81.365 55.168 1.00 87.22 749 ARG A C 1
ATOM 5623 O O . ARG A 1 749 ? 6.805 82.472 54.688 1.00 75.85 749 ARG A O 1
ATOM 5631 N N . VAL A 1 750 ? 7.420 80.336 54.491 1.00 88.27 750 VAL A N 1
ATOM 5632 C CA . VAL A 1 750 ? 7.811 80.496 53.104 1.00 88.85 750 VAL A CA 1
ATOM 5633 C C . VAL A 1 750 ? 6.641 80.502 52.129 1.00 82.82 750 VAL A C 1
ATOM 5634 O O . VAL A 1 750 ? 6.257 81.532 51.613 1.00 81.80 750 VAL A O 1
ATOM 5638 N N . LYS A 1 751 ? 6.114 79.326 51.868 1.00 69.10 751 LYS A N 1
ATOM 5639 C CA . LYS A 1 751 ? 5.113 79.145 50.875 1.00 62.10 751 LYS A CA 1
ATOM 5640 C C . LYS A 1 751 ? 3.705 79.285 51.399 1.00 55.68 751 LYS A C 1
ATOM 5641 O O . LYS A 1 751 ? 3.394 78.871 52.488 1.00 54.55 751 LYS A O 1
ATOM 5647 N N . VAL A 1 752 ? 2.848 79.837 50.572 1.00 46.28 752 VAL A N 1
ATOM 5648 C CA . VAL A 1 752 ? 1.429 79.714 50.712 1.00 44.57 752 VAL A CA 1
ATOM 5649 C C . VAL A 1 752 ? 1.013 78.978 49.452 1.00 41.49 752 VAL A C 1
ATOM 5650 O O . VAL A 1 752 ? 1.492 79.251 48.392 1.00 38.16 752 VAL A O 1
ATOM 5654 N N . SER A 1 753 ? 0.134 78.023 49.592 1.00 36.09 753 SER A N 1
ATOM 5655 C CA . SER A 1 753 ? -0.212 77.147 48.497 1.00 36.64 753 SER A CA 1
ATOM 5656 C C . SER A 1 753 ? -1.663 77.437 48.214 1.00 35.38 753 SER A C 1
ATOM 5657 O O . SER A 1 753 ? -2.408 77.654 49.130 1.00 33.24 753 SER A O 1
ATOM 5660 N N . GLU A 1 754 ? -2.060 77.486 46.949 1.00 33.56 754 GLU A N 1
ATOM 5661 C CA . GLU A 1 754 ? -3.450 77.690 46.641 1.00 33.61 754 GLU A CA 1
ATOM 5662 C C . GLU A 1 754 ? -3.775 76.945 45.374 1.00 34.46 754 GLU A C 1
ATOM 5663 O O . GLU A 1 754 ? -3.024 77.036 44.393 1.00 30.57 754 GLU A O 1
ATOM 5669 N N . ILE A 1 755 ? -4.903 76.239 45.399 1.00 30.70 755 ILE A N 1
ATOM 5670 C CA . ILE A 1 755 ? -5.431 75.575 44.237 1.00 31.64 755 ILE A CA 1
ATOM 5671 C C . ILE A 1 755 ? -6.558 76.418 43.644 1.00 30.53 755 ILE A C 1
ATOM 5672 O O . ILE A 1 755 ? -7.439 76.874 44.366 1.00 36.09 755 ILE A O 1
ATOM 5677 N N . VAL A 1 756 ? -6.544 76.598 42.330 1.00 29.70 756 VAL A N 1
ATOM 5678 C CA . VAL A 1 756 ? -7.563 77.352 41.586 1.00 29.70 756 VAL A CA 1
ATOM 5679 C C . VAL A 1 756 ? -8.069 76.470 40.446 1.00 30.43 756 VAL A C 1
ATOM 5680 O O . VAL A 1 756 ? -7.277 75.935 39.641 1.00 26.94 756 VAL A O 1
ATOM 5684 N N . GLU A 1 757 ? -9.370 76.309 40.356 1.00 26.91 757 GLU A N 1
ATOM 5685 C CA . GLU A 1 757 ? -9.944 75.587 39.235 1.00 36.19 757 GLU A CA 1
ATOM 5686 C C . GLU A 1 757 ? -9.863 76.431 37.963 1.00 34.02 757 GLU A C 1
ATOM 5687 O O . GLU A 1 757 ? -10.079 77.625 37.997 1.00 35.63 757 GLU A O 1
ATOM 5693 N N . ARG A 1 758 ? -9.473 75.816 36.860 1.00 30.35 758 ARG A N 1
ATOM 5694 C CA . ARG A 1 758 ? -9.349 76.526 35.597 1.00 28.73 758 ARG A CA 1
ATOM 5695 C C . ARG A 1 758 ? -9.999 75.764 34.465 1.00 25.84 758 ARG A C 1
ATOM 5696 O O . ARG A 1 758 ? -10.316 74.604 34.570 1.00 20.63 758 ARG A O 1
ATOM 5704 N N . GLU A 1 759 ? -10.102 76.439 33.344 1.00 27.60 759 GLU A N 1
ATOM 5705 C CA . GLU A 1 759 ? -10.786 75.938 32.192 1.00 28.21 759 GLU A CA 1
ATOM 5706 C C . GLU A 1 759 ? -10.012 76.347 30.991 1.00 24.75 759 GLU A C 1
ATOM 5707 O O . GLU A 1 759 ? -9.534 77.459 30.917 1.00 20.92 759 GLU A O 1
ATOM 5713 N N . ALA A 1 760 ? -10.000 75.458 30.016 1.00 24.97 760 ALA A N 1
ATOM 5714 C CA . ALA A 1 760 ? -9.353 75.717 28.765 1.00 23.84 760 ALA A CA 1
ATOM 5715 C C . ALA A 1 760 ? -10.152 75.136 27.614 1.00 22.89 760 ALA A C 1
ATOM 5716 O O . ALA A 1 760 ? -10.914 74.177 27.754 1.00 23.38 760 ALA A O 1
ATOM 5718 N N . ILE A 1 761 ? -9.979 75.755 26.472 1.00 23.63 761 ILE A N 1
ATOM 5719 C CA . ILE A 1 761 ? -10.689 75.385 25.275 1.00 24.10 761 ILE A CA 1
ATOM 5720 C C . ILE A 1 761 ? -9.768 74.456 24.537 1.00 23.09 761 ILE A C 1
ATOM 5721 O O . ILE A 1 761 ? -8.618 74.803 24.261 1.00 21.35 761 ILE A O 1
ATOM 5726 N N . VAL A 1 762 ? -10.265 73.300 24.171 1.00 21.26 762 VAL A N 1
ATOM 5727 C CA . VAL A 1 762 ? -9.501 72.403 23.334 1.00 21.80 762 VAL A CA 1
ATOM 5728 C C . VAL A 1 762 ? -10.166 72.340 21.971 1.00 20.00 762 VAL A C 1
ATOM 5729 O O . VAL A 1 762 ? -11.221 71.764 21.848 1.00 20.84 762 VAL A O 1
ATOM 5733 N N . CYS A 1 763 ? -9.529 72.899 20.952 1.00 21.05 763 CYS A N 1
ATOM 5734 C CA . CYS A 1 763 ? -10.123 72.943 19.597 1.00 18.78 763 CYS A CA 1
ATOM 5735 C C . CYS A 1 763 ? -10.141 71.522 19.058 1.00 18.30 763 CYS A C 1
ATOM 5736 O O . CYS A 1 763 ? -9.093 70.834 19.050 1.00 18.20 763 CYS A O 1
ATOM 5739 N N . GLN A 1 764 ? -11.302 71.105 18.567 1.00 18.39 764 GLN A N 1
ATOM 5740 C CA . GLN A 1 764 ? -11.529 69.764 18.039 1.00 18.48 764 GLN A CA 1
ATOM 5741 C C . GLN A 1 764 ? -11.255 69.545 16.560 1.00 19.29 764 GLN A C 1
ATOM 5742 O O . GLN A 1 764 ? -11.371 68.403 16.113 1.00 21.07 764 GLN A O 1
ATOM 5748 N N . ARG A 1 765 ? -10.801 70.573 15.854 1.00 22.16 765 ARG A N 1
ATOM 5749 C CA . ARG A 1 765 ? -10.455 70.491 14.408 1.00 26.03 765 ARG A CA 1
ATOM 5750 C C . ARG A 1 765 ? -8.961 70.735 14.096 1.00 25.49 765 ARG A C 1
ATOM 5751 O O . ARG A 1 765 ? -8.569 70.681 12.929 1.00 26.12 765 ARG A O 1
ATOM 5759 N N . GLU A 1 766 ? -8.145 71.052 15.107 1.00 23.26 766 GLU A N 1
ATOM 5760 C CA . GLU A 1 766 ? -6.742 71.393 14.887 1.00 23.45 766 GLU A CA 1
ATOM 5761 C C . GLU A 1 766 ? -5.986 70.188 14.296 1.00 21.82 766 GLU A C 1
ATOM 5762 O O . GLU A 1 766 ? -6.340 69.005 14.551 1.00 20.09 766 GLU A O 1
ATOM 5768 N N . ASN A 1 767 ? -4.992 70.493 13.476 1.00 19.28 767 ASN A N 1
ATOM 5769 C CA . ASN A 1 767 ? -4.146 69.470 12.893 1.00 19.68 767 ASN A CA 1
ATOM 5770 C C . ASN A 1 767 ? -3.772 68.435 13.920 1.00 18.86 767 ASN A C 1
ATOM 5771 O O . ASN A 1 767 ? -3.139 68.780 14.881 1.00 20.41 767 ASN A O 1
ATOM 5776 N N . PRO A 1 768 ? -4.106 67.174 13.723 1.00 18.09 768 PRO A N 1
ATOM 5777 C CA . PRO A 1 768 ? -3.889 66.288 14.857 1.00 18.15 768 PRO A CA 1
ATOM 5778 C C . PRO A 1 768 ? -2.555 65.550 14.902 1.00 18.41 768 PRO A C 1
ATOM 5779 O O . PRO A 1 768 ? -2.483 64.436 15.385 1.00 19.00 768 PRO A O 1
ATOM 5783 N N . PHE A 1 769 ? -1.458 66.177 14.514 1.00 18.67 769 PHE A N 1
ATOM 5784 C CA . PHE A 1 769 ? -0.224 65.375 14.299 1.00 17.70 769 PHE A CA 1
ATOM 5785 C C . PHE A 1 769 ? 0.315 64.853 15.635 1.00 17.26 769 PHE A C 1
ATOM 5786 O O . PHE A 1 769 ? 0.942 63.803 15.676 1.00 17.61 769 PHE A O 1
ATOM 5794 N N . TYR A 1 770 ? 0.116 65.619 16.716 1.00 17.24 770 TYR A N 1
ATOM 5795 C CA . TYR A 1 770 ? 0.652 65.259 17.994 1.00 16.27 770 TYR A CA 1
ATOM 5796 C C . TYR A 1 770 ? -0.115 64.066 18.543 1.00 16.78 770 TYR A C 1
ATOM 5797 O O . TYR A 1 770 ? 0.466 62.985 18.787 1.00 16.07 770 TYR A O 1
ATOM 5806 N N . VAL A 1 771 ? -1.432 64.200 18.645 1.00 18.24 771 VAL A N 1
ATOM 5807 C CA . VAL A 1 771 ? -2.246 63.123 19.208 1.00 19.61 771 VAL A CA 1
ATOM 5808 C C . VAL A 1 771 ? -2.187 61.881 18.346 1.00 19.81 771 VAL A C 1
ATOM 5809 O O . VAL A 1 771 ? -2.240 60.764 18.851 1.00 20.93 771 VAL A O 1
ATOM 5813 N N . ASP A 1 772 ? -2.045 62.040 17.037 1.00 19.97 772 ASP A N 1
ATOM 5814 C CA . ASP A 1 772 ? -1.901 60.860 16.131 1.00 21.25 772 ASP A CA 1
ATOM 5815 C C . ASP A 1 772 ? -0.577 60.074 16.399 1.00 18.87 772 ASP A C 1
ATOM 5816 O O . ASP A 1 772 ? -0.557 58.828 16.371 1.00 16.89 772 ASP A O 1
ATOM 5821 N N . THR A 1 773 ? 0.475 60.805 16.745 1.00 17.98 773 THR A N 1
ATOM 5822 C CA . THR A 1 773 ? 1.749 60.210 17.180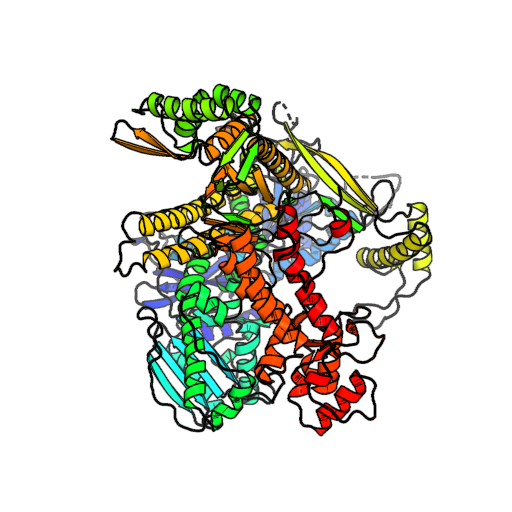 1.00 18.59 773 THR A CA 1
ATOM 5823 C C . THR A 1 773 ? 1.619 59.375 18.462 1.00 18.25 773 THR A C 1
ATOM 5824 O O . THR A 1 773 ? 2.148 58.277 18.529 1.00 18.50 773 THR A O 1
ATOM 5828 N N . VAL A 1 774 ? 0.720 59.794 19.355 1.00 20.32 774 VAL A N 1
ATOM 5829 C CA . VAL A 1 774 ? 0.472 59.118 20.645 1.00 18.33 774 VAL A CA 1
ATOM 5830 C C . VAL A 1 774 ? -0.355 57.888 20.426 1.00 19.90 774 VAL A C 1
ATOM 5831 O O . VAL A 1 774 ? -0.007 56.771 20.923 1.00 17.85 774 VAL A O 1
ATOM 5835 N N . LYS A 1 775 ? -1.451 58.046 19.681 1.00 20.55 775 LYS A N 1
ATOM 5836 C CA . LYS A 1 775 ? -2.235 56.860 19.263 1.00 21.96 775 LYS A CA 1
ATOM 5837 C C . LYS A 1 775 ? -1.386 55.756 18.609 1.00 21.73 775 LYS A C 1
ATOM 5838 O O . LYS A 1 775 ? -1.551 54.542 18.848 1.00 23.27 775 LYS A O 1
ATOM 5844 N N . SER A 1 776 ? -0.523 56.155 17.706 1.00 19.62 776 SER A N 1
ATOM 5845 C CA . SER A 1 776 ? 0.239 55.165 16.964 1.00 21.35 776 SER A CA 1
ATOM 5846 C C . SER A 1 776 ? 1.243 54.435 17.916 1.00 18.77 776 SER A C 1
ATOM 5847 O O . SER A 1 776 ? 1.381 53.229 17.878 1.00 20.72 776 SER A O 1
ATOM 5850 N N . PHE A 1 777 ? 1.882 55.168 18.821 1.00 18.76 777 PHE A N 1
ATOM 5851 C CA . PHE A 1 777 ? 2.770 54.550 19.793 1.00 18.38 777 PHE A CA 1
ATOM 5852 C C . PHE A 1 777 ? 1.976 53.694 20.746 1.00 19.47 777 PHE A C 1
ATOM 5853 O O . PHE A 1 777 ? 2.401 52.593 21.084 1.00 18.90 777 PHE A O 1
ATOM 5861 N N . ARG A 1 778 ? 0.826 54.179 21.184 1.00 18.77 778 ARG A N 1
ATOM 5862 C CA . ARG A 1 778 ? -0.078 53.350 22.011 1.00 20.69 778 ARG A CA 1
ATOM 5863 C C . ARG A 1 778 ? -0.434 51.972 21.381 1.00 20.55 778 ARG A C 1
ATOM 5864 O O . ARG A 1 778 ? -0.410 50.929 22.081 1.00 20.84 778 ARG A O 1
ATOM 5872 N N . ASP A 1 779 ? -0.687 51.958 20.076 1.00 19.19 779 ASP A N 1
ATOM 5873 C CA . ASP A 1 779 ? -0.987 50.707 19.364 1.00 19.98 779 ASP A CA 1
ATOM 5874 C C . ASP A 1 779 ? 0.237 49.830 19.308 1.00 19.15 779 ASP A C 1
ATOM 5875 O O . ASP A 1 779 ? 0.140 48.633 19.464 1.00 18.32 779 ASP A O 1
ATOM 5880 N N . ARG A 1 780 ? 1.393 50.438 19.122 1.00 18.45 780 ARG A N 1
ATOM 5881 C CA . ARG A 1 780 ? 2.640 49.717 19.158 1.00 20.20 780 ARG A CA 1
ATOM 5882 C C . ARG A 1 780 ? 2.827 49.040 20.527 1.00 23.31 780 ARG A C 1
ATOM 5883 O O . ARG A 1 780 ? 3.150 47.845 20.623 1.00 22.49 780 ARG A O 1
ATOM 5891 N N . ARG A 1 781 ? 2.558 49.761 21.607 1.00 26.00 781 ARG A N 1
ATOM 5892 C CA . ARG A 1 781 ? 2.592 49.137 22.896 1.00 24.07 781 ARG A CA 1
ATOM 5893 C C . ARG A 1 781 ? 1.595 48.022 23.122 1.00 26.59 781 ARG A C 1
ATOM 5894 O O . ARG A 1 781 ? 1.984 46.972 23.703 1.00 24.31 781 ARG A O 1
ATOM 5902 N N . TYR A 1 782 ? 0.321 48.229 22.770 1.00 28.90 782 TYR A N 1
ATOM 5903 C CA . TYR A 1 782 ? -0.692 47.146 22.941 1.00 34.18 782 TYR A CA 1
ATOM 5904 C C . TYR A 1 782 ? -0.298 45.783 22.326 1.00 35.00 782 TYR A C 1
ATOM 5905 O O . TYR A 1 782 ? -0.558 44.730 22.916 1.00 34.81 782 TYR A O 1
ATOM 5914 N N . GLU A 1 783 ? 0.306 45.774 21.147 1.00 38.11 783 GLU A N 1
ATOM 5915 C CA . GLU A 1 783 ? 0.751 44.493 20.579 1.00 40.84 783 GLU A CA 1
ATOM 5916 C C . GLU A 1 783 ? 1.500 43.636 21.624 1.00 35.90 783 GLU A C 1
ATOM 5917 O O . GLU A 1 783 ? 1.248 42.469 21.743 1.00 34.47 783 GLU A O 1
ATOM 5923 N N . PHE A 1 784 ? 2.446 44.232 22.341 1.00 31.67 784 PHE A N 1
ATOM 5924 C CA . PHE A 1 784 ? 3.299 43.511 23.267 1.00 34.18 784 PHE A CA 1
ATOM 5925 C C . PHE A 1 784 ? 2.571 43.209 24.590 1.00 42.76 784 PHE A C 1
ATOM 5926 O O . PHE A 1 784 ? 2.784 42.129 25.190 1.00 39.33 784 PHE A O 1
ATOM 5934 N N . LYS A 1 785 ? 1.800 44.202 25.070 1.00 42.09 785 LYS A N 1
ATOM 5935 C CA . LYS A 1 785 ? 0.844 44.006 26.158 1.00 41.30 785 LYS A CA 1
ATOM 5936 C C . LYS A 1 785 ? -0.090 42.814 25.827 1.00 39.54 785 LYS A C 1
ATOM 5937 O O . LYS A 1 785 ? -0.314 41.982 26.699 1.00 39.15 785 LYS A O 1
ATOM 5943 N N . GLY A 1 786 ? -0.564 42.693 24.577 1.00 37.76 786 GLY A N 1
ATOM 5944 C CA . GLY A 1 786 ? -1.433 41.566 24.192 1.00 38.40 786 GLY A CA 1
ATOM 5945 C C . GLY A 1 786 ? -0.599 40.276 24.270 1.00 45.46 786 GLY A C 1
ATOM 5946 O O . GLY A 1 786 ? -0.976 39.315 24.942 1.00 39.71 786 GLY A O 1
ATOM 5947 N N . LEU A 1 787 ? 0.573 40.255 23.618 1.00 45.58 787 LEU A N 1
ATOM 5948 C CA . LEU A 1 787 ? 1.410 39.037 23.639 1.00 46.49 787 LEU A CA 1
ATOM 5949 C C . LEU A 1 787 ? 1.781 38.594 25.056 1.00 41.35 787 LEU A C 1
ATOM 5950 O O . LEU A 1 787 ? 1.616 37.442 25.390 1.00 44.77 787 LEU A O 1
ATOM 5955 N N . ALA A 1 788 ? 2.261 39.501 25.891 1.00 41.86 788 ALA A N 1
ATOM 5956 C CA . ALA A 1 788 ? 2.444 39.211 27.314 1.00 43.09 788 ALA A CA 1
ATOM 5957 C C . ALA A 1 788 ? 1.270 38.392 27.873 1.00 49.77 788 ALA A C 1
ATOM 5958 O O . ALA A 1 788 ? 1.495 37.305 28.458 1.00 49.44 788 ALA A O 1
ATOM 5960 N N . LYS A 1 789 ? 0.048 38.908 27.660 1.00 45.85 789 LYS A N 1
ATOM 5961 C CA . LYS A 1 789 ? -1.201 38.294 28.139 1.00 51.72 789 LYS A CA 1
ATOM 5962 C C . LYS A 1 789 ? -1.552 36.925 27.487 1.00 49.95 789 LYS A C 1
ATOM 5963 O O . LYS A 1 789 ? -2.024 36.027 28.195 1.00 52.24 789 LYS A O 1
ATOM 5969 N N . THR A 1 790 ? -1.322 36.793 26.185 1.00 48.04 790 THR A N 1
ATOM 5970 C CA . THR A 1 790 ? -1.612 35.552 25.477 1.00 48.42 790 THR A CA 1
ATOM 5971 C C . THR A 1 790 ? -0.750 34.408 25.999 1.00 51.57 790 THR A C 1
ATOM 5972 O O . THR A 1 790 ? -1.222 33.282 26.152 1.00 47.04 790 THR A O 1
ATOM 5976 N N . TRP A 1 791 ? 0.517 34.704 26.270 1.00 54.86 791 TRP A N 1
ATOM 5977 C CA . TRP A 1 791 ? 1.447 33.703 26.778 1.00 51.65 791 TRP A CA 1
ATOM 5978 C C . TRP A 1 791 ? 1.077 33.278 28.195 1.00 52.22 791 TRP A C 1
ATOM 5979 O O . TRP A 1 791 ? 1.206 32.108 28.557 1.00 44.73 791 TRP A O 1
ATOM 5990 N N . LYS A 1 792 ? 0.617 34.236 28.993 1.00 56.32 792 LYS A N 1
ATOM 5991 C CA . LYS A 1 792 ? 0.226 33.963 30.371 1.00 64.19 792 LYS A CA 1
ATOM 5992 C C . LYS A 1 792 ? -0.909 32.946 30.429 1.00 65.89 792 LYS A C 1
ATOM 5993 O O . LYS A 1 792 ? -0.944 32.091 31.313 1.00 58.11 792 LYS A O 1
ATOM 5999 N N . GLY A 1 793 ? -1.809 33.062 29.466 1.00 69.57 793 GLY A N 1
ATOM 6000 C CA . GLY A 1 793 ? -2.959 32.195 29.354 1.00 74.59 793 GLY A CA 1
ATOM 6001 C C . GLY A 1 793 ? -2.599 30.786 28.938 1.00 82.84 793 GLY A C 1
ATOM 6002 O O . GLY A 1 793 ? -3.140 29.826 29.455 1.00 90.68 793 GLY A O 1
ATOM 6003 N N . ASN A 1 794 ? -1.655 30.666 28.021 1.00 78.73 794 ASN A N 1
ATOM 6004 C CA . ASN A 1 794 ? -1.181 29.384 27.514 1.00 74.82 794 ASN A CA 1
ATOM 6005 C C . ASN A 1 794 ? -0.481 28.564 28.593 1.00 74.94 794 ASN A C 1
ATOM 6006 O O . ASN A 1 794 ? -0.648 27.346 28.666 1.00 69.94 794 ASN A O 1
ATOM 6011 N N . LEU A 1 795 ? 0.301 29.239 29.428 1.00 74.80 795 LEU A N 1
ATOM 6012 C CA . LEU A 1 795 ? 1.025 28.575 30.506 1.00 79.83 795 LEU A CA 1
ATOM 6013 C C . LEU A 1 795 ? 0.068 28.056 31.573 1.00 87.18 795 LEU A C 1
ATOM 6014 O O . LEU A 1 795 ? 0.468 27.318 32.474 1.00 92.67 795 LEU A O 1
ATOM 6019 N N . SER A 1 796 ? -1.201 28.430 31.467 1.00 92.53 796 SER A N 1
ATOM 6020 C CA . SER A 1 796 ? -2.221 27.942 32.390 1.00 91.27 796 SER A CA 1
ATOM 6021 C C . SER A 1 796 ? -3.290 27.154 31.634 1.00 92.05 796 SER A C 1
ATOM 6022 O O . SER A 1 796 ? -3.954 26.285 32.196 1.00 78.10 796 SER A O 1
ATOM 6025 N N . LYS A 1 797 ? -3.439 27.489 30.358 1.00 108.34 797 LYS A N 1
ATOM 6026 C CA . LYS A 1 797 ? -4.469 26.936 29.478 1.00 114.41 797 LYS A CA 1
ATOM 6027 C C . LYS A 1 797 ? -4.557 25.416 29.533 1.00 134.35 797 LYS A C 1
ATOM 6028 O O . LYS A 1 797 ? -5.654 24.811 29.749 1.00 139.91 797 LYS A O 1
ATOM 6034 N N . ILE A 1 798 ? -3.372 24.831 29.333 1.00 149.25 798 ILE A N 1
ATOM 6035 C CA . ILE A 1 798 ? -3.135 23.398 29.223 1.00 149.62 798 ILE A CA 1
ATOM 6036 C C . ILE A 1 798 ? -1.629 23.130 29.335 1.00 142.64 798 ILE A C 1
ATOM 6037 O O . ILE A 1 798 ? -1.223 22.005 29.611 1.00 140.93 798 ILE A O 1
ATOM 6042 N N . ASP A 1 799 ? -0.827 24.163 29.090 1.00 128.63 799 ASP A N 1
ATOM 6043 C CA . ASP A 1 799 ? 0.626 24.054 29.123 1.00 124.58 799 ASP A CA 1
ATOM 6044 C C . ASP A 1 799 ? 1.323 23.995 30.480 1.00 123.90 799 ASP A C 1
ATOM 6045 O O . ASP A 1 799 ? 2.557 23.935 30.543 1.00 132.66 799 ASP A O 1
ATOM 6050 N N . PRO A 1 800 ? 0.541 24.010 31.555 1.00 120.44 800 PRO A N 1
ATOM 6051 C CA . PRO A 1 800 ? 1.096 23.979 32.913 1.00 119.40 800 PRO A CA 1
ATOM 6052 C C . PRO A 1 800 ? 1.061 22.580 33.523 1.00 116.16 800 PRO A C 1
ATOM 6053 O O . PRO A 1 800 ? 1.442 22.403 34.680 1.00 87.41 800 PRO A O 1
ATOM 6057 N N . SER A 1 801 ? 0.608 21.602 32.746 1.00 120.95 801 SER A N 1
ATOM 6058 C CA . SER A 1 801 ? 0.527 20.222 33.211 1.00 124.02 801 SER A CA 1
ATOM 6059 C C . SER A 1 801 ? 1.902 19.563 33.227 1.00 128.12 801 SER A C 1
ATOM 6060 O O . SER A 1 801 ? 2.285 18.880 32.278 1.00 141.51 801 SER A O 1
ATOM 6063 N N . ASP A 1 802 ? 2.640 19.773 34.312 1.00 119.36 802 ASP A N 1
ATOM 6064 C CA . ASP A 1 802 ? 3.974 19.202 34.454 1.00 105.69 802 ASP A CA 1
ATOM 6065 C C . ASP A 1 802 ? 3.996 17.732 34.029 1.00 110.01 802 ASP A C 1
ATOM 6066 O O . ASP A 1 802 ? 2.987 17.039 34.150 1.00 111.85 802 ASP A O 1
ATOM 6071 N N . LYS A 1 803 ? 5.141 17.272 33.535 1.00 113.94 803 LYS A N 1
ATOM 6072 C CA . LYS A 1 803 ? 6.317 18.125 33.403 1.00 112.38 803 LYS A CA 1
ATOM 6073 C C . LYS A 1 803 ? 6.445 18.669 31.984 1.00 113.36 803 LYS A C 1
ATOM 6074 O O . LYS A 1 803 ? 6.102 17.991 31.015 1.00 124.01 803 LYS A O 1
ATOM 6080 N N . HIS A 1 804 ? 7.004 19.862 31.892 1.00 109.04 804 HIS A N 1
ATOM 6081 C CA . HIS A 1 804 ? 7.356 20.412 30.620 1.00 112.35 804 HIS A CA 1
ATOM 6082 C C . HIS A 1 804 ? 8.533 21.357 30.652 1.00 112.70 804 HIS A C 1
ATOM 6083 O O . HIS A 1 804 ? 9.027 21.748 31.700 1.00 105.90 804 HIS A O 1
ATOM 6090 N N . ALA A 1 805 ? 8.973 21.709 29.458 1.00 113.70 805 ALA A N 1
ATOM 6091 C CA . ALA A 1 805 ? 10.072 22.608 29.274 1.00 105.60 805 ALA A CA 1
ATOM 6092 C C . ALA A 1 805 ? 9.483 23.917 28.837 1.00 104.49 805 ALA A C 1
ATOM 6093 O O . ALA A 1 805 ? 10.063 24.619 28.039 1.00 103.15 805 ALA A O 1
ATOM 6095 N N . ARG A 1 806 ? 8.314 24.238 29.366 1.00 101.62 806 ARG A N 1
ATOM 6096 C CA . ARG A 1 806 ? 7.760 25.558 29.199 1.00 91.42 806 ARG A CA 1
ATOM 6097 C C . ARG A 1 806 ? 7.474 26.185 30.540 1.00 83.71 806 ARG A C 1
ATOM 6098 O O . ARG A 1 806 ? 6.464 25.859 31.135 1.00 77.88 806 ARG A O 1
ATOM 6106 N N . ASP A 1 807 ? 8.300 27.120 31.005 1.00 72.97 807 ASP A N 1
ATOM 6107 C CA . ASP A 1 807 ? 9.718 27.305 30.670 1.00 68.25 807 ASP A CA 1
ATOM 6108 C C . ASP A 1 807 ? 10.034 28.185 29.463 1.00 59.70 807 ASP A C 1
ATOM 6109 O O . ASP A 1 807 ? 10.684 29.182 29.593 1.00 53.46 807 ASP A O 1
ATOM 6114 N N . GLU A 1 808 ? 9.571 27.802 28.297 1.00 53.48 808 GLU A N 1
ATOM 6115 C CA . GLU A 1 808 ? 9.644 28.649 27.128 1.00 61.35 808 GLU A CA 1
ATOM 6116 C C . GLU A 1 808 ? 8.589 29.749 27.227 1.00 59.73 808 GLU A C 1
ATOM 6117 O O . GLU A 1 808 ? 8.840 30.874 26.850 1.00 46.64 808 GLU A O 1
ATOM 6123 N N . ALA A 1 809 ? 7.424 29.370 27.745 1.00 54.68 809 ALA A N 1
ATOM 6124 C CA . ALA A 1 809 ? 6.288 30.252 27.966 1.00 53.30 809 ALA A CA 1
ATOM 6125 C C . ALA A 1 809 ? 6.596 31.274 29.008 1.00 51.76 809 ALA A C 1
ATOM 6126 O O . ALA A 1 809 ? 6.185 32.384 28.904 1.00 45.63 809 ALA A O 1
ATOM 6128 N N . LYS A 1 810 ? 7.316 30.849 30.030 1.00 54.34 810 LYS A N 1
ATOM 6129 C CA . LYS A 1 810 ? 7.737 31.702 31.124 1.00 59.90 810 LYS A CA 1
ATOM 6130 C C . LYS A 1 810 ? 8.790 32.706 30.656 1.00 58.25 810 LYS A C 1
ATOM 6131 O O . LYS A 1 810 ? 8.806 33.837 31.080 1.00 50.38 810 LYS A O 1
ATOM 6137 N N . LYS A 1 811 ? 9.640 32.255 29.753 1.00 52.92 811 LYS A N 1
ATOM 6138 C CA . LYS A 1 811 ? 10.598 33.087 29.062 1.00 50.83 811 LYS A CA 1
ATOM 6139 C C . LYS A 1 811 ? 9.935 34.145 28.209 1.00 46.90 811 LYS A C 1
ATOM 6140 O O . LYS A 1 811 ? 10.396 35.268 28.166 1.00 33.76 811 LYS A O 1
ATOM 6146 N N . MET A 1 812 ? 8.864 33.744 27.539 1.00 43.23 812 MET A N 1
ATOM 6147 C CA . MET A 1 812 ? 8.012 34.618 26.774 1.00 44.81 812 MET A CA 1
ATOM 6148 C C . MET A 1 812 ? 7.375 35.695 27.654 1.00 42.06 812 MET A C 1
ATOM 6149 O O . MET A 1 812 ? 7.457 36.841 27.366 1.00 33.16 812 MET A O 1
ATOM 6154 N N . ILE A 1 813 ? 6.744 35.281 28.736 1.00 38.04 813 ILE A N 1
ATOM 6155 C CA . ILE A 1 813 ? 6.146 36.203 29.647 1.00 39.12 813 ILE A CA 1
ATOM 6156 C C . ILE A 1 813 ? 7.169 37.241 30.087 1.00 43.01 813 ILE A C 1
ATOM 6157 O O . ILE A 1 813 ? 6.948 38.410 29.940 1.00 34.38 813 ILE A O 1
ATOM 6162 N N . VAL A 1 814 ? 8.280 36.812 30.658 1.00 39.90 814 VAL A N 1
ATOM 6163 C CA . VAL A 1 814 ? 9.303 37.788 31.063 1.00 42.44 814 VAL A CA 1
ATOM 6164 C C . VAL A 1 814 ? 9.670 38.758 29.886 1.00 40.63 814 VAL A C 1
ATOM 6165 O O . VAL A 1 814 ? 9.696 39.986 30.057 1.00 37.91 814 VAL A O 1
ATOM 6169 N N . LEU A 1 815 ? 9.917 38.225 28.686 1.00 38.11 815 LEU A N 1
ATOM 6170 C CA . LEU A 1 815 ? 10.284 39.069 27.536 1.00 36.75 815 LEU A CA 1
ATOM 6171 C C . LEU A 1 815 ? 9.258 40.146 27.113 1.00 35.72 815 LEU A C 1
ATOM 6172 O O . LEU A 1 815 ? 9.605 41.334 27.025 1.00 30.38 815 LEU A O 1
ATOM 6177 N N . TYR A 1 816 ? 8.037 39.720 26.782 1.00 32.41 816 TYR A N 1
ATOM 6178 C CA . TYR A 1 816 ? 6.963 40.623 26.398 1.00 39.97 816 TYR A CA 1
ATOM 6179 C C . TYR A 1 816 ? 6.550 41.593 27.505 1.00 41.99 816 TYR A C 1
ATOM 6180 O O . TYR A 1 816 ? 6.276 42.772 27.215 1.00 38.58 816 TYR A O 1
ATOM 6189 N N . ASP A 1 817 ? 6.562 41.128 28.749 1.00 38.17 817 ASP A N 1
ATOM 6190 C CA . ASP A 1 817 ? 6.481 42.045 29.871 1.00 44.58 817 ASP A CA 1
ATOM 6191 C C . ASP A 1 817 ? 7.501 43.149 29.801 1.00 41.32 817 ASP A C 1
ATOM 6192 O O . ASP A 1 817 ? 7.151 44.315 30.082 1.00 35.08 817 ASP A O 1
ATOM 6197 N N . SER A 1 818 ? 8.769 42.785 29.544 1.00 33.71 818 SER A N 1
ATOM 6198 C CA . SER A 1 818 ? 9.803 43.801 29.549 1.00 36.58 818 SER A CA 1
ATOM 6199 C C . SER A 1 818 ? 9.497 44.677 28.351 1.00 34.25 818 SER A C 1
ATOM 6200 O O . SER A 1 818 ? 9.666 45.877 28.430 1.00 36.77 818 SER A O 1
ATOM 6203 N N . LEU A 1 819 ? 9.056 44.087 27.245 1.00 31.36 819 LEU A N 1
ATOM 6204 C CA . LEU A 1 819 ? 8.877 44.890 26.045 1.00 32.54 819 LEU A CA 1
ATOM 6205 C C . LEU A 1 819 ? 7.647 45.831 26.174 1.00 33.01 819 LEU A C 1
ATOM 6206 O O . LEU A 1 819 ? 7.728 46.978 25.790 1.00 34.27 819 LEU A O 1
ATOM 6211 N N . GLN A 1 820 ? 6.564 45.378 26.777 1.00 30.16 820 GLN A N 1
ATOM 6212 C CA . GLN A 1 820 ? 5.415 46.262 26.898 1.00 30.45 820 GLN A CA 1
ATOM 6213 C C . GLN A 1 820 ? 5.740 47.337 27.914 1.00 29.36 820 GLN A C 1
ATOM 6214 O O . GLN A 1 820 ? 5.404 48.505 27.685 1.00 26.90 820 GLN A O 1
ATOM 6220 N N . LEU A 1 821 ? 6.510 47.029 28.959 1.00 26.89 821 LEU A N 1
ATOM 6221 C CA . LEU A 1 821 ? 6.887 48.074 29.914 1.00 26.06 821 LEU A CA 1
ATOM 6222 C C . LEU A 1 821 ? 7.983 49.029 29.434 1.00 27.65 821 LEU A C 1
ATOM 6223 O O . LEU A 1 821 ? 8.067 50.221 29.841 1.00 27.62 821 LEU A O 1
ATOM 6228 N N . ALA A 1 822 ? 8.867 48.547 28.574 1.00 30.02 822 ALA A N 1
ATOM 6229 C CA . ALA A 1 822 ? 9.843 49.452 27.964 1.00 28.76 822 ALA A CA 1
ATOM 6230 C C . ALA A 1 822 ? 9.067 50.448 27.075 1.00 25.93 822 ALA A C 1
ATOM 6231 O O . ALA A 1 822 ? 9.277 51.705 27.101 1.00 28.99 822 ALA A O 1
ATOM 6233 N N . HIS A 1 823 ? 8.034 49.949 26.432 1.00 22.76 823 HIS A N 1
ATOM 6234 C CA . HIS A 1 823 ? 7.149 50.878 25.703 1.00 22.59 823 HIS A CA 1
ATOM 6235 C C . HIS A 1 823 ? 6.254 51.807 26.569 1.00 20.32 823 HIS A C 1
ATOM 6236 O O . HIS A 1 823 ? 5.896 52.928 26.177 1.00 20.11 823 HIS A O 1
ATOM 6243 N N . LYS A 1 824 ? 5.934 51.373 27.760 1.00 21.70 824 LYS A N 1
ATOM 6244 C CA . LYS A 1 824 ? 5.056 52.108 28.631 1.00 22.48 824 LYS A CA 1
ATOM 6245 C C . LYS A 1 824 ? 5.658 53.473 29.034 1.00 20.78 824 LYS A C 1
ATOM 6246 O O . LYS A 1 824 ? 4.970 54.508 29.046 1.00 18.69 824 LYS A O 1
ATOM 6252 N N . VAL A 1 825 ? 6.921 53.508 29.350 1.00 19.09 825 VAL A N 1
ATOM 6253 C CA . VAL A 1 825 ? 7.510 54.769 29.852 1.00 19.15 825 VAL A CA 1
ATOM 6254 C C . VAL A 1 825 ? 7.621 55.779 28.714 1.00 19.79 825 VAL A C 1
ATOM 6255 O O . VAL A 1 825 ? 7.377 56.965 28.913 1.00 17.93 825 VAL A O 1
ATOM 6259 N N . ILE A 1 826 ? 7.985 55.330 27.511 1.00 19.36 826 ILE A N 1
ATOM 6260 C CA . ILE A 1 826 ? 8.057 56.263 26.410 1.00 17.90 826 ILE A CA 1
ATOM 6261 C C . ILE A 1 826 ? 6.644 56.755 26.073 1.00 17.17 826 ILE A C 1
ATOM 6262 O O . ILE A 1 826 ? 6.412 57.945 25.777 1.00 14.52 826 ILE A O 1
ATOM 6267 N N . LEU A 1 827 ? 5.691 55.835 26.102 1.00 16.85 827 LEU A N 1
ATOM 6268 C CA . LEU A 1 827 ? 4.324 56.220 25.834 1.00 16.53 827 LEU A CA 1
ATOM 6269 C C . LEU A 1 827 ? 3.844 57.355 26.786 1.00 16.25 827 LEU A C 1
ATOM 6270 O O . LEU A 1 827 ? 3.294 58.385 26.338 1.00 16.03 827 LEU A O 1
ATOM 6275 N N . ASN A 1 828 ? 4.074 57.158 28.078 1.00 14.76 828 ASN A N 1
ATOM 6276 C CA . ASN A 1 828 ? 3.671 58.112 29.074 1.00 15.37 828 ASN A CA 1
ATOM 6277 C C . ASN A 1 828 ? 4.418 59.409 29.069 1.00 16.38 828 ASN A C 1
ATOM 6278 O O . ASN A 1 828 ? 3.861 60.457 29.470 1.00 15.60 828 ASN A O 1
ATOM 6283 N N . SER A 1 829 ? 5.646 59.379 28.526 1.00 15.94 829 SER A N 1
ATOM 6284 C CA . SER A 1 829 ? 6.419 60.601 28.331 1.00 14.66 829 SER A CA 1
ATOM 6285 C C . SER A 1 829 ? 5.840 61.513 27.283 1.00 15.11 829 SER A C 1
ATOM 6286 O O . SER A 1 829 ? 6.261 62.672 27.209 1.00 15.10 829 SER A O 1
ATOM 6289 N N . PHE A 1 830 ? 4.905 61.044 26.451 1.00 16.09 830 PHE A N 1
ATOM 6290 C CA . PHE A 1 830 ? 4.230 61.978 25.519 1.00 18.48 830 PHE A CA 1
ATOM 6291 C C . PHE A 1 830 ? 3.306 62.939 26.286 1.00 18.29 830 PHE A C 1
ATOM 6292 O O . PHE A 1 830 ? 2.998 64.047 25.814 1.00 18.19 830 PHE A O 1
ATOM 6300 N N . TYR A 1 831 ? 2.846 62.483 27.457 1.00 19.36 831 TYR A N 1
ATOM 6301 C CA . TYR A 1 831 ? 2.085 63.283 28.411 1.00 16.50 831 TYR A CA 1
ATOM 6302 C C . TYR A 1 831 ? 3.084 64.198 29.113 1.00 16.39 831 TYR A C 1
ATOM 6303 O O . TYR A 1 831 ? 2.946 65.403 29.063 1.00 17.83 831 TYR A O 1
ATOM 6312 N N . GLY A 1 832 ? 4.148 63.663 29.683 1.00 16.52 832 GLY A N 1
ATOM 6313 C CA . GLY A 1 832 ? 5.082 64.487 30.445 1.00 15.94 832 GLY A CA 1
ATOM 6314 C C . GLY A 1 832 ? 5.844 65.486 29.604 1.00 15.58 832 GLY A C 1
ATOM 6315 O O . GLY A 1 832 ? 6.180 66.575 30.084 1.00 16.82 832 GLY A O 1
ATOM 6316 N N . TYR A 1 833 ? 6.004 65.160 28.316 1.00 14.91 833 TYR A N 1
ATOM 6317 C CA . TYR A 1 833 ? 6.736 65.982 27.390 1.00 15.35 833 TYR A CA 1
ATOM 6318 C C . TYR A 1 833 ? 6.256 67.415 27.371 1.00 14.04 833 TYR A C 1
ATOM 6319 O O . TYR A 1 833 ? 7.059 68.340 27.220 1.00 14.64 833 TYR A O 1
ATOM 6328 N N . VAL A 1 834 ? 4.965 67.606 27.516 1.00 14.95 834 VAL A N 1
ATOM 6329 C CA . VAL A 1 834 ? 4.383 68.943 27.432 1.00 15.62 834 VAL A CA 1
ATOM 6330 C C . VAL A 1 834 ? 4.705 69.827 28.639 1.00 16.69 834 VAL A C 1
ATOM 6331 O O . VAL A 1 834 ? 4.352 71.033 28.616 1.00 18.58 834 VAL A O 1
ATOM 6335 N N . MET A 1 835 ? 5.310 69.242 29.674 1.00 15.51 835 MET A N 1
ATOM 6336 C CA . MET A 1 835 ? 5.791 70.022 30.814 1.00 17.21 835 MET A CA 1
ATOM 6337 C C . MET A 1 835 ? 7.333 70.051 30.881 1.00 18.40 835 MET A C 1
ATOM 6338 O O . MET A 1 835 ? 7.871 70.613 31.815 1.00 21.37 835 MET A O 1
ATOM 6343 N N . ARG A 1 836 ? 8.044 69.477 29.913 1.00 18.91 836 ARG A N 1
ATOM 6344 C CA . ARG A 1 836 ? 9.536 69.325 30.003 1.00 18.69 836 ARG A CA 1
ATOM 6345 C C . ARG A 1 836 ? 10.196 70.620 29.735 1.00 19.54 836 ARG A C 1
ATOM 6346 O O . ARG A 1 836 ? 9.752 71.361 28.870 1.00 16.97 836 ARG A O 1
ATOM 6354 N N . LYS A 1 837 ? 11.313 70.873 30.407 1.00 23.09 837 LYS A N 1
ATOM 6355 C CA . LYS A 1 837 ? 12.133 72.028 30.066 1.00 28.00 837 LYS A CA 1
ATOM 6356 C C . LYS A 1 837 ? 12.595 71.936 28.622 1.00 26.46 837 LYS A C 1
ATOM 6357 O O . LYS A 1 837 ? 12.995 70.869 28.159 1.00 24.13 837 LYS A O 1
ATOM 6363 N N . GLY A 1 838 ? 12.489 73.061 27.922 1.00 24.21 838 GLY A N 1
ATOM 6364 C CA . GLY A 1 838 ? 12.825 73.144 26.514 1.00 24.40 838 GLY A CA 1
ATOM 6365 C C . GLY A 1 838 ? 11.909 72.388 25.564 1.00 22.82 838 GLY A C 1
ATOM 6366 O O . GLY A 1 838 ? 12.277 72.174 24.438 1.00 20.66 838 GLY A O 1
ATOM 6367 N N . SER A 1 839 ? 10.736 71.955 26.030 1.00 21.70 839 SER A N 1
ATOM 6368 C CA . SER A 1 839 ? 9.789 71.284 25.189 1.00 19.98 839 SER A CA 1
ATOM 6369 C C . SER A 1 839 ? 9.423 72.192 24.014 1.00 19.15 839 SER A C 1
ATOM 6370 O O . SER A 1 839 ? 9.229 73.421 24.188 1.00 18.78 839 SER A O 1
ATOM 6373 N N . ARG A 1 840 ? 9.289 71.599 22.835 1.00 17.36 840 ARG A N 1
ATOM 6374 C CA . ARG A 1 840 ? 8.885 72.346 21.655 1.00 17.70 840 ARG A CA 1
ATOM 6375 C C . ARG A 1 840 ? 7.370 72.531 21.606 1.00 20.08 840 ARG A C 1
ATOM 6376 O O . ARG A 1 840 ? 6.876 73.353 20.820 1.00 21.83 840 ARG A O 1
ATOM 6384 N N . TRP A 1 841 ? 6.661 71.762 22.440 1.00 18.55 841 TRP A N 1
ATOM 6385 C CA . TRP A 1 841 ? 5.178 71.697 22.469 1.00 20.34 841 TRP A CA 1
ATOM 6386 C C . TRP A 1 841 ? 4.773 71.731 23.973 1.00 19.35 841 TRP A C 1
ATOM 6387 O O . TRP A 1 841 ? 4.368 70.692 24.535 1.00 19.21 841 TRP A O 1
ATOM 6398 N N . TYR A 1 842 ? 4.996 72.883 24.622 1.00 18.21 842 TYR A N 1
ATOM 6399 C CA . TYR A 1 842 ? 4.767 73.104 26.052 1.00 20.45 842 TYR A CA 1
ATOM 6400 C C . TYR A 1 842 ? 3.294 73.479 26.235 1.00 20.59 842 TYR A C 1
ATOM 6401 O O . TYR A 1 842 ? 2.824 74.314 25.504 1.00 20.77 842 TYR A O 1
ATOM 6410 N N . SER A 1 843 ? 2.594 72.825 27.171 1.00 20.28 843 SER A N 1
ATOM 6411 C CA . SER A 1 843 ? 1.217 73.188 27.598 1.00 18.87 843 SER A CA 1
ATOM 6412 C C . SER A 1 843 ? 0.909 72.685 29.028 1.00 19.38 843 SER A C 1
ATOM 6413 O O . SER A 1 843 ? 0.627 71.484 29.259 1.00 18.00 843 SER A O 1
ATOM 6416 N N . MET A 1 844 ? 0.989 73.572 30.013 1.00 18.37 844 MET A N 1
ATOM 6417 C CA . MET A 1 844 ? 0.613 73.179 31.359 1.00 19.35 844 MET A CA 1
ATOM 6418 C C . MET A 1 844 ? -0.888 72.805 31.385 1.00 18.76 844 MET A C 1
ATOM 6419 O O . MET A 1 844 ? -1.298 71.846 32.001 1.00 17.45 844 MET A O 1
ATOM 6424 N N . GLU A 1 845 ? -1.703 73.496 30.631 1.00 18.36 845 GLU A N 1
ATOM 6425 C CA . GLU A 1 845 ? -3.147 73.187 30.641 1.00 19.90 845 GLU A CA 1
ATOM 6426 C C . GLU A 1 845 ? -3.453 71.810 30.160 1.00 18.84 845 GLU A C 1
ATOM 6427 O O . GLU A 1 845 ? -4.315 71.137 30.716 1.00 20.90 845 GLU A O 1
ATOM 6433 N N . MET A 1 846 ? -2.762 71.371 29.129 1.00 19.49 846 MET A N 1
ATOM 6434 C CA . MET A 1 846 ? -3.025 70.038 28.551 1.00 18.81 846 MET A CA 1
ATOM 6435 C C . MET A 1 846 ? -2.707 68.964 29.542 1.00 16.80 846 MET A C 1
ATOM 6436 O O . MET A 1 846 ? -3.474 67.986 29.729 1.00 17.97 846 MET A O 1
ATOM 6441 N N . ALA A 1 847 ? -1.609 69.149 30.220 1.00 15.09 847 ALA A N 1
ATOM 6442 C CA . ALA A 1 847 ? -1.221 68.203 31.246 1.00 15.66 847 ALA A CA 1
ATOM 6443 C C . ALA A 1 847 ? -2.207 68.226 32.431 1.00 16.67 847 ALA A C 1
ATOM 6444 O O . ALA A 1 847 ? -2.565 67.167 32.947 1.00 19.05 847 ALA A O 1
ATOM 6446 N N . GLY A 1 848 ? -2.641 69.423 32.853 1.00 16.96 848 GLY A N 1
ATOM 6447 C CA . GLY A 1 848 ? -3.572 69.556 33.984 1.00 17.16 848 GLY A CA 1
ATOM 6448 C C . GLY A 1 848 ? -4.886 68.902 33.659 1.00 16.19 848 GLY A C 1
ATOM 6449 O O . GLY A 1 848 ? -5.466 68.186 34.472 1.00 14.36 848 GLY A O 1
ATOM 6450 N N . ILE A 1 849 ? -5.323 69.123 32.428 1.00 17.10 849 ILE A N 1
ATOM 6451 C CA . ILE A 1 849 ? -6.632 68.634 31.976 1.00 17.00 849 ILE A CA 1
ATOM 6452 C C . ILE A 1 849 ? -6.665 67.131 32.000 1.00 17.33 849 ILE A C 1
ATOM 6453 O O . ILE A 1 849 ? -7.636 66.546 32.500 1.00 19.46 849 ILE A O 1
ATOM 6458 N N . THR A 1 850 ? -5.578 66.508 31.522 1.00 16.59 850 THR A N 1
ATOM 6459 C CA . THR A 1 850 ? -5.413 65.060 31.526 1.00 16.08 850 THR A CA 1
ATOM 6460 C C . THR A 1 850 ? -5.533 64.443 32.895 1.00 16.49 850 THR A C 1
ATOM 6461 O O . THR A 1 850 ? -6.222 63.437 33.068 1.00 17.81 850 THR A O 1
ATOM 6465 N N . CYS A 1 851 ? -4.772 64.957 33.844 1.00 17.94 851 CYS A N 1
ATOM 6466 C CA . CYS A 1 851 ? -4.847 64.486 35.235 1.00 19.03 851 CYS A CA 1
ATOM 6467 C C . CYS A 1 851 ? -6.221 64.706 35.885 1.00 19.09 851 CYS A C 1
ATOM 6468 O O . CYS A 1 851 ? -6.727 63.799 36.548 1.00 20.04 851 CYS A O 1
ATOM 6471 N N . LEU A 1 852 ? -6.853 65.869 35.699 1.00 19.03 852 LEU A N 1
ATOM 6472 C CA . LEU A 1 852 ? -8.176 66.077 36.394 1.00 18.80 852 LEU A CA 1
ATOM 6473 C C . LEU A 1 852 ? -9.245 65.147 35.838 1.00 18.71 852 LEU A C 1
ATOM 6474 O O . LEU A 1 852 ? -10.066 64.591 36.592 1.00 21.39 852 LEU A O 1
ATOM 6479 N N . THR A 1 853 ? -9.263 64.966 34.515 1.00 17.54 853 THR A N 1
ATOM 6480 C CA . THR A 1 853 ? -10.198 64.034 33.917 1.00 17.56 853 THR A CA 1
ATOM 6481 C C . THR A 1 853 ? -9.902 62.665 34.515 1.00 17.78 853 THR A C 1
ATOM 6482 O O . THR A 1 853 ? -10.804 61.944 34.927 1.00 17.98 853 THR A O 1
ATOM 6486 N N . GLY A 1 854 ? -8.628 62.267 34.614 1.00 16.00 854 GLY A N 1
ATOM 6487 C CA . GLY A 1 854 ? -8.406 60.959 35.192 1.00 15.02 854 GLY A CA 1
ATOM 6488 C C . GLY A 1 854 ? -8.839 60.832 36.634 1.00 15.59 854 GLY A C 1
ATOM 6489 O O . GLY A 1 854 ? -9.369 59.787 37.025 1.00 16.67 854 GLY A O 1
ATOM 6490 N N . ALA A 1 855 ? -8.565 61.849 37.452 1.00 16.71 855 ALA A N 1
ATOM 6491 C CA . ALA A 1 855 ? -9.077 61.858 38.840 1.00 18.96 855 ALA A CA 1
ATOM 6492 C C . ALA A 1 855 ? -10.631 61.692 38.977 1.00 20.29 855 ALA A C 1
ATOM 6493 O O . ALA A 1 855 ? -11.119 61.015 39.900 1.00 18.83 855 ALA A O 1
ATOM 6495 N N . THR A 1 856 ? -11.377 62.304 38.050 1.00 20.48 856 THR A N 1
ATOM 6496 C CA . THR A 1 856 ? -12.873 62.256 38.015 1.00 17.71 856 THR A CA 1
ATOM 6497 C C . THR A 1 856 ? -13.308 60.872 37.592 1.00 19.38 856 THR A C 1
ATOM 6498 O O . THR A 1 856 ? -14.229 60.277 38.178 1.00 19.61 856 THR A O 1
ATOM 6502 N N . ILE A 1 857 ? -12.601 60.300 36.611 1.00 19.70 857 ILE A N 1
ATOM 6503 C CA . ILE A 1 857 ? -12.934 58.956 36.189 1.00 20.09 857 ILE A CA 1
ATOM 6504 C C . ILE A 1 857 ? -12.741 57.998 37.340 1.00 19.80 857 ILE A C 1
ATOM 6505 O O . ILE A 1 857 ? -13.607 57.174 37.604 1.00 19.61 857 ILE A O 1
ATOM 6510 N N . ILE A 1 858 ? -11.616 58.082 38.049 1.00 18.06 858 ILE A N 1
ATOM 6511 C CA . ILE A 1 858 ? -11.333 57.025 39.037 1.00 17.03 858 ILE A CA 1
ATOM 6512 C C . ILE A 1 858 ? -12.204 57.183 40.312 1.00 18.01 858 ILE A C 1
ATOM 6513 O O . ILE A 1 858 ? -12.490 56.219 40.994 1.00 17.16 858 ILE A O 1
ATOM 6518 N N . GLN A 1 859 ? -12.662 58.377 40.607 1.00 20.81 859 GLN A N 1
ATOM 6519 C CA . GLN A 1 859 ? -13.525 58.582 41.794 1.00 24.20 859 GLN A CA 1
ATOM 6520 C C . GLN A 1 859 ? -14.941 58.059 41.511 1.00 25.11 859 GLN A C 1
ATOM 6521 O O . GLN A 1 859 ? -15.608 57.526 42.402 1.00 27.58 859 GLN A O 1
ATOM 6527 N N . MET A 1 860 ? -15.352 58.156 40.256 1.00 25.41 860 MET A N 1
ATOM 6528 C CA . MET A 1 860 ? -16.592 57.588 39.780 1.00 25.47 860 MET A CA 1
ATOM 6529 C C . MET A 1 860 ? -16.555 56.093 39.906 1.00 25.34 860 MET A C 1
ATOM 6530 O O . MET A 1 860 ? -17.519 55.474 40.355 1.00 22.66 860 MET A O 1
ATOM 6535 N N . ALA A 1 861 ? -15.436 55.466 39.538 1.00 24.83 861 ALA A N 1
ATOM 6536 C CA . ALA A 1 861 ? -15.348 54.014 39.710 1.00 23.00 861 ALA A CA 1
ATOM 6537 C C . ALA A 1 861 ? -15.341 53.604 41.185 1.00 24.05 861 ALA A C 1
ATOM 6538 O O . ALA A 1 861 ? -16.014 52.658 41.603 1.00 27.73 861 ALA A O 1
ATOM 6540 N N . ARG A 1 862 ? -14.640 54.375 42.008 1.00 21.68 862 ARG A N 1
ATOM 6541 C CA . ARG A 1 862 ? -14.628 54.125 43.451 1.00 22.87 862 ARG A CA 1
ATOM 6542 C C . ARG A 1 862 ? -16.015 54.239 44.104 1.00 23.70 862 ARG A C 1
ATOM 6543 O O . ARG A 1 862 ? -16.343 53.479 45.015 1.00 21.66 862 ARG A O 1
ATOM 6551 N N . ALA A 1 863 ? -16.817 55.191 43.634 1.00 23.03 863 ALA A N 1
ATOM 6552 C CA . ALA A 1 863 ? -18.139 55.475 44.195 1.00 22.72 863 ALA A CA 1
ATOM 6553 C C . ALA A 1 863 ? -19.091 54.347 43.900 1.00 25.68 863 ALA A C 1
ATOM 6554 O O . ALA A 1 863 ? -19.945 54.018 44.736 1.00 30.79 863 ALA A O 1
ATOM 6556 N N . LEU A 1 864 ? -18.900 53.686 42.767 1.00 25.56 864 LEU A N 1
ATOM 6557 C CA . LEU A 1 864 ? -19.626 52.477 42.488 1.00 25.16 864 LEU A CA 1
ATOM 6558 C C . LEU A 1 864 ? -19.185 51.258 43.286 1.00 27.51 864 LEU A C 1
ATOM 6559 O O . LEU A 1 864 ? -20.031 50.591 43.905 1.00 25.38 864 LEU A O 1
ATOM 6564 N N . VAL A 1 865 ? -17.886 50.933 43.241 1.00 25.79 865 VAL A N 1
ATOM 6565 C CA . VAL A 1 865 ? -17.360 49.737 43.898 1.00 24.34 865 VAL A CA 1
ATOM 6566 C C . VAL A 1 865 ? -17.737 49.697 45.396 1.00 25.30 865 VAL A C 1
ATOM 6567 O O . VAL A 1 865 ? -18.086 48.649 45.933 1.00 29.04 865 VAL A O 1
ATOM 6571 N N . GLU A 1 866 ? -17.670 50.857 46.013 1.00 21.69 866 GLU A N 1
ATOM 6572 C CA . GLU A 1 866 ? -17.969 51.130 47.407 1.00 27.98 866 GLU A CA 1
ATOM 6573 C C . GLU A 1 866 ? -19.435 50.826 47.803 1.00 29.88 866 GLU A C 1
ATOM 6574 O O . GLU A 1 866 ? -19.746 50.752 48.969 1.00 27.23 866 GLU A O 1
ATOM 6580 N N . ARG A 1 867 ? -20.318 50.790 46.813 1.00 28.10 867 ARG A N 1
ATOM 6581 C CA . ARG A 1 867 ? -21.740 50.519 47.030 1.00 30.95 867 ARG A CA 1
ATOM 6582 C C . ARG A 1 867 ? -22.000 49.040 46.864 1.00 29.19 867 ARG A C 1
ATOM 6583 O O . ARG A 1 867 ? -23.032 48.526 47.308 1.00 30.43 867 ARG A O 1
ATOM 6591 N N . VAL A 1 868 ? -21.047 48.336 46.267 1.00 29.02 868 VAL A N 1
ATOM 6592 C CA . VAL A 1 868 ? -21.253 46.922 45.992 1.00 31.49 868 VAL A CA 1
ATOM 6593 C C . VAL A 1 868 ? -20.181 46.039 46.565 1.00 29.82 868 VAL A C 1
ATOM 6594 O O . VAL A 1 868 ? -20.247 44.848 46.395 1.00 28.50 868 VAL A O 1
ATOM 6598 N N . GLY A 1 869 ? -19.224 46.616 47.274 1.00 28.31 869 GLY A N 1
ATOM 6599 C CA . GLY A 1 869 ? -18.093 45.867 47.736 1.00 27.80 869 GLY A CA 1
ATOM 6600 C C . GLY A 1 869 ? -17.257 46.772 48.571 1.00 27.20 869 GLY A C 1
ATOM 6601 O O . GLY A 1 869 ? -17.746 47.781 49.038 1.00 29.82 869 GLY A O 1
ATOM 6602 N N . ARG A 1 870 ? -15.971 46.445 48.730 1.00 27.96 870 ARG A N 1
ATOM 6603 C CA . ARG A 1 870 ? -15.130 47.283 49.565 1.00 25.49 870 ARG A CA 1
ATOM 6604 C C . ARG A 1 870 ? -13.811 47.558 48.856 1.00 25.65 870 ARG A C 1
ATOM 6605 O O . ARG A 1 870 ? -12.962 46.690 48.733 1.00 23.83 870 ARG A O 1
ATOM 6613 N N . PRO A 1 871 ? -13.637 48.794 48.412 1.00 28.09 871 PRO A N 1
ATOM 6614 C CA . PRO A 1 871 ? -12.367 49.206 47.871 1.00 27.52 871 PRO A CA 1
ATOM 6615 C C . PRO A 1 871 ? -11.317 49.331 48.983 1.00 25.77 871 PRO A C 1
ATOM 6616 O O . PRO A 1 871 ? -11.625 49.880 50.041 1.00 25.70 871 PRO A O 1
ATOM 6620 N N . LEU A 1 872 ? -10.093 48.859 48.729 1.00 22.50 872 LEU A N 1
ATOM 6621 C CA . LEU A 1 872 ? -9.028 48.872 49.735 1.00 22.80 872 LEU A CA 1
ATOM 6622 C C . LEU A 1 872 ? -7.979 49.953 49.536 1.00 23.21 872 LEU A C 1
ATOM 6623 O O . LEU A 1 872 ? -7.517 50.570 50.493 1.00 23.82 872 LEU A O 1
ATOM 6628 N N . GLU A 1 873 ? -7.563 50.155 48.299 1.00 22.53 873 GLU A N 1
ATOM 6629 C CA . GLU A 1 873 ? -6.529 51.155 47.944 1.00 20.58 873 GLU A CA 1
ATOM 6630 C C . GLU A 1 873 ? -6.766 51.583 46.502 1.00 17.37 873 GLU A C 1
ATOM 6631 O O . GLU A 1 873 ? -7.181 50.787 45.681 1.00 17.62 873 GLU A O 1
ATOM 6637 N N . LEU A 1 874 ? -6.506 52.839 46.198 1.00 17.95 874 LEU A N 1
ATOM 6638 C CA . LEU A 1 874 ? -6.800 53.440 44.864 1.00 18.66 874 LEU A CA 1
ATOM 6639 C C . LEU A 1 874 ? -5.633 54.323 44.427 1.00 16.94 874 LEU A C 1
ATOM 6640 O O . LEU A 1 874 ? -5.154 55.082 45.203 1.00 18.05 874 LEU A O 1
ATOM 6645 N N . ASP A 1 875 ? -5.120 54.155 43.243 1.00 18.23 875 ASP A N 1
ATOM 6646 C CA . ASP A 1 875 ? -4.052 54.995 42.761 1.00 17.93 875 ASP A CA 1
ATOM 6647 C C . ASP A 1 875 ? -4.188 55.370 41.300 1.00 16.90 875 ASP A C 1
ATOM 6648 O O . ASP A 1 875 ? -3.909 54.591 40.468 1.00 16.95 875 ASP A O 1
ATOM 6653 N N . THR A 1 876 ? -4.598 56.601 41.060 1.00 16.10 876 THR A N 1
ATOM 6654 C CA . THR A 1 876 ? -4.610 57.258 39.765 1.00 15.48 876 THR A CA 1
ATOM 6655 C C . THR A 1 876 ? -5.619 56.676 38.774 1.00 15.77 876 THR A C 1
ATOM 6656 O O . THR A 1 876 ? -6.518 57.313 38.396 1.00 15.68 876 THR A O 1
ATOM 6660 N N . ASP A 1 877 ? -5.456 55.428 38.440 1.00 14.26 877 ASP A N 1
ATOM 6661 C CA . ASP A 1 877 ? -6.329 54.762 37.538 1.00 15.52 877 ASP A CA 1
ATOM 6662 C C . ASP A 1 877 ? -6.587 53.302 37.916 1.00 15.64 877 ASP A C 1
ATOM 6663 O O . ASP A 1 877 ? -7.046 52.535 37.146 1.00 15.48 877 ASP A O 1
ATOM 6668 N N . GLY A 1 878 ? -6.292 52.949 39.139 1.00 16.11 878 GLY A N 1
ATOM 6669 C CA . GLY A 1 878 ? -6.438 51.596 39.601 1.00 19.49 878 GLY A CA 1
ATOM 6670 C C . GLY A 1 878 ? -7.041 51.448 40.989 1.00 18.18 878 GLY A C 1
ATOM 6671 O O . GLY A 1 878 ? -6.832 52.255 41.851 1.00 19.35 878 GLY A O 1
ATOM 6672 N N . ILE A 1 879 ? -7.807 50.406 41.159 1.00 16.73 879 ILE A N 1
ATOM 6673 C CA . ILE A 1 879 ? -8.476 50.139 42.397 1.00 19.58 879 ILE A CA 1
ATOM 6674 C C . ILE A 1 879 ? -8.332 48.654 42.732 1.00 18.61 879 ILE A C 1
ATOM 6675 O O . ILE A 1 879 ? -8.615 47.743 41.895 1.00 18.52 879 ILE A O 1
ATOM 6680 N N . TRP A 1 880 ? -7.810 48.443 43.922 1.00 18.83 880 TRP A N 1
ATOM 6681 C CA . TRP A 1 880 ? -7.786 47.152 44.576 1.00 20.72 880 TRP A CA 1
ATOM 6682 C C . TRP A 1 880 ? -9.010 47.156 45.469 1.00 20.91 880 TRP A C 1
ATOM 6683 O O . TRP A 1 880 ? -9.186 48.087 46.277 1.00 21.70 880 TRP A O 1
ATOM 6694 N N . CYS A 1 881 ? -9.833 46.143 45.331 1.00 22.39 881 CYS A N 1
ATOM 6695 C CA . CYS A 1 881 ? -11.073 46.044 46.114 1.00 24.14 881 CYS A CA 1
ATOM 6696 C C . CYS A 1 881 ? -11.355 44.603 46.447 1.00 24.31 881 CYS A C 1
ATOM 6697 O O . CYS A 1 881 ? -10.733 43.675 45.871 1.00 22.95 881 CYS A O 1
ATOM 6700 N N . ILE A 1 882 ? -12.287 44.392 47.382 1.00 25.35 882 ILE A N 1
ATOM 6701 C CA . ILE A 1 882 ? -12.873 43.057 47.546 1.00 24.62 882 ILE A CA 1
ATOM 6702 C C . ILE A 1 882 ? -14.352 43.150 47.207 1.00 24.77 882 ILE A C 1
ATOM 6703 O O . ILE A 1 882 ? -15.011 44.109 47.639 1.00 23.34 882 ILE A O 1
ATOM 6708 N N . LEU A 1 883 ? -14.837 42.129 46.477 1.00 25.58 883 LEU A N 1
ATOM 6709 C CA . LEU A 1 883 ? -16.265 41.929 46.161 1.00 27.14 883 LEU A CA 1
ATOM 6710 C C . LEU A 1 883 ? -16.797 40.648 46.838 1.00 27.53 883 LEU A C 1
ATOM 6711 O O . LEU A 1 883 ? -16.043 39.680 47.033 1.00 24.56 883 LEU A O 1
ATOM 6716 N N . PRO A 1 884 ? -18.110 40.602 47.150 1.00 29.24 884 PRO A N 1
ATOM 6717 C CA . PRO A 1 884 ? -18.726 39.385 47.682 1.00 29.10 884 PRO A CA 1
ATOM 6718 C C . PRO A 1 884 ? -18.484 38.339 46.693 1.00 28.82 884 PRO A C 1
ATOM 6719 O O . PRO A 1 884 ? -18.496 38.688 45.514 1.00 29.84 884 PRO A O 1
ATOM 6723 N N . LYS A 1 885 ? -18.289 37.087 47.132 1.00 30.47 885 LYS A N 1
ATOM 6724 C CA . LYS A 1 885 ? -18.102 35.919 46.255 1.00 33.07 885 LYS A CA 1
ATOM 6725 C C . LYS A 1 885 ? -19.328 35.648 45.371 1.00 33.52 885 LYS A C 1
ATOM 6726 O O . LYS A 1 885 ? -19.203 35.101 44.281 1.00 30.70 885 LYS A O 1
ATOM 6732 N N . SER A 1 886 ? -20.499 36.028 45.865 1.00 36.12 886 SER A N 1
ATOM 6733 C CA . SER A 1 886 ? -21.750 35.982 45.125 1.00 36.14 886 SER A CA 1
ATOM 6734 C C . SER A 1 886 ? -21.902 37.039 44.035 1.00 36.62 886 SER A C 1
ATOM 6735 O O . SER A 1 886 ? -22.903 37.021 43.291 1.00 33.04 886 SER A O 1
ATOM 6738 N N . PHE A 1 887 ? -20.974 37.999 43.968 1.00 33.10 887 PHE A N 1
ATOM 6739 C CA . PHE A 1 887 ? -21.070 39.057 42.925 1.00 27.76 887 PHE A CA 1
ATOM 6740 C C . PHE A 1 887 ? -20.808 38.383 41.560 1.00 27.00 887 PHE A C 1
ATOM 6741 O O . PHE A 1 887 ? -19.940 37.509 41.424 1.00 27.37 887 PHE A O 1
ATOM 6749 N N . PRO A 1 888 ? -21.599 38.732 40.575 1.00 27.98 888 PRO A N 1
ATOM 6750 C CA . PRO A 1 888 ? -21.482 38.132 39.253 1.00 31.35 888 PRO A CA 1
ATOM 6751 C C . PRO A 1 888 ? -20.140 38.452 38.644 1.00 32.44 888 PRO A C 1
ATOM 6752 O O . PRO A 1 888 ? -19.736 39.565 38.676 1.00 33.49 888 PRO A O 1
ATOM 6756 N N . GLU A 1 889 ? -19.491 37.461 38.076 1.00 33.80 889 GLU A N 1
ATOM 6757 C CA . GLU A 1 889 ? -18.093 37.508 37.737 1.00 31.64 889 GLU A CA 1
ATOM 6758 C C . GLU A 1 889 ? -17.802 37.302 36.249 1.00 33.53 889 GLU A C 1
ATOM 6759 O O . GLU A 1 889 ? -17.945 38.192 35.472 1.00 34.62 889 GLU A O 1
ATOM 6765 N N . THR A 1 890 ? -17.419 36.104 35.865 1.00 34.40 890 THR A N 1
ATOM 6766 C CA . THR A 1 890 ? -16.998 35.832 34.512 1.00 36.93 890 THR A CA 1
ATOM 6767 C C . THR A 1 890 ? -17.933 34.932 33.723 1.00 35.83 890 THR A C 1
ATOM 6768 O O . THR A 1 890 ? -18.341 33.912 34.188 1.00 35.29 890 THR A O 1
ATOM 6772 N N . TYR A 1 891 ? -18.192 35.321 32.494 1.00 37.66 891 TYR A N 1
ATOM 6773 C CA . TYR A 1 891 ? -18.988 34.578 31.554 1.00 37.33 891 TYR A CA 1
ATOM 6774 C C . TYR A 1 891 ? -18.377 34.633 30.185 1.00 41.11 891 TYR A C 1
ATOM 6775 O O . TYR A 1 891 ? -17.424 35.332 29.947 1.00 32.99 891 TYR A O 1
ATOM 6784 N N . PHE A 1 892 ? -18.970 33.875 29.285 1.00 44.21 892 PHE A N 1
ATOM 6785 C CA . PHE A 1 892 ? -18.558 33.792 27.911 1.00 46.80 892 PHE A CA 1
ATOM 6786 C C . PHE A 1 892 ? -19.769 33.720 27.001 1.00 49.14 892 PHE A C 1
ATOM 6787 O O . PHE A 1 892 ? -20.497 32.771 27.025 1.00 52.25 892 PHE A O 1
ATOM 6795 N N . PHE A 1 893 ? -19.974 34.720 26.186 1.00 44.56 893 PHE A N 1
ATOM 6796 C CA . PHE A 1 893 ? -21.006 34.653 25.180 1.00 42.98 893 PHE A CA 1
ATOM 6797 C C . PHE A 1 893 ? -20.560 33.655 24.136 1.00 47.75 893 PHE A C 1
ATOM 6798 O O . PHE A 1 893 ? -19.380 33.585 23.825 1.00 50.25 893 PHE A O 1
ATOM 6806 N N . THR A 1 894 ? -21.499 32.896 23.584 1.00 52.29 894 THR A N 1
ATOM 6807 C CA . THR A 1 894 ? -21.181 31.958 22.495 1.00 54.84 894 THR A CA 1
ATOM 6808 C C . THR A 1 894 ? -21.613 32.642 21.210 1.00 53.85 894 THR A C 1
ATOM 6809 O O . THR A 1 894 ? -22.734 33.159 21.135 1.00 42.10 894 THR A O 1
ATOM 6813 N N . LEU A 1 895 ? -20.711 32.677 20.223 1.00 58.05 895 LEU A N 1
ATOM 6814 C CA . LEU A 1 895 ? -21.040 33.134 18.865 1.00 64.06 895 LEU A CA 1
ATOM 6815 C C . LEU A 1 895 ? -21.707 32.024 18.042 1.00 67.24 895 LEU A C 1
ATOM 6816 O O . LEU A 1 895 ? -21.594 30.850 18.395 1.00 62.33 895 LEU A O 1
ATOM 6821 N N . GLU A 1 896 ? -22.334 32.385 16.932 1.00 75.37 896 GLU A N 1
ATOM 6822 C CA . GLU A 1 896 ? -22.876 31.408 15.993 1.00 74.78 896 GLU A CA 1
ATOM 6823 C C . GLU A 1 896 ? -21.829 30.487 15.405 1.00 72.35 896 GLU A C 1
ATOM 6824 O O . GLU A 1 896 ? -22.084 29.317 15.248 1.00 77.43 896 GLU A O 1
ATOM 6830 N N . ASN A 1 897 ? -20.659 31.000 15.075 1.00 68.67 897 ASN A N 1
ATOM 6831 C CA . ASN A 1 897 ? -19.585 30.137 14.638 1.00 68.13 897 ASN A CA 1
ATOM 6832 C C . ASN A 1 897 ? -19.060 29.277 15.767 1.00 62.94 897 ASN A C 1
ATOM 6833 O O . ASN A 1 897 ? -18.181 28.472 15.577 1.00 59.94 897 ASN A O 1
ATOM 6838 N N . GLY A 1 898 ? -19.587 29.463 16.960 1.00 66.36 898 GLY A N 1
ATOM 6839 C CA . GLY A 1 898 ? -19.171 28.644 18.088 1.00 66.53 898 GLY A CA 1
ATOM 6840 C C . GLY A 1 898 ? -18.081 29.221 18.973 1.00 66.69 898 GLY A C 1
ATOM 6841 O O . GLY A 1 898 ? -17.885 28.769 20.084 1.00 59.16 898 GLY A O 1
ATOM 6842 N N . LYS A 1 899 ? -17.370 30.217 18.471 1.00 70.76 899 LYS A N 1
ATOM 6843 C CA . LYS A 1 899 ? -16.365 30.924 19.246 1.00 75.32 899 LYS A CA 1
ATOM 6844 C C . LYS A 1 899 ? -16.942 31.570 20.509 1.00 69.57 899 LYS A C 1
ATOM 6845 O O . LYS A 1 899 ? -18.131 31.694 20.641 1.00 73.68 899 LYS A O 1
ATOM 6851 N N . LYS A 1 900 ? -16.101 31.980 21.437 1.00 64.53 900 LYS A N 1
ATOM 6852 C CA . LYS A 1 900 ? -16.595 32.578 22.661 1.00 61.30 900 LYS A CA 1
ATOM 6853 C C . LYS A 1 900 ? -15.910 33.906 22.946 1.00 54.63 900 LYS A C 1
ATOM 6854 O O . LYS A 1 900 ? -14.727 34.109 22.610 1.00 43.52 900 LYS A O 1
ATOM 6860 N N . LEU A 1 901 ? -16.695 34.807 23.542 1.00 43.74 901 LEU A N 1
ATOM 6861 C CA . LEU A 1 901 ? -16.250 36.127 23.918 1.00 42.62 901 LEU A CA 1
ATOM 6862 C C . LEU A 1 901 ? -16.314 36.281 25.414 1.00 39.88 901 LEU A C 1
ATOM 6863 O O . LEU A 1 901 ? -17.317 35.964 26.047 1.00 37.14 901 LEU A O 1
ATOM 6868 N N . TYR A 1 902 ? -15.250 36.858 25.946 1.00 39.36 902 TYR A N 1
ATOM 6869 C CA . TYR A 1 902 ? -15.000 36.897 27.371 1.00 38.03 902 TYR A CA 1
ATOM 6870 C C . TYR A 1 902 ? -15.779 38.095 27.933 1.00 37.58 902 TYR A C 1
ATOM 6871 O O . TYR A 1 902 ? -15.938 39.143 27.288 1.00 36.05 902 TYR A O 1
ATOM 6880 N N . LEU A 1 903 ? -16.328 37.908 29.117 1.00 35.61 903 LEU A N 1
ATOM 6881 C CA . LEU A 1 903 ? -17.002 38.986 29.811 1.00 35.53 903 LEU A CA 1
ATOM 6882 C C . LEU A 1 903 ? -16.628 38.916 31.268 1.00 32.31 903 LEU A C 1
ATOM 6883 O O . LEU A 1 903 ? -16.831 37.871 31.922 1.00 27.05 903 LEU A O 1
ATOM 6888 N N . SER A 1 904 ? -16.081 40.022 31.770 1.00 31.86 904 SER A N 1
ATOM 6889 C CA . SER A 1 904 ? -15.859 40.202 33.205 1.00 30.74 904 SER A CA 1
ATOM 6890 C C . SER A 1 904 ? -16.817 41.291 33.599 1.00 31.48 904 SER A C 1
ATOM 6891 O O . SER A 1 904 ? -16.649 42.449 33.205 1.00 31.57 904 SER A O 1
ATOM 6894 N N . TYR A 1 905 ? -17.823 40.929 34.389 1.00 32.12 905 TYR A N 1
ATOM 6895 C CA . TYR A 1 905 ? -18.928 41.847 34.635 1.00 28.09 905 TYR A CA 1
ATOM 6896 C C . TYR A 1 905 ? -18.464 43.005 35.496 1.00 27.48 905 TYR A C 1
ATOM 6897 O O . TYR A 1 905 ? -18.856 44.127 35.263 1.00 29.74 905 TYR A O 1
ATOM 6906 N N . PRO A 1 906 ? -17.634 42.747 36.514 1.00 27.15 906 PRO A N 1
ATOM 6907 C CA . PRO A 1 906 ? -17.177 43.914 37.280 1.00 27.54 906 PRO A CA 1
ATOM 6908 C C . PRO A 1 906 ? -16.528 45.016 36.433 1.00 28.91 906 PRO A C 1
ATOM 6909 O O . PRO A 1 906 ? -16.746 46.203 36.668 1.00 31.24 906 PRO A O 1
ATOM 6913 N N . CYS A 1 907 ? -15.759 44.587 35.460 1.00 29.44 907 CYS A N 1
ATOM 6914 C CA . CYS A 1 907 ? -15.111 45.452 34.493 1.00 31.74 907 CYS A CA 1
ATOM 6915 C C . CYS A 1 907 ? -16.060 46.118 33.489 1.00 30.63 907 CYS A C 1
ATOM 6916 O O . CYS A 1 907 ? -15.953 47.293 33.193 1.00 31.61 907 CYS A O 1
ATOM 6919 N N . SER A 1 908 ? -16.975 45.353 32.936 1.00 29.75 908 SER A N 1
ATOM 6920 C CA . SER A 1 908 ? -17.884 45.910 31.931 1.00 29.18 908 SER A CA 1
ATOM 6921 C C . SER A 1 908 ? -18.895 46.855 32.552 1.00 29.15 908 SER A C 1
ATOM 6922 O O . SER A 1 908 ? -19.264 47.887 31.954 1.00 29.56 908 SER A O 1
ATOM 6925 N N . MET A 1 909 ? -19.309 46.565 33.770 1.00 27.09 909 MET A N 1
ATOM 6926 C CA . MET A 1 909 ? -20.230 47.459 34.430 1.00 28.98 909 MET A CA 1
ATOM 6927 C C . MET A 1 909 ? -19.590 48.811 34.639 1.00 28.51 909 MET A C 1
ATOM 6928 O O . MET A 1 909 ? -20.292 49.808 34.590 1.00 30.29 909 MET A O 1
ATOM 6933 N N . LEU A 1 910 ? -18.277 48.863 34.882 1.00 25.09 910 LEU A N 1
ATOM 6934 C CA . LEU A 1 910 ? -17.616 50.138 35.031 1.00 23.49 910 LEU A CA 1
ATOM 6935 C C . LEU A 1 910 ? -17.428 50.774 33.654 1.00 21.86 910 LEU A C 1
ATOM 6936 O O . LEU A 1 910 ? -17.666 51.962 33.478 1.00 20.48 910 LEU A O 1
ATOM 6941 N N . ASN A 1 911 ? -16.999 49.991 32.681 1.00 21.23 911 ASN A N 1
ATOM 6942 C CA . ASN A 1 911 ? -16.712 50.543 31.350 1.00 21.33 911 ASN A CA 1
ATOM 6943 C C . ASN A 1 911 ? -17.977 51.113 30.679 1.00 22.07 911 ASN A C 1
ATOM 6944 O O . ASN A 1 911 ? -17.933 52.167 30.011 1.00 20.68 911 ASN A O 1
ATOM 6949 N N . TYR A 1 912 ? -19.118 50.457 30.899 1.00 22.57 912 TYR A N 1
ATOM 6950 C CA . TYR A 1 912 ? -20.379 50.976 30.353 1.00 22.43 912 TYR A CA 1
ATOM 6951 C C . TYR A 1 912 ? -20.597 52.369 30.911 1.00 21.20 912 TYR A C 1
ATOM 6952 O O . TYR A 1 912 ? -20.872 53.311 30.163 1.00 20.67 912 TYR A O 1
ATOM 6961 N N . ARG A 1 913 ? -20.409 52.526 32.210 1.00 21.86 913 ARG A N 1
ATOM 6962 C CA . ARG A 1 913 ? -20.546 53.855 32.798 1.00 23.87 913 ARG A CA 1
ATOM 6963 C C . ARG A 1 913 ? -19.503 54.866 32.330 1.00 24.66 913 ARG A C 1
ATOM 6964 O O . ARG A 1 913 ? -19.824 56.033 32.187 1.00 24.20 913 ARG A O 1
ATOM 6972 N N . VAL A 1 914 ? -18.246 54.443 32.156 1.00 25.61 914 VAL A N 1
ATOM 6973 C CA . VAL A 1 914 ? -17.225 55.352 31.646 1.00 23.64 914 VAL A CA 1
ATOM 6974 C C . VAL A 1 914 ? -17.677 55.845 30.261 1.00 22.20 914 VAL A C 1
ATOM 6975 O O . VAL A 1 914 ? -17.522 56.987 29.904 1.00 20.07 914 VAL A O 1
ATOM 6979 N N . HIS A 1 915 ? -18.269 54.985 29.469 1.00 21.99 915 HIS A N 1
ATOM 6980 C CA . HIS A 1 915 ? -18.633 55.421 28.165 1.00 23.34 915 HIS A CA 1
ATOM 6981 C C . HIS A 1 915 ? -19.865 56.370 28.131 1.00 27.58 915 HIS A C 1
ATOM 6982 O O . HIS A 1 915 ? -19.927 57.252 27.252 1.00 28.52 915 HIS A O 1
ATOM 6989 N N . GLN A 1 916 ? -20.735 56.265 29.130 1.00 27.75 916 GLN A N 1
ATOM 6990 C CA . GLN A 1 916 ? -21.868 57.195 29.281 1.00 32.82 916 GLN A CA 1
ATOM 6991 C C . GLN A 1 916 ? -21.411 58.565 29.703 1.00 36.10 916 GLN A C 1
ATOM 6992 O O . GLN A 1 916 ? -22.074 59.577 29.390 1.00 36.01 916 GLN A O 1
ATOM 6998 N N . LYS A 1 917 ? -20.314 58.615 30.457 1.00 31.41 917 LYS A N 1
ATOM 6999 C CA . LYS A 1 917 ? -19.984 59.827 31.112 1.00 28.56 917 LYS A CA 1
ATOM 7000 C C . LYS A 1 917 ? -18.785 60.549 30.542 1.00 27.02 917 LYS A C 1
ATOM 7001 O O . LYS A 1 917 ? -18.651 61.755 30.768 1.00 28.19 917 LYS A O 1
ATOM 7007 N N . PHE A 1 918 ? -17.887 59.846 29.855 1.00 24.51 918 PHE A N 1
ATOM 7008 C CA . PHE A 1 918 ? -16.624 60.457 29.471 1.00 23.77 918 PHE A CA 1
ATOM 7009 C C . PHE A 1 918 ? -16.324 60.372 27.991 1.00 23.10 918 PHE A C 1
ATOM 7010 O O . PHE A 1 918 ? -15.173 60.601 27.543 1.00 20.31 918 PHE A O 1
ATOM 7018 N N . THR A 1 919 ? -17.354 60.123 27.208 1.00 21.13 919 THR A N 1
ATOM 7019 C CA . THR A 1 919 ? -17.199 60.089 25.746 1.00 19.87 919 THR A CA 1
ATOM 7020 C C . THR A 1 919 ? -17.086 61.500 25.243 1.00 21.30 919 THR A C 1
ATOM 7021 O O . THR A 1 919 ? -17.803 62.373 25.688 1.00 20.32 919 THR A O 1
ATOM 7025 N N . ASN A 1 920 ? -16.167 61.727 24.305 1.00 21.79 920 ASN A N 1
ATOM 7026 C CA . ASN A 1 920 ? -16.106 62.969 23.548 1.00 21.10 920 ASN A CA 1
ATOM 7027 C C . ASN A 1 920 ? -16.971 62.918 22.293 1.00 23.11 920 ASN A C 1
ATOM 7028 O O . ASN A 1 920 ? -16.581 62.339 21.302 1.00 22.82 920 ASN A O 1
ATOM 7033 N N . HIS A 1 921 ? -18.137 63.573 22.336 1.00 26.13 921 HIS A N 1
ATOM 7034 C CA . HIS A 1 921 ? -19.061 63.647 21.183 1.00 27.09 921 HIS A CA 1
ATOM 7035 C C . HIS A 1 921 ? -18.721 64.709 20.159 1.00 27.03 921 HIS A C 1
ATOM 7036 O O . HIS A 1 921 ? -19.378 64.786 19.166 1.00 35.83 921 HIS A O 1
ATOM 7043 N N . GLN A 1 922 ? -17.687 65.504 20.403 1.00 27.32 922 GLN A N 1
ATOM 7044 C CA . GLN A 1 922 ? -17.297 66.633 19.586 1.00 24.88 922 GLN A CA 1
ATOM 7045 C C . GLN A 1 922 ? -15.996 66.384 18.771 1.00 26.63 922 GLN A C 1
ATOM 7046 O O . GLN A 1 922 ? -15.437 67.337 18.214 1.00 28.06 922 GLN A O 1
ATOM 7052 N N . TYR A 1 923 ? -15.510 65.139 18.683 1.00 25.19 923 TYR A N 1
ATOM 7053 C CA . TYR A 1 923 ? -14.248 64.855 17.971 1.00 24.65 923 TYR A CA 1
ATOM 7054 C C . TYR A 1 923 ? -14.407 65.133 16.450 1.00 23.86 923 TYR A C 1
ATOM 7055 O O . TYR A 1 923 ? -15.261 64.574 15.788 1.00 24.02 923 TYR A O 1
ATOM 7064 N N . GLN A 1 924 ? -13.596 65.984 15.888 1.00 21.70 924 GLN A N 1
ATOM 7065 C CA . GLN A 1 924 ? -13.655 66.157 14.451 1.00 23.53 924 GLN A CA 1
ATOM 7066 C C . GLN A 1 924 ? -12.407 65.658 13.730 1.00 27.21 924 GLN A C 1
ATOM 7067 O O . GLN A 1 924 ? -11.294 65.562 14.283 1.00 24.70 924 GLN A O 1
ATOM 7073 N N . GLU A 1 925 ? -12.591 65.398 12.453 1.00 30.12 925 GLU A N 1
ATOM 7074 C CA . GLU A 1 925 ? -11.565 64.803 11.655 1.00 33.81 925 GLU A CA 1
ATOM 7075 C C . GLU A 1 925 ? -11.818 65.115 10.221 1.00 32.79 925 GLU A C 1
ATOM 7076 O O . GLU A 1 925 ? -12.962 65.006 9.797 1.00 29.74 925 GLU A O 1
ATOM 7082 N N . LEU A 1 926 ? -10.771 65.497 9.493 1.00 33.15 926 LEU A N 1
ATOM 7083 C CA . LEU A 1 926 ? -10.873 65.815 8.054 1.00 34.55 926 LEU A CA 1
ATOM 7084 C C . LEU A 1 926 ? -11.357 64.625 7.305 1.00 32.91 926 LEU A C 1
ATOM 7085 O O . LEU A 1 926 ? -10.670 63.629 7.252 1.00 41.44 926 LEU A O 1
ATOM 7090 N N . LYS A 1 927 ? -12.521 64.720 6.719 1.00 33.90 927 LYS A N 1
ATOM 7091 C CA . LYS A 1 927 ? -13.012 63.641 5.887 1.00 40.79 927 LYS A CA 1
ATOM 7092 C C . LYS A 1 927 ? -12.550 63.843 4.438 1.00 43.80 927 LYS A C 1
ATOM 7093 O O . LYS A 1 927 ? -12.401 62.877 3.713 1.00 51.44 927 LYS A O 1
ATOM 7099 N N . ASP A 1 928 ? -12.339 65.086 4.002 1.00 40.24 928 ASP A N 1
ATOM 7100 C CA . ASP A 1 928 ? -11.884 65.339 2.628 1.00 37.95 928 ASP A CA 1
ATOM 7101 C C . ASP A 1 928 ? -10.944 66.515 2.637 1.00 34.35 928 ASP A C 1
ATOM 7102 O O . ASP A 1 928 ? -11.402 67.644 2.718 1.00 31.80 928 ASP A O 1
ATOM 7107 N N . PRO A 1 929 ? -9.620 66.265 2.550 1.00 36.53 929 PRO A N 1
ATOM 7108 C CA . PRO A 1 929 ? -8.689 67.373 2.768 1.00 37.74 929 PRO A CA 1
ATOM 7109 C C . PRO A 1 929 ? -8.644 68.406 1.637 1.00 40.73 929 PRO A C 1
ATOM 7110 O O . PRO A 1 929 ? -8.305 69.577 1.871 1.00 41.12 929 PRO A O 1
ATOM 7114 N N . LEU A 1 930 ? -8.975 68.013 0.409 1.00 40.18 930 LEU A N 1
ATOM 7115 C CA . LEU A 1 930 ? -8.868 68.984 -0.690 1.00 40.02 930 LEU A CA 1
ATOM 7116 C C . LEU A 1 930 ? -9.885 70.057 -0.451 1.00 37.79 930 LEU A C 1
ATOM 7117 O O . LEU A 1 930 ? -9.653 71.258 -0.715 1.00 39.30 930 LEU A O 1
ATOM 7122 N N . ASN A 1 931 ? -11.015 69.633 0.094 1.00 35.97 931 ASN A N 1
ATOM 7123 C CA . ASN A 1 931 ? -12.104 70.564 0.320 1.00 41.37 931 ASN A CA 1
ATOM 7124 C C . ASN A 1 931 ? -12.246 71.018 1.760 1.00 38.45 931 ASN A C 1
ATOM 7125 O O . ASN A 1 931 ? -13.089 71.858 2.039 1.00 39.35 931 ASN A O 1
ATOM 7130 N N . TYR A 1 932 ? -11.413 70.482 2.666 1.00 37.15 932 TYR A N 1
ATOM 7131 C CA . TYR A 1 932 ? -11.490 70.879 4.060 1.00 34.04 932 TYR A CA 1
ATOM 7132 C C . TYR A 1 932 ? -12.876 70.547 4.611 1.00 29.78 932 TYR A C 1
ATOM 7133 O O . TYR A 1 932 ? -13.480 71.320 5.312 1.00 29.06 932 TYR A O 1
ATOM 7142 N N . ILE A 1 933 ? -13.389 69.369 4.314 1.00 31.67 933 ILE A N 1
ATOM 7143 C CA . ILE A 1 933 ? -14.673 68.996 4.905 1.00 29.92 933 ILE A CA 1
ATOM 7144 C C . ILE A 1 933 ? -14.360 68.120 6.089 1.00 28.75 933 ILE A C 1
ATOM 7145 O O . ILE A 1 933 ? -13.601 67.132 5.971 1.00 30.56 933 ILE A O 1
ATOM 7150 N N . TYR A 1 934 ? -14.889 68.555 7.227 1.00 26.94 934 TYR A N 1
ATOM 7151 C CA . TYR A 1 934 ? -14.816 67.858 8.513 1.00 31.30 934 TYR A CA 1
ATOM 7152 C C . TYR A 1 934 ? -16.019 67.031 8.790 1.00 30.73 934 TYR A C 1
ATOM 7153 O O . TYR A 1 934 ? -17.087 67.352 8.347 1.00 36.50 934 TYR A O 1
ATOM 7162 N N . GLU A 1 935 ? -15.798 65.912 9.459 1.00 34.71 935 GLU A N 1
ATOM 7163 C CA . GLU A 1 935 ? -16.847 65.077 9.996 1.00 36.37 935 GLU A CA 1
ATOM 7164 C C . GLU A 1 935 ? -16.704 65.039 11.547 1.00 35.26 935 GLU A C 1
ATOM 7165 O O . GLU A 1 935 ? -15.595 65.106 12.108 1.00 26.55 935 GLU A O 1
ATOM 7171 N N . THR A 1 936 ? -17.834 64.979 12.231 1.00 32.79 936 THR A N 1
ATOM 7172 C CA . THR A 1 936 ? -17.849 64.938 13.680 1.00 34.42 936 THR A CA 1
ATOM 7173 C C . THR A 1 936 ? -18.252 63.574 14.103 1.00 33.56 936 THR A C 1
ATOM 7174 O O . THR A 1 936 ? -19.055 62.940 13.432 1.00 34.08 936 THR A O 1
ATOM 7178 N N . HIS A 1 937 ? -17.663 63.099 15.193 1.00 30.60 937 HIS A N 1
ATOM 7179 C CA . HIS A 1 937 ? -18.081 61.853 15.785 1.00 31.58 937 HIS A CA 1
ATOM 7180 C C . HIS A 1 937 ? -17.746 61.720 17.275 1.00 29.85 937 HIS A C 1
ATOM 7181 O O . HIS A 1 937 ? -17.362 62.696 17.953 1.00 26.71 937 HIS A O 1
ATOM 7188 N N . SER A 1 938 ? -17.981 60.518 17.770 1.00 26.33 938 SER A N 1
ATOM 7189 C CA . SER A 1 938 ? -17.980 60.227 19.157 1.00 28.38 938 SER A CA 1
ATOM 7190 C C . SER A 1 938 ? -16.794 59.303 19.387 1.00 29.04 938 SER A C 1
ATOM 7191 O O . SER A 1 938 ? -16.706 58.264 18.764 1.00 26.92 938 SER A O 1
ATOM 7194 N N . GLU A 1 939 ? -15.915 59.704 20.280 1.00 26.54 939 GLU A N 1
ATOM 7195 C CA . GLU A 1 939 ? -14.728 58.979 20.619 1.00 24.76 939 GLU A CA 1
ATOM 7196 C C . GLU A 1 939 ? -14.629 58.665 22.101 1.00 21.76 939 GLU A C 1
ATOM 7197 O O . GLU A 1 939 ? -14.932 59.481 22.919 1.00 20.26 939 GLU A O 1
ATOM 7203 N N . ASN A 1 940 ? -14.147 57.471 22.393 1.00 21.05 940 ASN A N 1
ATOM 7204 C CA . ASN A 1 940 ? -13.831 56.986 23.721 1.00 21.05 940 ASN A CA 1
ATOM 7205 C C . ASN A 1 940 ? -13.026 55.687 23.702 1.00 20.63 940 ASN A C 1
ATOM 7206 O O . ASN A 1 940 ? -13.526 54.658 23.436 1.00 19.39 940 ASN A O 1
ATOM 7211 N N . THR A 1 941 ? -11.775 55.790 24.085 1.00 21.53 941 THR A N 1
ATOM 7212 C CA . THR A 1 941 ? -10.870 54.671 24.158 1.00 22.55 941 THR A CA 1
ATOM 7213 C C . THR A 1 941 ? -10.407 54.385 25.587 1.00 22.65 941 THR A C 1
ATOM 7214 O O . THR A 1 941 ? -9.373 53.837 25.801 1.00 22.53 941 THR A O 1
ATOM 7218 N N . ILE A 1 942 ? -11.220 54.738 26.550 1.00 21.83 942 ILE A N 1
ATOM 7219 C CA . ILE A 1 942 ? -10.890 54.503 27.963 1.00 20.45 942 ILE A CA 1
ATOM 7220 C C . ILE A 1 942 ? -11.533 53.232 28.539 1.00 21.71 942 ILE A C 1
ATOM 7221 O O . ILE A 1 942 ? -12.736 53.170 28.671 1.00 21.33 942 ILE A O 1
ATOM 7226 N N . PHE A 1 943 ? -10.744 52.226 28.931 1.00 21.88 943 PHE A N 1
ATOM 7227 C CA . PHE A 1 943 ? -11.288 50.959 29.416 1.00 22.06 943 PHE A CA 1
ATOM 7228 C C . PHE A 1 943 ? -10.521 50.432 30.625 1.00 21.52 943 PHE A C 1
ATOM 7229 O O . PHE A 1 943 ? -9.294 50.285 30.598 1.00 22.57 943 PHE A O 1
ATOM 7237 N N . PHE A 1 944 ? -11.258 50.093 31.651 1.00 21.01 944 PHE A N 1
ATOM 7238 C CA . PHE A 1 944 ? -10.748 49.313 32.754 1.00 23.44 944 PHE A CA 1
ATOM 7239 C C . PHE A 1 944 ? -10.458 47.914 32.275 1.00 22.81 944 PHE A C 1
ATOM 7240 O O . PHE A 1 944 ? -11.236 47.374 31.524 1.00 21.80 944 PHE A O 1
ATOM 7248 N N . GLU A 1 945 ? -9.360 47.338 32.762 1.00 25.24 945 GLU A N 1
ATOM 7249 C CA . GLU A 1 945 ? -9.225 45.896 32.707 1.00 27.31 945 GLU A CA 1
ATOM 7250 C C . GLU A 1 945 ? -8.953 45.306 34.073 1.00 24.42 945 GLU A C 1
ATOM 7251 O O . GLU A 1 945 ? -8.491 45.968 35.008 1.00 22.86 945 GLU A O 1
ATOM 7257 N N . VAL A 1 946 ? -9.213 44.016 34.156 1.00 22.67 946 VAL A N 1
ATOM 7258 C CA . VAL A 1 946 ? -9.280 43.327 35.414 1.00 25.40 946 VAL A CA 1
ATOM 7259 C C . VAL A 1 946 ? -8.150 42.291 35.500 1.00 24.75 946 VAL A C 1
ATOM 7260 O O . VAL A 1 946 ? -7.740 41.704 34.486 1.00 24.70 946 VAL A O 1
ATOM 7264 N N . ASP A 1 947 ? -7.510 42.243 36.657 1.00 23.69 947 ASP A N 1
ATOM 7265 C CA . ASP A 1 947 ? -6.627 41.144 36.976 1.00 25.72 947 ASP A CA 1
ATOM 7266 C C . ASP A 1 947 ? -7.040 40.575 38.326 1.00 24.72 947 ASP A C 1
ATOM 7267 O O . ASP A 1 947 ? -7.593 41.279 39.213 1.00 23.86 947 ASP A O 1
ATOM 7272 N N . GLY A 1 948 ? -6.861 39.273 38.439 1.00 24.87 948 GLY A N 1
ATOM 7273 C CA . GLY A 1 948 ? -7.271 38.565 39.626 1.00 25.65 948 GLY A CA 1
ATOM 7274 C C . GLY A 1 948 ? -8.235 37.484 39.244 1.00 25.33 948 GLY A C 1
ATOM 7275 O O . GLY A 1 948 ? -8.395 37.201 38.067 1.00 28.47 948 GLY A O 1
ATOM 7276 N N . PRO A 1 949 ? -8.901 36.884 40.220 1.00 26.04 949 PRO A N 1
ATOM 7277 C CA . PRO A 1 949 ? -8.891 37.174 41.655 1.00 27.38 949 PRO A CA 1
ATOM 7278 C C . PRO A 1 949 ? -7.689 36.546 42.352 1.00 28.66 949 PRO A C 1
ATOM 7279 O O . PRO A 1 949 ? -7.135 35.554 41.864 1.00 31.62 949 PRO A O 1
ATOM 7283 N N . TYR A 1 950 ? -7.301 37.133 43.474 1.00 26.13 950 TYR A N 1
ATOM 7284 C CA . TYR A 1 950 ? -6.087 36.769 44.159 1.00 25.15 950 TYR A CA 1
ATOM 7285 C C . TYR A 1 950 ? -6.356 36.035 45.474 1.00 26.73 950 TYR A C 1
ATOM 7286 O O . TYR A 1 950 ? -7.453 36.051 46.015 1.00 29.66 950 TYR A O 1
ATOM 7295 N N . LYS A 1 951 ? -5.312 35.402 45.995 1.00 27.73 951 LYS A N 1
ATOM 7296 C CA . LYS A 1 951 ? -5.398 34.667 47.231 1.00 27.75 951 LYS A CA 1
ATOM 7297 C C . LYS A 1 951 ? -5.359 35.591 48.434 1.00 26.03 951 LYS A C 1
ATOM 7298 O O . LYS A 1 951 ? -6.025 35.350 49.440 1.00 27.74 951 LYS A O 1
ATOM 7304 N N . ALA A 1 952 ? -4.582 36.660 48.349 1.00 25.66 952 ALA A N 1
ATOM 7305 C CA . ALA A 1 952 ? -4.513 37.589 49.459 1.00 23.47 952 ALA A CA 1
ATOM 7306 C C . ALA A 1 952 ? -3.878 38.928 49.127 1.00 22.78 952 ALA A C 1
ATOM 7307 O O . ALA A 1 952 ? -3.126 39.067 48.162 1.00 23.24 952 ALA A O 1
ATOM 7309 N N . MET A 1 953 ? -4.185 39.911 49.967 1.00 23.59 953 MET A N 1
ATOM 7310 C CA . MET A 1 953 ? -3.655 41.232 49.896 1.00 24.31 953 MET A CA 1
ATOM 7311 C C . MET A 1 953 ? -3.515 41.716 51.316 1.00 24.67 953 MET A C 1
ATOM 7312 O O . MET A 1 953 ? -4.405 41.534 52.110 1.00 28.83 953 MET A O 1
ATOM 7317 N N . ILE A 1 954 ? -2.398 42.357 51.616 1.00 24.33 954 ILE A N 1
ATOM 7318 C CA . ILE A 1 954 ? -2.079 42.834 52.943 1.00 23.52 954 ILE A CA 1
ATOM 7319 C C . ILE A 1 954 ? -1.684 44.251 52.838 1.00 21.90 954 ILE A C 1
ATOM 7320 O O . ILE A 1 954 ? -0.771 44.576 52.075 1.00 23.50 954 ILE A O 1
ATOM 7325 N N . LEU A 1 955 ? -2.368 45.104 53.579 1.00 21.01 955 LEU A N 1
ATOM 7326 C CA . LEU A 1 955 ? -2.134 46.520 53.548 1.00 20.37 955 LEU A CA 1
ATOM 7327 C C . LEU A 1 955 ? -1.803 46.997 54.934 1.00 20.01 955 LEU A C 1
ATOM 7328 O O . LEU A 1 955 ? -2.517 46.663 55.877 1.00 25.59 955 LEU A O 1
ATOM 7333 N N . PRO A 1 956 ? -0.778 47.839 55.060 1.00 21.12 956 PRO A N 1
ATOM 7334 C CA . PRO A 1 956 ? -0.307 48.331 56.346 1.00 22.09 956 PRO A CA 1
ATOM 7335 C C . PRO A 1 956 ? -1.110 49.515 56.772 1.00 24.13 956 PRO A C 1
ATOM 7336 O O . PRO A 1 956 ? -1.898 49.996 55.967 1.00 23.66 956 PRO A O 1
ATOM 7340 N N . SER A 1 957 ? -0.961 49.952 58.023 1.00 25.91 957 SER A N 1
ATOM 7341 C CA . SER A 1 957 ? -1.620 51.145 58.511 1.00 27.08 957 SER A CA 1
ATOM 7342 C C . SER A 1 957 ? -0.621 52.088 59.078 1.00 28.94 957 SER A C 1
ATOM 7343 O O . SER A 1 957 ? 0.453 51.659 59.512 1.00 28.77 957 SER A O 1
ATOM 7346 N N . SER A 1 958 ? -0.973 53.370 59.114 1.00 27.17 958 SER A N 1
ATOM 7347 C CA . SER A 1 958 ? -0.104 54.370 59.744 1.00 32.87 958 SER A CA 1
ATOM 7348 C C . SER A 1 958 ? -0.134 54.363 61.297 1.00 34.51 958 SER A C 1
ATOM 7349 O O . SER A 1 958 ? -1.028 53.814 61.920 1.00 36.97 958 SER A O 1
ATOM 7352 N N . LYS A 1 959 ? 0.877 54.975 61.896 1.00 41.09 959 LYS A N 1
ATOM 7353 C CA . LYS A 1 959 ? 0.974 55.175 63.357 1.00 45.24 959 LYS A CA 1
ATOM 7354 C C . LYS A 1 959 ? 0.072 56.279 63.877 1.00 48.29 959 LYS A C 1
ATOM 7355 O O . LYS A 1 959 ? -0.115 56.387 65.078 1.00 44.17 959 LYS A O 1
ATOM 7361 N N . GLU A 1 960 ? -0.479 57.075 62.959 1.00 53.75 960 GLU A N 1
ATOM 7362 C CA . GLU A 1 960 ? -1.314 58.245 63.255 1.00 53.76 960 GLU A CA 1
ATOM 7363 C C . GLU A 1 960 ? -2.803 57.901 63.181 1.00 51.96 960 GLU A C 1
ATOM 7364 O O . GLU A 1 960 ? -3.226 57.025 62.410 1.00 48.07 960 GLU A O 1
ATOM 7370 N N . GLU A 1 961 ? -3.611 58.574 63.989 1.00 50.35 961 GLU A N 1
ATOM 7371 C CA . GLU A 1 961 ? -5.030 58.195 64.078 1.00 56.83 961 GLU A CA 1
ATOM 7372 C C . GLU A 1 961 ? -5.789 58.457 62.757 1.00 53.36 961 GLU A C 1
ATOM 7373 O O . GLU A 1 961 ? -5.575 59.477 62.109 1.00 58.20 961 GLU A O 1
ATOM 7379 N N . GLY A 1 962 ? -6.641 57.519 62.355 1.00 53.01 962 GLY A N 1
ATOM 7380 C CA . GLY A 1 962 ? -7.487 57.685 61.172 1.00 58.38 962 GLY A CA 1
ATOM 7381 C C . GLY A 1 962 ? -6.780 57.851 59.829 1.00 61.94 962 GLY A C 1
ATOM 7382 O O . GLY A 1 962 ? -7.425 58.192 58.832 1.00 57.31 962 GLY A O 1
ATOM 7383 N N . LYS A 1 963 ? -5.465 57.598 59.787 1.00 63.49 963 LYS A N 1
ATOM 7384 C CA . LYS A 1 963 ? -4.699 57.730 58.548 1.00 56.87 963 LYS A CA 1
ATOM 7385 C C . LYS A 1 963 ? -4.198 56.378 58.023 1.00 50.30 963 LYS A C 1
ATOM 7386 O O . LYS A 1 963 ? -3.820 55.481 58.784 1.00 47.44 963 LYS A O 1
ATOM 7392 N N . GLY A 1 964 ? -4.250 56.221 56.704 1.00 45.20 964 GLY A N 1
ATOM 7393 C CA . GLY A 1 964 ? -3.763 55.007 56.041 1.00 37.43 964 GLY A CA 1
ATOM 7394 C C . GLY A 1 964 ? -2.355 55.207 55.475 1.00 32.13 964 GLY A C 1
ATOM 7395 O O . GLY A 1 964 ? -1.703 56.224 55.721 1.00 31.03 964 GLY A O 1
ATOM 7396 N N . ILE A 1 965 ? -1.894 54.238 54.698 1.00 28.26 965 ILE A N 1
ATOM 7397 C CA . ILE A 1 965 ? -0.592 54.330 54.038 1.00 25.68 965 ILE A CA 1
ATOM 7398 C C . ILE A 1 965 ? -0.895 54.055 52.571 1.00 23.78 965 ILE A C 1
ATOM 7399 O O . ILE A 1 965 ? -1.487 53.039 52.244 1.00 21.20 965 ILE A O 1
ATOM 7404 N N . LYS A 1 966 ? -0.534 54.972 51.710 1.00 20.56 966 LYS A N 1
ATOM 7405 C CA . LYS A 1 966 ? -0.702 54.744 50.283 1.00 21.29 966 LYS A CA 1
ATOM 7406 C C . LYS A 1 966 ? 0.557 54.133 49.728 1.00 20.77 966 LYS A C 1
ATOM 7407 O O . LYS A 1 966 ? 1.649 54.264 50.312 1.00 20.95 966 LYS A O 1
ATOM 7413 N N . LYS A 1 967 ? 0.395 53.486 48.593 1.00 20.11 967 LYS A N 1
ATOM 7414 C CA . LYS A 1 967 ? 1.503 52.995 47.809 1.00 21.19 967 LYS A CA 1
ATOM 7415 C C . LYS A 1 967 ? 2.380 51.930 48.424 1.00 21.43 967 LYS A C 1
ATOM 7416 O O . LYS A 1 967 ? 3.576 51.843 48.077 1.00 23.99 967 LYS A O 1
ATOM 7422 N N . ARG A 1 968 ? 1.801 51.131 49.310 1.00 20.82 968 ARG A N 1
ATOM 7423 C CA . ARG A 1 968 ? 2.486 49.990 49.887 1.00 22.99 968 ARG A CA 1
ATOM 7424 C C . ARG A 1 968 ? 1.506 48.885 50.118 1.00 19.58 968 ARG A C 1
ATOM 7425 O O . ARG A 1 968 ? 0.464 49.093 50.711 1.00 17.51 968 ARG A O 1
ATOM 7433 N N . TYR A 1 969 ? 1.816 47.720 49.589 1.00 16.90 969 TYR A N 1
ATOM 7434 C CA . TYR A 1 969 ? 0.953 46.572 49.839 1.00 16.71 969 TYR A CA 1
ATOM 7435 C C . TYR A 1 969 ? 1.664 45.363 49.321 1.00 16.63 969 TYR A C 1
ATOM 7436 O O . TYR A 1 969 ? 2.679 45.497 48.649 1.00 18.03 969 TYR A O 1
ATOM 7445 N N . ALA A 1 970 ? 1.151 44.184 49.670 1.00 17.49 970 ALA A N 1
ATOM 7446 C CA . ALA A 1 970 ? 1.613 42.884 49.189 1.00 17.11 970 ALA A CA 1
ATOM 7447 C C . ALA A 1 970 ? 0.404 42.112 48.726 1.00 18.18 970 ALA A C 1
ATOM 7448 O O . ALA A 1 970 ? -0.625 42.140 49.374 1.00 18.11 970 ALA A O 1
ATOM 7450 N N . VAL A 1 971 ? 0.527 41.404 47.610 1.00 20.60 971 VAL A N 1
ATOM 7451 C CA . VAL A 1 971 ? -0.534 40.612 47.035 1.00 19.26 971 VAL A CA 1
ATOM 7452 C C . VAL A 1 971 ? 0.041 39.251 46.629 1.00 20.81 971 VAL A C 1
ATOM 7453 O O . VAL A 1 971 ? 1.170 39.206 46.175 1.00 21.88 971 VAL A O 1
ATOM 7457 N N . PHE A 1 972 ? -0.732 38.170 46.809 1.00 21.34 972 PHE A N 1
ATOM 7458 C CA . PHE A 1 972 ? -0.272 36.772 46.563 1.00 24.11 972 PHE A CA 1
ATOM 7459 C C . PHE A 1 972 ? -1.197 36.079 45.621 1.00 22.02 972 PHE A C 1
ATOM 7460 O O . PHE A 1 972 ? -2.400 36.289 45.702 1.00 22.70 972 PHE A O 1
ATOM 7468 N N . ASN A 1 973 ? -0.640 35.289 44.713 1.00 24.00 973 ASN A N 1
ATOM 7469 C CA . ASN A 1 973 ? -1.430 34.547 43.730 1.00 26.94 973 ASN A CA 1
ATOM 7470 C C . ASN A 1 973 ? -2.018 33.299 44.371 1.00 32.15 973 ASN A C 1
ATOM 7471 O O . ASN A 1 973 ? -1.600 32.893 45.481 1.00 31.24 973 ASN A O 1
ATOM 7476 N N . GLU A 1 974 ? -2.968 32.667 43.672 1.00 40.24 974 GLU A N 1
ATOM 7477 C CA . GLU A 1 974 ? -3.630 31.456 44.216 1.00 48.22 974 GLU A CA 1
ATOM 7478 C C . GLU A 1 974 ? -2.617 30.387 44.557 1.00 46.98 974 GLU A C 1
ATOM 7479 O O . GLU A 1 974 ? -2.685 29.777 45.616 1.00 53.24 974 GLU A O 1
ATOM 7485 N N . ASP A 1 975 ? -1.619 30.236 43.698 1.00 47.69 975 ASP A N 1
ATOM 7486 C CA . ASP A 1 975 ? -0.577 29.230 43.901 1.00 45.88 975 ASP A CA 1
ATOM 7487 C C . ASP A 1 975 ? 0.359 29.503 45.099 1.00 40.27 975 ASP A C 1
ATOM 7488 O O . ASP A 1 975 ? 1.270 28.708 45.373 1.00 46.23 975 ASP A O 1
ATOM 7493 N N . GLY A 1 976 ? 0.166 30.615 45.798 1.00 34.36 976 GLY A N 1
ATOM 7494 C CA . GLY A 1 976 ? 0.988 30.915 46.971 1.00 32.56 976 GLY A CA 1
ATOM 7495 C C . GLY A 1 976 ? 2.181 31.811 46.701 1.00 33.63 976 GLY A C 1
ATOM 7496 O O . GLY A 1 976 ? 2.870 32.232 47.648 1.00 32.70 976 GLY A O 1
ATOM 7497 N N . SER A 1 977 ? 2.443 32.099 45.417 1.00 33.08 977 SER A N 1
ATOM 7498 C CA . SER A 1 977 ? 3.568 32.964 45.037 1.00 30.78 977 SER A CA 1
ATOM 7499 C C . SER A 1 977 ? 3.183 34.432 45.151 1.00 25.71 977 SER A C 1
ATOM 7500 O O . SER A 1 977 ? 2.034 34.767 45.131 1.00 25.46 977 SER A O 1
ATOM 7503 N N . LEU A 1 978 ? 4.193 35.275 45.232 1.00 25.20 978 LEU A N 1
ATOM 7504 C CA . LEU A 1 978 ? 4.081 36.698 45.435 1.00 28.29 978 LEU A CA 1
ATOM 7505 C C . LEU A 1 978 ? 3.796 37.317 44.069 1.00 27.38 978 LEU A C 1
ATOM 7506 O O . LEU A 1 978 ? 4.516 37.133 43.116 1.00 31.21 978 LEU A O 1
ATOM 7511 N N . ALA A 1 979 ? 2.697 38.022 43.992 1.00 26.09 979 ALA A N 1
ATOM 7512 C CA . ALA A 1 979 ? 2.234 38.608 42.764 1.00 26.19 979 ALA A CA 1
ATOM 7513 C C . ALA A 1 979 ? 2.696 40.071 42.676 1.00 29.08 979 ALA A C 1
ATOM 7514 O O . ALA A 1 979 ? 3.075 40.541 41.610 1.00 33.87 979 ALA A O 1
ATOM 7516 N N . GLU A 1 980 ? 2.611 40.790 43.794 1.00 27.76 980 GLU A N 1
ATOM 7517 C CA . GLU A 1 980 ? 3.067 42.164 43.866 1.00 27.04 980 GLU A CA 1
ATOM 7518 C C . GLU A 1 980 ? 3.517 42.502 45.276 1.00 26.77 980 GLU A C 1
ATOM 7519 O O . GLU A 1 980 ? 2.873 42.131 46.277 1.00 23.68 980 GLU A O 1
ATOM 7525 N N . LEU A 1 981 ? 4.625 43.220 45.320 1.00 24.59 981 LEU A N 1
ATOM 7526 C CA . LEU A 1 981 ? 5.103 43.871 46.495 1.00 27.19 981 LEU A CA 1
ATOM 7527 C C . LEU A 1 981 ? 5.398 45.306 46.116 1.00 24.95 981 LEU A C 1
ATOM 7528 O O . LEU A 1 981 ? 6.263 45.506 45.286 1.00 26.20 981 LEU A O 1
ATOM 7533 N N . LYS A 1 982 ? 4.687 46.276 46.690 1.00 23.27 982 LYS A N 1
ATOM 7534 C CA . LYS A 1 982 ? 4.886 47.683 46.340 1.00 23.19 982 LYS A CA 1
ATOM 7535 C C . LYS A 1 982 ? 5.351 48.505 47.490 1.00 19.81 982 LYS A C 1
ATOM 7536 O O . LYS A 1 982 ? 4.904 48.316 48.603 1.00 20.25 982 LYS A O 1
ATOM 7542 N N . GLY A 1 983 ? 6.343 49.315 47.199 1.00 18.60 983 GLY A N 1
ATOM 7543 C CA . GLY A 1 983 ? 6.776 50.429 47.981 1.00 18.46 983 GLY A CA 1
ATOM 7544 C C . GLY A 1 983 ? 7.668 50.225 49.146 1.00 20.14 983 GLY A C 1
ATOM 7545 O O . GLY A 1 983 ? 8.444 51.163 49.493 1.00 22.81 983 GLY A O 1
ATOM 7546 N N . PHE A 1 984 ? 7.511 49.078 49.812 1.00 21.46 984 PHE A N 1
ATOM 7547 C CA . PHE A 1 984 ? 8.207 48.767 51.078 1.00 20.98 984 PHE A CA 1
ATOM 7548 C C . PHE A 1 984 ? 9.740 48.845 51.003 1.00 23.11 984 PHE A C 1
ATOM 7549 O O . PHE A 1 984 ? 10.341 48.779 49.916 1.00 20.97 984 PHE A O 1
ATOM 7557 N N . GLU A 1 985 ? 10.369 48.969 52.179 1.00 22.64 985 GLU A N 1
ATOM 7558 C CA . GLU A 1 985 ? 11.819 49.095 52.290 1.00 22.21 985 GLU A CA 1
ATOM 7559 C C . GLU A 1 985 ? 12.553 47.965 51.617 1.00 21.06 985 GLU A C 1
ATOM 7560 O O . GLU A 1 985 ? 13.686 48.150 51.116 1.00 20.60 985 GLU A O 1
ATOM 7566 N N . LEU A 1 986 ? 11.943 46.793 51.638 1.00 20.90 986 LEU A N 1
ATOM 7567 C CA . LEU A 1 986 ? 12.527 45.600 51.027 1.00 24.65 986 LEU A CA 1
ATOM 7568 C C . LEU A 1 986 ? 12.938 45.866 49.561 1.00 29.58 986 LEU A C 1
ATOM 7569 O O . LEU A 1 986 ? 14.041 45.458 49.104 1.00 30.87 986 LEU A O 1
ATOM 7574 N N . LYS A 1 987 ? 12.117 46.630 48.858 1.00 25.89 987 LYS A N 1
ATOM 7575 C CA . LYS A 1 987 ? 12.316 46.889 47.435 1.00 28.92 987 LYS A CA 1
ATOM 7576 C C . LYS A 1 987 ? 13.239 48.082 47.165 1.00 26.69 987 LYS A C 1
ATOM 7577 O O . LYS A 1 987 ? 13.867 48.158 46.126 1.00 25.92 987 LYS A O 1
ATOM 7583 N N . ARG A 1 988 ? 13.285 49.040 48.091 1.00 24.88 988 ARG A N 1
ATOM 7584 C CA . ARG A 1 988 ? 13.985 50.292 47.880 1.00 22.48 988 ARG A CA 1
ATOM 7585 C C . ARG A 1 988 ? 15.478 50.102 48.004 1.00 24.08 988 ARG A C 1
ATOM 7586 O O . ARG A 1 988 ? 15.956 49.321 48.814 1.00 24.79 988 ARG A O 1
ATOM 7594 N N . ARG A 1 989 ? 16.230 50.826 47.199 1.00 23.73 989 ARG A N 1
ATOM 7595 C CA . ARG A 1 989 ? 17.679 50.839 47.367 1.00 25.13 989 ARG A CA 1
ATOM 7596 C C . ARG A 1 989 ? 18.056 51.444 48.683 1.00 25.06 989 ARG A C 1
ATOM 7597 O O . ARG A 1 989 ? 17.470 52.419 49.131 1.00 27.04 989 ARG A O 1
ATOM 7605 N N . GLY A 1 990 ? 19.048 50.893 49.310 1.00 28.87 990 GLY A N 1
ATOM 7606 C CA . GLY A 1 990 ? 19.436 51.406 50.585 1.00 32.97 990 GLY A CA 1
ATOM 7607 C C . GLY A 1 990 ? 18.532 50.877 51.654 1.00 32.14 990 GLY A C 1
ATOM 7608 O O . GLY A 1 990 ? 18.129 49.759 51.570 1.00 33.18 990 GLY A O 1
ATOM 7609 N N . GLU A 1 991 ? 18.214 51.689 52.644 1.00 29.11 991 GLU A N 1
ATOM 7610 C CA . GLU A 1 991 ? 17.345 51.273 53.713 1.00 30.59 991 GLU A CA 1
ATOM 7611 C C . GLU A 1 991 ? 18.002 50.306 54.709 1.00 30.86 991 GLU A C 1
ATOM 7612 O O . GLU A 1 991 ? 18.893 49.564 54.376 1.00 33.50 991 GLU A O 1
ATOM 7618 N N . LEU A 1 992 ? 17.529 50.345 55.939 1.00 28.66 992 LEU A N 1
ATOM 7619 C CA . LEU A 1 992 ? 18.018 49.538 57.018 1.00 26.02 992 LEU A CA 1
ATOM 7620 C C . LEU A 1 992 ? 17.803 48.076 56.733 1.00 24.76 992 LEU A C 1
ATOM 7621 O O . LEU A 1 992 ? 16.707 47.634 56.558 1.00 25.52 992 LEU A O 1
ATOM 7626 N N . GLN A 1 993 ? 18.882 47.333 56.668 1.00 22.55 993 GLN A N 1
ATOM 7627 C CA . GLN A 1 993 ? 18.827 45.951 56.190 1.00 26.15 993 GLN A CA 1
ATOM 7628 C C . GLN A 1 993 ? 17.970 45.040 57.083 1.00 24.69 993 GLN A C 1
ATOM 7629 O O . GLN A 1 993 ? 17.331 44.144 56.620 1.00 21.12 993 GLN A O 1
ATOM 7635 N N . LEU A 1 994 ? 18.029 45.266 58.384 1.00 27.50 994 LEU A N 1
ATOM 7636 C CA . LEU A 1 994 ? 17.193 44.545 59.354 1.00 29.75 994 LEU A CA 1
ATOM 7637 C C . LEU A 1 994 ? 15.701 44.646 58.967 1.00 25.36 994 LEU A C 1
ATOM 7638 O O . LEU A 1 994 ? 14.974 43.713 59.095 1.00 27.37 994 LEU A O 1
ATOM 7643 N N . ILE A 1 995 ? 15.267 45.811 58.514 1.00 23.37 995 ILE A N 1
ATOM 7644 C CA . ILE A 1 995 ? 13.879 46.032 58.149 1.00 23.53 995 ILE A CA 1
ATOM 7645 C C . ILE A 1 995 ? 13.538 45.264 56.884 1.00 23.70 995 ILE A C 1
ATOM 7646 O O . ILE A 1 995 ? 12.457 44.695 56.802 1.00 23.22 995 ILE A O 1
ATOM 7651 N N . LYS A 1 996 ? 14.466 45.200 55.938 1.00 22.81 996 LYS A N 1
ATOM 7652 C CA . LYS A 1 996 ? 14.300 44.436 54.697 1.00 23.65 996 LYS A CA 1
ATOM 7653 C C . LYS A 1 996 ? 14.209 42.939 54.911 1.00 25.38 996 LYS A C 1
ATOM 7654 O O . LYS A 1 996 ? 13.411 42.240 54.256 1.00 24.21 996 LYS A O 1
ATOM 7660 N N . ASN A 1 997 ? 15.067 42.438 55.786 1.00 26.92 997 ASN A N 1
ATOM 7661 C CA . ASN A 1 997 ? 15.054 41.026 56.144 1.00 26.86 997 ASN A CA 1
ATOM 7662 C C . ASN A 1 997 ? 13.779 40.668 56.916 1.00 25.57 997 ASN A C 1
ATOM 7663 O O . ASN A 1 997 ? 13.179 39.636 56.684 1.00 26.66 997 ASN A O 1
ATOM 7668 N N . PHE A 1 998 ? 13.364 41.533 57.832 1.00 25.69 998 PHE A N 1
ATOM 7669 C CA . PHE A 1 998 ? 12.043 41.385 58.434 1.00 25.39 998 PHE A CA 1
ATOM 7670 C C . PHE A 1 998 ? 10.905 41.256 57.423 1.00 24.08 998 PHE A C 1
ATOM 7671 O O . PHE A 1 998 ? 10.182 40.274 57.430 1.00 24.98 998 PHE A O 1
ATOM 7679 N N . GLN A 1 999 ? 10.746 42.249 56.566 1.00 23.23 999 GLN A N 1
ATOM 7680 C CA . GLN A 1 999 ? 9.643 42.264 55.617 1.00 24.52 999 GLN A CA 1
ATOM 7681 C C . GLN A 1 999 ? 9.708 41.058 54.718 1.00 26.46 999 GLN A C 1
ATOM 7682 O O . GLN A 1 999 ? 8.687 40.454 54.411 1.00 26.40 999 GLN A O 1
ATOM 7688 N N . SER A 1 1000 ? 10.931 40.692 54.344 1.00 28.42 1000 SER A N 1
ATOM 7689 C CA . SER A 1 1000 ? 11.157 39.526 53.530 1.00 33.50 1000 SER A CA 1
ATOM 7690 C C . SER A 1 1000 ? 10.755 38.210 54.238 1.00 35.36 1000 SER A C 1
ATOM 7691 O O . SER A 1 1000 ? 10.259 37.298 53.589 1.00 36.04 1000 SER A O 1
ATOM 7694 N N . ASP A 1 1001 ? 10.910 38.125 55.556 1.00 35.08 1001 ASP A N 1
ATOM 7695 C CA . ASP A 1 1001 ? 10.263 37.034 56.296 1.00 34.74 1001 ASP A CA 1
ATOM 7696 C C . ASP A 1 1001 ? 8.734 37.166 56.402 1.00 33.23 1001 ASP A C 1
ATOM 7697 O O . ASP A 1 1001 ? 8.029 36.158 56.263 1.00 34.63 1001 ASP A O 1
ATOM 7702 N N . ILE A 1 1002 ? 8.184 38.341 56.709 1.00 29.56 1002 ILE A N 1
ATOM 7703 C CA . ILE A 1 1002 ? 6.829 38.291 57.225 1.00 28.68 1002 ILE A CA 1
ATOM 7704 C C . ILE A 1 1002 ? 5.744 38.109 56.200 1.00 29.22 1002 ILE A C 1
ATOM 7705 O O . ILE A 1 1002 ? 4.721 37.513 56.546 1.00 30.09 1002 ILE A O 1
ATOM 7710 N N . PHE A 1 1003 ? 5.879 38.629 54.974 1.00 26.44 1003 PHE A N 1
ATOM 7711 C CA . PHE A 1 1003 ? 4.675 38.738 54.162 1.00 26.50 1003 PHE A CA 1
ATOM 7712 C C . PHE A 1 1003 ? 4.075 37.396 53.866 1.00 26.31 1003 PHE A C 1
ATOM 7713 O O . PHE A 1 1003 ? 2.854 37.238 53.973 1.00 25.07 1003 PHE A O 1
ATOM 7721 N N . LYS A 1 1004 ? 4.895 36.414 53.538 1.00 28.08 1004 LYS A N 1
ATOM 7722 C CA . LYS A 1 1004 ? 4.307 35.096 53.132 1.00 34.40 1004 LYS A CA 1
ATOM 7723 C C . LYS A 1 1004 ? 3.582 34.372 54.287 1.00 30.52 1004 LYS A C 1
ATOM 7724 O O . LYS A 1 1004 ? 2.732 33.533 54.058 1.00 32.49 1004 LYS A O 1
ATOM 7730 N N . VAL A 1 1005 ? 3.930 34.728 55.516 1.00 28.62 1005 VAL A N 1
ATOM 7731 C CA . VAL A 1 1005 ? 3.399 34.110 56.717 1.00 29.03 1005 VAL A CA 1
ATOM 7732 C C . VAL A 1 1005 ? 1.947 34.531 56.933 1.00 30.13 1005 VAL A C 1
ATOM 7733 O O . VAL A 1 1005 ? 1.228 33.948 57.764 1.00 29.17 1005 VAL A O 1
ATOM 7737 N N . PHE A 1 1006 ? 1.478 35.522 56.167 1.00 29.95 1006 PHE A N 1
ATOM 7738 C CA . PHE A 1 1006 ? 0.041 35.890 56.196 1.00 26.22 1006 PHE A CA 1
ATOM 7739 C C . PHE A 1 1006 ? -0.861 34.892 55.479 1.00 27.55 1006 PHE A C 1
ATOM 7740 O O . PHE A 1 1006 ? -2.068 35.009 55.499 1.00 28.97 1006 PHE A O 1
ATOM 7748 N N . LEU A 1 1007 ? -0.273 33.921 54.840 1.00 28.37 1007 LEU A N 1
ATOM 7749 C CA . LEU A 1 1007 ? -1.010 32.876 54.176 1.00 32.10 1007 LEU A CA 1
ATOM 7750 C C . LEU A 1 1007 ? -1.260 31.658 55.134 1.00 36.13 1007 LEU A C 1
ATOM 7751 O O . LEU A 1 1007 ? -1.995 30.713 54.808 1.00 33.09 1007 LEU A O 1
ATOM 7756 N N . GLU A 1 1008 ? -0.664 31.718 56.322 1.00 38.17 1008 GLU A N 1
ATOM 7757 C CA . GLU A 1 1008 ? -0.844 30.689 57.371 1.00 38.46 1008 GLU A CA 1
ATOM 7758 C C . GLU A 1 1008 ? -2.057 30.959 58.270 1.00 36.01 1008 GLU A C 1
ATOM 7759 O O . GLU A 1 1008 ? -2.551 32.103 58.385 1.00 33.86 1008 GLU A O 1
ATOM 7765 N N . GLY A 1 1009 ? -2.509 29.878 58.911 1.00 36.09 1009 GLY A N 1
ATOM 7766 C CA . GLY A 1 1009 ? -3.658 29.887 59.800 1.00 34.15 1009 GLY A CA 1
ATOM 7767 C C . GLY A 1 1009 ? -4.939 29.606 59.038 1.00 36.57 1009 GLY A C 1
ATOM 7768 O O . GLY A 1 1009 ? -4.993 29.821 57.835 1.00 34.76 1009 GLY A O 1
ATOM 7769 N N . ASP A 1 1010 ? -5.980 29.188 59.764 1.00 35.70 1010 ASP A N 1
ATOM 7770 C CA . ASP A 1 1010 ? -7.312 28.966 59.223 1.00 35.78 1010 ASP A CA 1
ATOM 7771 C C . ASP A 1 1010 ? -8.276 30.083 59.610 1.00 32.50 1010 ASP A C 1
ATOM 7772 O O . ASP A 1 1010 ? -9.372 30.112 59.106 1.00 37.03 1010 ASP A O 1
ATOM 7777 N N . THR A 1 1011 ? -7.906 30.966 60.536 1.00 30.89 1011 THR A N 1
ATOM 7778 C CA . THR A 1 1011 ? -8.788 32.078 60.961 1.00 28.48 1011 THR A CA 1
ATOM 7779 C C . THR A 1 1011 ? -7.957 33.324 60.867 1.00 30.97 1011 THR A C 1
ATOM 7780 O O . THR A 1 1011 ? -6.726 33.237 60.793 1.00 29.64 1011 THR A O 1
ATOM 7784 N N . LEU A 1 1012 ? -8.612 34.473 60.941 1.00 31.79 1012 LEU A N 1
ATOM 7785 C CA . LEU A 1 1012 ? -7.915 35.723 60.974 1.00 32.86 1012 LEU A CA 1
ATOM 7786 C C . LEU A 1 1012 ? -6.991 35.752 62.185 1.00 35.56 1012 LEU A C 1
ATOM 7787 O O . LEU A 1 1012 ? -5.824 36.132 62.062 1.00 35.71 1012 LEU A O 1
ATOM 7792 N N . GLU A 1 1013 ? -7.468 35.301 63.338 1.00 37.57 1013 GLU A N 1
ATOM 7793 C CA . GLU A 1 1013 ? -6.660 35.351 64.558 1.00 35.57 1013 GLU A CA 1
ATOM 7794 C C . GLU A 1 1013 ? -5.471 34.401 64.408 1.00 35.54 1013 GLU A C 1
ATOM 7795 O O . GLU A 1 1013 ? -4.333 34.771 64.729 1.00 32.73 1013 GLU A O 1
ATOM 7801 N N . GLY A 1 1014 ? -5.685 33.192 63.882 1.00 32.94 1014 GLY A N 1
ATOM 7802 C CA . GLY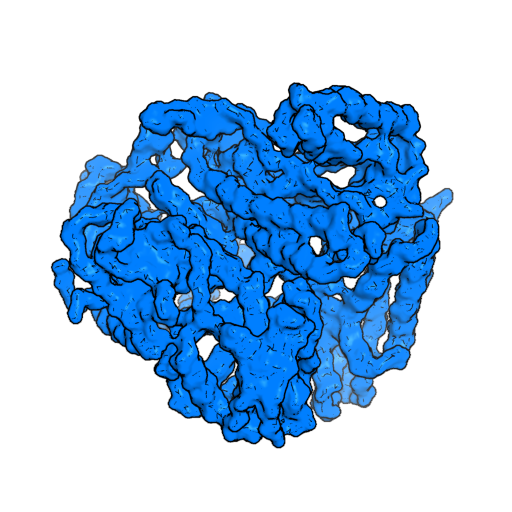 A 1 1014 ? -4.554 32.267 63.646 1.00 32.54 1014 GLY A CA 1
ATOM 7803 C C . GLY A 1 1014 ? -3.496 32.847 62.680 1.00 34.94 1014 GLY A C 1
ATOM 7804 O O . GLY A 1 1014 ? -2.277 32.561 62.749 1.00 30.61 1014 GLY A O 1
ATOM 7805 N N . CYS A 1 1015 ? -3.957 33.679 61.762 1.00 34.30 1015 CYS A N 1
ATOM 7806 C CA . CYS A 1 1015 ? -3.080 34.272 60.783 1.00 31.93 1015 CYS A CA 1
ATOM 7807 C C . CYS A 1 1015 ? -2.241 35.344 61.458 1.00 28.33 1015 CYS A C 1
ATOM 7808 O O . CYS A 1 1015 ? -1.042 35.374 61.311 1.00 25.73 1015 CYS A O 1
ATOM 7811 N N . TYR A 1 1016 ? -2.847 36.170 62.279 1.00 27.69 1016 TYR A N 1
ATOM 7812 C CA . TYR A 1 1016 ? -2.066 37.127 63.040 1.00 29.24 1016 TYR A CA 1
ATOM 7813 C C . TYR A 1 1016 ? -1.118 36.474 64.049 1.00 32.48 1016 TYR A C 1
ATOM 7814 O O . TYR A 1 1016 ? -0.048 37.023 64.335 1.00 32.17 1016 TYR A O 1
ATOM 7823 N N . SER A 1 1017 ? -1.466 35.282 64.530 1.00 33.73 1017 SER A N 1
ATOM 7824 C CA . SER A 1 1017 ? -0.605 34.519 65.463 1.00 33.36 1017 SER A CA 1
ATOM 7825 C C . SER A 1 1017 ? 0.649 33.983 64.777 1.00 30.84 1017 SER A C 1
ATOM 7826 O O . SER A 1 1017 ? 1.776 34.019 65.318 1.00 29.94 1017 SER A O 1
ATOM 7829 N N . ALA A 1 1018 ? 0.467 33.476 63.581 1.00 28.21 1018 ALA A N 1
ATOM 7830 C CA . ALA A 1 1018 ? 1.602 32.942 62.865 1.00 26.83 1018 ALA A CA 1
ATOM 7831 C C . ALA A 1 1018 ? 2.615 34.041 62.559 1.00 27.26 1018 ALA A C 1
ATOM 7832 O O . ALA A 1 1018 ? 3.829 33.829 62.640 1.00 27.59 1018 ALA A O 1
ATOM 7834 N N . VAL A 1 1019 ? 2.134 35.217 62.214 1.00 28.22 1019 VAL A N 1
ATOM 7835 C CA . VAL A 1 1019 ? 3.060 36.299 61.943 1.00 32.88 1019 VAL A CA 1
ATOM 7836 C C . VAL A 1 1019 ? 3.647 36.931 63.225 1.00 30.55 1019 VAL A C 1
ATOM 7837 O O . VAL A 1 1019 ? 4.756 37.462 63.186 1.00 28.42 1019 VAL A O 1
ATOM 7841 N N . ALA A 1 1020 ? 2.890 36.934 64.321 1.00 27.08 1020 ALA A N 1
ATOM 7842 C CA . ALA A 1 1020 ? 3.407 37.346 65.645 1.00 27.27 1020 ALA A CA 1
ATOM 7843 C C . ALA A 1 1020 ? 4.666 36.602 66.002 1.00 26.56 1020 ALA A C 1
ATOM 7844 O O . ALA A 1 1020 ? 5.652 37.189 66.480 1.00 27.39 1020 ALA A O 1
ATOM 7846 N N . SER A 1 1021 ? 4.646 35.316 65.722 1.00 28.02 1021 SER A N 1
ATOM 7847 C CA . SER A 1 1021 ? 5.772 34.464 66.055 1.00 33.05 1021 SER A CA 1
ATOM 7848 C C . SER A 1 1021 ? 7.042 34.919 65.323 1.00 34.64 1021 SER A C 1
ATOM 7849 O O . SER A 1 1021 ? 8.100 34.988 65.933 1.00 36.82 1021 SER A O 1
ATOM 7852 N N . VAL A 1 1022 ? 6.927 35.303 64.049 1.00 31.97 1022 VAL A N 1
ATOM 7853 C CA . VAL A 1 1022 ? 8.065 35.836 63.313 1.00 31.14 1022 VAL A CA 1
ATOM 7854 C C . VAL A 1 1022 ? 8.464 37.175 63.883 1.00 29.19 1022 VAL A C 1
ATOM 7855 O O . VAL A 1 1022 ? 9.663 37.469 64.000 1.00 29.92 1022 VAL A O 1
ATOM 7859 N N . CYS A 1 1023 ? 7.495 37.997 64.253 1.00 25.61 1023 CYS A N 1
ATOM 7860 C CA . CYS A 1 1023 ? 7.845 39.202 64.939 1.00 27.80 1023 CYS A CA 1
ATOM 7861 C C . CYS A 1 1023 ? 8.650 38.951 66.231 1.00 27.46 1023 CYS A C 1
ATOM 7862 O O . CYS A 1 1023 ? 9.622 39.679 66.523 1.00 26.61 1023 CYS A O 1
ATOM 7865 N N . ASN A 1 1024 ? 8.281 37.914 66.972 1.00 28.93 1024 ASN A N 1
ATOM 7866 C CA . ASN A 1 1024 ? 8.924 37.672 68.257 1.00 30.47 1024 ASN A CA 1
ATOM 7867 C C . ASN A 1 1024 ? 10.340 37.111 68.068 1.00 32.10 1024 ASN A C 1
ATOM 7868 O O . ASN A 1 1024 ? 11.213 37.491 68.830 1.00 32.20 1024 ASN A O 1
ATOM 7873 N N . ARG A 1 1025 ? 10.563 36.346 67.006 1.00 34.53 1025 ARG A N 1
ATOM 7874 C CA . ARG A 1 1025 ? 11.910 35.947 66.621 1.00 37.00 1025 ARG A CA 1
ATOM 7875 C C . ARG A 1 1025 ? 12.817 37.160 66.377 1.00 36.30 1025 ARG A C 1
ATOM 7876 O O . ARG A 1 1025 ? 13.949 37.196 66.859 1.00 34.51 1025 ARG A O 1
ATOM 7884 N N . TRP A 1 1026 ? 12.325 38.149 65.629 1.00 32.07 1026 TRP A N 1
ATOM 7885 C CA . TRP A 1 1026 ? 13.116 39.323 65.323 1.00 29.17 1026 TRP A CA 1
ATOM 7886 C C . TRP A 1 1026 ? 13.271 40.218 66.551 1.00 27.68 1026 TRP A C 1
ATOM 7887 O O . TRP A 1 1026 ? 14.348 40.773 66.773 1.00 25.86 1026 TRP A O 1
ATOM 7898 N N . LEU A 1 1027 ? 12.235 40.327 67.381 1.00 26.06 1027 LEU A N 1
ATOM 7899 C CA . LEU A 1 1027 ? 12.388 41.114 68.590 1.00 26.76 1027 LEU A CA 1
ATOM 7900 C C . LEU A 1 1027 ? 13.471 40.512 69.577 1.00 28.59 1027 LEU A C 1
ATOM 7901 O O . LEU A 1 1027 ? 14.204 41.240 70.240 1.00 26.00 1027 LEU A O 1
ATOM 7906 N N . ASP A 1 1028 ? 13.573 39.195 69.599 1.00 29.19 1028 ASP A N 1
ATOM 7907 C CA . ASP A 1 1028 ? 14.561 38.493 70.421 1.00 33.93 1028 ASP A CA 1
ATOM 7908 C C . ASP A 1 1028 ? 15.986 38.832 69.998 1.00 34.89 1028 ASP A C 1
ATOM 7909 O O . ASP A 1 1028 ? 16.844 39.029 70.870 1.00 34.59 1028 ASP A O 1
ATOM 7914 N N . VAL A 1 1029 ? 16.231 38.925 68.691 1.00 31.68 1029 VAL A N 1
ATOM 7915 C CA . VAL A 1 1029 ? 17.545 39.354 68.200 1.00 31.55 1029 VAL A CA 1
ATOM 7916 C C . VAL A 1 1029 ? 17.942 40.712 68.736 1.00 33.05 1029 VAL A C 1
ATOM 7917 O O . VAL A 1 1029 ? 19.109 40.907 69.133 1.00 38.22 1029 VAL A O 1
ATOM 7921 N N . LEU A 1 1030 ? 17.011 41.662 68.766 1.00 29.88 1030 LEU A N 1
ATOM 7922 C CA . LEU A 1 1030 ? 17.381 42.975 69.297 1.00 33.38 1030 LEU A CA 1
ATOM 7923 C C . LEU A 1 1030 ? 17.405 43.073 70.816 1.00 36.71 1030 LEU A C 1
ATOM 7924 O O . LEU A 1 1030 ? 18.282 43.775 71.359 1.00 33.65 1030 LEU A O 1
ATOM 7929 N N . ASP A 1 1031 ? 16.458 42.406 71.503 1.00 35.65 1031 ASP A N 1
ATOM 7930 C CA . ASP A 1 1031 ? 16.495 42.364 72.986 1.00 37.91 1031 ASP A CA 1
ATOM 7931 C C . ASP A 1 1031 ? 17.761 41.647 73.458 1.00 34.56 1031 ASP A C 1
ATOM 7932 O O . ASP A 1 1031 ? 18.360 42.030 74.439 1.00 39.40 1031 ASP A O 1
ATOM 7937 N N . SER A 1 1032 ? 18.212 40.661 72.711 1.00 33.30 1032 SER A N 1
ATOM 7938 C CA . SER A 1 1032 ? 19.421 39.984 73.056 1.00 33.78 1032 SER A CA 1
ATOM 7939 C C . SER A 1 1032 ? 20.675 40.692 72.596 1.00 38.01 1032 SER A C 1
ATOM 7940 O O . SER A 1 1032 ? 21.736 40.061 72.573 1.00 43.33 1032 SER A O 1
ATOM 7943 N N . HIS A 1 1033 ? 20.542 41.946 72.143 1.00 43.13 1033 HIS A N 1
ATOM 7944 C CA . HIS A 1 1033 ? 21.649 42.776 71.683 1.00 43.13 1033 HIS A CA 1
ATOM 7945 C C . HIS A 1 1033 ? 22.511 42.061 70.630 1.00 43.38 1033 HIS A C 1
ATOM 7946 O O . HIS A 1 1033 ? 23.702 42.309 70.496 1.00 54.66 1033 HIS A O 1
ATOM 7953 N N . GLY A 1 1034 ? 21.895 41.179 69.864 1.00 39.62 1034 GLY A N 1
ATOM 7954 C CA . GLY A 1 1034 ? 22.579 40.513 68.771 1.00 43.49 1034 GLY A CA 1
ATOM 7955 C C . GLY A 1 1034 ? 23.456 39.336 69.148 1.00 50.53 1034 GLY A C 1
ATOM 7956 O O . GLY A 1 1034 ? 24.118 38.734 68.277 1.00 43.94 1034 GLY A O 1
ATOM 7957 N N . LEU A 1 1035 ? 23.505 38.993 70.420 1.00 53.74 1035 LEU A N 1
ATOM 7958 C CA . LEU A 1 1035 ? 24.422 37.977 70.881 1.00 53.40 1035 LEU A CA 1
ATOM 7959 C C . LEU A 1 1035 ? 24.269 36.662 70.179 1.00 53.24 1035 LEU A C 1
ATOM 7960 O O . LEU A 1 1035 ? 25.228 35.969 69.965 1.00 54.56 1035 LEU A O 1
ATOM 7965 N N . MET A 1 1036 ? 23.050 36.327 69.829 1.00 62.02 1036 MET A N 1
ATOM 7966 C CA . MET A 1 1036 ? 22.774 35.083 69.156 1.00 72.14 1036 MET A CA 1
ATOM 7967 C C . MET A 1 1036 ? 23.091 35.143 67.660 1.00 75.87 1036 MET A C 1
ATOM 7968 O O . MET A 1 1036 ? 22.330 34.612 66.861 1.00 81.96 1036 MET A O 1
ATOM 7973 N N . LEU A 1 1037 ? 24.215 35.760 67.298 1.00 74.66 1037 LEU A N 1
ATOM 7974 C CA . LEU A 1 1037 ? 24.496 36.197 65.938 1.00 67.48 1037 LEU A CA 1
ATOM 7975 C C . LEU A 1 1037 ? 25.970 36.365 65.673 1.00 62.21 1037 LEU A C 1
ATOM 7976 O O . LEU A 1 1037 ? 26.673 36.927 66.478 1.00 55.60 1037 LEU A O 1
ATOM 7981 N N . GLU A 1 1038 ? 26.420 35.886 64.528 1.00 60.67 1038 GLU A N 1
ATOM 7982 C CA . GLU A 1 1038 ? 27.805 35.958 64.118 1.00 62.17 1038 GLU A CA 1
ATOM 7983 C C . GLU A 1 1038 ? 28.190 37.373 63.890 1.00 61.44 1038 GLU A C 1
ATOM 7984 O O . GLU A 1 1038 ? 27.394 38.157 63.486 1.00 65.63 1038 GLU A O 1
ATOM 7990 N N . ASP A 1 1039 ? 29.428 37.707 64.104 1.00 60.87 1039 ASP A N 1
ATOM 7991 C CA . ASP A 1 1039 ? 29.794 39.108 64.067 1.00 67.35 1039 ASP A CA 1
ATOM 7992 C C . ASP A 1 1039 ? 29.695 39.742 62.648 1.00 75.35 1039 ASP A C 1
ATOM 7993 O O . ASP A 1 1039 ? 29.368 40.933 62.517 1.00 62.69 1039 ASP A O 1
ATOM 7998 N N . GLU A 1 1040 ? 29.978 38.952 61.604 1.00 82.16 1040 GLU A N 1
ATOM 7999 C CA . GLU A 1 1040 ? 29.853 39.428 60.222 1.00 79.79 1040 GLU A CA 1
ATOM 8000 C C . GLU A 1 1040 ? 28.383 39.616 59.930 1.00 70.04 1040 GLU A C 1
ATOM 8001 O O . GLU A 1 1040 ? 27.999 40.657 59.400 1.00 72.08 1040 GLU A O 1
ATOM 8007 N N . ASP A 1 1041 ? 27.572 38.610 60.264 1.00 56.18 1041 ASP A N 1
ATOM 8008 C CA . ASP A 1 1041 ? 26.127 38.712 60.124 1.00 52.93 1041 ASP A CA 1
ATOM 8009 C C . ASP A 1 1041 ? 25.487 39.908 60.895 1.00 48.52 1041 ASP A C 1
ATOM 8010 O O . ASP A 1 1041 ? 24.405 40.406 60.513 1.00 40.58 1041 ASP A O 1
ATOM 8015 N N . LEU A 1 1042 ? 26.127 40.345 61.980 1.00 40.48 1042 LEU A N 1
ATOM 8016 C CA . LEU A 1 1042 ? 25.577 41.411 62.773 1.00 39.83 1042 LEU A CA 1
ATOM 8017 C C . LEU A 1 1042 ? 25.775 42.682 61.989 1.00 40.27 1042 LEU A C 1
ATOM 8018 O O . LEU A 1 1042 ? 24.840 43.403 61.802 1.00 34.75 1042 LEU A O 1
ATOM 8023 N N . VAL A 1 1043 ? 26.998 42.952 61.547 1.00 43.24 1043 VAL A N 1
ATOM 8024 C CA . VAL A 1 1043 ? 27.302 44.199 60.874 1.00 47.60 1043 VAL A CA 1
ATOM 8025 C C . VAL A 1 1043 ? 26.407 44.401 59.658 1.00 46.53 1043 VAL A C 1
ATOM 8026 O O . VAL A 1 1043 ? 25.860 45.483 59.502 1.00 42.87 1043 VAL A O 1
ATOM 8030 N N . SER A 1 1044 ? 26.289 43.335 58.860 1.00 42.99 1044 SER A N 1
ATOM 8031 C CA . SER A 1 1044 ? 25.402 43.190 57.739 1.00 44.27 1044 SER A CA 1
ATOM 8032 C C . SER A 1 1044 ? 23.951 43.546 58.028 1.00 40.50 1044 SER A C 1
ATOM 8033 O O . SER A 1 1044 ? 23.385 44.290 57.261 1.00 37.36 1044 SER A O 1
ATOM 8036 N N . LEU A 1 1045 ? 23.366 42.964 59.086 1.00 35.42 1045 LEU A N 1
ATOM 8037 C CA . LEU A 1 1045 ? 21.980 43.215 59.497 1.00 33.74 1045 LEU A CA 1
ATOM 8038 C C . LEU A 1 1045 ? 21.704 44.629 59.981 1.00 33.81 1045 LEU A C 1
ATOM 8039 O O . LEU A 1 1045 ? 20.620 45.157 59.747 1.00 28.27 1045 LEU A O 1
ATOM 8044 N N . ILE A 1 1046 ? 22.648 45.232 60.710 1.00 31.07 1046 ILE A N 1
ATOM 8045 C CA . ILE A 1 1046 ? 22.406 46.538 61.367 1.00 31.80 1046 ILE A CA 1
ATOM 8046 C C . ILE A 1 1046 ? 22.729 47.731 60.457 1.00 31.77 1046 ILE A C 1
ATOM 8047 O O . ILE A 1 1046 ? 22.363 48.878 60.725 1.00 36.22 1046 ILE A O 1
ATOM 8052 N N . CYS A 1 1047 ? 23.378 47.431 59.353 1.00 32.57 1047 CYS A N 1
ATOM 8053 C CA . CYS A 1 1047 ? 23.812 48.396 58.383 1.00 31.85 1047 CYS A CA 1
ATOM 8054 C C . CYS A 1 1047 ? 22.682 49.087 57.679 1.00 26.24 1047 CYS A C 1
ATOM 8055 O O . CYS A 1 1047 ? 21.745 48.463 57.257 1.00 30.37 1047 CYS A O 1
ATOM 8058 N N . GLU A 1 1048 ? 22.804 50.381 57.532 1.00 24.51 1048 GLU A N 1
ATOM 8059 C CA . GLU A 1 1048 ? 21.966 51.133 56.653 1.00 25.86 1048 GLU A CA 1
ATOM 8060 C C . GLU A 1 1048 ? 22.834 51.775 55.570 1.00 27.93 1048 GLU A C 1
ATOM 8061 O O . GLU A 1 1048 ? 23.897 52.342 55.848 1.00 24.55 1048 GLU A O 1
ATOM 8067 N N . ASN A 1 1049 ? 22.373 51.634 54.327 1.00 28.41 1049 ASN A N 1
ATOM 8068 C CA . ASN A 1 1049 ? 23.076 52.063 53.152 1.00 30.56 1049 ASN A CA 1
ATOM 8069 C C . ASN A 1 1049 ? 22.202 53.101 52.458 1.00 33.80 1049 ASN A C 1
ATOM 8070 O O . ASN A 1 1049 ? 20.987 52.905 52.293 1.00 38.09 1049 ASN A O 1
ATOM 8075 N N . ARG A 1 1050 ? 22.779 54.249 52.147 1.00 35.64 1050 ARG A N 1
ATOM 8076 C CA . ARG A 1 1050 ? 22.066 55.326 51.478 1.00 38.87 1050 ARG A CA 1
ATOM 8077 C C . ARG A 1 1050 ? 22.942 55.953 50.377 1.00 33.98 1050 ARG A C 1
ATOM 8078 O O . ARG A 1 1050 ? 24.045 56.344 50.671 1.00 31.05 1050 ARG A O 1
ATOM 8086 N N . SER A 1 1051 ? 22.438 56.094 49.150 1.00 31.30 1051 SER A N 1
ATOM 8087 C CA . SER A 1 1051 ? 23.172 56.766 48.105 1.00 32.82 1051 SER A CA 1
ATOM 8088 C C . SER A 1 1051 ? 23.087 58.235 48.282 1.00 32.49 1051 SER A C 1
ATOM 8089 O O . SER A 1 1051 ? 22.016 58.738 48.593 1.00 34.29 1051 SER A O 1
ATOM 8092 N N . MET A 1 1052 ? 24.219 58.930 48.121 1.00 34.27 1052 MET A N 1
ATOM 8093 C CA . MET A 1 1052 ? 24.245 60.399 47.983 1.00 36.20 1052 MET A CA 1
ATOM 8094 C C . MET A 1 1052 ? 24.198 60.669 46.488 1.00 34.28 1052 MET A C 1
ATOM 8095 O O . MET A 1 1052 ? 25.091 60.247 45.789 1.00 36.18 1052 MET A O 1
ATOM 8100 N N . SER A 1 1053 ? 23.205 61.389 45.997 1.00 34.93 1053 SER A N 1
ATOM 8101 C CA . SER A 1 1053 ? 23.084 61.590 44.559 1.00 36.72 1053 SER A CA 1
ATOM 8102 C C . SER A 1 1053 ? 24.145 62.574 44.020 1.00 40.04 1053 SER A C 1
ATOM 8103 O O . SER A 1 1053 ? 24.517 62.490 42.858 1.00 43.44 1053 SER A O 1
ATOM 8106 N N . LYS A 1 1054 ? 24.647 63.481 44.855 1.00 40.34 1054 LYS A N 1
ATOM 8107 C CA . LYS A 1 1054 ? 25.742 64.362 44.435 1.00 39.29 1054 LYS A CA 1
ATOM 8108 C C . LYS A 1 1054 ? 27.057 64.057 45.188 1.00 41.76 1054 LYS A C 1
ATOM 8109 O O . LYS A 1 1054 ? 27.220 62.948 45.744 1.00 44.22 1054 LYS A O 1
ATOM 8115 N N . THR A 1 1055 ? 28.023 64.990 45.149 1.00 40.51 1055 THR A N 1
ATOM 8116 C CA . THR A 1 1055 ? 29.260 64.831 45.906 1.00 41.54 1055 THR A CA 1
ATOM 8117 C C . THR A 1 1055 ? 29.070 65.539 47.226 1.00 39.43 1055 THR A C 1
ATOM 8118 O O . THR A 1 1055 ? 28.234 66.452 47.361 1.00 38.24 1055 THR A O 1
ATOM 8122 N N . LEU A 1 1056 ? 29.885 65.159 48.189 1.00 37.87 1056 LEU A N 1
ATOM 8123 C CA . LEU A 1 1056 ? 29.755 65.708 49.524 1.00 40.78 1056 LEU A CA 1
ATOM 8124 C C . LEU A 1 1056 ? 29.840 67.244 49.559 1.00 39.48 1056 LEU A C 1
ATOM 8125 O O . LEU A 1 1056 ? 29.142 67.853 50.344 1.00 42.01 1056 LEU A O 1
ATOM 8130 N N . LYS A 1 1057 ? 30.639 67.868 48.696 1.00 43.99 1057 LYS A N 1
ATOM 8131 C CA . LYS A 1 1057 ? 30.781 69.348 48.690 1.00 51.28 1057 LYS A CA 1
ATOM 8132 C C . LYS A 1 1057 ? 29.471 70.128 48.485 1.00 49.94 1057 LYS A C 1
ATOM 8133 O O . LYS A 1 1057 ? 29.283 71.232 49.040 1.00 47.51 1057 LYS A O 1
ATOM 8139 N N . GLU A 1 1058 ? 28.578 69.536 47.688 1.00 46.69 1058 GLU A N 1
ATOM 8140 C CA . GLU A 1 1058 ? 27.330 70.173 47.252 1.00 45.07 1058 GLU A CA 1
ATOM 8141 C C . GLU A 1 1058 ? 26.195 70.031 48.291 1.00 43.66 1058 GLU A C 1
ATOM 8142 O O . GLU A 1 1058 ? 25.030 70.311 48.018 1.00 47.48 1058 GLU A O 1
ATOM 8148 N N . TYR A 1 1059 ? 26.526 69.611 49.496 1.00 40.13 1059 TYR A N 1
ATOM 8149 C CA . TYR A 1 1059 ? 25.500 69.425 50.494 1.00 42.03 1059 TYR A CA 1
ATOM 8150 C C . TYR A 1 1059 ? 25.703 70.362 51.663 1.00 46.53 1059 TYR A C 1
ATOM 8151 O O . TYR A 1 1059 ? 25.258 70.087 52.750 1.00 46.56 1059 TYR A O 1
ATOM 8160 N N . GLU A 1 1060 ? 26.403 71.461 51.430 1.00 52.88 1060 GLU A N 1
ATOM 8161 C CA . GLU A 1 1060 ? 26.964 72.272 52.510 1.00 54.69 1060 GLU A CA 1
ATOM 8162 C C . GLU A 1 1060 ? 25.835 73.016 53.239 1.00 44.79 1060 GLU A C 1
ATOM 8163 O O . GLU A 1 1060 ? 24.917 73.531 52.627 1.00 37.09 1060 GLU A O 1
ATOM 8169 N N . GLY A 1 1061 ? 25.864 72.989 54.565 1.00 45.96 1061 GLY A N 1
ATOM 8170 C CA . GLY A 1 1061 ? 24.723 73.464 55.371 1.00 42.50 1061 GLY A CA 1
ATOM 8171 C C . GLY A 1 1061 ? 23.483 72.570 55.398 1.00 42.59 1061 GLY A C 1
ATOM 8172 O O . GLY A 1 1061 ? 22.392 72.990 55.799 1.00 43.25 1061 GLY A O 1
ATOM 8173 N N . GLN A 1 1062 ? 23.623 71.337 54.943 1.00 39.39 1062 GLN A N 1
ATOM 8174 C CA . GLN A 1 1062 ? 22.605 70.345 55.190 1.00 38.51 1062 GLN A CA 1
ATOM 8175 C C . GLN A 1 1062 ? 23.148 69.289 56.126 1.00 34.58 1062 GLN A C 1
ATOM 8176 O O . GLN A 1 1062 ? 24.334 69.070 56.210 1.00 31.30 1062 GLN A O 1
ATOM 8182 N N . LYS A 1 1063 ? 22.267 68.603 56.828 1.00 37.05 1063 LYS A N 1
ATOM 8183 C CA . LYS A 1 1063 ? 22.678 67.474 57.658 1.00 33.29 1063 LYS A CA 1
ATOM 8184 C C . LYS A 1 1063 ? 21.856 66.200 57.380 1.00 30.13 1063 LYS A C 1
ATOM 8185 O O . LYS A 1 1063 ? 20.672 66.272 57.084 1.00 34.55 1063 LYS A O 1
ATOM 8191 N N . SER A 1 1064 ? 22.463 65.035 57.547 1.00 27.20 1064 SER A N 1
ATOM 8192 C CA . SER A 1 1064 ? 21.780 63.774 57.355 1.00 26.94 1064 SER A CA 1
ATOM 8193 C C . SER A 1 1064 ? 22.794 62.678 57.640 1.00 24.94 1064 SER A C 1
ATOM 8194 O O . SER A 1 1064 ? 24.006 62.920 57.710 1.00 22.80 1064 SER A O 1
ATOM 8197 N N . THR A 1 1065 ? 22.314 61.454 57.759 1.00 23.42 1065 THR A N 1
ATOM 8198 C CA . THR A 1 1065 ? 23.183 60.345 58.095 1.00 22.64 1065 THR A CA 1
ATOM 8199 C C . THR A 1 1065 ? 24.203 60.073 56.990 1.00 23.01 1065 THR A C 1
ATOM 8200 O O . THR A 1 1065 ? 25.352 59.704 57.244 1.00 28.97 1065 THR A O 1
ATOM 8204 N N . SER A 1 1066 ? 23.812 60.301 55.753 1.00 25.27 1066 SER A N 1
ATOM 8205 C CA . SER A 1 1066 ? 24.686 60.114 54.605 1.00 26.53 1066 SER A CA 1
ATOM 8206 C C . SER A 1 1066 ? 25.813 61.127 54.607 1.00 27.28 1066 SER A C 1
ATOM 8207 O O . SER A 1 1066 ? 26.982 60.803 54.359 1.00 22.30 1066 SER A O 1
ATOM 8210 N N . ILE A 1 1067 ? 25.443 62.385 54.831 1.00 28.44 1067 ILE A N 1
ATOM 8211 C CA . ILE A 1 1067 ? 26.431 63.443 54.837 1.00 27.63 1067 ILE A CA 1
ATOM 8212 C C . ILE A 1 1067 ? 27.497 63.110 55.898 1.00 28.56 1067 ILE A C 1
ATOM 8213 O O . ILE A 1 1067 ? 28.704 63.080 55.599 1.00 25.92 1067 ILE A O 1
ATOM 8218 N N . THR A 1 1068 ? 27.062 62.830 57.125 1.00 28.44 1068 THR A N 1
ATOM 8219 C CA . THR A 1 1068 ? 28.008 62.565 58.208 1.00 27.94 1068 THR A CA 1
ATOM 8220 C C . THR A 1 1068 ? 28.854 61.306 57.886 1.00 27.60 1068 THR A C 1
ATOM 8221 O O . THR A 1 1068 ? 30.076 61.271 58.084 1.00 23.84 1068 THR A O 1
ATOM 8225 N N . THR A 1 1069 ? 28.196 60.250 57.423 1.00 28.15 1069 THR A N 1
ATOM 8226 C CA . THR A 1 1069 ? 28.957 59.070 57.020 1.00 27.73 1069 THR A CA 1
ATOM 8227 C C . THR A 1 1069 ? 30.018 59.409 55.968 1.00 29.50 1069 THR A C 1
ATOM 8228 O O . THR A 1 1069 ? 31.165 58.984 56.093 1.00 29.11 1069 THR A O 1
ATOM 8232 N N . ALA A 1 1070 ? 29.653 60.208 54.961 1.00 30.46 1070 ALA A N 1
ATOM 8233 C CA . ALA A 1 1070 ? 30.599 60.552 53.890 1.00 29.37 1070 ALA A CA 1
ATOM 8234 C C . ALA A 1 1070 ? 31.776 61.334 54.446 1.00 29.31 1070 ALA A C 1
ATOM 8235 O O . ALA A 1 1070 ? 32.933 60.934 54.288 1.00 30.61 1070 ALA A O 1
ATOM 8237 N N . ARG A 1 1071 ? 31.496 62.385 55.198 1.00 30.25 1071 ARG A N 1
ATOM 8238 C CA . ARG A 1 1071 ? 32.565 63.161 55.849 1.00 32.95 1071 ARG A CA 1
ATOM 8239 C C . ARG A 1 1071 ? 33.548 62.298 56.657 1.00 32.94 1071 ARG A C 1
ATOM 8240 O O . ARG A 1 1071 ? 34.767 62.448 56.544 1.00 30.56 1071 ARG A O 1
ATOM 8248 N N . ARG A 1 1072 ? 33.022 61.380 57.463 1.00 33.24 1072 ARG A N 1
ATOM 8249 C CA . ARG A 1 1072 ? 33.867 60.553 58.283 1.00 31.60 1072 ARG A CA 1
ATOM 8250 C C . ARG A 1 1072 ? 34.668 59.554 57.459 1.00 33.13 1072 ARG A C 1
ATOM 8251 O O . ARG A 1 1072 ? 35.816 59.239 57.838 1.00 33.89 1072 ARG A O 1
ATOM 8259 N N . LEU A 1 1073 ? 34.084 59.053 56.369 1.00 31.17 1073 LEU A N 1
ATOM 8260 C CA . LEU A 1 1073 ? 34.821 58.195 55.419 1.00 35.27 1073 LEU A CA 1
ATOM 8261 C C . LEU A 1 1073 ? 35.970 58.947 54.817 1.00 34.46 1073 LEU A C 1
ATOM 8262 O O . LEU A 1 1073 ? 37.041 58.425 54.722 1.00 31.39 1073 LEU A O 1
ATOM 8267 N N . GLY A 1 1074 ? 35.711 60.182 54.425 1.00 38.56 1074 GLY A N 1
ATOM 8268 C CA . GLY A 1 1074 ? 36.752 61.091 53.971 1.00 42.41 1074 GLY A CA 1
ATOM 8269 C C . GLY A 1 1074 ? 37.904 61.210 54.954 1.00 41.63 1074 GLY A C 1
ATOM 8270 O O . GLY A 1 1074 ? 39.050 60.959 54.577 1.00 39.58 1074 GLY A O 1
ATOM 8271 N N . ASP A 1 1075 ? 37.592 61.548 56.213 1.00 42.04 1075 ASP A N 1
ATOM 8272 C CA . ASP A 1 1075 ? 38.632 61.821 57.217 1.00 43.64 1075 ASP A CA 1
ATOM 8273 C C . ASP A 1 1075 ? 39.439 60.566 57.439 1.00 41.37 1075 ASP A C 1
ATOM 8274 O O . ASP A 1 1075 ? 40.639 60.632 57.554 1.00 45.66 1075 ASP A O 1
ATOM 8279 N N . PHE A 1 1076 ? 38.769 59.423 57.481 1.00 36.65 1076 PHE A N 1
ATOM 8280 C CA . PHE A 1 1076 ? 39.398 58.180 57.862 1.00 34.80 1076 PHE A CA 1
ATOM 8281 C C . PHE A 1 1076 ? 40.127 57.484 56.690 1.00 38.54 1076 PHE A C 1
ATOM 8282 O O . PHE A 1 1076 ? 41.248 56.989 56.867 1.00 38.12 1076 PHE A O 1
ATOM 8290 N N . LEU A 1 1077 ? 39.520 57.439 55.503 1.00 36.27 1077 LEU A N 1
ATOM 8291 C CA . LEU A 1 1077 ? 40.064 56.666 54.422 1.00 32.45 1077 LEU A CA 1
ATOM 8292 C C . LEU A 1 1077 ? 40.586 57.535 53.311 1.00 39.49 1077 LEU A C 1
ATOM 8293 O O . LEU A 1 1077 ? 41.085 56.994 52.325 1.00 43.94 1077 LEU A O 1
ATOM 8298 N N . GLY A 1 1078 ? 40.500 58.861 53.463 1.00 39.38 1078 GLY A N 1
ATOM 8299 C CA . GLY A 1 1078 ? 41.047 59.816 52.486 1.00 36.44 1078 GLY A CA 1
ATOM 8300 C C . GLY A 1 1078 ? 40.004 60.492 51.608 1.00 39.56 1078 GLY A C 1
ATOM 8301 O O . GLY A 1 1078 ? 38.986 59.898 51.291 1.00 35.04 1078 GLY A O 1
ATOM 8302 N N . GLU A 1 1079 ? 40.273 61.729 51.191 1.00 43.29 1079 GLU A N 1
ATOM 8303 C CA . GLU A 1 1079 ? 39.409 62.501 50.258 1.00 48.54 1079 GLU A CA 1
ATOM 8304 C C . GLU A 1 1079 ? 39.015 61.829 48.900 1.00 48.81 1079 GLU A C 1
ATOM 8305 O O . GLU A 1 1079 ? 38.067 62.250 48.256 1.00 43.48 1079 GLU A O 1
ATOM 8311 N N . ASP A 1 1080 ? 39.765 60.828 48.438 1.00 50.04 1080 ASP A N 1
ATOM 8312 C CA . ASP A 1 1080 ? 39.400 60.099 47.211 1.00 52.94 1080 ASP A CA 1
ATOM 8313 C C . ASP A 1 1080 ? 38.026 59.400 47.378 1.00 48.94 1080 ASP A C 1
ATOM 8314 O O . ASP A 1 1080 ? 37.231 59.285 46.432 1.00 44.96 1080 ASP A O 1
ATOM 8319 N N . MET A 1 1081 ? 37.744 58.965 48.598 1.00 43.01 1081 MET A N 1
ATOM 8320 C CA . MET A 1 1081 ? 36.467 58.345 48.896 1.00 45.19 1081 MET A CA 1
ATOM 8321 C C . MET A 1 1081 ? 35.268 59.207 48.470 1.00 39.47 1081 MET A C 1
ATOM 8322 O O . MET A 1 1081 ? 34.268 58.662 48.032 1.00 34.30 1081 MET A O 1
ATOM 8327 N N . VAL A 1 1082 ? 35.367 60.525 48.557 1.00 36.08 1082 VAL A N 1
ATOM 8328 C CA . VAL A 1 1082 ? 34.195 61.350 48.292 1.00 40.00 1082 VAL A CA 1
ATOM 8329 C C . VAL A 1 1082 ? 34.281 62.262 47.065 1.00 46.15 1082 VAL A C 1
ATOM 8330 O O . VAL A 1 1082 ? 33.518 63.230 46.949 1.00 48.15 1082 VAL A O 1
ATOM 8334 N N . LYS A 1 1083 ? 35.166 61.978 46.117 1.00 52.89 1083 LYS A N 1
ATOM 8335 C CA . LYS A 1 1083 ? 35.228 62.903 44.970 1.00 59.12 1083 LYS A CA 1
ATOM 8336 C C . LYS A 1 1083 ? 34.128 62.627 43.914 1.00 52.19 1083 LYS A C 1
ATOM 8337 O O . LYS A 1 1083 ? 33.800 63.513 43.137 1.00 48.51 1083 LYS A O 1
ATOM 8343 N N . ASP A 1 1084 ? 33.572 61.411 43.895 1.00 49.28 1084 ASP A N 1
ATOM 8344 C CA . ASP A 1 1084 ? 32.527 61.041 42.919 1.00 48.22 1084 ASP A CA 1
ATOM 8345 C C . ASP A 1 1084 ? 31.130 61.076 43.532 1.00 50.74 1084 ASP A C 1
ATOM 8346 O O . ASP A 1 1084 ? 30.945 61.041 44.758 1.00 43.85 1084 ASP A O 1
ATOM 8351 N N . LYS A 1 1085 ? 30.143 61.178 42.657 1.00 48.19 1085 LYS A N 1
ATOM 8352 C CA . LYS A 1 1085 ? 28.744 61.225 43.061 1.00 44.99 1085 LYS A CA 1
ATOM 8353 C C . LYS A 1 1085 ? 28.314 59.760 43.209 1.00 40.08 1085 LYS A C 1
ATOM 8354 O O . LYS A 1 1085 ? 29.074 58.867 42.810 1.00 33.75 1085 LYS A O 1
ATOM 8360 N N . GLY A 1 1086 ? 27.123 59.512 43.764 1.00 32.80 1086 GLY A N 1
ATOM 8361 C CA . GLY A 1 1086 ? 26.608 58.143 43.929 1.00 31.26 1086 GLY A CA 1
ATOM 8362 C C . GLY A 1 1086 ? 27.287 57.323 45.034 1.00 34.69 1086 GLY A C 1
ATOM 8363 O O . GLY A 1 1086 ? 27.223 56.070 45.039 1.00 34.63 1086 GLY A O 1
ATOM 8364 N N . LEU A 1 1087 ? 27.968 57.981 45.976 1.00 31.54 1087 LEU A N 1
ATOM 8365 C CA . LEU A 1 1087 ? 28.639 57.220 47.067 1.00 31.55 1087 LEU A CA 1
ATOM 8366 C C . LEU A 1 1087 ? 27.647 56.394 47.954 1.00 30.81 1087 LEU A C 1
ATOM 8367 O O . LEU A 1 1087 ? 26.686 56.960 48.462 1.00 32.44 1087 LEU A O 1
ATOM 8372 N N . GLN A 1 1088 ? 27.871 55.080 48.113 1.00 27.71 1088 GLN A N 1
ATOM 8373 C CA . GLN A 1 1088 ? 27.095 54.252 49.021 1.00 31.65 1088 GLN A CA 1
ATOM 8374 C C . GLN A 1 1088 ? 27.579 54.407 50.489 1.00 32.07 1088 GLN A C 1
ATOM 8375 O O . GLN A 1 1088 ? 28.602 53.916 50.874 1.00 34.54 1088 GLN A O 1
ATOM 8381 N N . CYS A 1 1089 ? 26.829 55.127 51.290 1.00 34.01 1089 CYS A N 1
ATOM 8382 C CA . CYS A 1 1089 ? 27.230 55.443 52.666 1.00 33.36 1089 CYS A CA 1
ATOM 8383 C C . CYS A 1 1089 ? 26.657 54.364 53.565 1.00 33.29 1089 CYS A C 1
ATOM 8384 O O . CYS A 1 1089 ? 25.445 54.355 53.831 1.00 33.06 1089 CYS A O 1
ATOM 8387 N N . LYS A 1 1090 ? 27.506 53.427 53.978 1.00 29.70 1090 LYS A N 1
ATOM 8388 C CA . LYS A 1 1090 ? 27.084 52.345 54.820 1.00 30.87 1090 LYS A CA 1
ATOM 8389 C C . LYS A 1 1090 ? 27.461 52.678 56.272 1.00 30.29 1090 LYS A C 1
ATOM 8390 O O . LYS A 1 1090 ? 28.660 52.856 56.586 1.00 26.78 1090 LYS A O 1
ATOM 8396 N N . TYR A 1 1091 ? 26.454 52.730 57.142 1.00 23.42 1091 TYR A N 1
ATOM 8397 C CA . TYR A 1 1091 ? 26.662 53.178 58.479 1.00 24.32 1091 TYR A CA 1
ATOM 8398 C C . TYR A 1 1091 ? 25.807 52.501 59.518 1.00 23.44 1091 TYR A C 1
ATOM 8399 O O . TYR A 1 1091 ? 24.791 51.877 59.194 1.00 23.80 1091 TYR A O 1
ATOM 8408 N N . ILE A 1 1092 ? 26.191 52.733 60.769 1.00 22.93 1092 ILE A N 1
ATOM 8409 C CA . ILE A 1 1092 ? 25.526 52.220 61.958 1.00 23.38 1092 ILE A CA 1
ATOM 8410 C C . ILE A 1 1092 ? 25.323 53.449 62.829 1.00 22.63 1092 ILE A C 1
ATOM 8411 O O . ILE A 1 1092 ? 26.135 54.413 62.715 1.00 21.25 1092 ILE A O 1
ATOM 8416 N N . ILE A 1 1093 ? 24.256 53.451 63.642 1.00 22.90 1093 ILE A N 1
ATOM 8417 C CA . ILE A 1 1093 ? 24.009 54.505 64.669 1.00 23.68 1093 ILE A CA 1
ATOM 8418 C C . ILE A 1 1093 ? 24.574 54.128 66.052 1.00 24.46 1093 ILE A C 1
ATOM 8419 O O . ILE A 1 1093 ? 24.240 53.078 66.597 1.00 23.15 1093 ILE A O 1
ATOM 8424 N N . SER A 1 1094 ? 25.446 54.971 66.593 1.00 24.23 1094 SER A N 1
ATOM 8425 C CA . SER A 1 1094 ? 26.101 54.706 67.891 1.00 25.59 1094 SER A CA 1
ATOM 8426 C C . SER A 1 1094 ? 25.299 55.300 69.055 1.00 25.65 1094 SER A C 1
ATOM 8427 O O . SER A 1 1094 ? 24.623 56.304 68.877 1.00 26.31 1094 SER A O 1
ATOM 8430 N N . SER A 1 1095 ? 25.367 54.675 70.220 1.00 26.47 1095 SER A N 1
ATOM 8431 C CA . SER A 1 1095 ? 24.746 55.200 71.419 1.00 32.49 1095 SER A CA 1
ATOM 8432 C C . SER A 1 1095 ? 25.344 56.538 71.759 1.00 32.80 1095 SER A C 1
ATOM 8433 O O . SER A 1 1095 ? 24.625 57.446 72.178 1.00 34.01 1095 SER A O 1
ATOM 8436 N N . LYS A 1 1096 ? 26.656 56.668 71.598 1.00 33.76 1096 LYS A N 1
ATOM 8437 C CA . LYS A 1 1096 ? 27.332 57.898 72.031 1.00 34.76 1096 LYS A CA 1
ATOM 8438 C C . LYS A 1 1096 ? 27.694 58.773 70.858 1.00 32.15 1096 LYS A C 1
ATOM 8439 O O . LYS A 1 1096 ? 27.957 58.271 69.760 1.00 32.91 1096 LYS A O 1
ATOM 8445 N N . PRO A 1 1097 ? 27.735 60.079 71.078 1.00 29.12 1097 PRO A N 1
ATOM 8446 C CA . PRO A 1 1097 ? 27.476 60.857 72.302 1.00 32.79 1097 PRO A CA 1
ATOM 8447 C C . PRO A 1 1097 ? 26.015 60.874 72.730 1.00 33.30 1097 PRO A C 1
ATOM 8448 O O . PRO A 1 1097 ? 25.119 61.042 71.888 1.00 30.71 1097 PRO A O 1
ATOM 8452 N N . PHE A 1 1098 ? 25.785 60.734 74.034 1.00 36.62 1098 PHE A N 1
ATOM 8453 C CA . PHE A 1 1098 ? 24.455 60.891 74.585 1.00 36.90 1098 PHE A CA 1
ATOM 8454 C C . PHE A 1 1098 ? 24.061 62.333 74.292 1.00 33.53 1098 PHE A C 1
ATOM 8455 O O . PHE A 1 1098 ? 24.895 63.260 74.316 1.00 38.07 1098 PHE A O 1
ATOM 8463 N N . ASN A 1 1099 ? 22.795 62.497 73.972 1.00 35.42 1099 ASN A N 1
ATOM 8464 C CA . ASN A 1 1099 ? 22.206 63.794 73.708 1.00 36.77 1099 ASN A CA 1
ATOM 8465 C C . ASN A 1 1099 ? 22.573 64.411 72.387 1.00 37.86 1099 ASN A C 1
ATOM 8466 O O . ASN A 1 1099 ? 22.312 65.587 72.174 1.00 47.19 1099 ASN A O 1
ATOM 8471 N N . ALA A 1 1100 ? 23.175 63.664 71.480 1.00 37.05 1100 ALA A N 1
ATOM 8472 C CA . ALA A 1 1100 ? 23.398 64.226 70.162 1.00 37.90 1100 ALA A CA 1
ATOM 8473 C C . ALA A 1 1100 ? 22.301 63.748 69.196 1.00 32.15 1100 ALA A C 1
ATOM 8474 O O . ALA A 1 1100 ? 21.790 62.651 69.344 1.00 31.13 1100 ALA A O 1
ATOM 8476 N N . PRO A 1 1101 ? 21.950 64.573 68.203 1.00 33.07 1101 PRO A N 1
ATOM 8477 C CA . PRO A 1 1101 ? 20.930 64.132 67.251 1.00 32.67 1101 PRO A CA 1
ATOM 8478 C C . PRO A 1 1101 ? 21.448 62.958 66.423 1.00 29.01 1101 PRO A C 1
ATOM 8479 O O . PRO A 1 1101 ? 22.670 62.693 66.366 1.00 28.13 1101 PRO A O 1
ATOM 8483 N N . VAL A 1 1102 ? 20.533 62.214 65.840 1.00 26.81 1102 VAL A N 1
ATOM 8484 C CA . VAL A 1 1102 ? 20.934 61.011 65.127 1.00 27.38 1102 VAL A CA 1
ATOM 8485 C C . VAL A 1 1102 ? 22.006 61.249 64.062 1.00 24.50 1102 VAL A C 1
ATOM 8486 O O . VAL A 1 1102 ? 22.898 60.404 63.892 1.00 22.10 1102 VAL A O 1
ATOM 8490 N N . THR A 1 1103 ? 21.945 62.351 63.343 1.00 25.36 1103 THR A N 1
ATOM 8491 C CA . THR A 1 1103 ? 22.872 62.508 62.225 1.00 31.00 1103 THR A CA 1
ATOM 8492 C C . THR A 1 1103 ? 24.313 62.713 62.697 1.00 32.52 1103 THR A C 1
ATOM 8493 O O . THR A 1 1103 ? 25.254 62.585 61.905 1.00 39.16 1103 THR A O 1
ATOM 8497 N N . GLU A 1 1104 ? 24.499 63.050 63.964 1.00 32.51 1104 GLU A N 1
ATOM 8498 C CA . GLU A 1 1104 ? 25.861 63.165 64.511 1.00 32.36 1104 GLU A CA 1
ATOM 8499 C C . GLU A 1 1104 ? 26.414 61.816 64.930 1.00 29.30 1104 GLU A C 1
ATOM 8500 O O . GLU A 1 1104 ? 27.602 61.696 65.241 1.00 31.97 1104 GLU A O 1
ATOM 8506 N N . ARG A 1 1105 ? 25.585 60.768 64.885 1.00 26.29 1105 ARG A N 1
ATOM 8507 C CA . ARG A 1 1105 ? 25.994 59.456 65.356 1.00 23.04 1105 ARG A CA 1
ATOM 8508 C C . ARG A 1 1105 ? 26.068 58.359 64.312 1.00 22.09 1105 ARG A C 1
ATOM 8509 O O . ARG A 1 1105 ? 26.215 57.172 64.646 1.00 21.38 1105 ARG A O 1
ATOM 8517 N N . ALA A 1 1106 ? 26.156 58.727 63.045 1.00 22.36 1106 ALA A N 1
ATOM 8518 C CA . ALA A 1 1106 ? 26.442 57.734 61.997 1.00 24.66 1106 ALA A CA 1
ATOM 8519 C C . ALA A 1 1106 ? 27.931 57.430 61.863 1.00 26.28 1106 ALA A C 1
ATOM 8520 O O . ALA A 1 1106 ? 28.712 58.283 61.430 1.00 29.05 1106 ALA A O 1
ATOM 8522 N N . ILE A 1 1107 ? 28.254 56.167 62.114 1.00 27.86 1107 ILE A N 1
ATOM 8523 C CA . ILE A 1 1107 ? 29.546 55.637 61.978 1.00 26.41 1107 ILE A CA 1
ATOM 8524 C C . ILE A 1 1107 ? 29.646 54.732 60.747 1.00 25.47 1107 ILE A C 1
ATOM 8525 O O . ILE A 1 1107 ? 28.877 53.790 60.604 1.00 25.74 1107 ILE A O 1
ATOM 8530 N N . PRO A 1 1108 ? 30.628 54.993 59.871 1.00 26.34 1108 PRO A N 1
ATOM 8531 C CA . PRO A 1 1108 ? 30.812 54.122 58.704 1.00 26.66 1108 PRO A CA 1
ATOM 8532 C C . PRO A 1 1108 ? 31.220 52.747 59.121 1.00 27.33 1108 PRO A C 1
ATOM 8533 O O . PRO A 1 1108 ? 32.175 52.607 59.885 1.00 27.51 1108 PRO A O 1
ATOM 8537 N N . VAL A 1 1109 ? 30.490 51.735 58.678 1.00 26.69 1109 VAL A N 1
ATOM 8538 C CA . VAL A 1 1109 ? 30.785 50.395 59.119 1.00 28.57 1109 VAL A CA 1
ATOM 8539 C C . VAL A 1 1109 ? 32.202 49.978 58.690 1.00 30.99 1109 VAL A C 1
ATOM 8540 O O . VAL A 1 1109 ? 32.827 49.103 59.318 1.00 30.24 1109 VAL A O 1
ATOM 8544 N N . ALA A 1 1110 ? 32.710 50.587 57.632 1.00 28.47 1110 ALA A N 1
ATOM 8545 C CA . ALA A 1 1110 ? 34.083 50.302 57.191 1.00 31.48 1110 ALA A CA 1
ATOM 8546 C C . ALA A 1 1110 ? 35.115 50.438 58.340 1.00 32.27 1110 ALA A C 1
ATOM 8547 O O . ALA A 1 1110 ? 36.088 49.693 58.400 1.00 33.34 1110 ALA A O 1
ATOM 8549 N N . ILE A 1 1111 ? 34.876 51.348 59.278 1.00 36.01 1111 ILE A N 1
ATOM 8550 C CA . ILE A 1 1111 ? 35.819 51.532 60.376 1.00 40.68 1111 ILE A CA 1
ATOM 8551 C C . ILE A 1 1111 ? 36.075 50.202 61.119 1.00 42.04 1111 ILE A C 1
ATOM 8552 O O . ILE A 1 1111 ? 37.170 49.976 61.610 1.00 43.62 1111 ILE A O 1
ATOM 8557 N N . PHE A 1 1112 ? 35.081 49.329 61.183 1.00 38.97 1112 PHE A N 1
ATOM 8558 C CA . PHE A 1 1112 ? 35.245 48.067 61.877 1.00 40.77 1112 PHE A CA 1
ATOM 8559 C C . PHE A 1 1112 ? 36.123 47.049 61.149 1.00 45.51 1112 PHE A C 1
ATOM 8560 O O . PHE A 1 1112 ? 36.269 45.922 61.618 1.00 46.49 1112 PHE A O 1
ATOM 8568 N N . SER A 1 1113 ? 36.706 47.432 60.015 1.00 44.51 1113 SER A N 1
ATOM 8569 C CA . SER A 1 1113 ? 37.697 46.601 59.339 1.00 44.13 1113 SER A CA 1
ATOM 8570 C C . SER A 1 1113 ? 39.083 47.246 59.309 1.00 45.59 1113 SER A C 1
ATOM 8571 O O . SER A 1 1113 ? 40.008 46.677 58.715 1.00 48.20 1113 SER A O 1
ATOM 8574 N N . ALA A 1 1114 ? 39.216 48.434 59.907 1.00 41.85 1114 ALA A N 1
ATOM 8575 C CA . ALA A 1 1114 ? 40.499 49.111 59.988 1.00 45.52 1114 ALA A CA 1
ATOM 8576 C C . ALA A 1 1114 ? 41.436 48.415 60.996 1.00 50.75 1114 ALA A C 1
ATOM 8577 O O . ALA A 1 1114 ? 41.002 47.654 61.873 1.00 43.91 1114 ALA A O 1
ATOM 8579 N N . ASP A 1 1115 ? 42.728 48.695 60.864 1.00 59.20 1115 ASP A N 1
ATOM 8580 C CA . ASP A 1 1115 ? 43.704 48.224 61.849 1.00 68.20 1115 ASP A CA 1
ATOM 8581 C C . ASP A 1 1115 ? 43.247 48.744 63.220 1.00 67.63 1115 ASP A C 1
ATOM 8582 O O . ASP A 1 1115 ? 42.568 49.781 63.297 1.00 62.03 1115 ASP A O 1
ATOM 8587 N N . ILE A 1 1116 ? 43.591 48.029 64.290 1.00 64.11 1116 ILE A N 1
ATOM 8588 C CA . ILE A 1 1116 ? 43.117 48.407 65.649 1.00 67.91 1116 ILE A CA 1
ATOM 8589 C C . ILE A 1 1116 ? 43.467 49.830 66.119 1.00 63.60 1116 ILE A C 1
ATOM 8590 O O . ILE A 1 1116 ? 42.606 50.501 66.665 1.00 60.29 1116 ILE A O 1
ATOM 8595 N N . PRO A 1 1117 ? 44.713 50.296 65.918 1.00 67.72 1117 PRO A N 1
ATOM 8596 C CA . PRO A 1 1117 ? 45.030 51.693 66.316 1.00 65.80 1117 PRO A CA 1
ATOM 8597 C C . PRO A 1 1117 ? 44.216 52.775 65.599 1.00 60.84 1117 PRO A C 1
ATOM 8598 O O . PRO A 1 1117 ? 43.941 53.835 66.186 1.00 56.47 1117 PRO A O 1
ATOM 8602 N N . ILE A 1 1118 ? 43.847 52.516 64.343 1.00 59.87 1118 ILE A N 1
ATOM 8603 C CA . ILE A 1 1118 ? 43.054 53.473 63.532 1.00 57.10 1118 ILE A CA 1
ATOM 8604 C C . ILE A 1 1118 ? 41.611 53.519 64.040 1.00 47.20 1118 ILE A C 1
ATOM 8605 O O . ILE A 1 1118 ? 41.050 54.583 64.337 1.00 42.79 1118 ILE A O 1
ATOM 8610 N N . LYS A 1 1119 ? 41.034 52.333 64.112 1.00 45.09 1119 LYS A N 1
ATOM 8611 C CA . LYS A 1 1119 ? 39.702 52.128 64.635 1.00 47.42 1119 LYS A CA 1
ATOM 8612 C C . LYS A 1 1119 ? 39.548 52.890 65.950 1.00 50.35 1119 LYS A C 1
ATOM 8613 O O . LYS A 1 1119 ? 38.667 53.729 66.089 1.00 48.32 1119 LYS A O 1
ATOM 8619 N N . ARG A 1 1120 ? 40.436 52.597 66.895 1.00 53.52 1120 ARG A N 1
ATOM 8620 C CA . ARG A 1 1120 ? 40.462 53.240 68.194 1.00 51.64 1120 ARG A CA 1
ATOM 8621 C C . ARG A 1 1120 ? 40.458 54.749 68.090 1.00 46.38 1120 ARG A C 1
ATOM 8622 O O . ARG A 1 1120 ? 39.611 55.409 68.665 1.00 45.62 1120 ARG A O 1
ATOM 8630 N N . SER A 1 1121 ? 41.407 55.325 67.372 1.00 45.70 1121 SER A N 1
ATOM 8631 C CA . SER A 1 1121 ? 41.461 56.801 67.277 1.00 44.84 1121 SER A CA 1
ATOM 8632 C C . SER A 1 1121 ? 40.137 57.358 66.772 1.00 44.27 1121 SER A C 1
ATOM 8633 O O . SER A 1 1121 ? 39.702 58.411 67.244 1.00 44.19 1121 SER A O 1
ATOM 8636 N N . PHE A 1 1122 ? 39.505 56.687 65.797 1.00 39.71 1122 PHE A N 1
ATOM 8637 C CA . PHE A 1 1122 ? 38.275 57.255 65.209 1.00 38.48 1122 PHE A CA 1
ATOM 8638 C C . PHE A 1 1122 ? 37.019 57.048 66.041 1.00 35.56 1122 PHE A C 1
ATOM 8639 O O . PHE A 1 1122 ? 36.259 57.986 66.211 1.00 32.87 1122 PHE A O 1
ATOM 8647 N N . LEU A 1 1123 ? 36.806 55.849 66.574 1.00 34.45 1123 LEU A N 1
ATOM 8648 C CA . LEU A 1 1123 ? 35.608 55.635 67.364 1.00 40.29 1123 LEU A CA 1
ATOM 8649 C C . LEU A 1 1123 ? 35.609 56.583 68.578 1.00 40.83 1123 LEU A C 1
ATOM 8650 O O . LEU A 1 1123 ? 34.561 57.116 68.942 1.00 35.26 1123 LEU A O 1
ATOM 8655 N N . ARG A 1 1124 ? 36.801 56.825 69.136 1.00 44.63 1124 ARG A N 1
ATOM 8656 C CA . ARG A 1 1124 ? 37.009 57.825 70.196 1.00 47.93 1124 ARG A CA 1
ATOM 8657 C C . ARG A 1 1124 ? 36.589 59.202 69.787 1.00 44.92 1124 ARG A C 1
ATOM 8658 O O . ARG A 1 1124 ? 35.892 59.871 70.526 1.00 50.77 1124 ARG A O 1
ATOM 8666 N N . ARG A 1 1125 ? 37.027 59.637 68.617 1.00 43.77 1125 ARG A N 1
ATOM 8667 C CA . ARG A 1 1125 ? 36.617 60.926 68.118 1.00 47.85 1125 ARG A CA 1
ATOM 8668 C C . ARG A 1 1125 ? 35.092 61.002 67.981 1.00 44.65 1125 ARG A C 1
ATOM 8669 O O . ARG A 1 1125 ? 34.441 61.999 68.359 1.00 40.81 1125 ARG A O 1
ATOM 8677 N N . TRP A 1 1126 ? 34.541 59.953 67.376 1.00 35.51 1126 TRP A N 1
ATOM 8678 C CA . TRP A 1 1126 ? 33.174 59.981 66.870 1.00 34.48 1126 TRP A CA 1
ATOM 8679 C C . TRP A 1 1126 ? 32.179 59.813 68.020 1.00 35.75 1126 TRP A C 1
ATOM 8680 O O . TRP A 1 1126 ? 31.084 60.333 67.985 1.00 33.62 1126 TRP A O 1
ATOM 8691 N N . THR A 1 1127 ? 32.587 59.117 69.060 1.00 41.32 1127 THR A N 1
ATOM 8692 C CA . THR A 1 1127 ? 31.763 59.002 70.262 1.00 44.47 1127 THR A CA 1
ATOM 8693 C C . THR A 1 1127 ? 32.109 60.043 71.341 1.00 44.63 1127 THR A C 1
ATOM 8694 O O . THR A 1 1127 ? 31.413 60.122 72.325 1.00 39.42 1127 THR A O 1
ATOM 8698 N N . LEU A 1 1128 ? 33.170 60.830 71.149 1.00 48.04 1128 LEU A N 1
ATOM 8699 C CA . LEU A 1 1128 ? 33.617 61.799 72.168 1.00 52.31 1128 LEU A CA 1
ATOM 8700 C C . LEU A 1 1128 ? 33.870 61.113 73.508 1.00 49.88 1128 LEU A C 1
ATOM 8701 O O . LEU A 1 1128 ? 33.261 61.439 74.498 1.00 42.98 1128 LEU A O 1
ATOM 8706 N N . ASP A 1 1129 ? 34.762 60.135 73.486 1.00 53.49 1129 ASP A N 1
ATOM 8707 C CA . ASP A 1 1129 ? 35.098 59.335 74.632 1.00 52.82 1129 ASP A CA 1
ATOM 8708 C C . ASP A 1 1129 ? 36.595 59.053 74.482 1.00 54.67 1129 ASP A C 1
ATOM 8709 O O . ASP A 1 1129 ? 36.997 58.106 73.820 1.00 48.73 1129 ASP A O 1
ATOM 8714 N N . PRO A 1 1130 ? 37.440 59.904 75.081 1.00 62.36 1130 PRO A N 1
ATOM 8715 C CA . PRO A 1 1130 ? 38.907 59.757 74.957 1.00 64.35 1130 PRO A CA 1
ATOM 8716 C C . PRO A 1 1130 ? 39.471 58.401 75.417 1.00 61.66 1130 PRO A C 1
ATOM 8717 O O . PRO A 1 1130 ? 40.462 57.902 74.867 1.00 57.65 1130 PRO A O 1
ATOM 8721 N N . SER A 1 1131 ? 38.807 57.822 76.408 1.00 61.75 1131 SER A N 1
ATOM 8722 C CA . SER A 1 1131 ? 39.327 56.717 77.195 1.00 61.05 1131 SER A CA 1
ATOM 8723 C C . SER A 1 1131 ? 38.655 55.394 76.834 1.00 61.27 1131 SER A C 1
ATOM 8724 O O . SER A 1 1131 ? 38.810 54.390 77.550 1.00 63.89 1131 SER A O 1
ATOM 8727 N N . LEU A 1 1132 ? 37.892 55.387 75.743 1.00 59.14 1132 LEU A N 1
ATOM 8728 C CA . LEU A 1 1132 ? 37.231 54.161 75.294 1.00 60.88 1132 LEU A CA 1
ATOM 8729 C C . LEU A 1 1132 ? 38.257 53.038 74.994 1.00 55.96 1132 LEU A C 1
ATOM 8730 O O . LEU A 1 1132 ? 39.255 53.235 74.297 1.00 49.82 1132 LEU A O 1
ATOM 8735 N N . GLU A 1 1133 ? 38.014 51.871 75.569 1.00 59.97 1133 GLU A N 1
ATOM 8736 C CA . GLU A 1 1133 ? 38.830 50.705 75.292 1.00 66.10 1133 GLU A CA 1
ATOM 8737 C C . GLU A 1 1133 ? 38.034 49.654 74.500 1.00 64.13 1133 GLU A C 1
ATOM 8738 O O . GLU A 1 1133 ? 38.603 49.001 73.633 1.00 57.90 1133 GLU A O 1
ATOM 8744 N N . ASP A 1 1134 ? 36.733 49.502 74.782 1.00 65.80 1134 ASP A N 1
ATOM 8745 C CA . ASP A 1 1134 ? 35.909 48.460 74.142 1.00 66.94 1134 ASP A CA 1
ATOM 8746 C C . ASP A 1 1134 ? 35.491 48.876 72.752 1.00 60.39 1134 ASP A C 1
ATOM 8747 O O . ASP A 1 1134 ? 34.755 49.850 72.586 1.00 61.37 1134 ASP A O 1
ATOM 8752 N N . LEU A 1 1135 ? 35.955 48.112 71.770 1.00 59.72 1135 LEU A N 1
ATOM 8753 C CA . LEU A 1 1135 ? 35.777 48.412 70.345 1.00 57.62 1135 LEU A CA 1
ATOM 8754 C C . LEU A 1 1135 ? 34.830 47.423 69.611 1.00 60.03 1135 LEU A C 1
ATOM 8755 O O . LEU A 1 1135 ? 34.715 47.436 68.370 1.00 52.13 1135 LEU A O 1
ATOM 8760 N N . ASP A 1 1136 ? 34.146 46.604 70.373 1.00 61.69 1136 ASP A N 1
ATOM 8761 C CA . ASP A 1 1136 ? 33.168 45.712 69.823 1.00 68.36 1136 ASP A CA 1
ATOM 8762 C C . ASP A 1 1136 ? 31.981 46.494 69.392 1.00 60.78 1136 ASP A C 1
ATOM 8763 O O . ASP A 1 1136 ? 31.375 47.152 70.176 1.00 53.38 1136 ASP A O 1
ATOM 8768 N N . ILE A 1 1137 ? 31.653 46.360 68.129 1.00 60.55 1137 ILE A N 1
ATOM 8769 C CA . ILE A 1 1137 ? 30.427 46.858 67.567 1.00 57.84 1137 ILE A CA 1
ATOM 8770 C C . ILE A 1 1137 ? 29.265 46.761 68.525 1.00 54.26 1137 ILE A C 1
ATOM 8771 O O . ILE A 1 1137 ? 28.469 47.645 68.578 1.00 54.14 1137 ILE A O 1
ATOM 8776 N N . ARG A 1 1138 ? 29.183 45.696 69.291 1.00 48.50 1138 ARG A N 1
ATOM 8777 C CA . ARG A 1 1138 ? 28.050 45.490 70.157 1.00 50.38 1138 ARG A CA 1
ATOM 8778 C C . ARG A 1 1138 ? 27.915 46.487 71.279 1.00 50.07 1138 ARG A C 1
ATOM 8779 O O . ARG A 1 1138 ? 26.845 46.640 71.825 1.00 49.18 1138 ARG A O 1
ATOM 8787 N N . THR A 1 1139 ? 28.992 47.145 71.645 1.00 48.54 1139 THR A N 1
ATOM 8788 C CA . THR A 1 1139 ? 28.905 48.155 72.679 1.00 46.50 1139 THR A CA 1
ATOM 8789 C C . THR A 1 1139 ? 28.807 49.513 72.071 1.00 38.79 1139 THR A C 1
ATOM 8790 O O . THR A 1 1139 ? 28.442 50.433 72.727 1.00 40.09 1139 THR A O 1
ATOM 8794 N N . ILE A 1 1140 ? 29.128 49.616 70.804 1.00 37.00 1140 ILE A N 1
ATOM 8795 C CA . ILE A 1 1140 ? 28.966 50.865 70.116 1.00 40.69 1140 ILE A CA 1
ATOM 8796 C C . ILE A 1 1140 ? 27.506 51.127 69.733 1.00 38.46 1140 ILE A C 1
ATOM 8797 O O . ILE A 1 1140 ? 27.061 52.233 69.795 1.00 40.75 1140 ILE A O 1
ATOM 8802 N N . ILE A 1 1141 ? 26.776 50.093 69.350 1.00 33.57 1141 ILE A N 1
ATOM 8803 C CA . ILE A 1 1141 ? 25.437 50.200 68.769 1.00 33.68 1141 ILE A CA 1
ATOM 8804 C C . ILE A 1 1141 ? 24.386 50.760 69.701 1.00 33.66 1141 ILE A C 1
ATOM 8805 O O . ILE A 1 1141 ? 24.340 50.413 70.832 1.00 35.98 1141 ILE A O 1
ATOM 8810 N N . ASP A 1 1142 ? 23.504 51.565 69.148 1.00 34.84 1142 ASP A N 1
ATOM 8811 C CA . ASP A 1 1142 ? 22.364 52.080 69.873 1.00 31.32 1142 ASP A CA 1
ATOM 8812 C C . ASP A 1 1142 ? 21.199 51.153 69.711 1.00 32.69 1142 ASP A C 1
ATOM 8813 O O . ASP A 1 1142 ? 20.406 51.329 68.778 1.00 31.37 1142 ASP A O 1
ATOM 8818 N N . TRP A 1 1143 ? 21.059 50.183 70.616 1.00 33.05 1143 TRP A N 1
ATOM 8819 C CA . TRP A 1 1143 ? 20.008 49.160 70.479 1.00 32.52 1143 TRP A CA 1
ATOM 8820 C C . TRP A 1 1143 ? 18.605 49.744 70.612 1.00 33.18 1143 TRP A C 1
ATOM 8821 O O . TRP A 1 1143 ? 17.693 49.271 69.988 1.00 36.17 1143 TRP A O 1
ATOM 8832 N N . GLY A 1 1144 ? 18.432 50.799 71.383 1.00 35.52 1144 GLY A N 1
ATOM 8833 C CA . GLY A 1 1144 ? 17.109 51.429 71.533 1.00 34.70 1144 GLY A CA 1
ATOM 8834 C C . GLY A 1 1144 ? 16.657 52.059 70.207 1.00 33.75 1144 GLY A C 1
ATOM 8835 O O . GLY A 1 1144 ? 15.502 52.036 69.860 1.00 34.04 1144 GLY A O 1
ATOM 8836 N N . TYR A 1 1145 ? 17.586 52.638 69.472 1.00 30.99 1145 TYR A N 1
ATOM 8837 C CA . TYR A 1 1145 ? 17.290 53.167 68.152 1.00 28.31 1145 TYR A CA 1
ATOM 8838 C C . TYR A 1 1145 ? 16.765 52.062 67.219 1.00 26.84 1145 TYR A C 1
ATOM 8839 O O . TYR A 1 1145 ? 15.728 52.262 66.613 1.00 25.83 1145 TYR A O 1
ATOM 8848 N N . TYR A 1 1146 ? 17.409 50.877 67.185 1.00 26.10 1146 TYR A N 1
ATOM 8849 C CA . TYR A 1 1146 ? 17.035 49.790 66.271 1.00 24.32 1146 TYR A CA 1
ATOM 8850 C C . TYR A 1 1146 ? 15.746 49.104 66.654 1.00 26.90 1146 TYR A C 1
ATOM 8851 O O . TYR A 1 1146 ? 14.970 48.671 65.771 1.00 23.99 1146 TYR A O 1
ATOM 8860 N N . ARG A 1 1147 ? 15.475 49.057 67.960 1.00 26.97 1147 ARG A N 1
ATOM 8861 C CA . ARG A 1 1147 ? 14.234 48.484 68.496 1.00 29.43 1147 ARG A CA 1
ATOM 8862 C C . ARG A 1 1147 ? 13.034 49.367 68.187 1.00 27.58 1147 ARG A C 1
ATOM 8863 O O . ARG A 1 1147 ? 11.970 48.871 67.926 1.00 26.36 1147 ARG A O 1
ATOM 8871 N N . GLU A 1 1148 ? 13.214 50.673 68.231 1.00 29.54 1148 GLU A N 1
ATOM 8872 C CA . GLU A 1 1148 ? 12.212 51.618 67.806 1.00 33.08 1148 GLU A CA 1
ATOM 8873 C C . GLU A 1 1148 ? 11.947 51.585 66.267 1.00 33.08 1148 GLU A C 1
ATOM 8874 O O . GLU A 1 1148 ? 10.801 51.674 65.847 1.00 27.28 1148 GLU A O 1
ATOM 8880 N N . ARG A 1 1149 ? 12.991 51.486 65.436 1.00 32.68 1149 ARG A N 1
ATOM 8881 C CA . ARG A 1 1149 ? 12.787 51.304 63.971 1.00 28.59 1149 ARG A CA 1
ATOM 8882 C C . ARG A 1 1149 ? 12.017 50.000 63.671 1.00 27.85 1149 ARG A C 1
ATOM 8883 O O . ARG A 1 1149 ? 11.005 50.055 62.977 1.00 24.66 1149 ARG A O 1
ATOM 8891 N N . LEU A 1 1150 ? 12.413 48.874 64.280 1.00 25.56 1150 LEU A N 1
ATOM 8892 C CA . LEU A 1 1150 ? 11.701 47.611 64.107 1.00 26.75 1150 LEU A CA 1
ATOM 8893 C C . LEU A 1 1150 ? 10.282 47.603 64.693 1.00 27.79 1150 LEU A C 1
ATOM 8894 O O . LEU A 1 1150 ? 9.351 46.973 64.139 1.00 23.52 1150 LEU A O 1
ATOM 8899 N N . GLY A 1 1151 ? 10.132 48.261 65.840 1.00 26.06 1151 GLY A N 1
ATOM 8900 C CA . GLY A 1 1151 ? 8.821 48.413 66.463 1.00 26.39 1151 GLY A CA 1
ATOM 8901 C C . GLY A 1 1151 ? 7.860 49.094 65.516 1.00 26.11 1151 GLY A C 1
ATOM 8902 O O . GLY A 1 1151 ? 6.750 48.634 65.327 1.00 29.38 1151 GLY A O 1
ATOM 8903 N N . SER A 1 1152 ? 8.301 50.191 64.922 1.00 25.74 1152 SER A N 1
ATOM 8904 C CA . SER A 1 1152 ? 7.530 50.890 63.936 1.00 26.05 1152 SER A CA 1
ATOM 8905 C C . SER A 1 1152 ? 7.030 49.973 62.843 1.00 25.61 1152 SER A C 1
ATOM 8906 O O . SER A 1 1152 ? 5.858 50.020 62.515 1.00 24.41 1152 SER A O 1
ATOM 8909 N N . ALA A 1 1153 ? 7.915 49.162 62.266 1.00 22.51 1153 ALA A N 1
ATOM 8910 C CA . ALA A 1 1153 ? 7.510 48.281 61.191 1.00 23.22 1153 ALA A CA 1
ATOM 8911 C C . ALA A 1 1153 ? 6.442 47.252 61.628 1.00 23.65 1153 ALA A C 1
ATOM 8912 O O . ALA A 1 1153 ? 5.574 46.797 60.821 1.00 21.58 1153 ALA A O 1
ATOM 8914 N N . ILE A 1 1154 ? 6.585 46.804 62.877 1.00 20.65 1154 ILE A N 1
ATOM 8915 C CA . ILE A 1 1154 ? 5.725 45.796 63.401 1.00 19.65 1154 ILE A CA 1
ATOM 8916 C C . ILE A 1 1154 ? 4.361 46.427 63.597 1.00 20.60 1154 ILE A C 1
ATOM 8917 O O . ILE A 1 1154 ? 3.386 45.791 63.300 1.00 22.04 1154 ILE A O 1
ATOM 8922 N N . GLN A 1 1155 ? 4.301 47.685 64.054 1.00 22.23 1155 GLN A N 1
ATOM 8923 C CA . GLN A 1 1155 ? 3.037 48.434 64.190 1.00 21.74 1155 GLN A CA 1
ATOM 8924 C C . GLN A 1 1155 ? 2.246 48.631 62.898 1.00 24.36 1155 GLN A C 1
ATOM 8925 O O . GLN A 1 1155 ? 1.035 48.353 62.817 1.00 22.79 1155 GLN A O 1
ATOM 8931 N N . LYS A 1 1156 ? 2.940 49.140 61.875 1.00 24.35 1156 LYS A N 1
ATOM 8932 C CA . LYS A 1 1156 ? 2.321 49.429 60.586 1.00 22.75 1156 LYS A CA 1
ATOM 8933 C C . LYS A 1 1156 ? 1.842 48.209 59.838 1.00 21.00 1156 LYS A C 1
ATOM 8934 O O . LYS A 1 1156 ? 0.801 48.247 59.239 1.00 22.02 1156 LYS A O 1
ATOM 8940 N N . ILE A 1 1157 ? 2.577 47.115 59.915 1.00 21.05 1157 ILE A N 1
ATOM 8941 C CA . ILE A 1 1157 ? 2.283 45.924 59.092 1.00 21.21 1157 ILE A CA 1
ATOM 8942 C C . ILE A 1 1157 ? 1.477 44.901 59.856 1.00 21.10 1157 ILE A C 1
ATOM 8943 O O . ILE A 1 1157 ? 0.670 44.181 59.245 1.00 23.31 1157 ILE A O 1
ATOM 8948 N N . ILE A 1 1158 ? 1.697 44.787 61.163 1.00 21.95 1158 ILE A N 1
ATOM 8949 C CA . ILE A 1 1158 ? 1.040 43.743 61.960 1.00 23.37 1158 ILE A CA 1
ATOM 8950 C C . ILE A 1 1158 ? 0.082 44.271 63.051 1.00 24.35 1158 ILE A C 1
ATOM 8951 O O . ILE A 1 1158 ? -1.090 43.950 63.024 1.00 23.14 1158 ILE A O 1
ATOM 8956 N N . THR A 1 1159 ? 0.513 45.099 63.984 1.00 25.24 1159 THR A N 1
ATOM 8957 C CA . THR A 1 1159 ? -0.361 45.282 65.159 1.00 27.03 1159 THR A CA 1
ATOM 8958 C C . THR A 1 1159 ? -1.494 46.243 64.939 1.00 26.65 1159 THR A C 1
ATOM 8959 O O . THR A 1 1159 ? -2.611 45.962 65.363 1.00 24.65 1159 THR A O 1
ATOM 8963 N N . ILE A 1 1160 ? -1.234 47.371 64.295 1.00 24.61 1160 ILE A N 1
ATOM 8964 C CA . ILE A 1 1160 ? -2.284 48.335 64.154 1.00 25.40 1160 ILE A CA 1
ATOM 8965 C C . ILE A 1 1160 ? -3.347 47.825 63.165 1.00 28.76 1160 ILE A C 1
ATOM 8966 O O . ILE A 1 1160 ? -4.516 47.944 63.417 1.00 25.93 1160 ILE A O 1
ATOM 8971 N N . PRO A 1 1161 ? -2.926 47.206 62.055 1.00 27.64 1161 PRO A N 1
ATOM 8972 C CA . PRO A 1 1161 ? -3.963 46.623 61.219 1.00 26.51 1161 PRO A CA 1
ATOM 8973 C C . PRO A 1 1161 ? -4.765 45.534 61.898 1.00 29.23 1161 PRO A C 1
ATOM 8974 O O . PRO A 1 1161 ? -5.934 45.427 61.608 1.00 24.62 1161 PRO A O 1
ATOM 8978 N N . ALA A 1 1162 ? -4.109 44.681 62.709 1.00 28.78 1162 ALA A N 1
ATOM 8979 C CA . ALA A 1 1162 ? -4.791 43.715 63.548 1.00 28.63 1162 ALA A CA 1
ATOM 8980 C C . ALA A 1 1162 ? -5.881 44.362 64.373 1.00 27.39 1162 ALA A C 1
ATOM 8981 O O . ALA A 1 1162 ? -7.005 43.855 64.430 1.00 27.60 1162 ALA A O 1
ATOM 8983 N N . ALA A 1 1163 ? -5.544 45.481 64.989 1.00 27.35 1163 ALA A N 1
ATOM 8984 C CA . ALA A 1 1163 ? -6.485 46.245 65.804 1.00 32.20 1163 ALA A CA 1
ATOM 8985 C C . ALA A 1 1163 ? -7.677 46.737 64.981 1.00 35.22 1163 ALA A C 1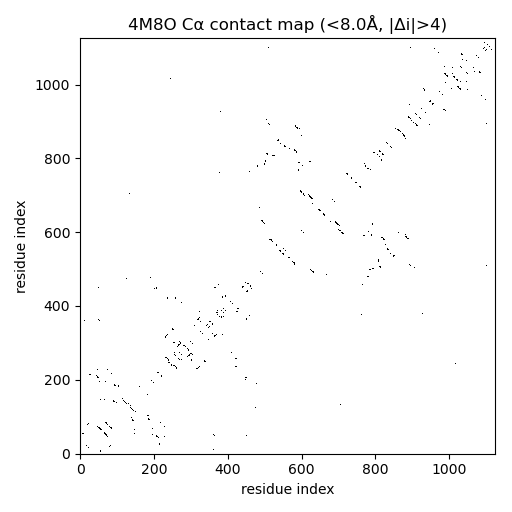
ATOM 8986 O O . ALA A 1 1163 ? -8.815 46.603 65.413 1.00 36.11 1163 ALA A O 1
ATOM 8988 N N . LEU A 1 1164 ? -7.422 47.237 63.777 1.00 35.84 1164 LEU A N 1
ATOM 8989 C CA . LEU A 1 1164 ? -8.500 47.723 62.949 1.00 37.16 1164 LEU A CA 1
ATOM 8990 C C . LEU A 1 1164 ? -9.357 46.581 62.421 1.00 32.34 1164 LEU A C 1
ATOM 8991 O O . LEU A 1 1164 ? -10.480 46.795 62.021 1.00 33.60 1164 LEU A O 1
ATOM 8996 N N . GLN A 1 1165 ? -8.861 45.364 62.407 1.00 29.56 1165 GLN A N 1
ATOM 8997 C CA . GLN A 1 1165 ? -9.733 44.250 62.093 1.00 28.63 1165 GLN A CA 1
ATOM 8998 C C . GLN A 1 1165 ? -10.253 43.606 63.370 1.00 29.54 1165 GLN A C 1
ATOM 8999 O O . GLN A 1 1165 ? -10.764 42.511 63.332 1.00 26.70 1165 GLN A O 1
ATOM 9005 N N . GLY A 1 1166 ? -10.119 44.306 64.499 1.00 35.56 1166 GLY A N 1
ATOM 9006 C CA . GLY A 1 1166 ? -10.722 43.879 65.746 1.00 38.55 1166 GLY A CA 1
ATOM 9007 C C . GLY A 1 1166 ? -10.023 42.671 66.343 1.00 39.28 1166 GLY A C 1
ATOM 9008 O O . GLY A 1 1166 ? -10.667 41.840 66.981 1.00 40.19 1166 GLY A O 1
ATOM 9009 N N . VAL A 1 1167 ? -8.737 42.553 66.108 1.00 37.03 1167 VAL A N 1
ATOM 9010 C CA . VAL A 1 1167 ? -7.941 41.490 66.668 1.00 33.90 1167 VAL A CA 1
ATOM 9011 C C . VAL A 1 1167 ? -7.063 42.130 67.719 1.00 39.66 1167 VAL A C 1
ATOM 9012 O O . VAL A 1 1167 ? -6.529 43.184 67.501 1.00 35.65 1167 VAL A O 1
ATOM 9016 N N . SER A 1 1168 ? -6.969 41.520 68.881 1.00 37.69 1168 SER A N 1
ATOM 9017 C CA . SER A 1 1168 ? -6.263 42.152 69.972 1.00 38.39 1168 SER A CA 1
ATOM 9018 C C . SER A 1 1168 ? -4.783 41.901 69.873 1.00 32.48 1168 SER A C 1
ATOM 9019 O O . SER A 1 1168 ? -4.378 40.843 69.495 1.00 33.95 1168 SER A O 1
ATOM 9022 N N . ASN A 1 1169 ? -4.013 42.922 70.177 1.00 29.81 1169 ASN A N 1
ATOM 9023 C CA . ASN A 1 1169 ? -2.565 42.972 69.973 1.00 30.90 1169 ASN A CA 1
ATOM 9024 C C . ASN A 1 1169 ? -1.843 41.655 69.961 1.00 30.19 1169 ASN A C 1
ATOM 9025 O O . ASN A 1 1169 ? -1.540 41.098 70.972 1.00 31.76 1169 ASN A O 1
ATOM 9030 N N . PRO A 1 1170 ? -1.569 41.182 68.675 1.00 28.71 1170 PRO A N 1
ATOM 9031 C CA . PRO A 1 1170 ? -0.882 39.894 68.656 1.00 26.97 1170 PRO A CA 1
ATOM 9032 C C . PRO A 1 1170 ? 0.599 39.901 69.021 1.00 26.11 1170 PRO A C 1
ATOM 9033 O O . PRO A 1 1170 ? 1.159 38.879 69.189 1.00 21.63 1170 PRO A O 1
ATOM 9037 N N . VAL A 1 1171 ? 1.174 41.070 69.158 1.00 27.09 1171 VAL A N 1
ATOM 9038 C CA . VAL A 1 1171 ? 2.548 41.209 69.514 1.00 27.59 1171 VAL A CA 1
ATOM 9039 C C . VAL A 1 1171 ? 2.633 42.110 70.728 1.00 32.30 1171 VAL A C 1
ATOM 9040 O O . VAL A 1 1171 ? 2.985 43.251 70.626 1.00 29.30 1171 VAL A O 1
ATOM 9044 N N . PRO A 1 1172 ? 2.334 41.588 71.909 1.00 39.75 1172 PRO A N 1
ATOM 9045 C CA . PRO A 1 1172 ? 2.335 42.504 73.062 1.00 38.34 1172 PRO A CA 1
ATOM 9046 C C . PRO A 1 1172 ? 3.640 43.240 73.378 1.00 35.96 1172 PRO A C 1
ATOM 9047 O O . PRO A 1 1172 ? 3.561 44.305 73.905 1.00 33.37 1172 PRO A O 1
ATOM 9051 N N . ARG A 1 1173 ? 4.796 42.690 73.073 1.00 36.77 1173 ARG A N 1
ATOM 9052 C CA . ARG A 1 1173 ? 6.047 43.398 73.344 1.00 36.61 1173 ARG A CA 1
ATOM 9053 C C . ARG A 1 1173 ? 6.120 44.708 72.524 1.00 34.47 1173 ARG A C 1
ATOM 9054 O O . ARG A 1 1173 ? 6.979 45.542 72.760 1.00 33.42 1173 ARG A O 1
ATOM 9062 N N . VAL A 1 1174 ? 5.224 44.908 71.551 1.00 37.97 1174 VAL A N 1
ATOM 9063 C CA . VAL A 1 1174 ? 5.107 46.231 70.916 1.00 34.27 1174 VAL A CA 1
ATOM 9064 C C . VAL A 1 1174 ? 3.780 46.904 71.224 1.00 36.26 1174 VAL A C 1
ATOM 9065 O O . VAL A 1 1174 ? 2.731 46.517 70.717 1.00 31.14 1174 VAL A O 1
ATOM 9069 N N . GLU A 1 1175 ? 3.855 47.949 72.040 1.00 39.75 1175 GLU A N 1
ATOM 9070 C CA . GLU A 1 1175 ? 2.665 48.576 72.584 1.00 42.55 1175 GLU A CA 1
ATOM 9071 C C . GLU A 1 1175 ? 2.038 49.518 71.562 1.00 35.39 1175 GLU A C 1
ATOM 9072 O O . GLU A 1 1175 ? 2.714 50.186 70.823 1.00 30.14 1175 GLU A O 1
ATOM 9078 N N . HIS A 1 1176 ? 0.729 49.546 71.567 1.00 32.52 1176 HIS A N 1
ATOM 9079 C CA . HIS A 1 1176 ? -0.026 50.407 70.734 1.00 33.79 1176 HIS A CA 1
ATOM 9080 C C . HIS A 1 1176 ? 0.268 51.823 71.087 1.00 37.71 1176 HIS A C 1
ATOM 9081 O O . HIS A 1 1176 ? 0.496 52.106 72.240 1.00 38.91 1176 HIS A O 1
ATOM 9088 N N . PRO A 1 1177 ? 0.177 52.746 70.108 1.00 38.09 1177 PRO A N 1
ATOM 9089 C CA . PRO A 1 1177 ? 0.191 54.137 70.538 1.00 38.42 1177 PRO A CA 1
ATOM 9090 C C . PRO A 1 1177 ? -1.073 54.499 71.323 1.00 39.28 1177 PRO A C 1
ATOM 9091 O O . PRO A 1 1177 ? -2.096 53.784 71.261 1.00 38.24 1177 PRO A O 1
ATOM 9095 N N . ASP A 1 1178 ? -0.996 55.609 72.060 1.00 47.81 1178 ASP A N 1
ATOM 9096 C CA . ASP A 1 1178 ? -2.019 55.953 73.064 1.00 50.83 1178 ASP A CA 1
ATOM 9097 C C . ASP A 1 1178 ? -3.353 56.151 72.418 1.00 47.36 1178 ASP A C 1
ATOM 9098 O O . ASP A 1 1178 ? -4.353 55.632 72.917 1.00 53.77 1178 ASP A O 1
ATOM 9103 N N . TRP A 1 1179 ? -3.379 56.859 71.292 1.00 46.69 1179 TRP A N 1
ATOM 9104 C CA . TRP A 1 1179 ? -4.660 57.134 70.668 1.00 46.43 1179 TRP A CA 1
ATOM 9105 C C . TRP A 1 1179 ? -5.393 55.836 70.483 1.00 44.16 1179 TRP A C 1
ATOM 9106 O O . TRP A 1 1179 ? -6.589 55.769 70.701 1.00 50.25 1179 TRP A O 1
ATOM 9117 N N . LEU A 1 1180 ? -4.665 54.777 70.142 1.00 44.79 1180 LEU A N 1
ATOM 9118 C CA . LEU A 1 1180 ? -5.311 53.506 69.817 1.00 43.63 1180 LEU A CA 1
ATOM 9119 C C . LEU A 1 1180 ? -5.698 52.753 71.093 1.00 45.65 1180 LEU A C 1
ATOM 9120 O O . LEU A 1 1180 ? -6.732 52.057 71.139 1.00 50.81 1180 LEU A O 1
ATOM 9125 N N . LYS A 1 1181 ? -4.903 52.901 72.120 1.00 47.79 1181 LYS A N 1
ATOM 9126 C CA . LYS A 1 1181 ? -5.268 52.337 73.381 1.00 55.15 1181 LYS A CA 1
ATOM 9127 C C . LYS A 1 1181 ? -6.571 52.990 73.800 1.00 54.32 1181 LYS A C 1
ATOM 9128 O O . LYS A 1 1181 ? -7.557 52.339 74.073 1.00 43.71 1181 LYS A O 1
ATOM 9134 N N . ARG A 1 1182 ? -6.567 54.306 73.794 1.00 56.98 1182 ARG A N 1
ATOM 9135 C CA . ARG A 1 1182 ? -7.754 55.056 74.095 1.00 59.88 1182 ARG A CA 1
ATOM 9136 C C . ARG A 1 1182 ? -8.920 54.629 73.237 1.00 64.07 1182 ARG A C 1
ATOM 9137 O O . ARG A 1 1182 ? -9.953 54.325 73.759 1.00 72.61 1182 ARG A O 1
ATOM 9145 N N . LYS A 1 1183 ? -8.726 54.557 71.926 1.00 66.83 1183 LYS A N 1
ATOM 9146 C CA . LYS A 1 1183 ? -9.792 54.088 71.042 1.00 73.86 1183 LYS A CA 1
ATOM 9147 C C . LYS A 1 1183 ? -10.595 52.955 71.681 1.00 72.76 1183 LYS A C 1
ATOM 9148 O O . LYS A 1 1183 ? -11.830 52.993 71.686 1.00 92.35 1183 LYS A O 1
ATOM 9154 N N . ILE A 1 1184 ? -9.892 51.956 72.209 1.00 70.62 1184 ILE A N 1
ATOM 9155 C CA . ILE A 1 1184 ? -10.514 50.727 72.721 1.00 73.55 1184 ILE A CA 1
ATOM 9156 C C . ILE A 1 1184 ? -10.919 50.770 74.192 1.00 78.95 1184 ILE A C 1
ATOM 9157 O O . ILE A 1 1184 ? -10.329 50.123 75.057 1.00 69.38 1184 ILE A O 1
ATOM 9162 N N . ALA A 1 1185 ? -11.980 51.524 74.432 1.00 93.05 1185 ALA A N 1
ATOM 9163 C CA . ALA A 1 1185 ? -12.667 51.621 75.713 1.00 95.04 1185 ALA A CA 1
ATOM 9164 C C . ALA A 1 1185 ? -14.156 51.766 75.393 1.00 89.13 1185 ALA A C 1
ATOM 9165 O O . ALA A 1 1185 ? -14.523 52.426 74.416 1.00 75.85 1185 ALA A O 1
ATOM 9167 N N . THR A 1 1186 ? -15.006 51.139 76.200 1.00 82.14 1186 THR A N 1
ATOM 9168 C CA . THR A 1 1186 ? -16.456 51.223 76.018 1.00 80.83 1186 THR A CA 1
ATOM 9169 C C . THR A 1 1186 ? -17.167 51.026 77.354 1.00 76.00 1186 THR A C 1
ATOM 9170 O O . THR A 1 1186 ? -18.174 51.678 77.642 1.00 69.06 1186 THR A O 1
#

GO terms:
  GO:0005657 replication fork (C, IDA)
  GO:0003690 double-stranded DNA binding (F, IDA)
  GO:0003697 single-stranded DNA binding (F, IDA)
  GO:0042276 error-prone translesion synthesis (P, IDA)
  GO:0003887 DNA-directed DNA polymerase activity (F, IDA)
  GO:0032183 SUMO binding (F, IDA)
  GO:0008622 epsilon DNA polymerase complex (C, IDA)
  GO:0006261 DNA-templated DNA replication (P, IDA)
  GO:0031573 mitotic intra-S DNA damage checkpoint signaling (P, IGI)
  GO:0006303 double-strand break repair via nonhomologous end joining (P, IGI)
  GO:0035822 gene conversion (P, IMP)
  GO:0003729 mRNA binding (F, HDA)
  GO:0003887 DNA-directed DNA polymerase activity (F, IMP)
  GO:0045004 DNA replication proofreading (P, IMP)
  GO:0008310 single-stranded DNA 3'-5' DNA exonuclease activity (F, IMP)
  GO:0031573 mitotic intra-S DNA damage checkpoint signaling (P, IMP)
  GO:0033314 mitotic DNA replication checkpoint signaling (P, IMP)
  GO:0006272 leading strand elongation (P, IMP)
  GO:0006284 base-excision repair (P, IMP)
  GO:0006297 nucleotide-excision repair, DNA gap filling (P, IMP)

InterPro domains:
  IPR006133 DNA-directed DNA polymerase, family B, exonuclease domain [PF03104] (241-442)
  IPR006172 DNA-directed DNA polymerase, family B [SM00486] (282-885)
  IPR012337 Ribonuclease H-like superfamily [SSF53098] (117-532)
  IPR013697 DNA polymerase epsilon, catalytic subunit A, C-terminal [PF08490] (1530-1919)
  IPR013697 DNA polymerase epsilon, catalytic subunit A, C-terminal [SM01159] (1527-1920)
  IPR023211 DNA polymerase, palm domain superfamily [G3DSA:3.90.1600.10] (622-979)
  IPR029703 DNA polymerase epsilon catalytic subunit [PTHR10670] (35-2218)
  IPR036397 Ribonuclease H superfamily [G3DSA:3.30.420.10] (286-484)
  IPR042087 DNA polymerase family B, thumb domain [G3DSA:1.10.132.60] (983-1165)
  IPR043502 DNA/RNA polymerase superfamily [SSF56672] (511-1193)
  IPR054475 DNA polymerase-epsilon, zinc finger domain [PF22912] (2159-2214)
  IPR055191 DNA polymerase epsilon ,catalytic subunit A, thumb domain [PF22634] (988-1165)

Organism: Saccharomyces cerevisiae (strain ATCC 204508 / S288c) (NCBI:txid559292)

Sequence (1126 aa):
ALSAQQLLNASKIDDIDSMMGFERYVPPQYNGRFDAKDIDQIPGRVGWLTNMHATLVSQEVTTNQGISGVDFYFLDEEGGSFKSTVVYDPYFFIACNDESRVNDVEELVKKYLESCLKSLQIIRKEDLTMDNHLLGLQKTLIKLSFVNSNQLFEARKLLRPILQDNANNNVQRNIYNVKVDAKHLIEDIREYDVPYHVRVSIDKDIRVGKWYKVTQQGFIEDTRKIAFADPVVMAFAIATTKPPLKFPDSAVDQIMMISYMIDGEGFLITNREIISEDIEDFEYTPKPEYPGFFTIFNENDEVALLQRFFEHIRDVRPTVISTFNGDFFDWPFIHNRSKIHGLDMFDEIGFAPDAEGEYKSSYCSHMDCFRWVKRDSYLPQGSQGLKAVTQSKLGYNPIELDPELMTPYAFEKPQHLSEYSVSDAVATYYLYMKYVHPFIFSLCTIIPLNPDETLRKGTGTLCEMLLMVQAYQHNILLPNKHTDPIERFYDGHLLESETYVGGHVESLEAGVFRSDLKNEFKIDPSAIDELLQELPEALKFSVEVENKSSVDKVTNFEEIKNQITQKLLELKENNIRNELPLIYHVDVASMYPNIMTTNRLQPDSIKAERDCASCTCARKLKWAWRGEFFPSKMDEYNMIKRALQNETFPNKNKFSKKKVLTFDELSYADQVIHIKKRLTEYSRKVYHRVKVSEIVEREAIVCQRENPFYVDTVKSFRDRRYEFKGLAKTWKGNLSKIDPSDKHARDEAKKMIVLYDSLQLAHKVILNSFYGYVMRKGSRWYSMEMAGITCLTGATIIQMARALVERVGRPLELDTDGIWCILPKSFPETYFFTLENGKKLYLSYPCSMLNYRVHQKFTNHQYQELKDPLNYIYETHSENTIFFEVDGPYKAMILPSSKEEGKGIKKRYAVFNEDGSLAELKGFELKRRGELQLIKNFQSDIFKVFLEGDTLEGCYSAVASVCNRWLDVLDSHGLMLEDEDLVSLICENRSMSKTLKEYEGQKSTSITTARRLGDFLGEDMVKDKGLQCKYIISSKPFNAPVTERAIPVAIFSADIPIKRSFLRRWTLDPSLEDLDIRTIIDWGYYRERLGSAIQKIITIPAALQGVSNPVPRVEHPDWLKRKIAT

Solvent-accessible surface area: 53171 Å² total; per-residue (Å²): 133,106,14,58,98,64,47,108,64,10,60,95,58,37,95,15,0,38,70,1,12,7,112,81,45,119,22,68,157,69,156,37,202,105,47,66,187,86,11,101,159,7,44,26,74,29,0,0,0,3,1,7,46,53,28,13,29,51,114,199,199,49,102,154,46,0,29,4,0,1,3,1,1,0,21,13,106,148,83,33,30,2,2,4,36,18,79,51,40,4,14,0,3,0,1,16,90,47,130,79,46,14,110,45,0,40,126,34,0,110,131,88,0,120,97,7,33,106,55,34,101,44,24,129,24,37,12,8,120,46,61,73,24,34,122,30,94,65,26,42,1,0,47,0,12,0,13,1,50,34,32,25,114,70,0,66,108,56,0,88,62,11,19,97,63,41,95,121,69,133,96,128,192,83,113,194,110,144,214,80,73,21,88,75,12,2,100,42,0,36,6,37,36,21,60,27,47,1,10,0,1,3,23,84,75,6,13,0,2,63,12,3,18,1,6,107,59,24,29,6,66,7,99,146,76,135,83,63,17,132,9,48,0,0,0,1,15,16,6,8,18,31,49,106,37,77,102,46,58,21,65,104,12,48,0,0,0,0,0,0,0,16,74,19,98,1,34,0,0,0,0,81,109,41,0,49,89,86,5,140,94,40,92,36,46,35,68,120,69,14,52,0,124,4,58,19,46,51,26,124,46,2,41,22,0,0,85,85,0,0,84,24,0,69,102,42,117,0,6,0,0,0,0,35,52,0,7,139,68,8,0,31,10,0,33,51,14,0,118,99,66,70,30,73,3,61,89,41,0,3,0,34,61,50,109,130,41,21,11,43,8,15,1,0,2,0,0,2,0,54,54,3,1,112,38,4,2,114,30,43,99,39,33,18,42,32,70,26,0,0,66,48,26,7,46,22,103,13,50,121,19,76,85,65,68,28,47,52,28,2,156,113,99,10,68,75,0,0,51,45,5,0,1,31,0,0,1,1,12,15,0,0,55,108,17,0,17,48,5,0,0,54,6,0,31,41,0,1,6,4,0,6,40,0,1,25,82,45,20,14,27,0,0,5,11,18,0,3,10,61,0,65,95,95,49,4,4,4,35,39,94,54,117,70,73,85,46,123,68,54,115,35,24,4,10,83,49,44,46,28,48,26,39,55,32,30,31,62,46,13,0,3,2,3,44,72,22,133,20,130,2,167,5,46,53,58,0,0,59,66,2,39,131,32,3,56,84,5,1,85,17,1,0,60,65,43,36,162,23,31,46,127,91,17,91,23,35,112,110,9,52,81,70,0,35,112,92,0,88,70,0,79,143,66,34,120,42,86,24,51,4,16,0,10,29,4,42,4,11,11,11,29,1,1,0,1,0,0,4,4,0,0,15,25,0,32,23,93,150,174,45,35,72,102,49,167,9,23,32,126,30,101,3,12,10,75,0,32,12,2,12,3,108,74,95,20,18,66,92,19,60,140,51,1,79,141,73,94,9,104,34,156,74,200,200,49,210,114,151,72,23,77,1,95,90,20,62,150,42,24,26,7,95,56,3,47,128,65,1,42,86,47,0,137,151,68,73,135,131,40,88,44,62,68,103,42,120,102,92,8,32,0,0,0,75,1,35,37,4,1,0,65,12,0,59,61,6,16,67,94,13,69,123,49,46,30,72,5,148,75,52,92,32,21,36,76,130,126,41,61,79,132,184,118,80,77,88,82,0,121,95,41,27,54,44,42,42,4,29,24,38,2,11,60,48,0,1,52,18,0,38,32,2,0,54,76,167,16,0,8,6,66,7,21,55,0,0,1,0,0,2,40,22,1,12,66,0,0,62,28,0,44,42,2,4,84,62,0,10,64,10,0,4,0,38,35,19,5,0,6,4,0,3,0,119,29,2,1,48,62,23,100,0,49,19,140,103,44,130,134,24,112,1,8,2,6,10,6,4,2,1,29,25,0,25,122,115,33,24,0,116,56,9,14,88,74,126,42,83,161,96,93,86,36,88,78,68,62,28,20,33,0,52,4,76,33,53,37,46,24,54,0,0,3,4,3,4,7,89,114,113,86,127,25,44,103,112,52,20,0,0,5,46,119,123,31,54,93,30,51,25,69,26,5,29,54,73,119,117,12,29,0,65,0,6,30,47,0,2,59,47,0,8,131,18,0,36,92,33,136,68,39,108,27,0,1,68,24,0,8,69,21,0,42,129,20,0,58,19,3,80,28,90,0,132,115,31,118,74,139,75,0,38,59,16,0,13,6,34,89,44,4,85,84,26,38,185,100,31,160,76,115,172,35,12,11,22,10,0,0,117,21,11,11,93,24,16,32,153,95,11,25,130,90,135,43,12,112,0,104,3,0,1,0,34,69,21,144,159,15,83,49,33,89,26,0,0,1,27,23,0,37,78,13,108,104,96,71,29,67,56,36,0,82,172,15,4,132,21,115,90,28,129,64,25,58,5,40,77,7,4,26,20,51,38,2,61,120,66,0,5,23,6,0,18,54,4,0,0,0,1,0,18,76,42,72,17,102,36,23,0,96,92,8,120,19,33,92,34,1,93,163,121,119,78,197

B-factor: mean 38.09, std 19.22, range [4.9, 153.27]

Foldseek 3Di:
DVQVVLQVVQVLQQVLCVLLFAHEDDWDDDPDDPDQPVVVVATFFKWQWAFKDKGWADPVVDDGGTAIWMKTKTQGPPRGIYIYIDTDWDKWKWAFPDPVVPVQLVVVCCVLLVPQFDDKDKDWFQALQDEPSLVVDTGIIIMTTGRDDVSLVVSCVSLVVLQVCLVPDDDDDPPVDDVDHNSNRRNDMFPSPDDPLLVCCQVVVDFRQFMWTQHNVGTHTDPVDRDGDDFWEKEKDWDKAPDFPFDDDLVPIATAWMWMDIPQEIEIEGACVQQPDFDQWAWDAQDVVQTYTYHYHYDPHRVRSLLVVLVVCSVRSGQEYEYACCLPPVVVSSCSNCVVVPHDSCVSNNWDQDPVSGIDGRRHAYHHVLLCLVAFQPAFPQQSDLQSCLCLAVNGGFDDDDSSCLRVCSNVPSNSNVSNRNSRNSSGVVSCVQAVPVQQSVLRSQFSRHSNCSSHDHLLVSLVRNLVSLCVVSRYGFFFFDADDLWDDDPQFIFPDKAFDFFDKDFFAFFKAFQQAKDKFAFDLVLLVVCLVCVVVLVQCCACPVVVHGVVQFDCSVVLSVLQNVLSVVCNVVVTDIFGWFWKKKFKQLQLLQLCLQLLFFLSQWDDCDDNPGCVFWDKFKFKMKTKGFPDGNVVLVVLLVVQQVDWAADPDPPDPDTIDGLVPDDPNVNVVVSLVVSQVVRCVPPRGGIDMDMDMDMTIGGQSRDRSLSVSLVVLSVVLVVLVVQLVVLVCVCVVPVVPDDDVVVVSVSSNSSSVSVSSSSSVSSCSSLVSLCDRRRSRHDSPSNRRSRVVQNVLQVVLVVSCVNAFAWRIDISGMTTTIGHPSNDAWDWTAGNVGDTRIDGPSFSSSVSVCQVPSKDQARWDQPDSVSSDIDTGIGGDIGMDMDDRARMKGAWQALDPPGGDHFAIWTHHPVLHTDDGTDDPLSHRWAQQLRNVLVVPQDSLCSDDSHSQRSLLSSLVSLVVSLCCLVVLNPVHDQVRVLVRQKTKDFAQFFLVVQPPHFDQQNLLQVLCCVQVHPVQGPGHGRTRIWAFFCAPPPDDRRLGTYGSSLVVDDVVSSLVSLCVSRVPNPDDDNRPSNGHDSVVVSVVSLSSCNGRRAVSCVVVVHHGSNVVRDRPPVSVVVPDD